Protein AF-0000000070550576 (afdb_homodimer)

InterPro domains:
  IPR000821 Alanine racemase [MF_01201] (7-374)
  IPR000821 Alanine racemase [PR00992] (31-47)
  IPR000821 Alanine racemase [PR00992] (67-85)
  IPR000821 Alanine racemase [PR00992] (128-140)
  IPR000821 Alanine racemase [PR00992] (167-178)
  IPR000821 Alanine racemase [PR00992] (214-241)
  IPR000821 Alanine racemase [PR00992] (267-282)
  IPR000821 Alanine racemase [PR00992] (284-299)
  IPR000821 Alanine racemase [PR00992] (305-322)
  IPR000821 Alanine racemase [PR00992] (357-370)
  IPR000821 Alanine racemase [PTHR30511] (5-376)
  IPR000821 Alanine racemase [TIGR00492] (6-375)
  IPR001608 Alanine racemase, N-terminal [PF01168] (12-239)
  IPR009006 Alanine racemase/group IV decarboxylase, C-terminal [G3DSA:2.40.37.10] (8-374)
  IPR009006 Alanine racemase/group IV decarboxylase, C-terminal [SSF50621] (244-381)
  IPR011079 Alanine racemase, C-terminal [PF00842] (251-374)
  IPR011079 Alanine racemase, C-terminal [SM01005] (251-375)
  IPR020622 Alanine racemase, pyridoxal-phosphate attachment site [PS00395] (36-46)
  IPR029066 PLP-binding barrel [G3DSA:3.20.20.10] (14-237)
  IPR029066 PLP-binding barrel [SSF51419] (12-252)

Radius of gyration: 27.5 Å; Cα contacts (8 Å, |Δi|>4): 1877; chains: 2; bounding box: 56×87×66 Å

Foldseek 3Di:
DPDPDQAKFKEFEVVLLLVLVVLLCVLLDDQAAEEEECELCLLQRHSQVSLVSCVVSPHQEYEYAEVVSVVVNLVSPRQHEYEHPYDDDLVCLVVCQVNVYEYEDFFLVVLVSSLVSLVVVPAAHEYEAEPELDLPDTGFDCPDPRVVVSLVSVLVSCPRHRYHHQYYEYEQNQLQPDDDVSVVSRVSSQVSLVVSQVSNCVVNVHHHNDYAYAEQSCSQPPSVRSGRYHYYRQSSQQADDSSVVSVRFHRMWMKGFFADKDWDAFQDQDEPPSPDTHHGTWIKTKGFAAVLQLQDQLCEQPDWKAFPVGTWTWHGTGDNGMTMTTCVPVVVRHGGGMIIRDGDRHHQQVVQVSSVHGSSSSSSSRDLQHKYFYDDPRDGPDIDRPDDD/DPDPDQAKFKEFEVVLLLVLVVLLCVLLDDQAAEEEECELCLLQRHSQVSLVSCVVSPHQEYEYAEVVSVVVNLVSPRQHEYEHPYDDDLVCLVVCQVNVYEYEDFFLVVLVSSLVSLVVVPAAHEYEAEPELDLPDTGFDCPDPRVVVSLVSVLCSCPRHRYHHQYYEYEQNQLQPDDPVSVVSRVSSQVSLVVSQVSNCVVNVHHHNDYAYAEQSCSQPPSVRSGRYHYYRVSSQQADDSSVVSVRFHRMWMKGFFADKDWDAFQDQDEPPSPDTHHGTFIKTKGFAAVLQLQDQLCEQPDWKAFPVGTWTWHGTGDNGMTMTTCVVVVVRHGGGMIIRDGDRHHQQVVQVSSVHGSSSSSSSRDLQHKYFYDDPRDGPDIDRPDDD

Solvent-accessible surface area (backbone atoms only — not comparable to full-atom values): 38717 Å² total; per-residue (Å²): 96,91,74,87,70,83,45,38,39,32,38,31,33,50,55,31,34,50,49,20,47,51,54,51,44,64,70,64,35,91,82,32,40,40,28,46,53,33,31,68,42,29,48,48,67,39,31,59,67,53,47,51,51,39,57,75,72,61,48,58,30,33,32,26,48,33,63,70,57,48,50,34,33,46,69,68,73,52,78,70,47,35,36,24,72,37,80,69,62,58,90,45,41,62,57,32,44,74,66,61,39,31,38,47,35,41,42,62,70,52,36,52,45,46,20,54,40,18,49,72,69,73,43,62,36,41,26,29,38,32,38,23,53,54,21,58,76,60,25,33,54,39,61,77,93,29,30,65,61,23,39,49,43,50,47,50,51,51,66,36,63,28,42,40,55,45,25,39,33,45,56,70,37,32,46,73,48,84,51,69,70,31,50,50,49,40,50,48,28,50,53,50,47,52,51,45,50,52,53,34,28,61,75,68,71,50,76,66,80,34,41,31,39,14,34,42,31,25,64,73,73,34,71,88,44,32,69,39,23,31,42,38,44,54,40,42,45,15,48,64,70,63,12,56,74,70,68,31,36,61,21,59,30,34,35,33,20,29,70,41,73,49,76,40,57,53,67,42,39,23,28,49,76,36,79,29,58,37,85,40,78,37,36,36,29,27,30,57,55,6,32,50,45,35,44,63,53,75,38,41,54,70,43,58,32,36,39,93,84,40,75,23,44,32,46,15,42,46,35,59,60,26,31,35,28,44,40,61,95,34,82,85,66,45,71,66,34,64,32,35,58,27,24,94,90,34,52,48,64,59,56,15,57,72,61,64,57,50,53,58,55,51,40,30,36,44,29,52,86,41,30,39,34,36,27,48,93,90,36,75,79,47,76,48,40,72,61,73,114,98,90,74,86,69,84,44,39,39,31,38,32,33,48,55,32,36,50,49,20,47,51,54,49,44,63,69,65,36,90,81,33,41,40,28,46,52,33,32,65,41,29,48,48,67,38,32,60,66,52,46,51,51,38,57,74,71,61,48,59,30,33,32,26,48,33,64,68,58,48,50,35,33,46,69,67,71,53,77,68,48,35,35,24,72,38,79,69,64,58,88,45,41,63,57,32,46,74,66,61,37,31,38,46,35,41,41,61,71,53,36,52,44,45,18,53,40,17,49,72,69,72,44,60,35,41,26,30,40,32,38,24,52,55,21,58,76,62,24,33,54,38,61,76,93,28,30,66,60,23,38,51,43,50,48,48,48,51,64,37,63,28,41,40,53,45,24,39,32,45,56,70,37,31,45,73,49,84,53,70,70,32,50,50,49,40,49,49,28,49,52,50,48,52,51,46,49,53,53,35,27,61,75,69,71,51,76,66,82,33,41,31,40,14,34,42,30,25,65,72,72,35,72,90,45,31,67,39,24,31,42,38,44,54,40,44,46,15,48,64,71,64,12,56,75,71,70,29,37,61,22,60,32,35,35,33,20,28,71,42,74,48,77,41,57,52,67,43,39,22,28,48,75,37,80,29,58,37,85,40,77,36,36,35,30,27,31,55,55,6,32,49,45,35,43,63,53,76,38,39,54,70,42,58,32,35,41,94,84,42,77,24,44,32,46,14,43,46,34,57,59,26,30,35,29,43,41,60,94,34,82,84,66,44,72,65,34,63,31,34,59,26,24,92,90,33,52,46,63,59,56,16,57,73,61,67,57,52,53,59,56,51,40,30,36,44,27,51,85,40,30,38,34,36,28,48,92,88,36,75,79,47,76,47,39,71,64,73,115

Sequence (778 aa):
MDSTLRRTWAEIDMDALAHNYETLRKRIGENVKFLGVVKADAYGHGSVQVSRLLQESGADYLAVSSIDEAVELRHNGITMPVLILGHTPKEEVSELIKNNITQAVTCRAKALEYSEEAVKCGGTLKIHIKVDTGMSRLGYLCDGDYFESGVEGICEGCTLPGLDAEGIFTHFAVSDEFGEEYESYTKHQFELFTSVIDEVEKKLGKKFKIRHCANTGAVARYPETWLDMVRPGLLLYGYGDFAQELGLKPVMSLKTTVSTIKTYPAGTAISYGGIYKTDRKTRMGVVPYGYADGYFRCLSNRYELMTEEGPAPQRGKICMDMCMIDLTDKMNVDVGSEVEIFGKANPIEHMAQLAGTIPYELTCAVSKRVPRMYIKDGKVYEKELLLRGMDSTLRRTWAEIDMDALAHNYETLRKRIGENVKFLGVVKADAYGHGSVQVSRLLQESGADYLAVSSIDEAVELRHNGITMPVLILGHTPKEEVSELIKNNITQAVTCRAKALEYSEEAVKCGGTLKIHIKVDTGMSRLGYLCDGDYFESGVEGICEGCTLPGLDAEGIFTHFAVSDEFGEEYESYTKHQFELFTSVIDEVEKKLGKKFKIRHCANTGAVARYPETWLDMVRPGLLLYGYGDFAQELGLKPVMSLKTTVSTIKTYPAGTAISYGGIYKTDRKTRMGVVPYGYADGYFRCLSNRYELMTEEGPAPQRGKICMDMCMIDLTDKMNVDVGSEVEIFGKANPIEHMAQLAGTIPYELTCAVSKRVPRMYIKDGKVYEKELLLRG

Organism: Lachnospira eligens (strain ATCC 27750 / DSM 3376 / VPI C15-48 / C15-B4) (NCBI:txid515620)

Secondary structure (DSSP, 8-state):
------SSEEEEEHHHHHHHHHHHHHHH-TTSEEEEE-HHHHHTT-HHHHHHHHHHHT--EEEESSHHHHHHHHHTT--S-EEE-S---GGGHHHHHHTTEEEEE-SHHHHHHHHHHHHHHT--EEEEEEEESSS-SSSEE-SGGGHHHHHHHHHHHHHSTTEEEEEEE---SSTT--SHHHHHHHHHHHHHHHHHHHHHHHHHTS--SEEEEE-HHHHHH-GGG-TTEE--SHHHHT-SHHHHHTT----EEEEEE--EEEEE-TT-EESGGG-EE-SS-EEEEEES--GGGT--GGGTTT-EEEETTEEEEEES---SS-EEEE-TT-TT--TT-EEEEESSSS-HHHHHHHHTS-HHHHHHHS-TTS-EEEEETTEEEEEE-----/------SSEEEEEHHHHHHHHHHHHHHH-TTSEEEEE-HHHHHTT-HHHHHHHHHHHT--EEEESSHHHHHHHHHTT--S-EEE-S---GGGHHHHHHTTEEEEE-SHHHHHHHHHHHHHHT--EEEEEEEESSS-SSSEE-SGGGHHHHHHHHHHHHHSTTEEEEEEE---SSTT--SHHHHHHHHHHHHHHHHHHHHHHHHHTS--SEEEEE-HHHHHH-GGG-TTEE--SHHHHT-SHHHHHTT----EEEEEE--EEEEE-TT-EESGGG-EE-SS-EEEEEES--GGGT--GGGTTT-EEEETTEEEEEES---SS-EEEE-TT-TT--TT-EEEEESSSS-HHHHHHHHTS-HHHHHHHS-TTS-EEEEETTEEEEEE-----

Structure (mmCIF, N/CA/C/O backbone):
data_AF-0000000070550576-model_v1
#
loop_
_entity.id
_entity.type
_entity.pdbx_description
1 polymer 'Alanine racemase'
#
loop_
_atom_site.group_PDB
_atom_site.id
_atom_site.type_symbol
_atom_site.label_atom_id
_atom_site.label_alt_id
_atom_site.label_comp_id
_atom_site.label_asym_id
_atom_site.label_entity_id
_atom_site.label_seq_id
_atom_site.pdbx_PDB_ins_code
_atom_site.Cartn_x
_atom_site.Cartn_y
_atom_site.Cartn_z
_atom_site.occupancy
_atom_site.B_iso_or_equiv
_atom_site.auth_seq_id
_atom_site.auth_comp_id
_atom_site.auth_asym_id
_atom_site.auth_atom_id
_atom_site.pdbx_PDB_model_num
ATOM 1 N N . MET A 1 1 ? 8.906 -11.703 12.453 1 40.28 1 MET A N 1
ATOM 2 C CA . MET A 1 1 ? 9.508 -12.945 11.969 1 40.28 1 MET A CA 1
ATOM 3 C C . MET A 1 1 ? 10.836 -12.664 11.266 1 40.28 1 MET A C 1
ATOM 5 O O . MET A 1 1 ? 11.023 -11.594 10.695 1 40.28 1 MET A O 1
ATOM 9 N N . ASP A 1 2 ? 11.883 -13.383 11.539 1 44.56 2 ASP A N 1
ATOM 10 C CA . ASP A 1 2 ? 13.18 -13.258 10.891 1 44.56 2 ASP A CA 1
ATOM 11 C C . ASP A 1 2 ? 13.133 -13.766 9.453 1 44.56 2 ASP A C 1
ATOM 13 O O . ASP A 1 2 ? 12.727 -14.906 9.211 1 44.56 2 ASP A O 1
ATOM 17 N N . SER A 1 3 ? 12.719 -12.945 8.523 1 50.88 3 SER A N 1
ATOM 18 C CA . SER A 1 3 ? 12.773 -13.445 7.152 1 50.88 3 SER A CA 1
ATOM 19 C C . SER A 1 3 ? 14.188 -13.359 6.586 1 50.88 3 SER A C 1
ATOM 21 O O . SER A 1 3 ? 14.852 -12.336 6.734 1 50.88 3 SER A O 1
ATOM 23 N N . THR A 1 4 ? 14.859 -14.5 6.285 1 49.84 4 THR A N 1
ATOM 24 C CA . THR A 1 4 ? 16.156 -14.602 5.617 1 49.84 4 THR A CA 1
ATOM 25 C C . THR A 1 4 ? 15.984 -14.562 4.102 1 49.84 4 THR A C 1
ATOM 27 O O . THR A 1 4 ? 16.922 -14.891 3.361 1 49.84 4 THR A O 1
ATOM 30 N N . LEU A 1 5 ? 14.711 -14.125 3.637 1 63.22 5 LEU A N 1
ATOM 31 C CA . LEU A 1 5 ? 14.492 -14.352 2.213 1 63.22 5 LEU A CA 1
ATOM 32 C C . LEU A 1 5 ? 15.094 -13.227 1.384 1 63.22 5 LEU A C 1
ATOM 34 O O . LEU A 1 5 ? 14.93 -12.047 1.719 1 63.22 5 LEU A O 1
ATOM 38 N N . ARG A 1 6 ? 16.109 -13.602 0.648 1 70.75 6 ARG A N 1
ATOM 39 C CA . ARG A 1 6 ? 16.547 -12.656 -0.373 1 70.75 6 ARG A CA 1
ATOM 40 C C . ARG A 1 6 ? 15.602 -12.648 -1.562 1 70.75 6 ARG A C 1
ATOM 42 O O . ARG A 1 6 ? 15.93 -13.164 -2.631 1 70.75 6 ARG A O 1
ATOM 49 N N . ARG A 1 7 ? 14.344 -12.211 -1.36 1 87.5 7 ARG A N 1
ATOM 50 C CA . ARG A 1 7 ? 13.344 -11.992 -2.396 1 87.5 7 ARG A CA 1
ATOM 51 C C . ARG A 1 7 ? 13.297 -10.523 -2.818 1 87.5 7 ARG A C 1
ATOM 53 O O . ARG A 1 7 ? 14.156 -10.062 -3.574 1 87.5 7 ARG A O 1
ATOM 60 N N . THR A 1 8 ? 12.562 -9.703 -2.242 1 94.38 8 THR A N 1
ATOM 61 C CA . THR A 1 8 ? 12.523 -8.25 -2.367 1 94.38 8 THR A CA 1
ATOM 62 C C . THR A 1 8 ? 12.664 -7.59 -1.001 1 94.38 8 THR A C 1
ATOM 64 O O . THR A 1 8 ? 12.07 -8.039 -0.019 1 94.38 8 THR A O 1
ATOM 67 N N . TRP A 1 9 ? 13.555 -6.629 -0.942 1 94.5 9 TRP A N 1
ATOM 68 C CA . TRP A 1 9 ? 13.742 -5.941 0.33 1 94.5 9 TRP A CA 1
ATOM 69 C C . TRP A 1 9 ? 13.992 -4.453 0.112 1 94.5 9 TRP A C 1
ATOM 71 O O . TRP A 1 9 ? 14.383 -4.035 -0.981 1 94.5 9 TRP A O 1
ATOM 81 N N . ALA A 1 10 ? 13.688 -3.688 1.14 1 96.69 10 ALA A N 1
ATOM 82 C CA . ALA A 1 10 ? 13.969 -2.254 1.146 1 96.69 10 ALA A CA 1
ATOM 83 C C . ALA A 1 10 ? 15.133 -1.929 2.074 1 96.69 10 ALA A C 1
ATOM 85 O O . ALA A 1 10 ? 15.133 -2.314 3.244 1 96.69 10 ALA A O 1
ATOM 86 N N . GLU A 1 11 ? 16.125 -1.354 1.552 1 97.44 11 GLU A N 1
ATOM 87 C CA . GLU A 1 11 ? 17.234 -0.852 2.363 1 97.44 11 GLU A CA 1
ATOM 88 C C . GLU A 1 11 ? 17 0.59 2.797 1 97.44 11 GLU A C 1
ATOM 90 O O . GLU A 1 11 ? 16.797 1.472 1.959 1 97.44 11 GLU A O 1
ATOM 95 N N . ILE A 1 12 ? 16.953 0.778 4.078 1 98.31 12 ILE A N 1
ATOM 96 C CA . ILE A 1 12 ? 16.812 2.115 4.645 1 98.31 12 ILE A CA 1
ATOM 97 C C . ILE A 1 12 ? 18.172 2.619 5.125 1 98.31 12 ILE A C 1
ATOM 99 O O . ILE A 1 12 ? 18.703 2.133 6.125 1 98.31 12 ILE A O 1
ATOM 103 N N . ASP A 1 13 ? 18.703 3.543 4.445 1 98.56 13 ASP A N 1
ATOM 104 C CA . ASP A 1 13 ? 20.031 4.09 4.719 1 98.56 13 ASP A CA 1
ATOM 105 C C . ASP A 1 13 ? 19.969 5.141 5.824 1 98.56 13 ASP A C 1
ATOM 107 O O . ASP A 1 13 ? 19.75 6.324 5.551 1 98.56 13 ASP A O 1
ATOM 111 N N . MET A 1 14 ? 20.344 4.723 7 1 98.5 14 MET A N 1
ATOM 112 C CA . MET A 1 14 ? 20.219 5.605 8.156 1 98.5 14 MET A CA 1
ATOM 113 C C . MET A 1 14 ? 21.297 6.688 8.133 1 98.5 14 MET A C 1
ATOM 115 O O . MET A 1 14 ? 21.109 7.766 8.695 1 98.5 14 MET A O 1
ATOM 119 N N . ASP A 1 15 ? 22.438 6.434 7.484 1 98.62 15 ASP A N 1
ATOM 120 C CA . ASP A 1 15 ? 23.453 7.469 7.305 1 98.62 15 ASP A CA 1
ATOM 121 C C . ASP A 1 15 ? 22.953 8.57 6.367 1 98.62 15 ASP A C 1
ATOM 123 O O . ASP A 1 15 ? 23.25 9.75 6.574 1 98.62 15 ASP A O 1
ATOM 127 N N . ALA A 1 16 ? 22.234 8.18 5.344 1 98.62 16 ALA A N 1
ATOM 128 C CA . ALA A 1 16 ? 21.641 9.164 4.445 1 98.62 16 ALA A CA 1
ATOM 129 C C . ALA A 1 16 ? 20.625 10.039 5.188 1 98.62 16 ALA A C 1
ATOM 131 O O . ALA A 1 16 ? 20.609 11.258 5 1 98.62 16 ALA A O 1
ATOM 132 N N . LEU A 1 17 ? 19.812 9.414 6.016 1 98.75 17 LEU A N 1
ATOM 133 C CA . LEU A 1 17 ? 18.844 10.156 6.805 1 98.75 17 LEU A CA 1
ATOM 134 C C . LEU A 1 17 ? 19.547 11.148 7.727 1 98.75 17 LEU A C 1
ATOM 136 O O . LEU A 1 17 ? 19.125 12.305 7.832 1 98.75 17 LEU A O 1
ATOM 140 N N . ALA A 1 18 ? 20.578 10.68 8.383 1 98.69 18 ALA A N 1
ATOM 141 C CA . ALA A 1 18 ? 21.344 11.547 9.258 1 98.69 18 ALA A CA 1
ATOM 142 C C . ALA A 1 18 ? 21.953 12.711 8.484 1 98.69 18 ALA A C 1
ATOM 144 O O . ALA A 1 18 ? 21.922 13.859 8.945 1 98.69 18 ALA A O 1
ATOM 145 N N . HIS A 1 19 ? 22.531 12.391 7.367 1 98.69 19 HIS A N 1
ATOM 146 C CA . HIS A 1 19 ? 23.109 13.414 6.504 1 98.69 19 HIS A CA 1
ATOM 147 C C . HIS A 1 19 ? 22.062 14.469 6.129 1 98.69 19 HIS A C 1
ATOM 149 O O . HIS A 1 19 ? 22.344 15.672 6.191 1 98.69 19 HIS A O 1
ATOM 155 N N . ASN A 1 20 ? 20.891 14.008 5.656 1 98.81 20 ASN A N 1
ATOM 156 C CA . ASN A 1 20 ? 19.812 14.906 5.266 1 98.81 20 ASN A CA 1
ATOM 157 C C . ASN A 1 20 ? 19.391 15.82 6.418 1 98.81 20 ASN A C 1
ATOM 159 O O . ASN A 1 20 ? 19.25 17.031 6.238 1 98.81 20 ASN A O 1
ATOM 163 N N . TYR A 1 21 ? 19.203 15.227 7.652 1 98.62 21 TYR A N 1
ATOM 164 C CA . TYR A 1 21 ? 18.844 16 8.836 1 98.62 21 TYR A CA 1
ATOM 165 C C . TYR A 1 21 ? 19.891 17.078 9.117 1 98.62 21 TYR A C 1
ATOM 167 O O . TYR A 1 21 ? 19.547 18.25 9.312 1 98.62 21 TYR A O 1
ATOM 175 N N . GLU A 1 22 ? 21.109 16.672 9.117 1 98.44 22 GLU A N 1
ATOM 176 C CA . GLU A 1 22 ? 22.203 17.594 9.438 1 98.44 22 GLU A CA 1
ATOM 177 C C . GLU A 1 22 ? 22.281 18.719 8.414 1 98.44 22 GLU A C 1
ATOM 179 O O . GLU A 1 22 ? 22.516 19.875 8.773 1 98.44 22 GLU A O 1
ATOM 184 N N . THR A 1 23 ? 22.172 18.344 7.152 1 98.56 23 THR A N 1
ATOM 185 C CA . THR A 1 23 ? 22.234 19.328 6.082 1 98.56 23 THR A CA 1
ATOM 186 C C . THR A 1 23 ? 21.109 20.359 6.227 1 98.56 23 THR A C 1
ATOM 188 O O . THR A 1 23 ? 21.328 21.562 6.102 1 98.56 23 THR A O 1
ATOM 191 N N . LEU A 1 24 ? 19.938 19.906 6.504 1 98.56 24 LEU A N 1
ATOM 192 C CA . LEU A 1 24 ? 18.781 20.781 6.672 1 98.56 24 LEU A CA 1
ATOM 193 C C . LEU A 1 24 ? 18.922 21.609 7.941 1 98.56 24 LEU A C 1
ATOM 195 O O . LEU A 1 24 ? 18.562 22.797 7.961 1 98.56 24 LEU A O 1
ATOM 199 N N . ARG A 1 25 ? 19.406 20.953 8.992 1 98.19 25 ARG A N 1
ATOM 200 C CA . ARG A 1 25 ? 19.656 21.672 10.242 1 98.19 25 ARG A CA 1
ATOM 201 C C . ARG A 1 25 ? 20.625 22.828 10.031 1 98.19 25 ARG A C 1
ATOM 203 O O . ARG A 1 25 ? 20.375 23.938 10.492 1 98.19 25 ARG A O 1
ATOM 210 N N . LYS A 1 26 ? 21.688 22.578 9.328 1 97.88 26 LYS A N 1
ATOM 211 C CA . LYS A 1 26 ? 22.656 23.625 9.016 1 97.88 26 LYS A CA 1
ATOM 212 C C . LYS A 1 26 ? 22.016 24.75 8.203 1 97.88 26 LYS A C 1
ATOM 214 O O . LYS A 1 26 ? 22.328 25.922 8.398 1 97.88 26 LYS A O 1
ATOM 219 N N . ARG A 1 27 ? 21.219 24.375 7.336 1 97.19 27 ARG A N 1
ATOM 220 C CA . ARG A 1 27 ? 20.562 25.344 6.465 1 97.19 27 ARG A CA 1
ATOM 221 C C . ARG A 1 27 ? 19.656 26.281 7.262 1 97.19 27 ARG A C 1
ATOM 223 O O . ARG A 1 27 ? 19.703 27.5 7.082 1 97.19 27 ARG A O 1
ATOM 230 N N . ILE A 1 28 ? 18.812 25.734 8.164 1 97.62 28 ILE A N 1
ATOM 231 C CA . ILE A 1 28 ? 17.781 26.531 8.812 1 97.62 28 ILE A CA 1
ATOM 232 C C . ILE A 1 28 ? 18.375 27.266 10.016 1 97.62 28 ILE A C 1
ATOM 234 O O . ILE A 1 28 ? 17.75 28.188 10.555 1 97.62 28 ILE A O 1
ATOM 238 N N . GLY A 1 29 ? 19.5 26.734 10.5 1 96.88 29 GLY A N 1
ATOM 239 C CA . GLY A 1 29 ? 20.156 27.359 11.641 1 96.88 29 GLY A CA 1
ATOM 240 C C . GLY A 1 29 ? 19.688 26.828 12.977 1 96.88 29 GLY A C 1
ATOM 241 O O . GLY A 1 29 ? 18.688 26.094 13.039 1 96.88 29 GLY A O 1
ATOM 242 N N . GLU A 1 30 ? 20.281 27.203 14.086 1 94.19 30 GLU A N 1
ATOM 243 C CA . GLU A 1 30 ? 20.062 26.641 15.414 1 94.19 30 GLU A CA 1
ATOM 244 C C . GLU A 1 30 ? 18.844 27.266 16.094 1 94.19 30 GLU A C 1
ATOM 246 O O . GLU A 1 30 ? 18.297 26.688 17.031 1 94.19 30 GLU A O 1
ATOM 251 N N . ASN A 1 31 ? 18.438 28.391 15.57 1 96.38 31 ASN A N 1
ATOM 252 C CA . ASN A 1 31 ? 17.375 29.125 16.234 1 96.38 31 ASN A CA 1
ATOM 253 C C . ASN A 1 31 ? 16 28.688 15.742 1 96.38 31 ASN A C 1
ATOM 255 O O . ASN A 1 31 ? 14.977 29.094 16.297 1 96.38 31 ASN A O 1
ATOM 259 N N . VAL A 1 32 ? 15.961 27.969 14.672 1 98.5 32 VAL A N 1
ATOM 260 C CA . VAL A 1 32 ? 14.711 27.453 14.125 1 98.5 32 VAL A CA 1
ATOM 261 C C . VAL A 1 32 ? 14.547 25.984 14.492 1 98.5 32 VAL A C 1
ATOM 263 O O . VAL A 1 32 ? 15.453 25.172 14.266 1 98.5 32 VAL A O 1
ATOM 266 N N . LYS A 1 33 ? 13.453 25.656 15.117 1 98.75 33 LYS A N 1
ATOM 267 C CA . LYS A 1 33 ? 13.18 24.281 15.5 1 98.75 33 LYS A CA 1
ATOM 268 C C . LYS A 1 33 ? 12.961 23.391 14.281 1 98.75 33 LYS A C 1
ATOM 270 O O . LYS A 1 33 ? 12.555 23.875 13.219 1 98.75 33 LYS A O 1
ATOM 275 N N . PHE A 1 34 ? 13.281 22.109 14.453 1 98.69 34 PHE A N 1
ATOM 276 C CA . PHE A 1 34 ? 13.141 21.125 13.391 1 98.69 34 PHE A CA 1
ATOM 277 C C . PHE A 1 34 ? 12.094 20.078 13.766 1 98.69 34 PHE A C 1
ATOM 279 O O . PHE A 1 34 ? 12.273 19.328 14.727 1 98.69 34 PHE A O 1
ATOM 286 N N . LEU A 1 35 ? 11.023 20.062 13.039 1 98.75 35 LEU A N 1
ATOM 287 C CA . LEU A 1 35 ? 10.016 19.016 13.203 1 98.75 35 LEU A CA 1
ATOM 288 C C . LEU A 1 35 ? 10.18 17.922 12.156 1 98.75 35 LEU A C 1
ATOM 290 O O . LEU A 1 35 ? 10.016 18.188 10.961 1 98.75 35 LEU A O 1
ATOM 294 N N . GLY A 1 36 ? 10.586 16.719 12.578 1 98.69 36 GLY A N 1
ATOM 295 C CA . GLY A 1 36 ? 10.664 15.586 11.672 1 98.69 36 GLY A CA 1
ATOM 296 C C . GLY A 1 36 ? 9.312 14.961 11.383 1 98.69 36 GLY A C 1
ATOM 297 O O . GLY A 1 36 ? 8.633 14.5 12.305 1 98.69 36 GLY A O 1
ATOM 298 N N . VAL A 1 37 ? 8.93 14.906 10.148 1 98.69 37 VAL A N 1
ATOM 299 C CA . VAL A 1 37 ? 7.652 14.305 9.766 1 98.69 37 VAL A CA 1
ATOM 300 C C . VAL A 1 37 ? 7.812 12.797 9.602 1 98.69 37 VAL A C 1
ATOM 302 O O . VAL A 1 37 ? 8.547 12.336 8.727 1 98.69 37 VAL A O 1
ATOM 305 N N . VAL A 1 38 ? 7.078 12.031 10.43 1 98.44 38 VAL A N 1
ATOM 306 C CA . VAL A 1 38 ? 7.254 10.586 10.406 1 98.44 38 VAL A CA 1
ATOM 307 C C . VAL A 1 38 ? 5.898 9.906 10.242 1 98.44 38 VAL A C 1
ATOM 309 O O . VAL A 1 38 ? 5.742 8.727 10.586 1 98.44 38 VAL A O 1
ATOM 312 N N . LYS A 1 39 ? 4.891 10.68 9.789 1 97.38 39 LYS A N 1
ATOM 313 C CA . LYS A 1 39 ? 3.578 10.078 9.555 1 97.38 39 LYS A CA 1
ATOM 314 C C . LYS A 1 39 ? 3.648 9.008 8.469 1 97.38 39 LYS A C 1
ATOM 316 O O . LYS A 1 39 ? 4.613 8.961 7.703 1 97.38 39 LYS A O 1
ATOM 321 N N . ALA A 1 40 ? 2.58 8.109 8.453 1 96.31 40 ALA A N 1
ATOM 322 C CA . ALA A 1 40 ? 2.506 7.031 7.473 1 96.31 40 ALA A CA 1
ATOM 323 C C . ALA A 1 40 ? 3.75 6.148 7.535 1 96.31 40 ALA A C 1
ATOM 325 O O . ALA A 1 40 ? 4.363 5.855 6.504 1 96.31 40 ALA A O 1
ATOM 326 N N . ASP A 1 41 ? 4.188 5.816 8.773 1 96.31 41 ASP A N 1
ATOM 327 C CA . ASP A 1 41 ? 5.363 4.984 9 1 96.31 41 ASP A CA 1
ATOM 328 C C . ASP A 1 41 ? 6.613 5.625 8.398 1 96.31 41 ASP A C 1
ATOM 330 O O . ASP A 1 41 ? 7.406 4.953 7.734 1 96.31 41 ASP A O 1
ATOM 334 N N . ALA A 1 42 ? 6.738 6.941 8.602 1 97.69 42 ALA A N 1
ATOM 335 C CA . ALA A 1 42 ? 7.828 7.73 8.031 1 97.69 42 ALA A CA 1
ATOM 336 C C . ALA A 1 42 ? 7.891 7.566 6.516 1 97.69 42 ALA A C 1
ATOM 338 O O . ALA A 1 42 ? 8.938 7.238 5.961 1 97.69 42 ALA A O 1
ATOM 339 N N . TYR A 1 43 ? 6.723 7.762 5.914 1 97.19 43 TYR A N 1
ATOM 340 C CA . TYR A 1 43 ? 6.582 7.641 4.465 1 97.19 43 TYR A CA 1
ATOM 341 C C . TYR A 1 43 ? 7.051 6.273 3.982 1 97.19 43 TYR A C 1
ATOM 343 O O . TYR A 1 43 ? 7.637 6.156 2.904 1 97.19 43 TYR A O 1
ATOM 351 N N . GLY A 1 44 ? 6.914 5.285 4.797 1 96.38 44 GLY A N 1
ATOM 352 C CA . GLY A 1 44 ? 7.262 3.92 4.434 1 96.38 44 GLY A CA 1
ATOM 353 C C . GLY A 1 44 ? 8.656 3.52 4.883 1 96.38 44 GLY A C 1
ATOM 354 O O . GLY A 1 44 ? 9.094 2.393 4.637 1 96.38 44 GLY A O 1
ATOM 355 N N . HIS A 1 45 ? 9.398 4.359 5.613 1 97.94 45 HIS A N 1
ATOM 356 C CA . HIS A 1 45 ? 10.797 4.121 5.938 1 97.94 45 HIS A CA 1
ATOM 357 C C . HIS A 1 45 ? 10.953 3.527 7.332 1 97.94 45 HIS A C 1
ATOM 359 O O . HIS A 1 45 ? 12.062 3.199 7.754 1 97.94 45 HIS A O 1
ATOM 365 N N . GLY A 1 46 ? 9.852 3.352 8.078 1 96.5 46 GLY A N 1
ATOM 366 C CA . GLY A 1 46 ? 9.93 2.883 9.453 1 96.5 46 GLY A CA 1
ATOM 367 C C . GLY A 1 46 ? 9.938 4.012 10.469 1 96.5 46 GLY A C 1
ATOM 368 O O . GLY A 1 46 ? 11 4.543 10.797 1 96.5 46 GLY A O 1
ATOM 369 N N . SER A 1 47 ? 8.789 4.277 11.023 1 97 47 SER A N 1
ATOM 370 C CA . SER A 1 47 ? 8.602 5.465 11.852 1 97 47 SER A CA 1
ATOM 371 C C . SER A 1 47 ? 9.398 5.371 13.148 1 97 47 SER A C 1
ATOM 373 O O . SER A 1 47 ? 9.953 6.367 13.617 1 97 47 SER A O 1
ATOM 375 N N . VAL A 1 48 ? 9.5 4.172 13.727 1 97.06 48 VAL A N 1
ATOM 376 C CA . VAL A 1 48 ? 10.172 4.004 15.016 1 97.06 48 VAL A CA 1
ATOM 377 C C . VAL A 1 48 ? 11.672 4.227 14.844 1 97.06 48 VAL A C 1
ATOM 379 O O . VAL A 1 48 ? 12.281 5.016 15.57 1 97.06 48 VAL A O 1
ATOM 382 N N . GLN A 1 49 ? 12.281 3.557 13.828 1 97.5 49 GLN A N 1
ATOM 383 C CA . GLN A 1 49 ? 13.719 3.656 13.586 1 97.5 49 GLN A CA 1
ATOM 384 C C . GLN A 1 49 ? 14.109 5.074 13.18 1 97.5 49 GLN A C 1
ATOM 386 O O . GLN A 1 49 ? 15.102 5.617 13.672 1 97.5 49 GLN A O 1
ATOM 391 N N . VAL A 1 50 ? 13.289 5.676 12.336 1 98.44 50 VAL A N 1
ATOM 392 C CA . VAL A 1 50 ? 13.547 7.039 11.875 1 98.44 50 VAL A CA 1
ATOM 393 C C . VAL A 1 50 ? 13.43 8.008 13.039 1 98.44 50 VAL A C 1
ATOM 395 O O . VAL A 1 50 ? 14.273 8.891 13.211 1 98.44 50 VAL A O 1
ATOM 398 N N . SER A 1 51 ? 12.406 7.84 13.859 1 98.62 51 SER A N 1
ATOM 399 C CA . SER A 1 51 ? 12.18 8.727 14.992 1 98.62 51 SER A CA 1
ATOM 400 C C . SER A 1 51 ? 13.305 8.617 16.016 1 98.62 51 SER A C 1
ATOM 402 O O . SER A 1 51 ? 13.703 9.617 16.609 1 98.62 51 SER A O 1
ATOM 404 N N . ARG A 1 52 ? 13.758 7.406 16.234 1 98.31 52 ARG A N 1
ATOM 405 C CA . ARG A 1 52 ? 14.875 7.215 17.156 1 98.31 52 ARG A CA 1
ATOM 406 C C . ARG A 1 52 ? 16.094 8.008 16.719 1 98.31 52 ARG A C 1
ATOM 408 O O . ARG A 1 52 ? 16.734 8.68 17.516 1 98.31 52 ARG A O 1
ATOM 415 N N . LEU A 1 53 ? 16.406 7.914 15.453 1 98.44 53 LEU A N 1
ATOM 416 C CA . LEU A 1 53 ? 17.547 8.641 14.922 1 98.44 53 LEU A CA 1
ATOM 417 C C . LEU A 1 53 ? 17.359 10.148 15.07 1 98.44 53 LEU A C 1
ATOM 419 O O . LEU A 1 53 ? 18.281 10.859 15.477 1 98.44 53 LEU A O 1
ATOM 423 N N . LEU A 1 54 ? 16.156 10.633 14.75 1 98.75 54 LEU A N 1
ATOM 424 C CA . LEU A 1 54 ? 15.883 12.062 14.82 1 98.75 54 LEU A CA 1
ATOM 425 C C . LEU A 1 54 ? 15.961 12.562 16.25 1 98.75 54 LEU A C 1
ATOM 427 O O . LEU A 1 54 ? 16.484 13.656 16.516 1 98.75 54 LEU A O 1
ATOM 431 N N . GLN A 1 55 ? 15.406 11.789 17.172 1 98.31 55 GLN A N 1
ATOM 432 C CA . GLN A 1 55 ? 15.484 12.133 18.594 1 98.31 55 GLN A CA 1
ATOM 433 C C . GLN A 1 55 ? 16.938 12.219 19.062 1 98.31 55 GLN A C 1
ATOM 435 O O . GLN A 1 55 ? 17.312 13.164 19.75 1 98.31 55 GLN A O 1
ATOM 440 N N . GLU A 1 56 ? 17.734 11.266 18.641 1 98 56 GLU A N 1
ATOM 441 C CA . GLU A 1 56 ? 19.156 11.234 19.031 1 98 56 GLU A CA 1
ATOM 442 C C . GLU A 1 56 ? 19.922 12.375 18.375 1 98 56 GLU A C 1
ATOM 444 O O . GLU A 1 56 ? 20.906 12.875 18.938 1 98 56 GLU A O 1
ATOM 449 N N . SER A 1 57 ? 19.469 12.766 17.234 1 97.75 57 SER A N 1
ATOM 450 C CA . SER A 1 57 ? 20.172 13.789 16.453 1 97.75 57 SER A CA 1
ATOM 451 C C . SER A 1 57 ? 19.797 15.188 16.938 1 97.75 57 SER A C 1
ATOM 453 O O . SER A 1 57 ? 20.453 16.172 16.562 1 97.75 57 SER A O 1
ATOM 455 N N . GLY A 1 58 ? 18.703 15.297 17.641 1 97.06 58 GLY A N 1
ATOM 456 C CA . GLY A 1 58 ? 18.391 16.594 18.234 1 97.06 58 GLY A CA 1
ATOM 457 C C . GLY A 1 58 ? 17.219 17.266 17.578 1 97.06 58 GLY A C 1
ATOM 458 O O . GLY A 1 58 ? 17.047 18.484 17.703 1 97.06 58 GLY A O 1
ATOM 459 N N . ALA A 1 59 ? 16.422 16.562 16.812 1 98.25 59 ALA A N 1
ATOM 460 C CA . ALA A 1 59 ? 15.18 17.141 16.312 1 98.25 59 ALA A CA 1
ATOM 461 C C . ALA A 1 59 ? 14.297 17.609 17.469 1 98.25 59 ALA A C 1
ATOM 463 O O . ALA A 1 59 ? 14.375 17.078 18.578 1 98.25 59 ALA A O 1
ATOM 464 N N . ASP A 1 60 ? 13.445 18.562 17.219 1 98.56 60 ASP A N 1
ATOM 465 C CA . ASP A 1 60 ? 12.719 19.219 18.297 1 98.56 60 ASP A CA 1
ATOM 466 C C . ASP A 1 60 ? 11.312 18.656 18.438 1 98.56 60 ASP A C 1
ATOM 468 O O . ASP A 1 60 ? 10.703 18.734 19.5 1 98.56 60 ASP A O 1
ATOM 472 N N . TYR A 1 61 ? 10.805 18.156 17.391 1 98.69 61 TYR A N 1
ATOM 473 C CA . TYR A 1 61 ? 9.422 17.703 17.312 1 98.69 61 TYR A CA 1
ATOM 474 C C . TYR A 1 61 ? 9.266 16.609 16.25 1 98.69 61 TYR A C 1
ATOM 476 O O . TYR A 1 61 ? 10.102 16.484 15.352 1 98.69 61 TYR A O 1
ATOM 484 N N . LEU A 1 62 ? 8.281 15.742 16.375 1 98.81 62 LEU A N 1
ATOM 485 C CA . LEU A 1 62 ? 7.848 14.844 15.312 1 98.81 62 LEU A CA 1
ATOM 486 C C . LEU A 1 62 ? 6.395 15.109 14.93 1 98.81 62 LEU A C 1
ATOM 488 O O . LEU A 1 62 ? 5.641 15.688 15.719 1 98.81 62 LEU A O 1
ATOM 492 N N . ALA A 1 63 ? 6.043 14.766 13.773 1 98.81 63 ALA A N 1
ATOM 493 C CA . ALA A 1 63 ? 4.652 14.875 13.344 1 98.81 63 ALA A CA 1
ATOM 494 C C . ALA A 1 63 ? 4.137 13.539 12.812 1 98.81 63 ALA A C 1
ATOM 496 O O . ALA A 1 63 ? 4.852 12.828 12.102 1 98.81 63 ALA A O 1
ATOM 497 N N . VAL A 1 64 ? 2.922 13.18 13.195 1 97.88 64 VAL A N 1
ATOM 498 C CA . VAL A 1 64 ? 2.219 11.992 12.719 1 97.88 64 VAL A CA 1
ATOM 499 C C . VAL A 1 64 ? 0.808 12.375 12.273 1 97.88 64 VAL A C 1
ATOM 501 O O . VAL A 1 64 ? 0.414 13.539 12.359 1 97.88 64 VAL A O 1
ATOM 504 N N . SER A 1 65 ? 0.108 11.375 11.734 1 95.56 65 SER A N 1
ATOM 505 C CA . SER A 1 65 ? -1.213 11.672 11.188 1 95.56 65 SER A CA 1
ATOM 506 C C . SER A 1 65 ? -2.316 11.281 12.164 1 95.56 65 SER A C 1
ATOM 508 O O . SER A 1 65 ? -3.434 11.797 12.086 1 95.56 65 SER A O 1
ATOM 510 N N . SER A 1 66 ? -2.01 10.383 13.141 1 93.5 66 SER A N 1
ATOM 511 C CA . SER A 1 66 ? -3.07 9.836 13.984 1 93.5 66 SER A CA 1
ATOM 512 C C . SER A 1 66 ? -2.547 9.484 15.367 1 93.5 66 SER A C 1
ATOM 514 O O . SER A 1 66 ? -1.336 9.375 15.57 1 93.5 66 SER A O 1
ATOM 516 N N . ILE A 1 67 ? -3.457 9.281 16.266 1 94.44 67 ILE A N 1
ATOM 517 C CA . ILE A 1 67 ? -3.092 8.945 17.625 1 94.44 67 ILE A CA 1
ATOM 518 C C . ILE A 1 67 ? -2.469 7.555 17.672 1 94.44 67 ILE A C 1
ATOM 520 O O . ILE A 1 67 ? -1.562 7.297 18.469 1 94.44 67 ILE A O 1
ATOM 524 N N . ASP A 1 68 ? -2.895 6.621 16.797 1 92.56 68 ASP A N 1
ATOM 525 C CA . ASP A 1 68 ? -2.299 5.289 16.75 1 92.56 68 ASP A CA 1
ATOM 526 C C . ASP A 1 68 ? -0.81 5.367 16.422 1 92.56 68 ASP A C 1
ATOM 528 O O . ASP A 1 68 ? 0.001 4.664 17.016 1 92.56 68 ASP A O 1
ATOM 532 N N . GLU A 1 69 ? -0.485 6.191 15.5 1 94.19 69 GLU A N 1
ATOM 533 C CA . GLU A 1 69 ? 0.916 6.383 15.133 1 94.19 69 GLU A CA 1
ATOM 534 C C . GLU A 1 69 ? 1.702 7.012 16.281 1 94.19 69 GLU A C 1
ATOM 536 O O . GLU A 1 69 ? 2.859 6.656 16.516 1 94.19 69 GLU A O 1
ATOM 541 N N . ALA A 1 70 ? 1.058 7.934 16.953 1 96.75 70 ALA A N 1
ATOM 542 C CA . ALA A 1 70 ? 1.72 8.602 18.078 1 96.75 70 ALA A CA 1
ATOM 543 C C . ALA A 1 70 ? 2 7.625 19.219 1 96.75 70 ALA A C 1
ATOM 545 O O . ALA A 1 70 ? 3.102 7.605 19.766 1 96.75 70 ALA A O 1
ATOM 546 N N . VAL A 1 71 ? 0.996 6.875 19.516 1 94.69 71 VAL A N 1
ATOM 547 C CA . VAL A 1 71 ? 1.112 5.918 20.609 1 94.69 71 VAL A CA 1
ATOM 548 C C . VAL A 1 71 ? 2.15 4.852 20.266 1 94.69 71 VAL A C 1
ATOM 550 O O . VAL A 1 71 ? 2.9 4.398 21.125 1 94.69 71 VAL A O 1
ATOM 553 N N . GLU A 1 72 ? 2.182 4.477 18.969 1 93.75 72 GLU A N 1
ATOM 554 C CA . GLU A 1 72 ? 3.215 3.553 18.5 1 93.75 72 GLU A CA 1
ATOM 555 C C . GLU A 1 72 ? 4.609 4.078 18.828 1 93.75 72 GLU A C 1
ATOM 557 O O . GLU A 1 72 ? 5.469 3.326 19.297 1 93.75 72 GLU A O 1
ATOM 562 N N . LEU A 1 73 ? 4.852 5.309 18.578 1 97.31 73 LEU A N 1
ATOM 563 C CA . LEU A 1 73 ? 6.145 5.918 18.859 1 97.31 73 LEU A CA 1
ATOM 564 C C . LEU A 1 73 ? 6.434 5.902 20.359 1 97.31 73 LEU A C 1
ATOM 566 O O . LEU A 1 73 ? 7.539 5.559 20.781 1 97.31 73 LEU A O 1
ATOM 570 N N . ARG A 1 74 ? 5.395 6.23 21.188 1 97.69 74 ARG A N 1
ATOM 571 C CA . ARG A 1 74 ? 5.562 6.238 22.641 1 97.69 74 ARG A CA 1
ATOM 572 C C . ARG A 1 74 ? 5.898 4.848 23.156 1 97.69 74 ARG A C 1
ATOM 574 O O . ARG A 1 74 ? 6.816 4.684 23.969 1 97.69 74 ARG A O 1
ATOM 581 N N . HIS A 1 75 ? 5.211 3.855 22.688 1 95.31 75 HIS A N 1
ATOM 582 C CA . HIS A 1 75 ? 5.418 2.475 23.109 1 95.31 75 HIS A CA 1
ATOM 583 C C . HIS A 1 75 ? 6.824 1.997 22.75 1 95.31 75 HIS A C 1
ATOM 585 O O . HIS A 1 75 ? 7.332 1.05 23.359 1 95.31 75 HIS A O 1
ATOM 591 N N . ASN A 1 76 ? 7.426 2.717 21.828 1 96 76 ASN A N 1
ATOM 592 C CA . ASN A 1 76 ? 8.742 2.283 21.375 1 96 76 ASN A CA 1
ATOM 593 C C . ASN A 1 76 ? 9.836 3.246 21.828 1 96 76 ASN A C 1
ATOM 595 O O . ASN A 1 76 ? 10.867 3.377 21.172 1 96 76 ASN A O 1
ATOM 599 N N . GLY A 1 77 ? 9.578 4.062 22.828 1 96.81 77 GLY A N 1
ATOM 600 C CA . GLY A 1 77 ? 10.617 4.77 23.578 1 96.81 77 GLY A CA 1
ATOM 601 C C . GLY A 1 77 ? 10.859 6.176 23.062 1 96.81 77 GLY A C 1
ATOM 602 O O . GLY A 1 77 ? 11.812 6.84 23.484 1 96.81 77 GLY A O 1
ATOM 603 N N . ILE A 1 78 ? 10.078 6.652 22.172 1 98.25 78 ILE A N 1
ATOM 604 C CA . ILE A 1 78 ? 10.211 8.031 21.703 1 98.25 78 ILE A CA 1
ATOM 605 C C . ILE A 1 78 ? 9.586 8.977 22.734 1 98.25 78 ILE A C 1
ATOM 607 O O . ILE A 1 78 ? 8.406 8.852 23.062 1 98.25 78 ILE A O 1
ATOM 611 N N . THR A 1 79 ? 10.336 9.977 23.141 1 98.06 79 THR A N 1
ATOM 612 C CA . THR A 1 79 ? 9.859 10.828 24.234 1 98.06 79 THR A CA 1
ATOM 613 C C . THR A 1 79 ? 9.711 12.273 23.75 1 98.06 79 THR A C 1
ATOM 615 O O . THR A 1 79 ? 9.086 13.094 24.438 1 98.06 79 THR A O 1
ATOM 618 N N . MET A 1 80 ? 10.328 12.625 22.641 1 97.12 80 MET A N 1
ATOM 619 C CA . MET A 1 80 ? 10.258 14.008 22.156 1 97.12 80 MET A CA 1
ATOM 620 C C . MET A 1 80 ? 8.82 14.391 21.828 1 97.12 80 MET A C 1
ATOM 622 O O . MET A 1 80 ? 7.965 13.523 21.641 1 97.12 80 MET A O 1
ATOM 626 N N . PRO A 1 81 ? 8.523 15.688 21.766 1 98.5 81 PRO A N 1
ATOM 627 C CA . PRO A 1 81 ? 7.168 16.125 21.438 1 98.5 81 PRO A CA 1
ATOM 628 C C . PRO A 1 81 ? 6.688 15.594 20.094 1 98.5 81 PRO A C 1
ATOM 630 O O . PRO A 1 81 ? 7.465 15.523 19.141 1 98.5 81 PRO A O 1
ATOM 633 N N . VAL A 1 82 ? 5.426 15.148 20.047 1 98.81 82 VAL A N 1
ATOM 634 C CA . VAL A 1 82 ? 4.801 14.625 18.844 1 98.81 82 VAL A CA 1
ATOM 635 C C . VAL A 1 82 ? 3.518 15.406 18.547 1 98.81 82 VAL A C 1
ATOM 637 O O . VAL A 1 82 ? 2.656 15.547 19.422 1 98.81 82 VAL A O 1
ATOM 640 N N . LEU A 1 83 ? 3.398 15.922 17.375 1 98.88 83 LEU A N 1
ATOM 641 C CA . LEU A 1 83 ? 2.219 16.641 16.906 1 98.88 83 LEU A CA 1
ATOM 642 C C . LEU A 1 83 ? 1.381 15.781 15.977 1 98.88 83 LEU A C 1
ATOM 644 O O . LEU A 1 83 ? 1.894 15.242 14.992 1 98.88 83 LEU A O 1
ATOM 648 N N . ILE A 1 84 ? 0.13 15.594 16.281 1 98.12 84 ILE A N 1
ATOM 649 C CA . ILE A 1 84 ? -0.794 14.938 15.359 1 98.12 84 ILE A CA 1
ATOM 650 C C . ILE A 1 84 ? -1.397 15.977 14.414 1 98.12 84 ILE A C 1
ATOM 652 O O . ILE A 1 84 ? -2.062 16.922 14.852 1 98.12 84 ILE A O 1
ATOM 656 N N . LEU A 1 85 ? -1.191 15.75 13.164 1 97.62 85 LEU A N 1
ATOM 657 C CA . LEU A 1 85 ? -1.686 16.672 12.148 1 97.62 85 LEU A CA 1
ATOM 658 C C . LEU A 1 85 ? -3.135 16.375 11.797 1 97.62 85 LEU A C 1
ATOM 660 O O . LEU A 1 85 ? -3.855 17.234 11.297 1 97.62 85 LEU A O 1
ATOM 664 N N . GLY A 1 86 ? -3.547 15.156 12 1 93.25 86 GLY A N 1
ATOM 665 C CA . GLY A 1 86 ? -4.883 14.727 11.625 1 93.25 86 GLY A CA 1
ATOM 666 C C . GLY A 1 86 ? -5.883 14.812 12.766 1 93.25 86 GLY A C 1
ATOM 667 O O . GLY A 1 86 ? -5.609 15.438 13.789 1 93.25 86 GLY A O 1
ATOM 668 N N . HIS A 1 87 ? -7.004 14.258 12.516 1 90 87 HIS A N 1
ATOM 669 C CA . HIS A 1 87 ? -8.117 14.297 13.453 1 90 87 HIS A CA 1
ATOM 670 C C . HIS A 1 87 ? -7.98 13.211 14.523 1 90 87 HIS A C 1
ATOM 672 O O . HIS A 1 87 ? -7.57 12.086 14.219 1 90 87 HIS A O 1
ATOM 678 N N . THR A 1 88 ? -8.273 13.609 15.75 1 93.31 88 THR A N 1
ATOM 679 C CA . THR A 1 88 ? -8.414 12.672 16.859 1 93.31 88 THR A CA 1
ATOM 680 C C . THR A 1 88 ? -9.805 12.766 17.484 1 93.31 88 THR A C 1
ATOM 682 O O . THR A 1 88 ? -10.266 13.859 17.828 1 93.31 88 THR A O 1
ATOM 685 N N . PRO A 1 89 ? -10.5 11.703 17.625 1 90.06 89 PRO A N 1
ATOM 686 C CA . PRO A 1 89 ? -11.805 11.75 18.281 1 90.06 89 PRO A CA 1
ATOM 687 C C . PRO A 1 89 ? -11.711 12.266 19.719 1 90.06 89 PRO A C 1
ATOM 689 O O . PRO A 1 89 ? -10.727 12.008 20.406 1 90.06 89 PRO A O 1
ATOM 692 N N . LYS A 1 90 ? -12.805 12.914 20.125 1 91.75 90 LYS A N 1
ATOM 693 C CA . LYS A 1 90 ? -12.805 13.555 21.438 1 91.75 90 LYS A CA 1
ATOM 694 C C . LYS A 1 90 ? -12.609 12.531 22.562 1 91.75 90 LYS A C 1
ATOM 696 O O . LYS A 1 90 ? -12.031 12.844 23.594 1 91.75 90 LYS A O 1
ATOM 701 N N . GLU A 1 91 ? -13.039 11.258 22.328 1 91.25 91 GLU A N 1
ATOM 702 C CA . GLU A 1 91 ? -12.953 10.195 23.328 1 91.25 91 GLU A CA 1
ATOM 703 C C . GLU A 1 91 ? -11.5 9.859 23.641 1 91.25 91 GLU A C 1
ATOM 705 O O . GLU A 1 91 ? -11.219 9.234 24.672 1 91.25 91 GLU A O 1
ATOM 710 N N . GLU A 1 92 ? -10.57 10.297 22.797 1 93.81 92 GLU A N 1
ATOM 711 C CA . GLU A 1 92 ? -9.164 9.93 22.938 1 93.81 92 GLU A CA 1
ATOM 712 C C . GLU A 1 92 ? -8.367 11.039 23.625 1 93.81 92 GLU A C 1
ATOM 714 O O . GLU A 1 92 ? -7.145 10.93 23.766 1 93.81 92 GLU A O 1
ATOM 719 N N . VAL A 1 93 ? -9.016 12.039 24.078 1 96.69 93 VAL A N 1
ATOM 720 C CA . VAL A 1 93 ? -8.32 13.188 24.641 1 96.69 93 VAL A CA 1
ATOM 721 C C . VAL A 1 93 ? -7.527 12.766 25.875 1 96.69 93 VAL A C 1
ATOM 723 O O . VAL A 1 93 ? -6.391 13.195 26.062 1 96.69 93 VAL A O 1
ATOM 726 N N . SER A 1 94 ? -8.148 11.883 26.688 1 96.88 94 SER A N 1
ATOM 727 C CA . SER A 1 94 ? -7.434 11.406 27.859 1 96.88 94 SER A CA 1
ATOM 728 C C . SER A 1 94 ? -6.141 10.695 27.469 1 96.88 94 SER A C 1
ATOM 730 O O . SER A 1 94 ? -5.121 10.844 28.141 1 96.88 94 SER A O 1
ATOM 732 N N . GLU A 1 95 ? -6.176 9.938 26.391 1 95.56 95 GLU A N 1
ATOM 733 C CA . GLU A 1 95 ? -4.992 9.234 25.906 1 95.56 95 GLU A CA 1
ATOM 734 C C . GLU A 1 95 ? -3.943 10.219 25.391 1 95.56 95 GLU A C 1
ATOM 736 O O . GLU A 1 95 ? -2.742 10 25.562 1 95.56 95 GLU A O 1
ATOM 741 N N . LEU A 1 96 ? -4.398 11.25 24.719 1 97.62 96 LEU A N 1
ATOM 742 C CA . LEU A 1 96 ? -3.486 12.289 24.25 1 97.62 96 LEU A CA 1
ATOM 743 C C . LEU A 1 96 ? -2.713 12.891 25.422 1 97.62 96 LEU A C 1
ATOM 745 O O . LEU A 1 96 ? -1.488 13.023 25.359 1 97.62 96 LEU A O 1
ATOM 749 N N . ILE A 1 97 ? -3.451 13.242 26.469 1 98.19 97 ILE A N 1
ATOM 750 C CA . ILE A 1 97 ? -2.869 13.898 27.625 1 98.19 97 ILE A CA 1
ATOM 751 C C . ILE A 1 97 ? -1.928 12.945 28.344 1 98.19 97 ILE A C 1
ATOM 753 O O . ILE A 1 97 ? -0.798 13.305 28.688 1 98.19 97 ILE A O 1
ATOM 757 N N . LYS A 1 98 ? -2.377 11.703 28.484 1 97.25 98 LYS A N 1
ATOM 758 C CA . LYS A 1 98 ? -1.586 10.68 29.172 1 97.25 98 LYS A CA 1
ATOM 759 C C . LYS A 1 98 ? -0.254 10.453 28.469 1 97.25 98 LYS A C 1
ATOM 761 O O . LYS A 1 98 ? 0.766 10.211 29.109 1 97.25 98 LYS A O 1
ATOM 766 N N . ASN A 1 99 ? -0.225 10.547 27.172 1 97.5 99 ASN A N 1
ATOM 767 C CA . ASN A 1 99 ? 0.964 10.242 26.391 1 97.5 99 ASN A CA 1
ATOM 768 C C . ASN A 1 99 ? 1.711 11.508 25.984 1 97.5 99 ASN A C 1
ATOM 770 O O . ASN A 1 99 ? 2.652 11.453 25.188 1 97.5 99 ASN A O 1
ATOM 774 N N . ASN A 1 100 ? 1.284 12.648 26.453 1 98 100 ASN A N 1
ATOM 775 C CA . ASN A 1 100 ? 1.91 13.938 26.156 1 98 100 ASN A CA 1
ATOM 776 C C . ASN A 1 100 ? 2.006 14.18 24.641 1 98 100 ASN A C 1
ATOM 778 O O . ASN A 1 100 ? 3.088 14.445 24.125 1 98 100 ASN A O 1
ATOM 782 N N . ILE A 1 101 ? 0.904 13.984 24 1 98.5 101 ILE A N 1
ATOM 783 C CA . ILE A 1 101 ? 0.805 14.188 22.562 1 98.5 101 ILE A CA 1
ATOM 784 C C . ILE A 1 101 ? 0.126 15.531 22.266 1 98.5 101 ILE A C 1
ATOM 786 O O . ILE A 1 101 ? -0.891 15.859 22.891 1 98.5 101 ILE A O 1
ATOM 790 N N . THR A 1 102 ? 0.708 16.328 21.391 1 98.81 102 THR A N 1
ATOM 791 C CA . THR A 1 102 ? 0.14 17.594 20.953 1 98.81 102 THR A CA 1
ATOM 792 C C . THR A 1 102 ? -0.848 17.375 19.812 1 98.81 102 THR A C 1
ATOM 794 O O . THR A 1 102 ? -0.591 16.578 18.906 1 98.81 102 THR A O 1
ATOM 797 N N . GLN A 1 103 ? -2.004 18.047 19.859 1 98.56 103 GLN A N 1
ATOM 798 C CA . GLN A 1 103 ? -3.068 17.844 18.875 1 98.56 103 GLN A CA 1
ATOM 799 C C . GLN A 1 103 ? -3.328 19.109 18.062 1 98.56 103 GLN A C 1
ATOM 801 O O . GLN A 1 103 ? -3.461 20.188 18.625 1 98.56 103 GLN A O 1
ATOM 806 N N . ALA A 1 104 ? -3.334 18.984 16.797 1 98.38 104 ALA A N 1
ATOM 807 C CA . ALA A 1 104 ? -3.791 20.094 15.953 1 98.38 104 ALA A CA 1
ATOM 808 C C . ALA A 1 104 ? -5.273 20.375 16.172 1 98.38 104 ALA A C 1
ATOM 810 O O . ALA A 1 104 ? -6.078 19.453 16.297 1 98.38 104 ALA A O 1
ATOM 811 N N . VAL A 1 105 ? -5.633 21.594 16.25 1 97.75 105 VAL A N 1
ATOM 812 C CA . VAL A 1 105 ? -7.02 22.047 16.312 1 97.75 105 VAL A CA 1
ATOM 813 C C . VAL A 1 105 ? -7.367 22.812 15.055 1 97.75 105 VAL A C 1
ATOM 815 O O . VAL A 1 105 ? -6.754 23.844 14.758 1 97.75 105 VAL A O 1
ATOM 818 N N . THR A 1 106 ? -8.406 22.344 14.391 1 96.19 106 THR A N 1
ATOM 819 C CA . THR A 1 106 ? -8.594 22.797 13.016 1 96.19 106 THR A CA 1
ATOM 820 C C . THR A 1 106 ? -9.875 23.625 12.898 1 96.19 106 THR A C 1
ATOM 822 O O . THR A 1 106 ? -10.18 24.141 11.82 1 96.19 106 THR A O 1
ATOM 825 N N . CYS A 1 107 ? -10.68 23.688 13.961 1 94.12 107 CYS A N 1
ATOM 826 C CA . CYS A 1 107 ? -11.898 24.5 13.953 1 94.12 107 CYS A CA 1
ATOM 827 C C . CYS A 1 107 ? -12.422 24.688 15.375 1 94.12 107 CYS A C 1
ATOM 829 O O . CYS A 1 107 ? -11.969 24.031 16.312 1 94.12 107 CYS A O 1
ATOM 831 N N . ARG A 1 108 ? -13.383 25.547 15.469 1 94.31 108 ARG A N 1
ATOM 832 C CA . ARG A 1 108 ? -13.969 25.891 16.766 1 94.31 108 ARG A CA 1
ATOM 833 C C . ARG A 1 108 ? -14.633 24.688 17.406 1 94.31 108 ARG A C 1
ATOM 835 O O . ARG A 1 108 ? -14.492 24.469 18.609 1 94.31 108 ARG A O 1
ATOM 842 N N . ALA A 1 109 ? -15.328 23.938 16.672 1 93.12 109 ALA A N 1
ATOM 843 C CA . ALA A 1 109 ? -16.047 22.781 17.203 1 93.12 109 ALA A CA 1
ATOM 844 C C . ALA A 1 109 ? -15.086 21.797 17.859 1 93.12 109 ALA A C 1
ATOM 846 O O . ALA A 1 109 ? -15.375 21.266 18.938 1 93.12 109 ALA A O 1
ATOM 847 N N . LYS A 1 110 ? -14 21.594 17.25 1 94.31 110 LYS A N 1
ATOM 848 C CA . LYS A 1 110 ? -13.008 20.672 17.797 1 94.31 110 LYS A CA 1
ATOM 849 C C . LYS A 1 110 ? -12.344 21.25 19.047 1 94.31 110 LYS A C 1
ATOM 851 O O . LYS A 1 110 ? -12.039 20.516 19.984 1 94.31 110 LYS A O 1
ATOM 856 N N . ALA A 1 111 ? -12.117 22.547 18.984 1 97 111 ALA A N 1
ATOM 857 C CA . ALA A 1 111 ? -11.562 23.203 20.172 1 97 111 ALA A CA 1
ATOM 858 C C . ALA A 1 111 ? -12.461 23 21.391 1 97 111 ALA A C 1
ATOM 860 O O . ALA A 1 111 ? -11.977 22.656 22.469 1 97 111 ALA A O 1
ATOM 861 N N . LEU A 1 112 ? -13.727 23.172 21.156 1 96.88 112 LEU A N 1
ATOM 862 C CA . LEU A 1 112 ? -14.695 23.031 22.234 1 96.88 112 LEU A CA 1
ATOM 863 C C . LEU A 1 112 ? -14.75 21.594 22.734 1 96.88 112 LEU A C 1
ATOM 865 O O . LEU A 1 112 ? -14.766 21.344 23.938 1 96.88 112 LEU A O 1
ATOM 869 N N . GLU A 1 113 ? -14.734 20.656 21.828 1 95.62 113 GLU A N 1
ATOM 870 C CA . GLU A 1 113 ? -14.75 19.234 22.172 1 95.62 113 GLU A CA 1
ATOM 871 C C . GLU A 1 113 ? -13.531 18.859 23.016 1 95.62 113 GLU A C 1
ATOM 873 O O . GLU A 1 113 ? -13.656 18.172 24.031 1 95.62 113 GLU A O 1
ATOM 878 N N . TYR A 1 114 ? -12.391 19.281 22.547 1 97.75 114 TYR A N 1
ATOM 879 C CA . TYR A 1 114 ? -11.141 18.938 23.219 1 97.75 114 TYR A CA 1
ATOM 880 C C . TYR A 1 114 ? -11.055 19.609 24.594 1 97.75 114 TYR A C 1
ATOM 882 O O . TYR A 1 114 ? -10.57 19.016 25.547 1 97.75 114 TYR A O 1
ATOM 890 N N . SER A 1 115 ? -11.531 20.844 24.641 1 98.62 115 SER A N 1
ATOM 891 C CA . SER A 1 115 ? -11.562 21.547 25.922 1 98.62 115 SER A CA 1
ATOM 892 C C . SER A 1 115 ? -12.43 20.828 26.938 1 98.62 115 SER A C 1
ATOM 894 O O . SER A 1 115 ? -12 20.578 28.062 1 98.62 115 SER A O 1
ATOM 896 N N . GLU A 1 116 ? -13.609 20.484 26.531 1 98.12 116 GLU A N 1
ATOM 897 C CA . GLU A 1 116 ? -14.547 19.797 27.406 1 98.12 116 GLU A CA 1
ATOM 898 C C . GLU A 1 116 ? -13.961 18.484 27.938 1 98.12 116 GLU A C 1
ATOM 900 O O . GLU A 1 116 ? -14.047 18.203 29.125 1 98.12 116 GLU A O 1
ATOM 905 N N . GLU A 1 117 ? -13.383 17.719 27.094 1 97.75 117 GLU A N 1
ATOM 906 C CA . GLU A 1 117 ? -12.828 16.422 27.469 1 97.75 117 GLU A CA 1
ATOM 907 C C . GLU A 1 117 ? -11.602 16.594 28.359 1 97.75 117 GLU A C 1
ATOM 909 O O . GLU A 1 117 ? -11.383 15.797 29.281 1 97.75 117 GLU A O 1
ATOM 914 N N . ALA A 1 118 ? -10.781 17.562 28.047 1 98.44 118 ALA A N 1
ATOM 915 C CA . ALA A 1 118 ? -9.586 17.812 28.844 1 98.44 118 ALA A CA 1
ATOM 916 C C . ALA A 1 118 ? -9.961 18.188 30.281 1 98.44 118 ALA A C 1
ATOM 918 O O . ALA A 1 118 ? -9.375 17.672 31.234 1 98.44 118 ALA A O 1
ATOM 919 N N . VAL A 1 119 ? -10.945 19.031 30.391 1 98.25 119 VAL A N 1
ATOM 920 C CA . VAL A 1 119 ? -11.422 19.453 31.719 1 98.25 119 VAL A CA 1
ATOM 921 C C . VAL A 1 119 ? -11.992 18.25 32.469 1 98.25 119 VAL A C 1
ATOM 923 O O . VAL A 1 119 ? -11.711 18.047 33.656 1 98.25 119 VAL A O 1
ATOM 926 N N . LYS A 1 120 ? -12.766 17.484 31.766 1 97.75 120 LYS A N 1
ATOM 927 C CA . LYS A 1 120 ? -13.414 16.312 32.344 1 97.75 120 LYS A CA 1
ATOM 928 C C . LYS A 1 120 ? -12.383 15.344 32.938 1 97.75 120 LYS A C 1
ATOM 930 O O . LYS A 1 120 ? -12.609 14.734 33.969 1 97.75 120 LYS A O 1
ATOM 935 N N . CYS A 1 121 ? -11.281 15.211 32.312 1 95.75 121 CYS A N 1
ATOM 936 C CA . CYS A 1 121 ? -10.297 14.242 32.781 1 95.75 121 CYS A CA 1
ATOM 937 C C . CYS A 1 121 ? -9.258 14.906 33.656 1 95.75 121 CYS A C 1
ATOM 939 O O . CYS A 1 121 ? -8.32 14.258 34.125 1 95.75 121 CYS A O 1
ATOM 941 N N . GLY A 1 122 ? -9.305 16.172 33.906 1 96 122 GLY A N 1
ATOM 942 C CA . GLY A 1 122 ? -8.469 16.906 34.844 1 96 122 GLY A CA 1
ATOM 943 C C . GLY A 1 122 ? -7.086 17.203 34.312 1 96 122 GLY A C 1
ATOM 944 O O . GLY A 1 122 ? -6.125 17.328 35.062 1 96 122 GLY A O 1
ATOM 945 N N . GLY A 1 123 ? -7.016 17.25 33 1 97.44 123 GLY A N 1
ATOM 946 C CA . GLY A 1 123 ? -5.715 17.5 32.406 1 97.44 123 GLY A CA 1
ATOM 947 C C . GLY A 1 123 ? -5.707 18.703 31.484 1 97.44 123 GLY A C 1
ATOM 948 O O . GLY A 1 123 ? -6.684 19.469 31.422 1 97.44 123 GLY A O 1
ATOM 949 N N . THR A 1 124 ? -4.555 18.953 30.906 1 98.5 124 THR A N 1
ATOM 950 C CA . THR A 1 124 ? -4.359 20.016 29.922 1 98.5 124 THR A CA 1
ATOM 951 C C . THR A 1 124 ? -3.824 19.438 28.609 1 98.5 124 THR A C 1
ATOM 953 O O . THR A 1 124 ? -2.809 18.75 28.609 1 98.5 124 THR A O 1
ATOM 956 N N . LEU A 1 125 ? -4.516 19.719 27.562 1 98.69 125 LEU A N 1
ATOM 957 C CA . LEU A 1 125 ? -4.113 19.234 26.234 1 98.69 125 LEU A CA 1
ATOM 958 C C . LEU A 1 125 ? -3.318 20.312 25.5 1 98.69 125 LEU A C 1
ATOM 960 O O . LEU A 1 125 ? -3.801 21.438 25.312 1 98.69 125 LEU A O 1
ATOM 964 N N . LYS A 1 126 ? -2.1 20.016 25.172 1 98.75 126 LYS A N 1
ATOM 965 C CA . LYS A 1 126 ? -1.304 20.906 24.328 1 98.75 126 LYS A CA 1
ATOM 966 C C . LYS A 1 126 ? -1.802 20.875 22.875 1 98.75 126 LYS A C 1
ATOM 968 O O . LYS A 1 126 ? -2.062 19.797 22.328 1 98.75 126 LYS A O 1
ATOM 973 N N . ILE A 1 127 ? -1.985 22.062 22.297 1 98.75 127 ILE A N 1
ATOM 974 C CA . ILE A 1 127 ? -2.568 22.094 20.953 1 98.75 127 ILE A CA 1
ATOM 975 C C . ILE A 1 127 ? -1.782 23.062 20.078 1 98.75 127 ILE A C 1
ATOM 977 O O . ILE A 1 127 ? -1.103 23.969 20.578 1 98.75 127 ILE A O 1
ATOM 981 N N . HIS A 1 128 ? -1.72 22.812 18.812 1 98.88 128 HIS A N 1
ATOM 982 C CA . HIS A 1 128 ? -1.358 23.781 17.781 1 98.88 128 HIS A CA 1
ATOM 983 C C . HIS A 1 128 ? -2.568 24.156 16.938 1 98.88 128 HIS A C 1
ATOM 985 O O . HIS A 1 128 ? -3.252 23.281 16.391 1 98.88 128 HIS A O 1
ATOM 991 N N . ILE A 1 129 ? -2.816 25.422 16.781 1 98.62 129 ILE A N 1
ATOM 992 C CA . ILE A 1 129 ? -3.961 25.906 16.016 1 98.62 129 ILE A CA 1
ATOM 993 C C . ILE A 1 129 ? -3.617 25.953 14.531 1 98.62 129 ILE A C 1
ATOM 995 O O . ILE A 1 129 ? -2.592 26.516 14.141 1 98.62 129 ILE A O 1
ATOM 999 N N . LYS A 1 130 ? -4.461 25.328 13.75 1 98.62 130 LYS A N 1
ATOM 1000 C CA . LYS A 1 130 ? -4.258 25.344 12.305 1 98.62 130 LYS A CA 1
ATOM 1001 C C . LYS A 1 130 ? -5.066 26.453 11.633 1 98.62 130 LYS A C 1
ATOM 1003 O O . LYS A 1 130 ? -6.254 26.609 11.93 1 98.62 130 LYS A O 1
ATOM 1008 N N . VAL A 1 131 ? -4.453 27.203 10.781 1 98.5 131 VAL A N 1
ATOM 1009 C CA . VAL A 1 131 ? -5.094 28.266 10.008 1 98.5 131 VAL A CA 1
ATOM 1010 C C . VAL A 1 131 ? -5.145 27.875 8.531 1 98.5 131 VAL A C 1
ATOM 1012 O O . VAL A 1 131 ? -4.141 27.438 7.965 1 98.5 131 VAL A O 1
ATOM 1015 N N . ASP A 1 132 ? -6.297 27.953 7.945 1 97.94 132 ASP A N 1
ATOM 1016 C CA . ASP A 1 132 ? -6.41 27.734 6.508 1 97.94 132 ASP A CA 1
ATOM 1017 C C . ASP A 1 132 ? -6.098 29 5.727 1 97.94 132 ASP A C 1
ATOM 1019 O O . ASP A 1 132 ? -6.926 29.906 5.648 1 97.94 132 ASP A O 1
ATOM 1023 N N . THR A 1 133 ? -4.961 28.969 5.109 1 97.56 133 THR A N 1
ATOM 1024 C CA . THR A 1 133 ? -4.555 30.172 4.391 1 97.56 133 THR A CA 1
ATOM 1025 C C . THR A 1 133 ? -4.676 29.969 2.881 1 97.56 133 THR A C 1
ATOM 1027 O O . THR A 1 133 ? -4.422 30.891 2.102 1 97.56 133 THR A O 1
ATOM 1030 N N . GLY A 1 134 ? -5.031 28.75 2.523 1 95.69 134 GLY A N 1
ATOM 1031 C CA . GLY A 1 134 ? -5.148 28.562 1.084 1 95.69 134 GLY A CA 1
ATOM 1032 C C . GLY A 1 134 ? -5.117 27.109 0.654 1 95.69 134 GLY A C 1
ATOM 1033 O O . GLY A 1 134 ? -5.473 26.797 -0.481 1 95.69 134 GLY A O 1
ATOM 1034 N N . MET A 1 135 ? -4.66 26.172 1.483 1 95.06 135 MET A N 1
ATOM 1035 C CA . MET A 1 135 ? -4.715 24.734 1.19 1 95.06 135 MET A CA 1
ATOM 1036 C C . MET A 1 135 ? -6.16 24.266 1.072 1 95.06 135 MET A C 1
ATOM 1038 O O . MET A 1 135 ? -6.453 23.344 0.32 1 95.06 135 MET A O 1
ATOM 1042 N N . SER A 1 136 ? -7.043 24.891 1.826 1 95.44 136 SER A N 1
ATOM 1043 C CA . SER A 1 136 ? -8.477 24.641 1.816 1 95.44 136 SER A CA 1
ATOM 1044 C C . SER A 1 136 ? -8.773 23.172 2.133 1 95.44 136 SER A C 1
ATOM 1046 O O . SER A 1 136 ? -9.406 22.469 1.335 1 95.44 136 SER A O 1
ATOM 1048 N N . ARG A 1 137 ? -8.359 22.703 3.26 1 93.62 137 ARG A N 1
ATOM 1049 C CA . ARG A 1 137 ? -8.484 21.328 3.75 1 93.62 137 ARG A CA 1
ATOM 1050 C C . ARG A 1 137 ? -8.812 21.312 5.238 1 93.62 137 ARG A C 1
ATOM 1052 O O . ARG A 1 137 ? -9.914 20.922 5.633 1 93.62 137 ARG A O 1
ATOM 1059 N N . LEU A 1 138 ? -7.961 21.875 6.027 1 93.69 138 LEU A N 1
ATOM 1060 C CA . LEU A 1 138 ? -8.125 22 7.473 1 93.69 138 LEU A CA 1
ATOM 1061 C C . LEU A 1 138 ? -7.773 23.406 7.934 1 93.69 138 LEU A C 1
ATOM 1063 O O . LEU A 1 138 ? -7.086 24.156 7.227 1 93.69 138 LEU A O 1
ATOM 1067 N N . GLY A 1 139 ? -8.352 23.766 9.109 1 96.81 139 GLY A N 1
ATOM 1068 C CA . GLY A 1 139 ? -7.926 25 9.742 1 96.81 139 GLY A CA 1
ATOM 1069 C C . GLY A 1 139 ? -9.023 26.047 9.797 1 96.81 139 GLY A C 1
ATOM 1070 O O . GLY A 1 139 ? -10.008 25.969 9.055 1 96.81 139 GLY A O 1
ATOM 1071 N N . TYR A 1 140 ? -8.836 27.062 10.609 1 96.81 140 TYR A N 1
ATOM 1072 C CA . TYR A 1 140 ? -9.742 28.188 10.711 1 96.81 140 TYR A CA 1
ATOM 1073 C C . TYR A 1 140 ? -9.734 29.016 9.43 1 96.81 140 TYR A C 1
ATOM 1075 O O . TYR A 1 140 ? -8.672 29.328 8.891 1 96.81 140 TYR A O 1
ATOM 1083 N N . LEU A 1 141 ? -10.898 29.266 8.945 1 95.31 141 LEU A N 1
ATOM 1084 C CA . LEU A 1 141 ? -11.016 30.156 7.797 1 95.31 141 LEU A CA 1
ATOM 1085 C C . LEU A 1 141 ? -10.75 31.609 8.195 1 95.31 141 LEU A C 1
ATOM 1087 O O . LEU A 1 141 ? -11.414 32.156 9.078 1 95.31 141 LEU A O 1
ATOM 1091 N N . CYS A 1 142 ? -9.766 32.188 7.516 1 94.88 142 CYS A N 1
ATOM 1092 C CA . CYS A 1 142 ? -9.383 33.531 7.93 1 94.88 142 CYS A CA 1
ATOM 1093 C C . CYS A 1 142 ? -9.188 34.438 6.719 1 94.88 142 CYS A C 1
ATOM 1095 O O . CYS A 1 142 ? -8.734 35.594 6.859 1 94.88 142 CYS A O 1
ATOM 1097 N N . ASP A 1 143 ? -9.477 33.969 5.574 1 93.12 143 ASP A N 1
ATOM 1098 C CA . ASP A 1 143 ? -9.258 34.781 4.371 1 93.12 143 ASP A CA 1
ATOM 1099 C C . ASP A 1 143 ? -10.461 35.656 4.062 1 93.12 143 ASP A C 1
ATOM 1101 O O . ASP A 1 143 ? -11.602 35.25 4.289 1 93.12 143 ASP A O 1
ATOM 1105 N N . GLY A 1 144 ? -10.172 36.812 3.604 1 92.06 144 GLY A N 1
ATOM 1106 C CA . GLY A 1 144 ? -11.227 37.719 3.18 1 92.06 144 GLY A CA 1
ATOM 1107 C C . GLY A 1 144 ? -12.219 38.031 4.281 1 92.06 144 GLY A C 1
ATOM 1108 O O . GLY A 1 144 ? -11.828 38.438 5.383 1 92.06 144 GLY A O 1
ATOM 1109 N N . ASP A 1 145 ? -13.539 37.719 3.984 1 92.69 145 ASP A N 1
ATOM 1110 C CA . ASP A 1 145 ? -14.633 38.094 4.879 1 92.69 145 ASP A CA 1
ATOM 1111 C C . ASP A 1 145 ? -14.594 37.25 6.16 1 92.69 145 ASP A C 1
ATOM 1113 O O . ASP A 1 145 ? -15.273 37.594 7.141 1 92.69 145 ASP A O 1
ATOM 1117 N N . TYR A 1 146 ? -13.711 36.312 6.211 1 94 146 TYR A N 1
ATOM 1118 C CA . TYR A 1 146 ? -13.664 35.438 7.367 1 94 146 TYR A CA 1
ATOM 1119 C C . TYR A 1 146 ? -12.57 35.875 8.344 1 94 146 TYR A C 1
ATOM 1121 O O . TYR A 1 146 ? -12.406 35.281 9.406 1 94 146 TYR A O 1
ATOM 1129 N N . PHE A 1 147 ? -11.82 36.906 7.984 1 96.31 147 PHE A N 1
ATOM 1130 C CA . PHE A 1 147 ? -10.648 37.281 8.766 1 96.31 147 PHE A CA 1
ATOM 1131 C C . PHE A 1 147 ? -11.031 37.531 10.227 1 96.31 147 PHE A C 1
ATOM 1133 O O . PHE A 1 147 ? -10.484 36.906 11.133 1 96.31 147 PHE A O 1
ATOM 1140 N N . GLU A 1 148 ? -12.039 38.375 10.453 1 96.75 148 GLU A N 1
ATOM 1141 C CA . GLU A 1 148 ? -12.414 38.781 11.805 1 96.75 148 GLU A CA 1
ATOM 1142 C C . GLU A 1 148 ? -12.984 37.594 12.586 1 96.75 148 GLU A C 1
ATOM 1144 O O . GLU A 1 148 ? -12.602 37.344 13.727 1 96.75 148 GLU A O 1
ATOM 1149 N N . SER A 1 149 ? -13.891 36.906 11.961 1 96.06 149 SER A N 1
ATOM 1150 C CA . SER A 1 149 ? -14.492 35.75 12.625 1 96.06 149 SER A CA 1
ATOM 1151 C C . SER A 1 149 ? -13.469 34.656 12.891 1 96.06 149 SER A C 1
ATOM 1153 O O . SER A 1 149 ? -13.531 33.969 13.914 1 96.06 149 SER A O 1
ATOM 1155 N N . GLY A 1 150 ? -12.57 34.469 11.93 1 96.94 150 GLY A N 1
ATOM 1156 C CA . GLY A 1 150 ? -11.492 33.5 12.125 1 96.94 150 GLY A CA 1
ATOM 1157 C C . GLY A 1 150 ? -10.594 33.844 13.289 1 96.94 150 GLY A C 1
ATOM 1158 O O . GLY A 1 150 ? -10.305 33 14.133 1 96.94 150 GLY A O 1
ATOM 1159 N N . VAL A 1 151 ? -10.203 35.062 13.328 1 97.94 151 VAL A N 1
ATOM 1160 C CA . VAL A 1 151 ? -9.344 35.562 14.406 1 97.94 151 VAL A CA 1
ATOM 1161 C C . VAL A 1 151 ? -10.055 35.375 15.75 1 97.94 151 VAL A C 1
ATOM 1163 O O . VAL A 1 151 ? -9.453 34.906 16.719 1 97.94 151 VAL A O 1
ATOM 1166 N N . GLU A 1 152 ? -11.328 35.719 15.773 1 97.69 152 GLU A N 1
ATOM 1167 C CA . GLU A 1 152 ? -12.109 35.594 17 1 97.69 152 GLU A CA 1
ATOM 1168 C C . GLU A 1 152 ? -12.188 34.125 17.422 1 97.69 152 GLU A C 1
ATOM 1170 O O . GLU A 1 152 ? -12.07 33.812 18.609 1 97.69 152 GLU A O 1
ATOM 1175 N N . GLY A 1 153 ? -12.445 33.281 16.484 1 97.31 153 GLY A N 1
ATOM 1176 C CA . GLY A 1 153 ? -12.5 31.859 16.781 1 97.31 153 GLY A CA 1
ATOM 1177 C C . GLY A 1 153 ? -11.195 31.312 17.328 1 97.31 153 GLY A C 1
ATOM 1178 O O . GLY A 1 153 ? -11.195 30.484 18.234 1 97.31 153 GLY A O 1
ATOM 1179 N N . ILE A 1 154 ? -10.117 31.719 16.75 1 98.44 154 ILE A N 1
ATOM 1180 C CA . ILE A 1 154 ? -8.797 31.281 17.188 1 98.44 154 ILE A CA 1
ATOM 1181 C C . ILE A 1 154 ? -8.539 31.781 18.609 1 98.44 154 ILE A C 1
ATOM 1183 O O . ILE A 1 154 ? -8.055 31.031 19.469 1 98.44 154 ILE A O 1
ATOM 1187 N N . CYS A 1 155 ? -8.844 33.094 18.875 1 98.38 155 CYS A N 1
ATOM 1188 C CA . CYS A 1 155 ? -8.688 33.625 20.219 1 98.38 155 CYS A CA 1
ATOM 1189 C C . CYS A 1 155 ? -9.469 32.812 21.234 1 98.38 155 CYS A C 1
ATOM 1191 O O . CYS A 1 155 ? -8.961 32.5 22.312 1 98.38 155 CYS A O 1
ATOM 1193 N N . GLU A 1 156 ? -10.656 32.5 20.844 1 97.69 156 GLU A N 1
ATOM 1194 C CA . GLU A 1 156 ? -11.477 31.656 21.703 1 97.69 156 GLU A CA 1
ATOM 1195 C C . GLU A 1 156 ? -10.805 30.312 21.969 1 97.69 156 GLU A C 1
ATOM 1197 O O . GLU A 1 156 ? -10.727 29.859 23.125 1 97.69 156 GLU A O 1
ATOM 1202 N N . GLY A 1 157 ? -10.344 29.672 20.953 1 97.31 157 GLY A N 1
ATOM 1203 C CA . GLY A 1 157 ? -9.672 28.391 21.094 1 97.31 157 GLY A CA 1
ATOM 1204 C C . GLY A 1 157 ? -8.453 28.453 21.984 1 97.31 157 GLY A C 1
ATOM 1205 O O . GLY A 1 157 ? -8.172 27.516 22.734 1 97.31 157 GLY A O 1
ATOM 1206 N N . CYS A 1 158 ? -7.797 29.547 21.969 1 97.94 158 CYS A N 1
ATOM 1207 C CA . CYS A 1 158 ? -6.57 29.734 22.734 1 97.94 158 CYS A CA 1
ATOM 1208 C C . CYS A 1 158 ? -6.879 29.922 24.219 1 97.94 158 CYS A C 1
ATOM 1210 O O . CYS A 1 158 ? -5.996 29.766 25.062 1 97.94 158 CYS A O 1
ATOM 1212 N N . THR A 1 159 ? -8.094 30.219 24.562 1 97.69 159 THR A N 1
ATOM 1213 C CA . THR A 1 159 ? -8.398 30.609 25.938 1 97.69 159 THR A CA 1
ATOM 1214 C C . THR A 1 159 ? -9.328 29.594 26.578 1 97.69 159 THR A C 1
ATOM 1216 O O . THR A 1 159 ? -9.719 29.766 27.75 1 97.69 159 THR A O 1
ATOM 1219 N N . LEU A 1 160 ? -9.688 28.594 25.859 1 98.25 160 LEU A N 1
ATOM 1220 C CA . LEU A 1 160 ? -10.57 27.578 26.406 1 98.25 160 LEU A CA 1
ATOM 1221 C C . LEU A 1 160 ? -9.883 26.812 27.547 1 98.25 160 LEU A C 1
ATOM 1223 O O . LEU A 1 160 ? -8.688 26.516 27.453 1 98.25 160 LEU A O 1
ATOM 1227 N N . PRO A 1 161 ? -10.633 26.531 28.609 1 98.31 161 PRO A N 1
ATOM 1228 C CA . PRO A 1 161 ? -10.031 25.781 29.703 1 98.31 161 PRO A CA 1
ATOM 1229 C C . PRO A 1 161 ? -9.539 24.391 29.266 1 98.31 161 PRO A C 1
ATOM 1231 O O . PRO A 1 161 ? -10.164 23.75 28.422 1 98.31 161 PRO A O 1
ATOM 1234 N N . GLY A 1 162 ? -8.484 24 29.828 1 98.44 162 GLY A N 1
ATOM 1235 C CA . GLY A 1 162 ? -7.961 22.672 29.578 1 98.44 162 GLY A CA 1
ATOM 1236 C C . GLY A 1 162 ? -7.113 22.609 28.312 1 98.44 162 GLY A C 1
ATOM 1237 O O . GLY A 1 162 ? -6.547 21.562 28 1 98.44 162 GLY A O 1
ATOM 1238 N N . LEU A 1 163 ? -6.992 23.656 27.594 1 98.62 163 LEU A N 1
ATOM 1239 C CA . LEU A 1 163 ? -6.16 23.703 26.391 1 98.62 163 LEU A CA 1
ATOM 1240 C C . LEU A 1 163 ? -4.945 24.594 26.609 1 98.62 163 LEU A C 1
ATOM 1242 O O . LEU A 1 163 ? -5.039 25.641 27.25 1 98.62 163 LEU A O 1
ATOM 1246 N N . ASP A 1 164 ? -3.812 24.125 26.203 1 98.56 164 ASP A N 1
ATOM 1247 C CA . ASP A 1 164 ? -2.59 24.922 26.141 1 98.56 164 ASP A CA 1
ATOM 1248 C C . ASP A 1 164 ? -2.178 25.172 24.688 1 98.56 164 ASP A C 1
ATOM 1250 O O . ASP A 1 164 ? -1.518 24.328 24.078 1 98.56 164 ASP A O 1
ATOM 1254 N N . ALA A 1 165 ? -2.535 26.297 24.172 1 98.44 165 ALA A N 1
ATOM 1255 C CA . ALA A 1 165 ? -2.234 26.656 22.781 1 98.44 165 ALA A CA 1
ATOM 1256 C C . ALA A 1 165 ? -0.766 27.031 22.625 1 98.44 165 ALA A C 1
ATOM 1258 O O . ALA A 1 165 ? -0.432 28.219 22.531 1 98.44 165 ALA A O 1
ATOM 1259 N N . GLU A 1 166 ? 0.005 26.016 22.422 1 98.5 166 GLU A N 1
ATOM 1260 C CA . GLU A 1 166 ? 1.449 26.203 22.312 1 98.5 166 GLU A CA 1
ATOM 1261 C C . GLU A 1 166 ? 1.822 26.828 20.969 1 98.5 166 GLU A C 1
ATOM 1263 O O . GLU A 1 166 ? 2.729 27.656 20.906 1 98.5 166 GLU A O 1
ATOM 1268 N N . GLY A 1 167 ? 1.092 26.375 19.969 1 98.75 167 GLY A N 1
ATOM 1269 C CA . GLY A 1 167 ? 1.554 26.812 18.656 1 98.75 167 GLY A CA 1
ATOM 1270 C C . GLY A 1 167 ? 0.421 27.125 17.703 1 98.75 167 GLY A C 1
ATOM 1271 O O . GLY A 1 167 ? -0.75 26.906 18.031 1 98.75 167 GLY A O 1
ATOM 1272 N N . ILE A 1 168 ? 0.759 27.672 16.531 1 98.88 168 ILE A N 1
ATOM 1273 C CA . ILE A 1 168 ? -0.12 28 15.406 1 98.88 168 ILE A CA 1
ATOM 1274 C C . ILE A 1 168 ? 0.592 27.703 14.086 1 98.88 168 ILE A C 1
ATOM 1276 O O . ILE A 1 168 ? 1.804 27.891 13.969 1 98.88 168 ILE A O 1
ATOM 1280 N N . PHE A 1 169 ? -0.181 27.125 13.125 1 98.88 169 PHE A N 1
ATOM 1281 C CA . PHE A 1 169 ? 0.509 26.766 11.898 1 98.88 169 PHE A CA 1
ATOM 1282 C C . PHE A 1 169 ? -0.451 26.766 10.711 1 98.88 169 PHE A C 1
ATOM 1284 O O . PHE A 1 169 ? -1.667 26.875 10.891 1 98.88 169 PHE A O 1
ATOM 1291 N N . THR A 1 170 ? 0.077 26.828 9.555 1 98.62 170 THR A N 1
ATOM 1292 C CA . THR A 1 170 ? -0.615 26.656 8.281 1 98.62 170 THR A CA 1
ATOM 1293 C C . THR A 1 170 ? 0.19 25.75 7.344 1 98.62 170 THR A C 1
ATOM 1295 O O . THR A 1 170 ? 1.19 25.156 7.75 1 98.62 170 THR A O 1
ATOM 1298 N N . HIS A 1 171 ? -0.331 25.422 6.188 1 98.06 171 HIS A N 1
ATOM 1299 C CA . HIS A 1 171 ? 0.33 24.578 5.199 1 98.06 171 HIS A CA 1
ATOM 1300 C C . HIS A 1 171 ? 0.231 25.188 3.805 1 98.06 171 HIS A C 1
ATOM 1302 O O . HIS A 1 171 ? -0.862 25.531 3.348 1 98.06 171 HIS A O 1
ATOM 1308 N N . PHE A 1 172 ? 1.363 25.328 3.182 1 97.88 172 PHE A N 1
ATOM 1309 C CA . PHE A 1 172 ? 1.382 25.922 1.847 1 97.88 172 PHE A CA 1
ATOM 1310 C C . PHE A 1 172 ? 0.888 24.922 0.808 1 97.88 172 PHE A C 1
ATOM 1312 O O . PHE A 1 172 ? 1.224 23.734 0.871 1 97.88 172 PHE A O 1
ATOM 1319 N N . ALA A 1 173 ? 0.17 25.406 -0.187 1 96.5 173 ALA A N 1
ATOM 1320 C CA . ALA A 1 173 ? -0.459 24.562 -1.197 1 96.5 173 ALA A CA 1
ATOM 1321 C C . ALA A 1 173 ? 0.465 24.344 -2.395 1 96.5 173 ALA A C 1
ATOM 1323 O O . ALA A 1 173 ? 0.384 23.328 -3.08 1 96.5 173 ALA A O 1
ATOM 1324 N N . VAL A 1 174 ? 1.358 25.375 -2.613 1 96.62 174 VAL A N 1
ATOM 1325 C CA . VAL A 1 174 ? 2.051 25.312 -3.896 1 96.62 174 VAL A CA 1
ATOM 1326 C C . VAL A 1 174 ? 3.48 25.828 -3.736 1 96.62 174 VAL A C 1
ATOM 1328 O O . VAL A 1 174 ? 4.051 26.406 -4.672 1 96.62 174 VAL A O 1
ATOM 1331 N N . SER A 1 175 ? 4.016 25.703 -2.551 1 95.94 175 SER A N 1
ATOM 1332 C CA . SER A 1 175 ? 5.355 26.219 -2.307 1 95.94 175 SER A CA 1
ATOM 1333 C C . SER A 1 175 ? 6.402 25.453 -3.104 1 95.94 175 SER A C 1
ATOM 1335 O O . SER A 1 175 ? 7.531 25.922 -3.273 1 95.94 175 SER A O 1
ATOM 1337 N N . ASP A 1 176 ? 6.078 24.25 -3.586 1 93.5 176 ASP A N 1
ATOM 1338 C CA . ASP A 1 176 ? 7.016 23.406 -4.332 1 93.5 176 ASP A CA 1
ATOM 1339 C C . ASP A 1 176 ? 6.82 23.578 -5.84 1 93.5 176 ASP A C 1
ATOM 1341 O O . ASP A 1 176 ? 7.449 22.875 -6.633 1 93.5 176 ASP A O 1
ATOM 1345 N N . GLU A 1 177 ? 5.938 24.484 -6.203 1 94 177 GLU A N 1
ATOM 1346 C CA . GLU A 1 177 ? 5.668 24.719 -7.617 1 94 177 GLU A CA 1
ATOM 1347 C C . GLU A 1 177 ? 6.43 25.938 -8.125 1 94 177 GLU A C 1
ATOM 1349 O O . GLU A 1 177 ? 6.652 26.891 -7.375 1 94 177 GLU A O 1
ATOM 1354 N N . PHE A 1 178 ? 6.738 25.891 -9.43 1 93.19 178 PHE A N 1
ATOM 1355 C CA . PHE A 1 178 ? 7.469 27 -10.039 1 93.19 178 PHE A CA 1
ATOM 1356 C C . PHE A 1 178 ? 6.531 27.875 -10.859 1 93.19 178 PHE A C 1
ATOM 1358 O O . PHE A 1 178 ? 5.562 27.391 -11.445 1 93.19 178 PHE A O 1
ATOM 1365 N N . GLY A 1 179 ? 6.879 29.109 -10.844 1 95.31 179 GLY A N 1
ATOM 1366 C CA . GLY A 1 179 ? 6.09 30.078 -11.586 1 95.31 179 GLY A CA 1
ATOM 1367 C C . GLY A 1 179 ? 5.625 31.25 -10.742 1 95.31 179 GLY A C 1
ATOM 1368 O O . GLY A 1 179 ? 5.414 31.109 -9.539 1 95.31 179 GLY A O 1
ATOM 1369 N N . GLU A 1 180 ? 5.422 32.344 -11.375 1 96.5 180 GLU A N 1
ATOM 1370 C CA . GLU A 1 180 ? 5.07 33.562 -10.688 1 96.5 180 GLU A CA 1
ATOM 1371 C C . GLU A 1 180 ? 3.74 33.438 -9.953 1 96.5 180 GLU A C 1
ATOM 1373 O O . GLU A 1 180 ? 3.574 33.969 -8.852 1 96.5 180 GLU A O 1
ATOM 1378 N N . GLU A 1 181 ? 2.863 32.812 -10.586 1 96.25 181 GLU A N 1
ATOM 1379 C CA . GLU A 1 181 ? 1.549 32.656 -9.977 1 96.25 181 GLU A CA 1
ATOM 1380 C C . GLU A 1 181 ? 1.637 31.844 -8.688 1 96.25 181 GLU A C 1
ATOM 1382 O O . GLU A 1 181 ? 0.941 32.156 -7.711 1 96.25 181 GLU A O 1
ATOM 1387 N N . TYR A 1 182 ? 2.461 30.844 -8.672 1 96.38 182 TYR A N 1
ATOM 1388 C CA . TYR A 1 182 ? 2.621 30 -7.492 1 96.38 182 TYR A CA 1
ATOM 1389 C C . TYR A 1 182 ? 3.402 30.734 -6.406 1 96.38 182 TYR A C 1
ATOM 1391 O O . TYR A 1 182 ? 3.105 30.578 -5.219 1 96.38 182 TYR A O 1
ATOM 1399 N N . GLU A 1 183 ? 4.383 31.469 -6.82 1 97.44 183 GLU A N 1
ATOM 1400 C CA . GLU A 1 183 ? 5.121 32.281 -5.863 1 97.44 183 GLU A CA 1
ATOM 1401 C C . GLU A 1 183 ? 4.203 33.312 -5.191 1 97.44 183 GLU A C 1
ATOM 1403 O O . GLU A 1 183 ? 4.262 33.5 -3.975 1 97.44 183 GLU A O 1
ATOM 1408 N N . SER A 1 184 ? 3.398 33.906 -6.016 1 97.81 184 SER A N 1
ATOM 1409 C CA . SER A 1 184 ? 2.459 34.906 -5.496 1 97.81 184 SER A CA 1
ATOM 1410 C C . SER A 1 184 ? 1.471 34.281 -4.523 1 97.81 184 SER A C 1
ATOM 1412 O O . SER A 1 184 ? 1.125 34.875 -3.502 1 97.81 184 SER A O 1
ATOM 1414 N N . TYR A 1 185 ? 1.03 33.125 -4.883 1 97.31 185 TYR A N 1
ATOM 1415 C CA . TYR A 1 185 ? 0.079 32.438 -4.031 1 97.31 185 TYR A CA 1
ATOM 1416 C C . TYR A 1 185 ? 0.708 32.094 -2.688 1 97.31 185 TYR A C 1
ATOM 1418 O O . TYR A 1 185 ? 0.083 32.25 -1.638 1 97.31 185 TYR A O 1
ATOM 1426 N N . THR A 1 186 ? 1.916 31.578 -2.689 1 98.06 186 THR A N 1
ATOM 1427 C CA . THR A 1 186 ? 2.631 31.234 -1.467 1 98.06 186 THR A CA 1
ATOM 1428 C C . THR A 1 186 ? 2.865 32.469 -0.602 1 98.06 186 THR A C 1
ATOM 1430 O O . THR A 1 186 ? 2.684 32.406 0.617 1 98.06 186 THR A O 1
ATOM 1433 N N . LYS A 1 187 ? 3.221 33.531 -1.24 1 98.12 187 LYS A N 1
ATOM 1434 C CA . LYS A 1 187 ? 3.414 34.781 -0.523 1 98.12 187 LYS A CA 1
ATOM 1435 C C . LYS A 1 187 ? 2.111 35.281 0.11 1 98.12 187 LYS A C 1
ATOM 1437 O O . LYS A 1 187 ? 2.107 35.75 1.238 1 98.12 187 LYS A O 1
ATOM 1442 N N . HIS A 1 188 ? 1.088 35.125 -0.634 1 97.62 188 HIS A N 1
ATOM 1443 C CA . HIS A 1 188 ? -0.22 35.5 -0.104 1 97.62 188 HIS A CA 1
ATOM 1444 C C . HIS A 1 188 ? -0.571 34.688 1.127 1 97.62 188 HIS A C 1
ATOM 1446 O O . HIS A 1 188 ? -1.049 35.219 2.127 1 97.62 188 HIS A O 1
ATOM 1452 N N . GLN A 1 189 ? -0.384 33.375 1.062 1 98.19 189 GLN A N 1
ATOM 1453 C CA . GLN A 1 189 ? -0.652 32.5 2.209 1 98.19 189 GLN A CA 1
ATOM 1454 C C . GLN A 1 189 ? 0.154 32.938 3.428 1 98.19 189 GLN A C 1
ATOM 1456 O O . GLN A 1 189 ? -0.364 32.969 4.547 1 98.19 189 GLN A O 1
ATOM 1461 N N . PHE A 1 190 ? 1.414 33.312 3.166 1 98.69 190 PHE A N 1
ATOM 1462 C CA . PHE A 1 190 ? 2.291 33.719 4.262 1 98.69 190 PHE A CA 1
ATOM 1463 C C . PHE A 1 190 ? 1.826 35.031 4.887 1 98.69 190 PHE A C 1
ATOM 1465 O O . PHE A 1 190 ? 1.785 35.156 6.113 1 98.69 190 PHE A O 1
ATOM 1472 N N . GLU A 1 191 ? 1.5 35.938 4.059 1 98.62 191 GLU A N 1
ATOM 1473 C CA . GLU A 1 191 ? 1.023 37.25 4.535 1 98.62 191 GLU A CA 1
ATOM 1474 C C . GLU A 1 191 ? -0.255 37.094 5.355 1 98.62 191 GLU A C 1
ATOM 1476 O O . GLU A 1 191 ? -0.4 37.719 6.406 1 98.62 191 GLU A O 1
ATOM 1481 N N . LEU A 1 192 ? -1.146 36.281 4.836 1 98.44 192 LEU A N 1
ATOM 1482 C CA . LEU A 1 192 ? -2.379 36.031 5.574 1 98.44 192 LEU A CA 1
ATOM 1483 C C . LEU A 1 192 ? -2.084 35.375 6.918 1 98.44 192 LEU A C 1
ATOM 1485 O O . LEU A 1 192 ? -2.648 35.781 7.941 1 98.44 192 LEU A O 1
ATOM 1489 N N . PHE A 1 193 ? -1.185 34.469 6.922 1 98.75 193 PHE A N 1
ATOM 1490 C CA . PHE A 1 193 ? -0.82 33.719 8.133 1 98.75 193 PHE A CA 1
ATOM 1491 C C . PHE A 1 193 ? -0.256 34.688 9.188 1 98.75 193 PHE A C 1
ATOM 1493 O O . PHE A 1 193 ? -0.686 34.656 10.344 1 98.75 193 PHE A O 1
ATOM 1500 N N . THR A 1 194 ? 0.648 35.469 8.758 1 98.75 194 THR A N 1
ATOM 1501 C CA . THR A 1 194 ? 1.296 36.375 9.695 1 98.75 194 THR A CA 1
ATOM 1502 C C . THR A 1 194 ? 0.321 37.469 10.172 1 98.75 194 THR A C 1
ATOM 1504 O O . THR A 1 194 ? 0.38 37.906 11.32 1 98.75 194 THR A O 1
ATOM 1507 N N . SER A 1 195 ? -0.57 37.906 9.305 1 98.69 195 SER A N 1
ATOM 1508 C CA . SER A 1 195 ? -1.593 38.875 9.711 1 98.69 195 SER A CA 1
ATOM 1509 C C . SER A 1 195 ? -2.508 38.281 10.781 1 98.69 195 SER A C 1
ATOM 1511 O O . SER A 1 195 ? -2.875 38.969 11.734 1 98.69 195 SER A O 1
ATOM 1513 N N . VAL A 1 196 ? -2.865 37 10.602 1 98.69 196 VAL A N 1
ATOM 1514 C CA . VAL A 1 196 ? -3.709 36.344 11.578 1 98.69 196 VAL A CA 1
ATOM 1515 C C . VAL A 1 196 ? -2.979 36.219 12.914 1 98.69 196 VAL A C 1
ATOM 1517 O O . VAL A 1 196 ? -3.553 36.531 13.969 1 98.69 196 VAL A O 1
ATOM 1520 N N . ILE A 1 197 ? -1.715 35.812 12.883 1 98.81 197 ILE A N 1
ATOM 1521 C CA . ILE A 1 197 ? -0.916 35.688 14.094 1 98.81 197 ILE A CA 1
ATOM 1522 C C . ILE A 1 197 ? -0.849 37 14.828 1 98.81 197 ILE A C 1
ATOM 1524 O O . ILE A 1 197 ? -1.083 37.062 16.031 1 98.81 197 ILE A O 1
ATOM 1528 N N . ASP A 1 198 ? -0.555 38.094 14.078 1 98.69 198 ASP A N 1
ATOM 1529 C CA . ASP A 1 198 ? -0.41 39.406 14.672 1 98.69 198 ASP A CA 1
ATOM 1530 C C . ASP A 1 198 ? -1.692 39.844 15.383 1 98.69 198 ASP A C 1
ATOM 1532 O O . ASP A 1 198 ? -1.647 40.344 16.516 1 98.69 198 ASP A O 1
ATOM 1536 N N . GLU A 1 199 ? -2.797 39.656 14.727 1 98.56 199 GLU A N 1
ATOM 1537 C CA . GLU A 1 199 ? -4.074 40.094 15.289 1 98.56 199 GLU A CA 1
ATOM 1538 C C . GLU A 1 199 ? -4.449 39.25 16.516 1 98.56 199 GLU A C 1
ATOM 1540 O O . GLU A 1 199 ? -4.988 39.75 17.484 1 98.56 199 GLU A O 1
ATOM 1545 N N . VAL A 1 200 ? -4.238 37.969 16.453 1 98.69 200 VAL A N 1
ATOM 1546 C CA . VAL A 1 200 ? -4.555 37.062 17.562 1 98.69 200 VAL A CA 1
ATOM 1547 C C . VAL A 1 200 ? -3.693 37.438 18.766 1 98.69 200 VAL A C 1
ATOM 1549 O O . VAL A 1 200 ? -4.199 37.531 19.891 1 98.69 200 VAL A O 1
ATOM 1552 N N . GLU A 1 201 ? -2.385 37.562 18.531 1 98.69 201 GLU A N 1
ATOM 1553 C CA . GLU A 1 201 ? -1.465 37.875 19.609 1 98.69 201 GLU A CA 1
ATOM 1554 C C . GLU A 1 201 ? -1.79 39.25 20.234 1 98.69 201 GLU A C 1
ATOM 1556 O O . GLU A 1 201 ? -1.684 39.406 21.453 1 98.69 201 GLU A O 1
ATOM 1561 N N . LYS A 1 202 ? -2.158 40.188 19.422 1 98.5 202 LYS A N 1
ATOM 1562 C CA . LYS A 1 202 ? -2.561 41.5 19.906 1 98.5 202 LYS A CA 1
ATOM 1563 C C . LYS A 1 202 ? -3.783 41.406 20.812 1 98.5 202 LYS A C 1
ATOM 1565 O O . LYS A 1 202 ? -3.801 41.969 21.906 1 98.5 202 LYS A O 1
ATOM 1570 N N . LYS A 1 203 ? -4.754 40.719 20.375 1 98.19 203 LYS A N 1
ATOM 1571 C CA . LYS A 1 203 ? -6 40.594 21.125 1 98.19 203 LYS A CA 1
ATOM 1572 C C . LYS A 1 203 ? -5.777 39.812 22.422 1 98.19 203 LYS A C 1
ATOM 1574 O O . LYS A 1 203 ? -6.414 40.125 23.438 1 98.19 203 LYS A O 1
ATOM 1579 N N . LEU A 1 204 ? -4.973 38.812 22.391 1 97.88 204 LEU A N 1
ATOM 1580 C CA . LEU A 1 204 ? -4.754 37.969 23.547 1 97.88 204 LEU A CA 1
ATOM 1581 C C . LEU A 1 204 ? -3.715 38.562 24.484 1 97.88 204 LEU A C 1
ATOM 1583 O O . LEU A 1 204 ? -3.648 38.219 25.656 1 97.88 204 LEU A O 1
ATOM 1587 N N . GLY A 1 205 ? -2.846 39.438 24.016 1 97.81 205 GLY A N 1
ATOM 1588 C CA . GLY A 1 205 ? -1.761 40.031 24.781 1 97.81 205 GLY A CA 1
ATOM 1589 C C . GLY A 1 205 ? -0.642 39.031 25.078 1 97.81 205 GLY A C 1
ATOM 1590 O O . GLY A 1 205 ? 0.048 39.156 26.094 1 97.81 205 GLY A O 1
ATOM 1591 N N . LYS A 1 206 ? -0.507 38.031 24.359 1 96.75 206 LYS A N 1
ATOM 1592 C CA . LYS A 1 206 ? 0.539 37.031 24.516 1 96.75 206 LYS A CA 1
ATOM 1593 C C . LYS A 1 206 ? 0.952 36.438 23.156 1 96.75 206 LYS A C 1
ATOM 1595 O O . LYS A 1 206 ? 0.157 36.438 22.219 1 96.75 206 LYS A O 1
ATOM 1600 N N . LYS A 1 207 ? 2.172 35.938 23.047 1 98.06 207 LYS A N 1
ATOM 1601 C CA . LYS A 1 207 ? 2.717 35.375 21.812 1 98.06 207 LYS A CA 1
ATOM 1602 C C . LYS A 1 207 ? 2.643 33.844 21.812 1 98.06 207 LYS A C 1
ATOM 1604 O O . LYS A 1 207 ? 2.717 33.219 22.859 1 98.06 207 LYS A O 1
ATOM 1609 N N . PHE A 1 208 ? 2.459 33.312 20.656 1 98.56 208 PHE A N 1
ATOM 1610 C CA . PHE A 1 208 ? 2.619 31.859 20.516 1 98.56 208 PHE A CA 1
ATOM 1611 C C . PHE A 1 208 ? 4.07 31.453 20.719 1 98.56 208 PHE A C 1
ATOM 1613 O O . PHE A 1 208 ? 4.988 32.188 20.328 1 98.56 208 PHE A O 1
ATOM 1620 N N . LYS A 1 209 ? 4.297 30.328 21.344 1 98.5 209 LYS A N 1
ATOM 1621 C CA . LYS A 1 209 ? 5.648 29.812 21.531 1 98.5 209 LYS A CA 1
ATOM 1622 C C . LYS A 1 209 ? 6.23 29.281 20.219 1 98.5 209 LYS A C 1
ATOM 1624 O O . LYS A 1 209 ? 7.441 29.359 20 1 98.5 209 LYS A O 1
ATOM 1629 N N . ILE A 1 210 ? 5.398 28.766 19.344 1 98.81 210 ILE A N 1
ATOM 1630 C CA . ILE A 1 210 ? 5.863 28.141 18.109 1 98.81 210 ILE A CA 1
ATOM 1631 C C . ILE A 1 210 ? 4.938 28.547 16.953 1 98.81 210 ILE A C 1
ATOM 1633 O O . ILE A 1 210 ? 3.76 28.188 16.953 1 98.81 210 ILE A O 1
ATOM 1637 N N . ARG A 1 211 ? 5.426 29.281 16 1 98.75 211 ARG A N 1
ATOM 1638 C CA . ARG A 1 211 ? 4.773 29.578 14.734 1 98.75 211 ARG A CA 1
ATOM 1639 C C . ARG A 1 211 ? 5.469 28.859 13.586 1 98.75 211 ARG A C 1
ATOM 1641 O O . ARG A 1 211 ? 6.688 28.969 13.422 1 98.75 211 ARG A O 1
ATOM 1648 N N . HIS A 1 212 ? 4.617 28.016 12.82 1 98.75 212 HIS A N 1
ATOM 1649 C CA . HIS A 1 212 ? 5.309 27.266 11.781 1 98.75 212 HIS A CA 1
ATOM 1650 C C . HIS A 1 212 ? 4.434 27.109 10.547 1 98.75 212 HIS A C 1
ATOM 1652 O O . HIS A 1 212 ? 3.217 26.938 10.656 1 98.75 212 HIS A O 1
ATOM 1658 N N . CYS A 1 213 ? 5.094 27.188 9.359 1 98.19 213 CYS A N 1
ATOM 1659 C CA . CYS A 1 213 ? 4.332 27.062 8.125 1 98.19 213 CYS A CA 1
ATOM 1660 C C . CYS A 1 213 ? 5.199 26.484 7.004 1 98.19 213 CYS A C 1
ATOM 1662 O O . CYS A 1 213 ? 4.691 26.141 5.941 1 98.19 213 CYS A O 1
ATOM 1664 N N . ALA A 1 214 ? 6.516 26.328 7.184 1 98.25 214 ALA A N 1
ATOM 1665 C CA . ALA A 1 214 ? 7.426 25.953 6.109 1 98.25 214 ALA A CA 1
ATOM 1666 C C . ALA A 1 214 ? 7.426 24.438 5.906 1 98.25 214 ALA A C 1
ATOM 1668 O O . ALA A 1 214 ? 8.023 23.703 6.691 1 98.25 214 ALA A O 1
ATOM 1669 N N . ASN A 1 215 ? 6.754 24.047 4.844 1 96.5 215 ASN A N 1
ATOM 1670 C CA . ASN A 1 215 ? 6.844 22.656 4.375 1 96.5 215 ASN A CA 1
ATOM 1671 C C . ASN A 1 215 ? 8.031 22.469 3.439 1 96.5 215 ASN A C 1
ATOM 1673 O O . ASN A 1 215 ? 8.914 23.328 3.354 1 96.5 215 ASN A O 1
ATOM 1677 N N . THR A 1 216 ? 8.109 21.312 2.777 1 94.31 216 THR A N 1
ATOM 1678 C CA . THR A 1 216 ? 9.25 20.938 1.946 1 94.31 216 THR A CA 1
ATOM 1679 C C . THR A 1 216 ? 9.625 22.078 0.999 1 94.31 216 THR A C 1
ATOM 1681 O O . THR A 1 216 ? 10.766 22.531 0.991 1 94.31 216 THR A O 1
ATOM 1684 N N . GLY A 1 217 ? 8.68 22.516 0.158 1 94.88 217 GLY A N 1
ATOM 1685 C CA . GLY A 1 217 ? 8.953 23.578 -0.799 1 94.88 217 GLY A CA 1
ATOM 1686 C C . GLY A 1 217 ? 9.406 24.875 -0.145 1 94.88 217 GLY A C 1
ATOM 1687 O O . GLY A 1 217 ? 10.336 25.531 -0.631 1 94.88 217 GLY A O 1
ATOM 1688 N N . ALA A 1 218 ? 8.82 25.219 0.999 1 97.5 218 ALA A N 1
ATOM 1689 C CA . ALA A 1 218 ? 9.117 26.484 1.678 1 97.5 218 ALA A CA 1
ATOM 1690 C C . ALA A 1 218 ? 10.477 26.438 2.363 1 97.5 218 ALA A C 1
ATOM 1692 O O . ALA A 1 218 ? 11.195 27.438 2.418 1 97.5 218 ALA A O 1
ATOM 1693 N N . VAL A 1 219 ? 10.82 25.266 2.875 1 97.88 219 VAL A N 1
ATOM 1694 C CA . VAL A 1 219 ? 12.141 25.109 3.482 1 97.88 219 VAL A CA 1
ATOM 1695 C C . VAL A 1 219 ? 13.227 25.344 2.432 1 97.88 219 VAL A C 1
ATOM 1697 O O . VAL A 1 219 ? 14.25 25.969 2.713 1 97.88 219 VAL A O 1
ATOM 1700 N N . ALA A 1 220 ? 12.938 24.922 1.244 1 96.75 220 ALA A N 1
ATOM 1701 C CA . ALA A 1 220 ? 13.914 25 0.164 1 96.75 220 ALA A CA 1
ATOM 1702 C C . ALA A 1 220 ? 13.945 26.406 -0.446 1 96.75 220 ALA A C 1
ATOM 1704 O O . ALA A 1 220 ? 15.016 26.906 -0.791 1 96.75 220 ALA A O 1
ATOM 1705 N N . ARG A 1 221 ? 12.773 27.109 -0.494 1 96.5 221 ARG A N 1
ATOM 1706 C CA . ARG A 1 221 ? 12.703 28.219 -1.425 1 96.5 221 ARG A CA 1
ATOM 1707 C C . ARG A 1 221 ? 12.398 29.531 -0.69 1 96.5 221 ARG A C 1
ATOM 1709 O O . ARG A 1 221 ? 12.664 30.609 -1.206 1 96.5 221 ARG A O 1
ATOM 1716 N N . TYR A 1 222 ? 11.82 29.438 0.472 1 97.75 222 TYR A N 1
ATOM 1717 C CA . TYR A 1 222 ? 11.289 30.641 1.098 1 97.75 222 TYR A CA 1
ATOM 1718 C C . TYR A 1 222 ? 11.773 30.766 2.539 1 97.75 222 TYR A C 1
ATOM 1720 O O . TYR A 1 222 ? 10.984 30.625 3.477 1 97.75 222 TYR A O 1
ATOM 1728 N N . PRO A 1 223 ? 12.992 31.188 2.789 1 97.69 223 PRO A N 1
ATOM 1729 C CA . PRO A 1 223 ? 13.547 31.25 4.141 1 97.69 223 PRO A CA 1
ATOM 1730 C C . PRO A 1 223 ? 12.773 32.188 5.055 1 97.69 223 PRO A C 1
ATOM 1732 O O . PRO A 1 223 ? 12.742 32 6.273 1 97.69 223 PRO A O 1
ATOM 1735 N N . GLU A 1 224 ? 12.102 33.156 4.504 1 97.56 224 GLU A N 1
ATOM 1736 C CA . GLU A 1 224 ? 11.336 34.125 5.297 1 97.56 224 GLU A CA 1
ATOM 1737 C C . GLU A 1 224 ? 10.156 33.438 5.988 1 97.56 224 GLU A C 1
ATOM 1739 O O . GLU A 1 224 ? 9.57 34 6.914 1 97.56 224 GLU A O 1
ATOM 1744 N N . THR A 1 225 ? 9.844 32.188 5.578 1 98.56 225 THR A N 1
ATOM 1745 C CA . THR A 1 225 ? 8.672 31.516 6.102 1 98.56 225 THR A CA 1
ATOM 1746 C C . THR A 1 225 ? 9.062 30.547 7.203 1 98.56 225 THR A C 1
ATOM 1748 O O . THR A 1 225 ? 8.203 29.844 7.75 1 98.56 225 THR A O 1
ATOM 1751 N N . TRP A 1 226 ? 10.312 30.453 7.617 1 98.56 226 TRP A N 1
ATOM 1752 C CA . TRP A 1 226 ? 10.781 29.406 8.523 1 98.56 226 TRP A CA 1
ATOM 1753 C C . TRP A 1 226 ? 10.227 29.625 9.93 1 98.56 226 TRP A C 1
ATOM 1755 O O . TRP A 1 226 ? 9.992 28.656 10.664 1 98.56 226 TRP A O 1
ATOM 1765 N N . LEU A 1 227 ? 10.07 30.969 10.336 1 98.38 227 LEU A N 1
ATOM 1766 C CA . LEU A 1 227 ? 9.523 31.359 11.641 1 98.38 227 LEU A CA 1
ATOM 1767 C C . LEU A 1 227 ? 10.188 30.562 12.758 1 98.38 227 LEU A C 1
ATOM 1769 O O . LEU A 1 227 ? 11.414 30.594 12.906 1 98.38 227 LEU A O 1
ATOM 1773 N N . ASP A 1 228 ? 9.398 29.828 13.602 1 98.75 228 ASP A N 1
ATOM 1774 C CA . ASP A 1 228 ? 9.969 29.219 14.805 1 98.75 228 ASP A CA 1
ATOM 1775 C C . ASP A 1 228 ? 10.305 27.75 14.562 1 98.75 228 ASP A C 1
ATOM 1777 O O . ASP A 1 228 ? 11.078 27.156 15.312 1 98.75 228 ASP A O 1
ATOM 1781 N N . MET A 1 229 ? 9.766 27.109 13.523 1 98.81 229 MET A N 1
ATOM 1782 C CA . MET A 1 229 ? 9.93 25.688 13.289 1 98.81 229 MET A CA 1
ATOM 1783 C C . MET A 1 229 ? 9.617 25.328 11.836 1 98.81 229 MET A C 1
ATOM 1785 O O . MET A 1 229 ? 8.672 25.859 11.25 1 98.81 229 MET A O 1
ATOM 1789 N N . VAL A 1 230 ? 10.398 24.469 11.242 1 98.75 230 VAL A N 1
ATOM 1790 C CA . VAL A 1 230 ? 10.141 24 9.883 1 98.75 230 VAL A CA 1
ATOM 1791 C C . VAL A 1 230 ? 9.727 22.516 9.914 1 98.75 230 VAL A C 1
ATOM 1793 O O . VAL A 1 230 ? 10.023 21.812 10.875 1 98.75 230 VAL A O 1
ATOM 1796 N N . ARG A 1 231 ? 8.992 22.094 8.898 1 98.44 231 ARG A N 1
ATOM 1797 C CA . ARG A 1 231 ? 8.469 20.734 8.812 1 98.44 231 ARG A CA 1
ATOM 1798 C C . ARG A 1 231 ? 8.812 20.094 7.473 1 98.44 231 ARG A C 1
ATOM 1800 O O . ARG A 1 231 ? 7.926 19.766 6.684 1 98.44 231 ARG A O 1
ATOM 1807 N N . PRO A 1 232 ? 10.078 19.891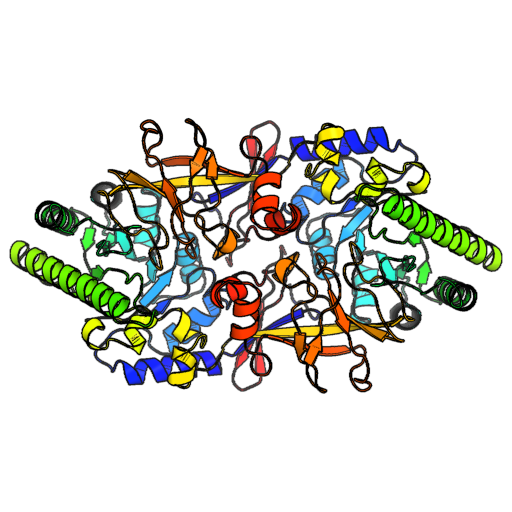 7.207 1 97.06 232 PRO A N 1
ATOM 1808 C CA . PRO A 1 232 ? 10.422 19.234 5.945 1 97.06 232 PRO A CA 1
ATOM 1809 C C . PRO A 1 232 ? 10.008 17.766 5.918 1 97.06 232 PRO A C 1
ATOM 1811 O O . PRO A 1 232 ? 10.469 16.969 6.738 1 97.06 232 PRO A O 1
ATOM 1814 N N . GLY A 1 233 ? 9.133 17.359 5.004 1 95.31 233 GLY A N 1
ATOM 1815 C CA . GLY A 1 233 ? 8.742 15.977 4.805 1 95.31 233 GLY A CA 1
ATOM 1816 C C . GLY A 1 233 ? 9.594 15.258 3.783 1 95.31 233 GLY A C 1
ATOM 1817 O O . GLY A 1 233 ? 10.609 14.648 4.133 1 95.31 233 GLY A O 1
ATOM 1818 N N . LEU A 1 234 ? 9.414 15.594 2.537 1 93.12 234 LEU A N 1
ATOM 1819 C CA . LEU A 1 234 ? 10.086 14.969 1.402 1 93.12 234 LEU A CA 1
ATOM 1820 C C . LEU A 1 234 ? 11.594 15.203 1.458 1 93.12 234 LEU A C 1
ATOM 1822 O O . LEU A 1 234 ? 12.375 14.312 1.127 1 93.12 234 LEU A O 1
ATOM 1826 N N . LEU A 1 235 ? 11.984 16.344 1.86 1 96.81 235 LEU A N 1
ATOM 1827 C CA . LEU A 1 235 ? 13.398 16.703 1.91 1 96.81 235 LEU A CA 1
ATOM 1828 C C . LEU A 1 235 ? 14.156 15.797 2.883 1 96.81 235 LEU A C 1
ATOM 1830 O O . LEU A 1 235 ? 15.281 15.383 2.605 1 96.81 235 LEU A O 1
ATOM 1834 N N . LEU A 1 236 ? 13.484 15.562 3.951 1 98.25 236 LEU A N 1
ATOM 1835 C CA . LEU A 1 236 ? 14.109 14.75 4.988 1 98.25 236 LEU A CA 1
ATOM 1836 C C . LEU A 1 236 ? 14.5 13.375 4.441 1 98.25 236 LEU A C 1
ATOM 1838 O O . LEU A 1 236 ? 15.5 12.797 4.867 1 98.25 236 LEU A O 1
ATOM 1842 N N . TYR A 1 237 ? 13.773 12.93 3.439 1 98.5 237 TYR A N 1
ATOM 1843 C CA . TYR A 1 237 ? 13.977 11.57 2.936 1 98.5 237 TYR A CA 1
ATOM 1844 C C . TYR A 1 237 ? 14.719 11.586 1.608 1 98.5 237 TYR A C 1
ATOM 1846 O O . TYR A 1 237 ? 14.961 10.531 1.014 1 98.5 237 TYR A O 1
ATOM 1854 N N . GLY A 1 238 ? 15.047 12.727 1.087 1 97.88 238 GLY A N 1
ATOM 1855 C CA . GLY A 1 238 ? 16.047 12.891 0.042 1 97.88 238 GLY A CA 1
ATOM 1856 C C . GLY A 1 238 ? 15.477 12.719 -1.355 1 97.88 238 GLY A C 1
ATOM 1857 O O . GLY A 1 238 ? 16.172 12.234 -2.256 1 97.88 238 GLY A O 1
ATOM 1858 N N . TYR A 1 239 ? 14.195 13.141 -1.561 1 96.88 239 TYR A N 1
ATOM 1859 C CA . TYR A 1 239 ? 13.594 12.938 -2.873 1 96.88 239 TYR A CA 1
ATOM 1860 C C . TYR A 1 239 ? 13.188 14.266 -3.498 1 96.88 239 TYR A C 1
ATOM 1862 O O . TYR A 1 239 ? 12.898 15.234 -2.787 1 96.88 239 TYR A O 1
ATOM 1870 N N . GLY A 1 240 ? 13.172 14.312 -4.84 1 93.81 240 GLY A N 1
ATOM 1871 C CA . GLY A 1 240 ? 12.672 15.461 -5.578 1 93.81 240 GLY A CA 1
ATOM 1872 C C . GLY A 1 240 ? 13.773 16.438 -5.98 1 93.81 240 GLY A C 1
ATOM 1873 O O . GLY A 1 240 ? 14.93 16.266 -5.586 1 93.81 240 GLY A O 1
ATOM 1874 N N . ASP A 1 241 ? 13.398 17.453 -6.672 1 92.12 241 ASP A N 1
ATOM 1875 C CA . ASP A 1 241 ? 14.336 18.406 -7.254 1 92.12 241 ASP A CA 1
ATOM 1876 C C . ASP A 1 241 ? 15.055 19.203 -6.168 1 92.12 241 ASP A C 1
ATOM 1878 O O . ASP A 1 241 ? 16.266 19.438 -6.254 1 92.12 241 ASP A O 1
ATOM 1882 N N . PHE A 1 242 ? 14.352 19.562 -5.191 1 95.44 242 PHE A N 1
ATOM 1883 C CA . PHE A 1 242 ? 14.938 20.375 -4.129 1 95.44 242 PHE A CA 1
ATOM 1884 C C . PHE A 1 242 ? 15.961 19.562 -3.336 1 95.44 242 PHE A C 1
ATOM 1886 O O . PHE A 1 242 ? 16.969 20.094 -2.893 1 95.44 242 PHE A O 1
ATOM 1893 N N . ALA A 1 243 ? 15.633 18.281 -3.137 1 96.31 243 ALA A N 1
ATOM 1894 C CA . ALA A 1 243 ? 16.594 17.422 -2.449 1 96.31 243 ALA A CA 1
ATOM 1895 C C . ALA A 1 243 ? 17.906 17.328 -3.219 1 96.31 243 ALA A C 1
ATOM 1897 O O . ALA A 1 243 ? 18.984 17.391 -2.625 1 96.31 243 ALA A O 1
ATOM 1898 N N . GLN A 1 244 ? 17.781 17.172 -4.52 1 94.69 244 GLN A N 1
ATOM 1899 C CA . GLN A 1 244 ? 18.969 17.109 -5.363 1 94.69 244 GLN A CA 1
ATOM 1900 C C . GLN A 1 244 ? 19.766 18.406 -5.285 1 94.69 244 GLN A C 1
ATOM 1902 O O . GLN A 1 244 ? 21 18.375 -5.156 1 94.69 244 GLN A O 1
ATOM 1907 N N . GLU A 1 245 ? 19.109 19.469 -5.336 1 95.75 245 GLU A N 1
ATOM 1908 C CA . GLU A 1 245 ? 19.75 20.781 -5.297 1 95.75 245 GLU A CA 1
ATOM 1909 C C . GLU A 1 245 ? 20.484 21 -3.979 1 95.75 245 GLU A C 1
ATOM 1911 O O . GLU A 1 245 ? 21.516 21.672 -3.941 1 95.75 245 GLU A O 1
ATOM 1916 N N . LEU A 1 246 ? 19.938 20.453 -2.943 1 97.19 246 LEU A N 1
ATOM 1917 C CA . LEU A 1 246 ? 20.484 20.688 -1.61 1 97.19 246 LEU A CA 1
ATOM 1918 C C . LEU A 1 246 ? 21.484 19.594 -1.235 1 97.19 246 LEU A C 1
ATOM 1920 O O . LEU A 1 246 ? 22 19.578 -0.113 1 97.19 246 LEU A O 1
ATOM 1924 N N . GLY A 1 247 ? 21.703 18.672 -2.17 1 97.5 247 GLY A N 1
ATOM 1925 C CA . GLY A 1 247 ? 22.672 17.594 -1.93 1 97.5 247 GLY A CA 1
ATOM 1926 C C . GLY A 1 247 ? 22.156 16.547 -0.959 1 97.5 247 GLY A C 1
ATOM 1927 O O . GLY A 1 247 ? 22.953 15.93 -0.244 1 97.5 247 GLY A O 1
ATOM 1928 N N . LEU A 1 248 ? 20.859 16.391 -0.83 1 98.31 248 LEU A N 1
ATOM 1929 C CA . LEU A 1 248 ? 20.281 15.375 0.042 1 98.31 248 LEU A CA 1
ATOM 1930 C C . LEU A 1 248 ? 20.297 14 -0.626 1 98.31 248 LEU A C 1
ATOM 1932 O O . LEU A 1 248 ? 20.453 13.906 -1.846 1 98.31 248 LEU A O 1
ATOM 1936 N N . LYS A 1 249 ? 20.25 12.977 0.157 1 98.25 249 LYS A N 1
ATOM 1937 C CA . LYS A 1 249 ? 20.422 11.617 -0.335 1 98.25 249 LYS A CA 1
ATOM 1938 C C . LYS A 1 249 ? 19.172 10.789 -0.129 1 98.25 249 LYS A C 1
ATOM 1940 O O . LYS A 1 249 ? 18.547 10.844 0.934 1 98.25 249 LYS A O 1
ATOM 1945 N N . PRO A 1 250 ? 18.766 10.047 -1.199 1 98.12 250 PRO A N 1
ATOM 1946 C CA . PRO A 1 250 ? 17.609 9.156 -1.011 1 98.12 250 PRO A CA 1
ATOM 1947 C C . PRO A 1 250 ? 17.844 8.125 0.094 1 98.12 250 PRO A C 1
ATOM 1949 O O . PRO A 1 250 ? 18.891 7.477 0.133 1 98.12 250 PRO A O 1
ATOM 1952 N N . VAL A 1 251 ? 16.859 7.941 0.925 1 98.56 251 VAL A N 1
ATOM 1953 C CA . VAL A 1 251 ? 17.016 7.148 2.141 1 98.56 251 VAL A CA 1
ATOM 1954 C C . VAL A 1 251 ? 16.641 5.695 1.861 1 98.56 251 VAL A C 1
ATOM 1956 O O . VAL A 1 251 ? 17.156 4.777 2.498 1 98.56 251 VAL A O 1
ATOM 1959 N N . MET A 1 252 ? 15.766 5.422 0.878 1 98.44 252 MET A N 1
ATOM 1960 C CA . MET A 1 252 ? 15.297 4.066 0.603 1 98.44 252 MET A CA 1
ATOM 1961 C C . MET A 1 252 ? 15.828 3.57 -0.738 1 98.44 252 MET A C 1
ATOM 1963 O O . MET A 1 252 ? 15.828 4.312 -1.723 1 98.44 252 MET A O 1
ATOM 1967 N N . SER A 1 253 ? 16.375 2.412 -0.783 1 98.12 253 SER A N 1
ATOM 1968 C CA . SER A 1 253 ? 16.609 1.635 -1.995 1 98.12 253 SER A CA 1
ATOM 1969 C C . SER A 1 253 ? 15.82 0.33 -1.979 1 98.12 253 SER A C 1
ATOM 1971 O O . SER A 1 253 ? 15.875 -0.422 -1.003 1 98.12 253 SER A O 1
ATOM 1973 N N . LEU A 1 254 ? 15.055 0.119 -2.982 1 98.19 254 LEU A N 1
ATOM 1974 C CA . LEU A 1 254 ? 14.281 -1.106 -3.125 1 98.19 254 LEU A CA 1
ATOM 1975 C C . LEU A 1 254 ? 14.953 -2.066 -4.102 1 98.19 254 LEU A C 1
ATOM 1977 O O . LEU A 1 254 ? 15.227 -1.703 -5.246 1 98.19 254 LEU A O 1
ATOM 1981 N N . LYS A 1 255 ? 15.188 -3.268 -3.633 1 97.31 255 LYS A N 1
ATOM 1982 C CA . LYS A 1 255 ? 15.945 -4.238 -4.41 1 97.31 255 LYS A CA 1
ATOM 1983 C C . LYS A 1 255 ? 15.25 -5.598 -4.426 1 97.31 255 LYS A C 1
ATOM 1985 O O . LYS A 1 255 ? 14.398 -5.871 -3.584 1 97.31 255 LYS A O 1
ATOM 1990 N N . THR A 1 256 ? 15.539 -6.305 -5.418 1 96.62 256 THR A N 1
ATOM 1991 C CA . THR A 1 256 ? 15.047 -7.668 -5.562 1 96.62 256 THR A CA 1
ATOM 1992 C C . THR A 1 256 ? 16.094 -8.562 -6.207 1 96.62 256 THR A C 1
ATOM 1994 O O . THR A 1 256 ? 17.266 -8.164 -6.344 1 96.62 256 THR A O 1
ATOM 1997 N N . THR A 1 257 ? 15.789 -9.836 -6.457 1 95.12 257 THR A N 1
ATOM 1998 C CA . THR A 1 257 ? 16.688 -10.773 -7.102 1 95.12 257 THR A CA 1
ATOM 1999 C C . THR A 1 257 ? 16 -11.484 -8.266 1 95.12 257 THR A C 1
ATOM 2001 O O . THR A 1 257 ? 14.781 -11.68 -8.242 1 95.12 257 THR A O 1
ATOM 2004 N N . VAL A 1 258 ? 16.797 -11.805 -9.234 1 95.88 258 VAL A N 1
ATOM 2005 C CA . VAL A 1 258 ? 16.266 -12.625 -10.312 1 95.88 258 VAL A CA 1
ATOM 2006 C C . VAL A 1 258 ? 15.969 -14.031 -9.805 1 95.88 258 VAL A C 1
ATOM 2008 O O . VAL A 1 258 ? 16.875 -14.711 -9.305 1 95.88 258 VAL A O 1
ATOM 2011 N N . SER A 1 259 ? 14.75 -14.438 -9.93 1 93.19 259 SER A N 1
ATOM 2012 C CA . SER A 1 259 ? 14.352 -15.727 -9.367 1 93.19 259 SER A CA 1
ATOM 2013 C C . SER A 1 259 ? 14.492 -16.844 -10.398 1 93.19 259 SER A C 1
ATOM 2015 O O . SER A 1 259 ? 14.742 -18 -10.039 1 93.19 259 SER A O 1
ATOM 2017 N N . THR A 1 260 ? 14.234 -16.594 -11.625 1 93.25 260 THR A N 1
ATOM 2018 C CA . THR A 1 260 ? 14.352 -17.547 -12.719 1 93.25 260 THR A CA 1
ATOM 2019 C C . THR A 1 260 ? 14.57 -16.828 -14.047 1 93.25 260 THR A C 1
ATOM 2021 O O . THR A 1 260 ? 14.297 -15.633 -14.164 1 93.25 260 THR A O 1
ATOM 2024 N N . ILE A 1 261 ? 15.219 -17.5 -14.906 1 96 261 ILE A N 1
ATOM 2025 C CA . ILE A 1 261 ? 15.438 -17 -16.25 1 96 261 ILE A CA 1
ATOM 2026 C C . ILE A 1 261 ? 14.984 -18.031 -17.281 1 96 261 ILE A C 1
ATOM 2028 O O . ILE A 1 261 ? 15.242 -19.234 -17.109 1 96 261 ILE A O 1
ATOM 2032 N N . LYS A 1 262 ? 14.297 -17.547 -18.297 1 95.25 262 LYS A N 1
ATOM 2033 C CA . LYS A 1 262 ? 13.883 -18.391 -19.406 1 95.25 262 LYS A CA 1
ATOM 2034 C C . LYS A 1 262 ? 14.133 -17.688 -20.75 1 95.25 262 LYS A C 1
ATOM 2036 O O . LYS A 1 262 ? 14.094 -16.469 -20.828 1 95.25 262 LYS A O 1
ATOM 2041 N N . THR A 1 263 ? 14.414 -18.5 -21.734 1 95.81 263 THR A N 1
ATOM 2042 C CA . THR A 1 263 ? 14.586 -17.953 -23.078 1 95.81 263 THR A CA 1
ATOM 2043 C C . THR A 1 263 ? 13.383 -18.297 -23.953 1 95.81 263 THR A C 1
ATOM 2045 O O . THR A 1 263 ? 13.031 -19.469 -24.094 1 95.81 263 THR A O 1
ATOM 2048 N N . TYR A 1 264 ? 12.797 -17.297 -24.516 1 96.69 264 TYR A N 1
ATOM 2049 C CA . TYR A 1 264 ? 11.609 -17.484 -25.344 1 96.69 264 TYR A CA 1
ATOM 2050 C C . TYR A 1 264 ? 11.914 -17.172 -26.812 1 96.69 264 TYR A C 1
ATOM 2052 O O . TYR A 1 264 ? 12.711 -16.266 -27.109 1 96.69 264 TYR A O 1
ATOM 2060 N N . PRO A 1 265 ? 11.32 -17.922 -27.75 1 95.88 265 PRO A N 1
ATOM 2061 C CA . PRO A 1 265 ? 11.445 -17.547 -29.156 1 95.88 265 PRO A CA 1
ATOM 2062 C C . PRO A 1 265 ? 10.695 -16.266 -29.5 1 95.88 265 PRO A C 1
ATOM 2064 O O . PRO A 1 265 ? 9.906 -15.773 -28.703 1 95.88 265 PRO A O 1
ATOM 2067 N N . ALA A 1 266 ? 10.984 -15.719 -30.688 1 96.94 266 ALA A N 1
ATOM 2068 C CA . ALA A 1 266 ? 10.219 -14.586 -31.203 1 96.94 266 ALA A CA 1
ATOM 2069 C C . ALA A 1 266 ? 8.734 -14.922 -31.297 1 96.94 266 ALA A C 1
ATOM 2071 O O . ALA A 1 266 ? 8.367 -16.062 -31.609 1 96.94 266 ALA A O 1
ATOM 2072 N N . GLY A 1 267 ? 7.895 -13.914 -30.906 1 96.44 267 GLY A N 1
ATOM 2073 C CA . GLY A 1 267 ? 6.457 -14.078 -31.047 1 96.44 267 GLY A CA 1
ATOM 2074 C C . GLY A 1 267 ? 5.781 -14.531 -29.766 1 96.44 267 GLY A C 1
ATOM 2075 O O . GLY A 1 267 ? 4.559 -14.688 -29.734 1 96.44 267 GLY A O 1
ATOM 2076 N N . THR A 1 268 ? 6.496 -14.742 -28.703 1 96.69 268 THR A N 1
ATOM 2077 C CA . THR A 1 268 ? 5.941 -15.211 -27.453 1 96.69 268 THR A CA 1
ATOM 2078 C C . THR A 1 268 ? 5.273 -14.07 -26.688 1 96.69 268 THR A C 1
ATOM 2080 O O . THR A 1 268 ? 5.902 -13.039 -26.438 1 96.69 268 THR A O 1
ATOM 2083 N N . ALA A 1 269 ? 3.955 -14.258 -26.328 1 97.06 269 ALA A N 1
ATOM 2084 C CA . ALA A 1 269 ? 3.254 -13.297 -25.484 1 97.06 269 ALA A CA 1
ATOM 2085 C C . ALA A 1 269 ? 3.662 -13.461 -24.016 1 97.06 269 ALA A C 1
ATOM 2087 O O . ALA A 1 269 ? 3.754 -14.578 -23.516 1 97.06 269 ALA A O 1
ATOM 2088 N N . ILE A 1 270 ? 3.99 -12.344 -23.359 1 97.81 270 ILE A N 1
ATOM 2089 C CA . ILE A 1 270 ? 4.512 -12.383 -22 1 97.81 270 ILE A CA 1
ATOM 2090 C C . ILE A 1 270 ? 3.441 -11.906 -21.031 1 97.81 270 ILE A C 1
ATOM 2092 O O . ILE A 1 270 ? 2.91 -10.805 -21.172 1 97.81 270 ILE A O 1
ATOM 2096 N N . SER A 1 271 ? 3.117 -12.688 -20 1 97.5 271 SER A N 1
ATOM 2097 C CA . SER A 1 271 ? 2.266 -12.312 -18.875 1 97.5 271 SER A CA 1
ATOM 2098 C C . SER A 1 271 ? 0.811 -12.172 -19.297 1 97.5 271 SER A C 1
ATOM 2100 O O . SER A 1 271 ? 0.423 -12.656 -20.359 1 97.5 271 SER A O 1
ATOM 2102 N N . TYR A 1 272 ? -0.041 -11.633 -18.422 1 95.81 272 TYR A N 1
ATOM 2103 C CA . TYR A 1 272 ? -1.474 -11.477 -18.641 1 95.81 272 TYR A CA 1
ATOM 2104 C C . TYR A 1 272 ? -1.741 -10.609 -19.875 1 95.81 272 TYR A C 1
ATOM 2106 O O . TYR A 1 272 ? -1.054 -9.609 -20.094 1 95.81 272 TYR A O 1
ATOM 2114 N N . GLY A 1 273 ? -2.691 -11.008 -20.641 1 93.69 273 GLY A N 1
ATOM 2115 C CA . GLY A 1 273 ? -3.166 -10.195 -21.75 1 93.69 273 GLY A CA 1
ATOM 2116 C C . GLY A 1 273 ? -2.217 -10.18 -22.938 1 93.69 273 GLY A C 1
ATOM 2117 O O . GLY A 1 273 ? -2.607 -9.828 -24.047 1 93.69 273 GLY A O 1
ATOM 2118 N N . GLY A 1 274 ? -0.95 -10.555 -22.688 1 95.19 274 GLY A N 1
ATOM 2119 C CA . GLY A 1 274 ? 0.024 -10.586 -23.766 1 95.19 274 GLY A CA 1
ATOM 2120 C C . GLY A 1 274 ? 0.281 -9.219 -24.375 1 95.19 274 GLY A C 1
ATOM 2121 O O . GLY A 1 274 ? 0.394 -9.094 -25.594 1 95.19 274 GLY A O 1
ATOM 2122 N N . ILE A 1 275 ? 0.369 -8.219 -23.531 1 95.06 275 ILE A N 1
ATOM 2123 C CA . ILE A 1 275 ? 0.477 -6.863 -24.062 1 95.06 275 ILE A CA 1
ATOM 2124 C C . ILE A 1 275 ? 1.872 -6.645 -24.641 1 95.06 275 ILE A C 1
ATOM 2126 O O . ILE A 1 275 ? 2.117 -5.645 -25.312 1 95.06 275 ILE A O 1
ATOM 2130 N N . TYR A 1 276 ? 2.775 -7.512 -24.328 1 97.62 276 TYR A N 1
ATOM 2131 C CA . TYR A 1 276 ? 4.105 -7.543 -24.922 1 97.62 276 TYR A CA 1
ATOM 2132 C C . TYR A 1 276 ? 4.367 -8.883 -25.609 1 97.62 276 TYR A C 1
ATOM 2134 O O . TYR A 1 276 ? 4.066 -9.938 -25.047 1 97.62 276 TYR A O 1
ATOM 2142 N N . LYS A 1 277 ? 4.895 -8.82 -26.781 1 97.94 277 LYS A N 1
ATOM 2143 C CA . LYS A 1 277 ? 5.332 -10 -27.516 1 97.94 277 LYS A CA 1
ATOM 2144 C C . LYS A 1 277 ? 6.801 -9.883 -27.922 1 97.94 277 LYS A C 1
ATOM 2146 O O . LYS A 1 277 ? 7.242 -8.836 -28.391 1 97.94 277 LYS A O 1
ATOM 2151 N N . THR A 1 278 ? 7.492 -10.938 -27.656 1 97.75 278 THR A N 1
ATOM 2152 C CA . THR A 1 278 ? 8.898 -10.93 -28.047 1 97.75 278 THR A CA 1
ATOM 2153 C C . THR A 1 278 ? 9.047 -10.797 -29.547 1 97.75 278 THR A C 1
ATOM 2155 O O . THR A 1 278 ? 8.25 -11.344 -30.312 1 97.75 278 THR A O 1
ATOM 2158 N N . ASP A 1 279 ? 10.062 -10.078 -29.984 1 97.19 279 ASP A N 1
ATOM 2159 C CA . ASP A 1 279 ? 10.289 -9.891 -31.406 1 97.19 279 ASP A CA 1
ATOM 2160 C C . ASP A 1 279 ? 11.531 -10.656 -31.875 1 97.19 279 ASP A C 1
ATOM 2162 O O . ASP A 1 279 ? 11.812 -10.727 -33.062 1 97.19 279 ASP A O 1
ATOM 2166 N N . ARG A 1 280 ? 12.289 -11.195 -31.016 1 97.81 280 ARG A N 1
ATOM 2167 C CA . ARG A 1 280 ? 13.461 -12.039 -31.203 1 97.81 280 ARG A CA 1
ATOM 2168 C C . ARG A 1 280 ? 13.625 -13.016 -30.047 1 97.81 280 ARG A C 1
ATOM 2170 O O . ARG A 1 280 ? 12.836 -12.992 -29.094 1 97.81 280 ARG A O 1
ATOM 2177 N N . LYS A 1 281 ? 14.586 -13.891 -30.25 1 97.19 281 LYS A N 1
ATOM 2178 C CA . LYS A 1 281 ? 14.922 -14.719 -29.109 1 97.19 281 LYS A CA 1
ATOM 2179 C C . LYS A 1 281 ? 15.227 -13.867 -27.875 1 97.19 281 LYS A C 1
ATOM 2181 O O . LYS A 1 281 ? 16.109 -13 -27.922 1 97.19 281 LYS A O 1
ATOM 2186 N N . THR A 1 282 ? 14.469 -14.055 -26.797 1 98 282 THR A N 1
ATOM 2187 C CA . THR A 1 282 ? 14.508 -13.133 -25.672 1 98 282 THR A CA 1
ATOM 2188 C C . THR A 1 282 ? 14.781 -13.891 -24.375 1 98 282 THR A C 1
ATOM 2190 O O . THR A 1 282 ? 14.094 -14.875 -24.062 1 98 282 THR A O 1
ATOM 2193 N N . ARG A 1 283 ? 15.844 -13.445 -23.656 1 98 283 ARG A N 1
ATOM 2194 C CA . ARG A 1 283 ? 16.156 -13.953 -22.328 1 98 283 ARG A CA 1
ATOM 2195 C C . ARG A 1 283 ? 15.375 -13.195 -21.266 1 98 283 ARG A C 1
ATOM 2197 O O . ARG A 1 283 ? 15.688 -12.047 -20.953 1 98 283 ARG A O 1
ATOM 2204 N N . MET A 1 284 ? 14.406 -13.859 -20.703 1 98.06 284 MET A N 1
ATOM 2205 C CA . MET A 1 284 ? 13.477 -13.203 -19.797 1 98.06 284 MET A CA 1
ATOM 2206 C C . MET A 1 284 ? 13.727 -13.625 -18.359 1 98.06 284 MET A C 1
ATOM 2208 O O . MET A 1 284 ? 13.773 -14.82 -18.047 1 98.06 284 MET A O 1
ATOM 2212 N N . GLY A 1 285 ? 13.977 -12.641 -17.453 1 97.75 285 GLY A N 1
ATOM 2213 C CA . GLY A 1 285 ? 14.062 -12.898 -16.031 1 97.75 285 GLY A CA 1
ATOM 2214 C C . GLY A 1 285 ? 12.766 -12.602 -15.297 1 97.75 285 GLY A C 1
ATOM 2215 O O . GLY A 1 285 ? 12.016 -11.711 -15.688 1 97.75 285 GLY A O 1
ATOM 2216 N N . VAL A 1 286 ? 12.523 -13.367 -14.242 1 97.31 286 VAL A N 1
ATOM 2217 C CA . VAL A 1 286 ? 11.406 -13.109 -13.344 1 97.31 286 VAL A CA 1
ATOM 2218 C C . VAL A 1 286 ? 11.922 -12.602 -12 1 97.31 286 VAL A C 1
ATOM 2220 O O . VAL A 1 286 ? 12.852 -13.18 -11.43 1 97.31 286 VAL A O 1
ATOM 2223 N N . VAL A 1 287 ? 11.383 -11.523 -11.531 1 97.19 287 VAL A N 1
ATOM 2224 C CA . VAL A 1 287 ? 11.734 -11.008 -10.211 1 97.19 287 VAL A CA 1
ATOM 2225 C C . VAL A 1 287 ? 10.5 -10.984 -9.32 1 97.19 287 VAL A C 1
ATOM 2227 O O . VAL A 1 287 ? 9.391 -10.695 -9.781 1 97.19 287 VAL A O 1
ATOM 2230 N N . PRO A 1 288 ? 10.68 -11.344 -8.062 1 96 288 PRO A N 1
ATOM 2231 C CA . PRO A 1 288 ? 9.547 -11.414 -7.141 1 96 288 PRO A CA 1
ATOM 2232 C C . PRO A 1 288 ? 9.133 -10.047 -6.609 1 96 288 PRO A C 1
ATOM 2234 O O . PRO A 1 288 ? 9.219 -9.797 -5.402 1 96 288 PRO A O 1
ATOM 2237 N N . TYR A 1 289 ? 8.633 -9.195 -7.395 1 96.62 289 TYR A N 1
ATOM 2238 C CA . TYR A 1 289 ? 8.078 -7.891 -7.066 1 96.62 289 TYR A CA 1
ATOM 2239 C C . TYR A 1 289 ? 6.863 -7.578 -7.938 1 96.62 289 TYR A C 1
ATOM 2241 O O . TYR A 1 289 ? 6.973 -7.523 -9.164 1 96.62 289 TYR A O 1
ATOM 2249 N N . GLY A 1 290 ? 5.715 -7.477 -7.367 1 98.06 290 GLY A N 1
ATOM 2250 C CA . GLY A 1 290 ? 4.453 -7.23 -8.047 1 98.06 290 GLY A CA 1
ATOM 2251 C C . GLY A 1 290 ? 3.605 -6.172 -7.367 1 98.06 290 GLY A C 1
ATOM 2252 O O . GLY A 1 290 ? 4.066 -5.5 -6.445 1 98.06 290 GLY A O 1
ATOM 2253 N N . TYR A 1 291 ? 2.367 -6.066 -7.863 1 98.12 291 TYR A N 1
ATOM 2254 C CA . TYR A 1 291 ? 1.574 -4.93 -7.402 1 98.12 291 TYR A CA 1
ATOM 2255 C C . TYR A 1 291 ? 1.169 -5.105 -5.941 1 98.12 291 TYR A C 1
ATOM 2257 O O . TYR A 1 291 ? 0.907 -4.125 -5.242 1 98.12 291 TYR A O 1
ATOM 2265 N N . ALA A 1 292 ? 1.12 -6.297 -5.387 1 97.25 292 ALA A N 1
ATOM 2266 C CA . ALA A 1 292 ? 0.81 -6.488 -3.971 1 97.25 292 ALA A CA 1
ATOM 2267 C C . ALA A 1 292 ? 1.976 -6.051 -3.09 1 97.25 292 ALA A C 1
ATOM 2269 O O . ALA A 1 292 ? 1.816 -5.879 -1.878 1 97.25 292 ALA A O 1
ATOM 2270 N N . ASP A 1 293 ? 3.143 -5.891 -3.719 1 96.62 293 ASP A N 1
ATOM 2271 C CA . ASP A 1 293 ? 4.328 -5.422 -3.006 1 96.62 293 ASP A CA 1
ATOM 2272 C C . ASP A 1 293 ? 4.457 -3.902 -3.096 1 96.62 293 ASP A C 1
ATOM 2274 O O . ASP A 1 293 ? 5.281 -3.301 -2.402 1 96.62 293 ASP A O 1
ATOM 2278 N N . GLY A 1 294 ? 3.699 -3.299 -3.934 1 97 294 GLY A N 1
ATOM 2279 C CA . GLY A 1 294 ? 3.758 -1.854 -4.082 1 97 294 GLY A CA 1
ATOM 2280 C C . GLY A 1 294 ? 4.145 -1.413 -5.48 1 97 294 GLY A C 1
ATOM 2281 O O . GLY A 1 294 ? 4.312 -0.219 -5.738 1 97 294 GLY A O 1
ATOM 2282 N N . TYR A 1 295 ? 4.34 -2.36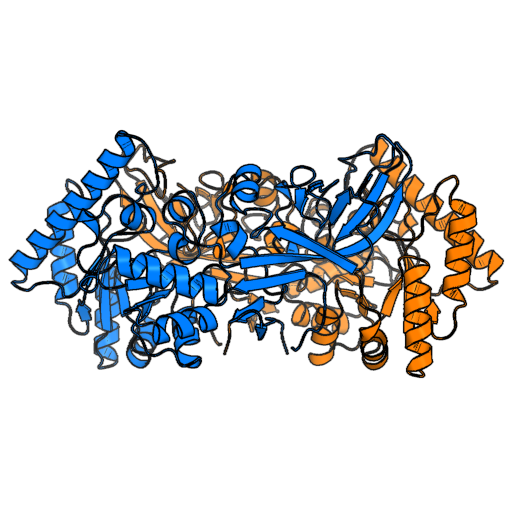7 -6.461 1 98.12 295 TYR A N 1
ATOM 2283 C CA . TYR A 1 295 ? 4.684 -2.047 -7.844 1 98.12 295 TYR A CA 1
ATOM 2284 C C . TYR A 1 295 ? 3.434 -1.72 -8.648 1 98.12 295 TYR A C 1
ATOM 2286 O O . TYR A 1 295 ? 2.752 -2.621 -9.148 1 98.12 295 TYR A O 1
ATOM 2294 N N . PHE A 1 296 ? 3.174 -0.454 -8.922 1 98.38 296 PHE A N 1
ATOM 2295 C CA . PHE A 1 296 ? 1.93 -0.057 -9.57 1 98.38 296 PHE A CA 1
ATOM 2296 C C . PHE A 1 296 ? 1.78 -0.744 -10.922 1 98.38 296 PHE A C 1
ATOM 2298 O O . PHE A 1 296 ? 2.697 -0.71 -11.742 1 98.38 296 PHE A O 1
ATOM 2305 N N . ARG A 1 297 ? 0.627 -1.274 -11.164 1 98.19 297 ARG A N 1
ATOM 2306 C CA . ARG A 1 297 ? 0.333 -2.004 -12.391 1 98.19 297 ARG A CA 1
ATOM 2307 C C . ARG A 1 297 ? 0.402 -1.084 -13.609 1 98.19 297 ARG A C 1
ATOM 2309 O O . ARG A 1 297 ? 0.698 -1.532 -14.719 1 98.19 297 ARG A O 1
ATOM 2316 N N . CYS A 1 298 ? 0.164 0.229 -13.414 1 98.19 298 CYS A N 1
ATOM 2317 C CA . CYS A 1 298 ? 0.172 1.184 -14.516 1 98.19 298 CYS A CA 1
ATOM 2318 C C . CYS A 1 298 ? 1.567 1.313 -15.117 1 98.19 298 CYS A C 1
ATOM 2320 O O . CYS A 1 298 ? 1.731 1.875 -16.203 1 98.19 298 CYS A O 1
ATOM 2322 N N . LEU A 1 299 ? 2.584 0.792 -14.5 1 98.69 299 LEU A N 1
ATOM 2323 C CA . LEU A 1 299 ? 3.959 0.859 -14.977 1 98.69 299 LEU A CA 1
ATOM 2324 C C . LEU A 1 299 ? 4.273 -0.317 -15.898 1 98.69 299 LEU A C 1
ATOM 2326 O O . LEU A 1 299 ? 5.383 -0.419 -16.422 1 98.69 299 LEU A O 1
ATOM 2330 N N . SER A 1 300 ? 3.299 -1.208 -16.156 1 98.62 300 SER A N 1
ATOM 2331 C CA . SER A 1 300 ? 3.488 -2.387 -17 1 98.62 300 SER A CA 1
ATOM 2332 C C . SER A 1 300 ? 4.055 -2.008 -18.359 1 98.62 300 SER A C 1
ATOM 2334 O O . SER A 1 300 ? 3.479 -1.179 -19.062 1 98.62 300 SER A O 1
ATOM 2336 N N . ASN A 1 301 ? 5.102 -2.631 -18.688 1 97.81 301 ASN A N 1
ATOM 2337 C CA . ASN A 1 3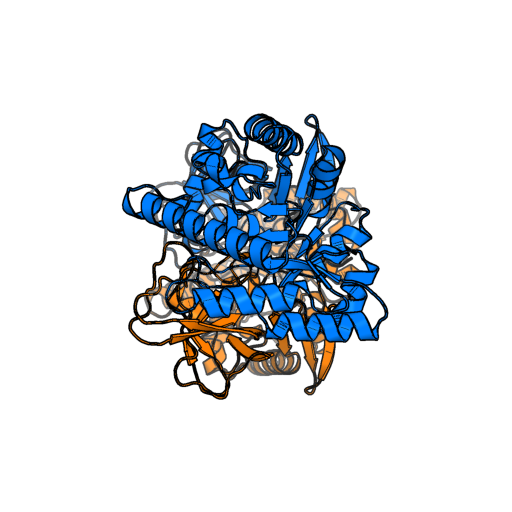01 ? 5.777 -2.473 -19.984 1 97.81 301 ASN A CA 1
ATOM 2338 C C . ASN A 1 301 ? 6.359 -1.071 -20.141 1 97.81 301 ASN A C 1
ATOM 2340 O O . ASN A 1 301 ? 6.57 -0.607 -21.266 1 97.81 301 ASN A O 1
ATOM 2344 N N . ARG A 1 302 ? 6.559 -0.283 -19.078 1 98.06 302 ARG A N 1
ATOM 2345 C CA . ARG A 1 302 ? 6.926 1.123 -19.203 1 98.06 302 ARG A CA 1
ATOM 2346 C C . ARG A 1 302 ? 8.164 1.449 -18.391 1 98.06 302 ARG A C 1
ATOM 2348 O O . ARG A 1 302 ? 8.812 2.475 -18.609 1 98.06 302 ARG A O 1
ATOM 2355 N N . TYR A 1 303 ? 8.531 0.61 -17.438 1 98.25 303 TYR A N 1
ATOM 2356 C CA . TYR A 1 303 ? 9.594 0.906 -16.5 1 98.25 303 TYR A CA 1
ATOM 2357 C C . TYR A 1 303 ? 10.781 -0.029 -16.703 1 98.25 303 TYR A C 1
ATOM 2359 O O . TYR A 1 303 ? 10.672 -1.039 -17.391 1 98.25 303 TYR A O 1
ATOM 2367 N N . GLU A 1 304 ? 11.922 0.368 -16.219 1 98.56 304 GLU A N 1
ATOM 2368 C CA . GLU A 1 304 ? 13.133 -0.447 -16.25 1 98.56 304 GLU A CA 1
ATOM 2369 C C . GLU A 1 304 ? 13.75 -0.585 -14.867 1 98.56 304 GLU A C 1
ATOM 2371 O O . GLU A 1 304 ? 13.766 0.37 -14.086 1 98.56 304 GLU A O 1
ATOM 2376 N N . LEU A 1 305 ? 14.211 -1.732 -14.555 1 98.62 305 LEU A N 1
ATOM 2377 C CA . LEU A 1 305 ? 14.961 -1.986 -13.336 1 98.62 305 LEU A CA 1
ATOM 2378 C C . LEU A 1 305 ? 16.469 -1.979 -13.617 1 98.62 305 LEU A C 1
ATOM 2380 O O . LEU A 1 305 ? 16.891 -2.244 -14.742 1 98.62 305 LEU A O 1
ATOM 2384 N N . MET A 1 306 ? 17.281 -1.688 -12.633 1 98.69 306 MET A N 1
ATOM 2385 C CA . MET A 1 306 ? 18.703 -1.52 -12.836 1 98.69 306 MET A CA 1
ATOM 2386 C C . MET A 1 306 ? 19.469 -2.775 -12.422 1 98.69 306 MET A C 1
ATOM 2388 O O . MET A 1 306 ? 19.406 -3.191 -11.266 1 98.69 306 MET A O 1
ATOM 2392 N N . THR A 1 307 ? 20.188 -3.387 -13.359 1 98.31 307 THR A N 1
ATOM 2393 C CA . THR A 1 307 ? 21.062 -4.52 -13.094 1 98.31 307 THR A CA 1
ATOM 2394 C C . THR A 1 307 ? 22.516 -4.078 -13.07 1 98.31 307 THR A C 1
ATOM 2396 O O . THR A 1 307 ? 22.828 -2.912 -13.32 1 98.31 307 THR A O 1
ATOM 2399 N N . GLU A 1 308 ? 23.391 -4.977 -12.789 1 96.75 308 GLU A N 1
ATOM 2400 C CA . GLU A 1 308 ? 24.828 -4.691 -12.82 1 96.75 308 GLU A CA 1
ATOM 2401 C C . GLU A 1 308 ? 25.297 -4.363 -14.234 1 96.75 308 GLU A C 1
ATOM 2403 O O . GLU A 1 308 ? 26.328 -3.729 -14.414 1 96.75 308 GLU A O 1
ATOM 2408 N N . GLU A 1 309 ? 24.5 -4.781 -15.234 1 97.88 309 GLU A N 1
ATOM 2409 C CA . GLU A 1 309 ? 24.875 -4.543 -16.625 1 97.88 309 GLU A CA 1
ATOM 2410 C C . GLU A 1 309 ? 24.016 -3.459 -17.25 1 97.88 309 GLU A C 1
ATOM 2412 O O . GLU A 1 309 ? 23.906 -3.373 -18.484 1 97.88 309 GLU A O 1
ATOM 2417 N N . GLY A 1 310 ? 23.359 -2.725 -16.406 1 97.56 310 GLY A N 1
ATOM 2418 C CA . GLY A 1 310 ? 22.547 -1.635 -16.906 1 97.56 310 GLY A CA 1
ATOM 2419 C C . GLY A 1 310 ? 21.062 -1.889 -16.766 1 97.56 310 GLY A C 1
ATOM 2420 O O . GLY A 1 310 ? 20.641 -2.82 -16.062 1 97.56 310 GLY A O 1
ATOM 2421 N N . PRO A 1 311 ? 20.234 -1.051 -17.406 1 98.31 311 PRO A N 1
ATOM 2422 C CA . PRO A 1 311 ? 18.781 -1.14 -17.25 1 98.31 311 PRO A CA 1
ATOM 2423 C C . PRO A 1 311 ? 18.172 -2.355 -17.953 1 98.31 311 PRO A C 1
ATOM 2425 O O . PRO A 1 311 ? 18.594 -2.701 -19.062 1 98.31 311 PRO A O 1
ATOM 2428 N N . ALA A 1 312 ? 17.297 -3.002 -17.344 1 98.69 312 ALA A N 1
ATOM 2429 C CA . ALA A 1 312 ? 16.5 -4.094 -17.891 1 98.69 312 ALA A CA 1
ATOM 2430 C C . ALA A 1 312 ? 15.023 -3.713 -17.953 1 98.69 312 ALA A C 1
ATOM 2432 O O . ALA A 1 312 ? 14.375 -3.525 -16.922 1 98.69 312 ALA A O 1
ATOM 2433 N N . PRO A 1 313 ? 14.406 -3.633 -19.125 1 98.69 313 PRO A N 1
ATOM 2434 C CA . PRO A 1 313 ? 13 -3.248 -19.25 1 98.69 313 PRO A CA 1
ATOM 2435 C C . PRO A 1 313 ? 12.047 -4.277 -18.656 1 98.69 313 PRO A C 1
ATOM 2437 O O . PRO A 1 313 ? 12.242 -5.484 -18.828 1 98.69 313 PRO A O 1
ATOM 2440 N N . GLN A 1 314 ? 11.141 -3.781 -17.859 1 98.75 314 GLN A N 1
ATOM 2441 C CA . GLN A 1 314 ? 10.031 -4.629 -17.438 1 98.75 314 GLN A CA 1
ATOM 2442 C C . GLN A 1 314 ? 9.102 -4.926 -18.609 1 98.75 314 GLN A C 1
ATOM 2444 O O . GLN A 1 314 ? 8.734 -4.023 -19.375 1 98.75 314 GLN A O 1
ATOM 2449 N N . ARG A 1 315 ? 8.703 -6.219 -18.859 1 98.69 315 ARG A N 1
ATOM 2450 C CA . ARG A 1 315 ? 7.906 -6.633 -20.016 1 98.69 315 ARG A CA 1
ATOM 2451 C C . ARG A 1 315 ? 6.645 -7.367 -19.562 1 98.69 315 ARG A C 1
ATOM 2453 O O . ARG A 1 315 ? 6.711 -8.289 -18.766 1 98.69 315 ARG A O 1
ATOM 2460 N N . GLY A 1 316 ? 5.504 -7.008 -20.297 1 98.31 316 GLY A N 1
ATOM 2461 C CA . GLY A 1 316 ? 4.23 -7.609 -19.922 1 98.31 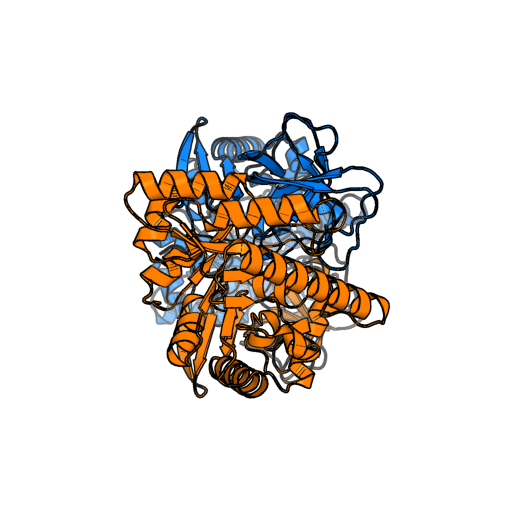316 GLY A CA 1
ATOM 2462 C C . GLY A 1 316 ? 3.594 -6.957 -18.719 1 98.31 316 GLY A C 1
ATOM 2463 O O . GLY A 1 316 ? 4.172 -6.047 -18.109 1 98.31 316 GLY A O 1
ATOM 2464 N N . LYS A 1 317 ? 2.395 -7.438 -18.359 1 98.19 317 LYS A N 1
ATOM 2465 C CA . LYS A 1 317 ? 1.681 -6.91 -17.188 1 98.19 317 LYS A CA 1
ATOM 2466 C C . LYS A 1 317 ? 2.387 -7.289 -15.898 1 98.19 317 LYS A C 1
ATOM 2468 O O . LYS A 1 317 ? 2.863 -8.414 -15.75 1 98.19 317 LYS A O 1
ATOM 2473 N N . ILE A 1 318 ? 2.531 -6.32 -15.031 1 98.5 318 ILE A N 1
ATOM 2474 C CA . ILE A 1 318 ? 2.984 -6.59 -13.672 1 98.5 318 ILE A CA 1
ATOM 2475 C C . ILE A 1 318 ? 1.96 -7.457 -12.945 1 98.5 318 ILE A C 1
ATOM 2477 O O . ILE A 1 318 ? 0.779 -7.109 -12.875 1 98.5 318 ILE A O 1
ATOM 2481 N N . CYS A 1 319 ? 2.4 -8.602 -12.43 1 97.88 319 CYS A N 1
ATOM 2482 C CA . CYS A 1 319 ? 1.527 -9.531 -11.719 1 97.88 319 CYS A CA 1
ATOM 2483 C C . CYS A 1 319 ? 1.46 -9.188 -10.234 1 97.88 319 CYS A C 1
ATOM 2485 O O . CYS A 1 319 ? 2.021 -8.172 -9.805 1 97.88 319 CYS A O 1
ATOM 2487 N N . MET A 1 320 ? 0.709 -9.953 -9.453 1 97.5 320 MET A N 1
ATOM 2488 C CA . MET A 1 320 ? 0.465 -9.648 -8.039 1 97.5 320 MET A CA 1
ATOM 2489 C C . MET A 1 320 ? 1.757 -9.734 -7.234 1 97.5 320 MET A C 1
ATOM 2491 O O . MET A 1 320 ? 2.039 -8.859 -6.414 1 97.5 320 MET A O 1
ATOM 2495 N N . ASP A 1 321 ? 2.59 -10.75 -7.605 1 97.06 321 ASP A N 1
ATOM 2496 C CA . ASP A 1 321 ? 3.715 -11.023 -6.719 1 97.06 321 ASP A CA 1
ATOM 2497 C C . ASP A 1 321 ? 5.035 -11.031 -7.488 1 97.06 321 ASP A C 1
ATOM 2499 O O . ASP A 1 321 ? 6.09 -11.312 -6.918 1 97.06 321 ASP A O 1
ATOM 2503 N N . MET A 1 322 ? 5 -10.789 -8.805 1 97.44 322 MET A N 1
ATOM 2504 C CA . MET A 1 322 ? 6.207 -10.875 -9.617 1 97.44 322 MET A CA 1
ATOM 2505 C C . MET A 1 322 ? 6.039 -10.102 -10.922 1 97.44 322 MET A C 1
ATOM 2507 O O . MET A 1 322 ? 4.934 -9.672 -11.258 1 97.44 322 MET A O 1
ATOM 2511 N N . CYS A 1 323 ? 7.098 -9.914 -11.578 1 98.19 323 CYS A N 1
ATOM 2512 C CA . CYS A 1 323 ? 7.098 -9.336 -12.922 1 98.19 323 CYS A CA 1
ATOM 2513 C C . CYS A 1 323 ? 8.273 -9.859 -13.742 1 98.19 323 CYS A C 1
ATOM 2515 O O . CYS A 1 323 ? 9.148 -10.547 -13.211 1 98.19 323 CYS A O 1
ATOM 2517 N N . MET A 1 324 ? 8.242 -9.617 -15.008 1 98.62 324 MET A N 1
ATOM 2518 C CA . MET A 1 324 ? 9.266 -10.102 -15.93 1 98.62 324 MET A CA 1
ATOM 2519 C C . MET A 1 324 ? 10.133 -8.945 -16.422 1 98.62 324 MET A C 1
ATOM 2521 O O . MET A 1 324 ? 9.633 -7.855 -16.688 1 98.62 324 MET A O 1
ATOM 2525 N N . ILE A 1 325 ? 11.391 -9.172 -16.516 1 98.75 325 ILE A N 1
ATOM 2526 C CA . ILE A 1 325 ? 12.312 -8.18 -17.062 1 98.75 325 ILE A CA 1
ATOM 2527 C C . ILE A 1 325 ? 13.125 -8.789 -18.203 1 98.75 325 ILE A C 1
ATOM 2529 O O . ILE A 1 325 ? 13.445 -9.977 -18.188 1 98.75 325 ILE A O 1
ATOM 2533 N N . ASP A 1 326 ? 13.422 -8.016 -19.172 1 98.81 326 ASP A N 1
ATOM 2534 C CA . ASP A 1 326 ? 14.188 -8.438 -20.344 1 98.81 326 ASP A CA 1
ATOM 2535 C C . ASP A 1 326 ? 15.688 -8.383 -20.078 1 98.81 326 ASP A C 1
ATOM 2537 O O . ASP A 1 326 ? 16.25 -7.301 -19.938 1 98.81 326 ASP A O 1
ATOM 2541 N N . LEU A 1 327 ? 16.281 -9.453 -20.078 1 98.56 327 LEU A N 1
ATOM 2542 C CA . LEU A 1 327 ? 17.703 -9.578 -19.781 1 98.56 327 LEU A CA 1
ATOM 2543 C C . LEU A 1 327 ? 18.484 -9.953 -21.031 1 98.56 327 LEU A C 1
ATOM 2545 O O . LEU A 1 327 ? 19.625 -10.422 -20.953 1 98.56 327 LEU A O 1
ATOM 2549 N N . THR A 1 328 ? 17.781 -9.602 -22.141 1 97.56 328 THR A N 1
ATOM 2550 C CA . THR A 1 328 ? 18.453 -9.906 -23.406 1 97.56 328 THR A CA 1
ATOM 2551 C C . THR A 1 328 ? 19.766 -9.133 -23.516 1 97.56 328 THR A C 1
ATOM 2553 O O . THR A 1 328 ? 19.797 -7.922 -23.297 1 97.56 328 THR A O 1
ATOM 2556 N N . ASP A 1 329 ? 20.938 -9.766 -23.812 1 95.25 329 ASP A N 1
ATOM 2557 C CA . ASP A 1 329 ? 22.266 -9.227 -24.016 1 95.25 329 ASP A CA 1
ATOM 2558 C C . ASP A 1 329 ? 22.953 -8.906 -22.688 1 95.25 329 ASP A C 1
ATOM 2560 O O . ASP A 1 329 ? 23.938 -8.18 -22.641 1 95.25 329 ASP A O 1
ATOM 2564 N N . LYS A 1 330 ? 22.25 -9.203 -21.594 1 97.56 330 LYS A N 1
ATOM 2565 C CA . LYS A 1 330 ? 22.844 -9.055 -20.266 1 97.56 330 LYS A CA 1
ATOM 2566 C C . LYS A 1 330 ? 23.219 -10.414 -19.672 1 97.56 330 LYS A C 1
ATOM 2568 O O . LYS A 1 330 ? 22.641 -10.844 -18.672 1 97.56 330 LYS A O 1
ATOM 2573 N N . MET A 1 331 ? 24.203 -10.945 -20.156 1 95.75 331 MET A N 1
ATOM 2574 C CA . MET A 1 331 ? 24.5 -12.367 -19.953 1 95.75 331 MET A CA 1
ATOM 2575 C C . MET A 1 331 ? 25.141 -12.609 -18.594 1 95.75 331 MET A C 1
ATOM 2577 O O . MET A 1 331 ? 25.188 -13.742 -18.125 1 95.75 331 MET A O 1
ATOM 2581 N N . ASN A 1 332 ? 25.578 -11.555 -17.938 1 96.38 332 ASN A N 1
ATOM 2582 C CA . ASN A 1 332 ? 26.172 -11.727 -16.609 1 96.38 332 ASN A CA 1
ATOM 2583 C C . ASN A 1 332 ? 25.125 -11.617 -15.516 1 96.38 332 ASN A C 1
ATOM 2585 O O . ASN A 1 332 ? 25.406 -11.906 -14.352 1 96.38 332 ASN A O 1
ATOM 2589 N N . VAL A 1 333 ? 23.969 -11.164 -15.867 1 97.69 333 VAL A N 1
ATOM 2590 C CA . VAL A 1 333 ? 22.859 -11.18 -14.922 1 97.69 333 VAL A CA 1
ATOM 2591 C C . VAL A 1 333 ? 22.219 -12.57 -14.883 1 97.69 333 VAL A C 1
ATOM 2593 O O . VAL A 1 333 ? 21.672 -13.039 -15.875 1 97.69 333 VAL A O 1
ATOM 2596 N N . ASP A 1 334 ? 22.344 -13.195 -13.766 1 95.56 334 ASP A N 1
ATOM 2597 C CA . ASP A 1 334 ? 21.875 -14.57 -13.625 1 95.56 334 ASP A CA 1
ATOM 2598 C C . ASP A 1 334 ? 20.922 -14.727 -12.445 1 95.56 334 ASP A C 1
ATOM 2600 O O . ASP A 1 334 ? 20.641 -13.75 -11.742 1 95.56 334 ASP A O 1
ATOM 2604 N N . VAL A 1 335 ? 20.375 -15.938 -12.305 1 93.31 335 VAL A N 1
ATOM 2605 C CA . VAL A 1 335 ? 19.547 -16.234 -11.141 1 93.31 335 VAL A CA 1
ATOM 2606 C C . VAL A 1 335 ? 20.297 -15.898 -9.859 1 93.31 335 VAL A C 1
ATOM 2608 O O . VAL A 1 335 ? 21.469 -16.266 -9.703 1 93.31 335 VAL A O 1
ATOM 2611 N N . GLY A 1 336 ? 19.625 -15.156 -9.023 1 92.06 336 GLY A N 1
ATOM 2612 C CA . GLY A 1 336 ? 20.266 -14.742 -7.789 1 92.06 336 GLY A CA 1
ATOM 2613 C C . GLY A 1 336 ? 20.859 -13.344 -7.863 1 92.06 336 GLY A C 1
ATOM 2614 O O . GLY A 1 336 ? 21.125 -12.727 -6.832 1 92.06 336 GLY A O 1
ATOM 2615 N N . SER A 1 337 ? 21 -12.844 -9.078 1 95.81 337 SER A N 1
ATOM 2616 C CA . SER A 1 337 ? 21.547 -11.5 -9.242 1 95.81 337 SER A CA 1
ATOM 2617 C C . SER A 1 337 ? 20.625 -10.453 -8.625 1 95.81 337 SER A C 1
ATOM 2619 O O . SER A 1 337 ? 19.391 -10.562 -8.734 1 95.81 337 SER A O 1
ATOM 2621 N N . GLU A 1 338 ? 21.234 -9.492 -7.98 1 96.19 338 GLU A N 1
ATOM 2622 C CA . GLU A 1 338 ? 20.5 -8.367 -7.41 1 96.19 338 GLU A CA 1
ATOM 2623 C C . GLU A 1 338 ? 20.109 -7.371 -8.492 1 96.19 338 GLU A C 1
ATOM 2625 O O . GLU A 1 338 ? 20.875 -7.09 -9.406 1 96.19 338 GLU A O 1
ATOM 2630 N N . VAL A 1 339 ? 18.922 -6.934 -8.391 1 97.81 339 VAL A N 1
ATOM 2631 C CA . VAL A 1 339 ? 18.359 -5.918 -9.273 1 97.81 339 VAL A CA 1
ATOM 2632 C C . VAL A 1 339 ? 17.75 -4.793 -8.445 1 97.81 339 VAL A C 1
ATOM 2634 O O . VAL A 1 339 ? 17.078 -5.051 -7.445 1 97.81 339 VAL A O 1
ATOM 2637 N N . GLU A 1 340 ? 18.047 -3.551 -8.781 1 98.5 340 GLU A N 1
ATOM 2638 C CA . GLU A 1 340 ? 17.484 -2.404 -8.07 1 98.5 340 GLU A CA 1
ATOM 2639 C C . GLU A 1 340 ? 16.219 -1.897 -8.75 1 98.5 340 GLU A C 1
ATOM 2641 O O . GLU A 1 340 ? 16.219 -1.579 -9.945 1 98.5 340 GLU A O 1
ATOM 2646 N N . ILE A 1 341 ? 15.164 -1.868 -8.039 1 98.62 341 ILE A N 1
ATOM 2647 C CA . ILE A 1 341 ? 13.906 -1.35 -8.562 1 98.62 341 ILE A CA 1
ATOM 2648 C C . ILE A 1 341 ? 13.945 0.177 -8.578 1 98.62 341 ILE A C 1
ATOM 2650 O O . ILE A 1 341 ? 13.719 0.796 -9.625 1 98.62 341 ILE A O 1
ATOM 2654 N N . PHE A 1 342 ? 14.195 0.789 -7.469 1 98.5 342 PHE A N 1
ATOM 2655 C CA . PHE A 1 342 ? 14.57 2.195 -7.375 1 98.5 342 PHE A CA 1
ATOM 2656 C C . PHE A 1 342 ? 15.578 2.414 -6.258 1 98.5 342 PHE A C 1
ATOM 2658 O O . PHE A 1 342 ? 15.695 1.59 -5.352 1 98.5 342 PHE A O 1
ATOM 2665 N N . GLY A 1 343 ? 16.344 3.441 -6.359 1 97.19 343 GLY A N 1
ATOM 2666 C CA . GLY A 1 343 ? 17.391 3.756 -5.406 1 97.19 343 GLY A CA 1
ATOM 2667 C C . GLY A 1 343 ? 18.453 4.688 -5.973 1 97.19 343 GLY A C 1
ATOM 2668 O O . GLY A 1 343 ? 18.125 5.625 -6.707 1 97.19 343 GLY A O 1
ATOM 2669 N N . LYS A 1 344 ? 19.688 4.453 -5.574 1 93.81 344 LYS A N 1
ATOM 2670 C CA . LYS A 1 344 ? 20.797 5.324 -5.973 1 93.81 344 LYS A CA 1
ATOM 2671 C C . LYS A 1 344 ? 21.062 5.215 -7.473 1 93.81 344 LYS A C 1
ATOM 2673 O O . LYS A 1 344 ? 21.328 6.219 -8.133 1 93.81 344 LYS A O 1
ATOM 2678 N N . ALA A 1 345 ? 20.953 4.023 -8.016 1 95.62 345 ALA A N 1
ATOM 2679 C CA . ALA A 1 345 ? 21.266 3.793 -9.422 1 95.62 345 ALA A CA 1
ATOM 2680 C C . ALA A 1 345 ? 20.047 4.02 -10.305 1 95.62 345 ALA A C 1
ATOM 2682 O O . ALA A 1 345 ? 20.172 4.195 -11.523 1 95.62 345 ALA A O 1
ATOM 2683 N N . ASN A 1 346 ? 18.906 4 -9.789 1 97.56 346 ASN A N 1
ATOM 2684 C CA . ASN A 1 346 ? 17.625 4.172 -10.469 1 97.56 346 ASN A CA 1
ATOM 2685 C C . ASN A 1 346 ? 16.703 5.102 -9.688 1 97.56 346 ASN A C 1
ATOM 2687 O O . ASN A 1 346 ? 15.789 4.645 -9 1 97.56 346 ASN A O 1
ATOM 2691 N N . PRO A 1 347 ? 16.859 6.387 -9.859 1 97.19 347 PRO A N 1
ATOM 2692 C CA . PRO A 1 347 ? 16.156 7.367 -9.039 1 97.19 347 PRO A CA 1
ATOM 2693 C C . PRO A 1 347 ? 14.633 7.195 -9.094 1 97.19 347 PRO A C 1
ATOM 2695 O O . PRO A 1 347 ? 14.07 7.012 -10.18 1 97.19 347 PRO A O 1
ATOM 2698 N N . ILE A 1 348 ? 13.984 7.301 -8 1 98 348 ILE A N 1
ATOM 2699 C CA . ILE A 1 348 ? 12.555 7.031 -7.844 1 98 348 ILE A CA 1
ATOM 2700 C C . ILE A 1 348 ? 11.75 8.078 -8.609 1 98 348 ILE A C 1
ATOM 2702 O O . ILE A 1 348 ? 10.594 7.836 -8.961 1 98 348 ILE A O 1
ATOM 2706 N N . GLU A 1 349 ? 12.336 9.289 -8.828 1 97.56 349 GLU A N 1
ATOM 2707 C CA . GLU A 1 349 ? 11.648 10.367 -9.547 1 97.56 349 GLU A CA 1
ATOM 2708 C C . GLU A 1 349 ? 11.242 9.922 -10.945 1 97.56 349 GLU A C 1
ATOM 2710 O O . GLU A 1 349 ? 10.195 10.328 -11.453 1 97.56 349 GLU A O 1
ATOM 2715 N N . HIS A 1 350 ? 12.078 9.07 -11.555 1 97.06 350 HIS A N 1
ATOM 2716 C CA . HIS A 1 350 ? 11.758 8.547 -12.883 1 97.06 350 HIS A CA 1
ATOM 2717 C C . HIS A 1 350 ? 10.523 7.656 -12.836 1 97.06 350 HIS A C 1
ATOM 2719 O O . HIS A 1 350 ? 9.633 7.781 -13.68 1 97.06 350 HIS A O 1
ATOM 2725 N N . MET A 1 351 ? 10.477 6.777 -11.891 1 98.31 351 MET A N 1
ATOM 2726 C CA . MET A 1 351 ? 9.305 5.922 -11.703 1 98.31 351 MET A CA 1
ATOM 2727 C C . MET A 1 351 ? 8.055 6.754 -11.461 1 98.31 351 MET A C 1
ATOM 2729 O O . MET A 1 351 ? 6.992 6.461 -12.016 1 98.31 351 MET A O 1
ATOM 2733 N N . ALA A 1 352 ? 8.188 7.77 -10.578 1 98.25 352 ALA A N 1
ATOM 2734 C CA . ALA A 1 352 ? 7.062 8.641 -10.25 1 98.25 352 ALA A CA 1
ATOM 2735 C C . ALA A 1 352 ? 6.523 9.336 -11.5 1 98.25 352 ALA A C 1
ATOM 2737 O O . ALA A 1 352 ? 5.309 9.398 -11.703 1 98.25 352 ALA A O 1
ATOM 2738 N N . GLN A 1 353 ? 7.406 9.828 -12.305 1 97.75 353 GLN A N 1
ATOM 2739 C CA . GLN A 1 353 ? 7.023 10.5 -13.539 1 97.75 353 GLN A CA 1
ATOM 2740 C C . GLN A 1 353 ? 6.246 9.562 -14.461 1 97.75 353 GLN A C 1
ATOM 2742 O O . GLN A 1 353 ? 5.184 9.93 -14.977 1 97.75 353 GLN A O 1
ATOM 2747 N N . LEU A 1 354 ? 6.723 8.359 -14.672 1 98.19 354 LEU A N 1
ATOM 2748 C CA . LEU A 1 354 ? 6.086 7.391 -15.555 1 98.19 354 LEU A CA 1
ATOM 2749 C C . LEU A 1 354 ? 4.723 6.973 -15.008 1 98.19 354 LEU A C 1
ATOM 2751 O O . LEU A 1 354 ? 3.793 6.719 -15.773 1 98.19 354 LEU A O 1
ATOM 2755 N N . ALA A 1 355 ? 4.645 6.906 -13.688 1 98 355 ALA A N 1
ATOM 2756 C CA . ALA A 1 355 ? 3.398 6.492 -13.055 1 98 355 ALA A CA 1
ATOM 2757 C C . ALA A 1 355 ? 2.42 7.656 -12.945 1 98 355 ALA A C 1
ATOM 2759 O O . ALA A 1 355 ? 1.263 7.469 -12.562 1 98 355 ALA A O 1
ATOM 2760 N N . GLY A 1 356 ? 2.881 8.867 -13.211 1 97.19 356 GLY A N 1
ATOM 2761 C CA . GLY A 1 356 ? 2.033 10.047 -13.094 1 97.19 356 GLY A CA 1
ATOM 2762 C C . GLY A 1 356 ? 1.735 10.422 -11.656 1 97.19 356 GLY A C 1
ATOM 2763 O O . GLY A 1 356 ? 0.619 10.828 -11.328 1 97.19 356 GLY A O 1
ATOM 2764 N N . THR A 1 357 ? 2.66 10.234 -10.805 1 97.5 357 THR A N 1
ATOM 2765 C CA . THR A 1 357 ? 2.471 10.516 -9.391 1 97.5 357 THR A CA 1
ATOM 2766 C C . THR A 1 357 ? 3.736 11.117 -8.781 1 97.5 357 THR A C 1
ATOM 2768 O O . THR A 1 357 ? 4.5 11.797 -9.477 1 97.5 357 THR A O 1
ATOM 2771 N N . ILE A 1 358 ? 3.869 11.031 -7.441 1 96.19 358 ILE A N 1
ATOM 2772 C CA . ILE A 1 358 ? 4.973 11.656 -6.715 1 96.19 358 ILE A CA 1
ATOM 2773 C C . ILE A 1 358 ? 5.77 10.586 -5.977 1 96.19 358 ILE A C 1
ATOM 2775 O O . ILE A 1 358 ? 5.262 9.492 -5.711 1 96.19 358 ILE A O 1
ATOM 2779 N N . PRO A 1 359 ? 7.035 10.812 -5.637 1 96.75 359 PRO A N 1
ATOM 2780 C CA . PRO A 1 359 ? 7.891 9.82 -4.984 1 96.75 359 PRO A CA 1
ATOM 2781 C C . PRO A 1 359 ? 7.285 9.281 -3.691 1 96.75 359 PRO A C 1
ATOM 2783 O O . PRO A 1 359 ? 7.395 8.086 -3.408 1 96.75 359 PRO A O 1
ATOM 2786 N N . TYR A 1 360 ? 6.613 10.062 -2.988 1 94.44 360 TYR A N 1
ATOM 2787 C CA . TYR A 1 360 ? 6.164 9.664 -1.661 1 94.44 360 TYR A CA 1
ATOM 2788 C C . TYR A 1 360 ? 5.023 8.648 -1.753 1 94.44 360 TYR A C 1
ATOM 2790 O O . TYR A 1 360 ? 4.891 7.777 -0.893 1 94.44 360 TYR A O 1
ATOM 2798 N N . GLU A 1 361 ? 4.168 8.859 -2.775 1 97.62 361 GLU A N 1
ATOM 2799 C CA . GLU A 1 361 ? 3.154 7.816 -2.92 1 97.62 361 GLU A CA 1
ATOM 2800 C C . GLU A 1 361 ? 3.797 6.449 -3.129 1 97.62 361 GLU A C 1
ATOM 2802 O O . GLU A 1 361 ? 3.332 5.449 -2.578 1 97.62 361 GLU A O 1
ATOM 2807 N N . LEU A 1 362 ? 4.891 6.445 -3.908 1 98.31 362 LEU A N 1
ATOM 2808 C CA . LEU A 1 362 ? 5.566 5.195 -4.246 1 98.31 362 LEU A CA 1
ATOM 2809 C C . LEU A 1 362 ? 6.27 4.613 -3.027 1 98.31 362 LEU A C 1
ATOM 2811 O O . LEU A 1 362 ? 6.227 3.402 -2.799 1 98.31 362 LEU A O 1
ATOM 2815 N N . THR A 1 363 ? 6.914 5.441 -2.178 1 98.12 363 THR A N 1
ATOM 2816 C CA . THR A 1 363 ? 7.582 4.93 -0.986 1 98.12 363 THR A CA 1
ATOM 2817 C C . THR A 1 363 ? 6.562 4.434 0.035 1 98.12 363 THR A C 1
ATOM 2819 O O . THR A 1 363 ? 6.781 3.42 0.699 1 98.12 363 THR A O 1
ATOM 2822 N N . CYS A 1 364 ? 5.43 5.141 0.127 1 97.5 364 CYS A N 1
ATOM 2823 C CA . CYS A 1 364 ? 4.367 4.723 1.036 1 97.5 364 CYS A CA 1
ATOM 2824 C C . CYS A 1 364 ? 3.742 3.41 0.577 1 97.5 364 CYS A C 1
ATOM 2826 O O . CYS A 1 364 ? 3.242 2.637 1.395 1 97.5 364 CYS A O 1
ATOM 2828 N N . ALA A 1 365 ? 3.822 3.162 -0.714 1 97.5 365 ALA A N 1
ATOM 2829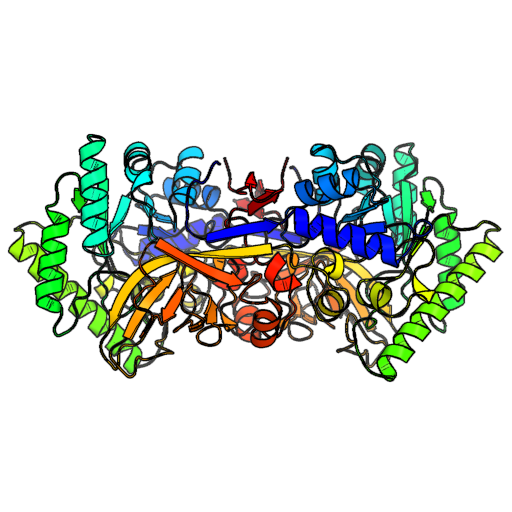 C CA . ALA A 1 365 ? 3.129 2.021 -1.311 1 97.5 365 ALA A CA 1
ATOM 2830 C C . ALA A 1 365 ? 3.918 0.732 -1.103 1 97.5 365 ALA A C 1
ATOM 2832 O O . ALA A 1 365 ? 3.387 -0.365 -1.293 1 97.5 365 ALA A O 1
ATOM 2833 N N . VAL A 1 366 ? 5.25 0.847 -0.784 1 97.06 366 VAL A N 1
ATOM 2834 C CA . VAL A 1 366 ? 6.012 -0.367 -0.508 1 97.06 366 VAL A CA 1
ATOM 2835 C C . VAL A 1 366 ? 5.379 -1.12 0.66 1 97.06 366 VAL A C 1
ATOM 2837 O O . VAL A 1 366 ? 5.375 -0.632 1.793 1 97.06 366 VAL A O 1
ATOM 2840 N N . SER A 1 367 ? 4.832 -2.23 0.341 1 93.88 367 SER A N 1
ATOM 2841 C CA . SER A 1 367 ? 4.004 -2.971 1.29 1 93.88 367 SER A CA 1
ATOM 2842 C C . SER A 1 367 ? 4.828 -3.461 2.475 1 93.88 367 SER A C 1
ATOM 2844 O O . SER A 1 367 ? 6.059 -3.521 2.4 1 93.88 367 SER A O 1
ATOM 2846 N N . LYS A 1 368 ? 4.133 -3.836 3.52 1 90.19 368 LYS A N 1
ATOM 2847 C CA . LYS A 1 368 ? 4.781 -4.285 4.75 1 90.19 368 LYS A CA 1
ATOM 2848 C C . LYS A 1 368 ? 5.262 -5.73 4.621 1 90.19 368 LYS A C 1
ATOM 2850 O O . LYS A 1 368 ? 6.043 -6.203 5.445 1 90.19 368 LYS A O 1
ATOM 2855 N N . ARG A 1 369 ? 4.887 -6.406 3.57 1 88.12 369 ARG A N 1
ATOM 2856 C CA . ARG A 1 369 ? 5.398 -7.754 3.348 1 88.12 369 ARG A CA 1
ATOM 2857 C C . ARG A 1 369 ? 6.801 -7.715 2.752 1 88.12 369 ARG A C 1
ATOM 2859 O O . ARG A 1 369 ? 7.48 -8.742 2.688 1 88.12 369 ARG A O 1
ATOM 2866 N N . VAL A 1 370 ? 7.246 -6.539 2.311 1 92.94 370 VAL A N 1
ATOM 2867 C CA . VAL A 1 370 ? 8.633 -6.305 1.931 1 92.94 370 VAL A CA 1
ATOM 2868 C C . VAL A 1 370 ? 9.453 -5.93 3.166 1 92.94 370 VAL A C 1
ATOM 2870 O O . VAL A 1 370 ? 9.211 -4.891 3.785 1 92.94 370 VAL A O 1
ATOM 2873 N N . PRO A 1 371 ? 10.352 -6.719 3.545 1 92.69 371 PRO A N 1
ATOM 2874 C CA . PRO A 1 371 ? 11.133 -6.395 4.742 1 92.69 371 PRO A CA 1
ATOM 2875 C C . PRO A 1 371 ? 11.984 -5.137 4.566 1 92.69 371 PRO A C 1
ATOM 2877 O O . PRO A 1 371 ? 12.484 -4.871 3.471 1 92.69 371 PRO A O 1
ATOM 2880 N N . ARG A 1 372 ? 12.109 -4.383 5.621 1 95.12 372 ARG A N 1
ATOM 2881 C CA . ARG A 1 372 ? 13.016 -3.238 5.691 1 95.12 372 ARG A CA 1
ATOM 2882 C C . ARG A 1 372 ? 14.312 -3.604 6.406 1 95.12 372 ARG A C 1
ATOM 2884 O O . ARG A 1 372 ? 14.281 -4.211 7.477 1 95.12 372 ARG A O 1
ATOM 2891 N N . MET A 1 373 ? 15.391 -3.328 5.789 1 95.62 373 MET A N 1
ATOM 2892 C CA . MET A 1 373 ? 16.719 -3.488 6.363 1 95.62 373 MET A CA 1
ATOM 2893 C C . MET A 1 373 ? 17.344 -2.135 6.68 1 95.62 373 MET A C 1
ATOM 2895 O O . MET A 1 373 ? 17.594 -1.337 5.777 1 95.62 373 MET A O 1
ATOM 2899 N N . TYR A 1 374 ? 17.562 -1.87 7.891 1 97.19 374 TYR A N 1
ATOM 2900 C CA . TYR A 1 374 ? 18.141 -0.596 8.305 1 97.19 374 TYR A CA 1
ATOM 2901 C C . TYR A 1 374 ? 19.656 -0.668 8.32 1 97.19 374 TYR A C 1
ATOM 2903 O O . TYR A 1 374 ? 20.234 -1.532 8.977 1 97.19 374 TYR A O 1
ATOM 2911 N N . ILE A 1 375 ? 20.234 0.209 7.605 1 97.31 375 ILE A N 1
ATOM 2912 C CA . ILE A 1 375 ? 21.688 0.161 7.375 1 97.31 375 ILE A CA 1
ATOM 2913 C C . ILE A 1 375 ? 22.344 1.375 8.016 1 97.31 375 ILE A C 1
ATOM 2915 O O . ILE A 1 375 ? 21.891 2.506 7.844 1 97.31 375 ILE A O 1
ATOM 2919 N N . LYS A 1 376 ? 23.359 1.177 8.742 1 96.44 376 LYS A N 1
ATOM 2920 C CA . LYS A 1 376 ? 24.219 2.193 9.344 1 96.44 376 LYS A CA 1
ATOM 2921 C C . LYS A 1 376 ? 25.688 1.814 9.211 1 96.44 376 LYS A C 1
ATOM 2923 O O . LYS A 1 376 ? 26.062 0.664 9.438 1 96.44 376 LYS A O 1
ATOM 2928 N N . ASP A 1 377 ? 26.5 2.688 8.836 1 94.88 377 ASP A N 1
ATOM 2929 C CA . ASP A 1 377 ? 27.922 2.453 8.617 1 94.88 377 ASP A CA 1
ATOM 2930 C C . ASP A 1 377 ? 28.141 1.239 7.719 1 94.88 377 ASP A C 1
ATOM 2932 O O . ASP A 1 377 ? 29 0.395 8.008 1 94.88 377 ASP A O 1
ATOM 2936 N N . GLY A 1 378 ? 27.297 1.12 6.785 1 89.62 378 GLY A N 1
ATOM 2937 C CA . GLY A 1 378 ? 27.438 0.091 5.766 1 89.62 378 GLY A CA 1
ATOM 2938 C C . GLY A 1 378 ? 27 -1.283 6.246 1 89.62 378 GLY A C 1
ATOM 2939 O O . GLY A 1 378 ? 27.141 -2.271 5.523 1 89.62 378 GLY A O 1
ATOM 2940 N N . LYS A 1 379 ? 26.406 -1.401 7.422 1 92.31 379 LYS A N 1
ATOM 2941 C CA . LYS A 1 379 ? 26 -2.686 7.988 1 92.31 379 LYS A CA 1
ATOM 2942 C C . LYS A 1 379 ? 24.531 -2.68 8.375 1 92.31 379 LYS A C 1
ATOM 2944 O O . LYS A 1 379 ? 24.016 -1.674 8.867 1 92.31 379 LYS A O 1
ATOM 2949 N N . VAL A 1 380 ? 23.938 -3.758 8.117 1 89.75 380 VAL A N 1
ATOM 2950 C CA . VAL A 1 380 ? 22.562 -3.93 8.578 1 89.75 380 VAL A CA 1
ATOM 2951 C C . VAL A 1 380 ? 22.547 -4.117 10.094 1 89.75 380 VAL A C 1
ATOM 2953 O O . VAL A 1 380 ? 23.172 -5.039 10.625 1 89.75 380 VAL A O 1
ATOM 2956 N N . TYR A 1 381 ? 21.859 -3.301 10.82 1 85.12 381 TYR A N 1
ATOM 2957 C CA . TYR A 1 381 ? 21.844 -3.451 12.273 1 85.12 381 TYR A CA 1
ATOM 2958 C C . TYR A 1 381 ? 20.469 -3.838 12.773 1 85.12 381 TYR A C 1
ATOM 2960 O O . TYR A 1 381 ? 20.312 -4.246 13.93 1 85.12 381 TYR A O 1
ATOM 2968 N N . GLU A 1 382 ? 19.469 -3.713 11.914 1 83.88 382 GLU A N 1
ATOM 2969 C CA . GLU A 1 382 ? 18.094 -4.07 12.258 1 83.88 382 GLU A CA 1
ATOM 2970 C C . GLU A 1 382 ? 17.297 -4.465 11.016 1 83.88 382 GLU A C 1
ATOM 2972 O O . GLU A 1 382 ? 17.547 -3.943 9.93 1 83.88 382 GLU A O 1
ATOM 2977 N N . LYS A 1 383 ? 16.453 -5.508 11.164 1 79.69 383 LYS A N 1
ATOM 2978 C CA . LYS A 1 383 ? 15.539 -5.961 10.133 1 79.69 383 LYS A CA 1
ATOM 2979 C C . LYS A 1 383 ? 14.102 -6.016 10.656 1 79.69 383 LYS A C 1
ATOM 2981 O O . LYS A 1 383 ? 13.883 -6.336 11.828 1 79.69 383 LYS A O 1
ATOM 2986 N N . GLU A 1 384 ? 13.164 -5.609 9.75 1 79.81 384 GLU A N 1
ATOM 2987 C CA . GLU A 1 384 ? 11.766 -5.648 10.164 1 79.81 384 GLU A CA 1
ATOM 2988 C C . GLU A 1 384 ? 10.875 -6.203 9.047 1 79.81 384 GLU A C 1
ATOM 2990 O O . GLU A 1 384 ? 11.031 -5.836 7.883 1 79.81 384 GLU A O 1
ATOM 2995 N N . LEU A 1 385 ? 10.086 -7.199 9.406 1 75.94 385 LEU A N 1
ATOM 2996 C CA . LEU A 1 385 ? 9.016 -7.723 8.57 1 75.94 385 LEU A CA 1
ATOM 2997 C C . LEU A 1 385 ? 7.688 -7.73 9.328 1 75.94 385 LEU A C 1
ATOM 2999 O O . LEU A 1 385 ? 7.574 -8.359 10.383 1 75.94 385 LEU A O 1
ATOM 3003 N N . LEU A 1 386 ? 6.754 -6.941 8.828 1 73 386 LEU A N 1
ATOM 3004 C CA . LEU A 1 386 ? 5.5 -6.777 9.562 1 73 386 LEU A CA 1
ATOM 3005 C C . LEU A 1 386 ? 4.469 -7.805 9.109 1 73 386 LEU A C 1
ATOM 3007 O O . LEU A 1 386 ? 3.555 -7.48 8.352 1 73 386 LEU A O 1
ATOM 3011 N N . LEU A 1 387 ? 4.684 -9.016 9.469 1 65.75 387 LEU A N 1
ATOM 3012 C CA . LEU A 1 387 ? 3.721 -10.109 9.359 1 65.75 387 LEU A CA 1
ATOM 3013 C C . LEU A 1 387 ? 3.262 -10.562 10.742 1 65.75 387 LEU A C 1
ATOM 3015 O O . LEU A 1 387 ? 3.887 -10.227 11.75 1 65.75 387 LEU A O 1
ATOM 3019 N N . ARG A 1 388 ? 2.059 -11.305 10.648 1 62.56 388 ARG A N 1
ATOM 3020 C CA . ARG A 1 388 ? 1.48 -11.758 11.914 1 62.56 388 ARG A CA 1
ATOM 3021 C C . ARG A 1 388 ? 2.277 -12.914 12.492 1 62.56 388 ARG A C 1
ATOM 3023 O O . ARG A 1 388 ? 2.635 -13.852 11.773 1 62.56 388 ARG A O 1
ATOM 3030 N N . GLY A 1 389 ? 2.875 -12.828 13.734 1 58.38 389 GLY A N 1
ATOM 3031 C CA . GLY A 1 389 ? 3.65 -13.867 14.398 1 58.38 389 GLY A CA 1
ATOM 3032 C C . GLY A 1 389 ? 2.791 -14.891 15.117 1 58.38 389 GLY A C 1
ATOM 3033 O O . GLY A 1 389 ? 1.613 -14.641 15.383 1 58.38 389 GLY A O 1
ATOM 3034 N N . MET B 1 1 ? -2.637 -3.43 18.5 1 40.59 1 MET B N 1
ATOM 3035 C CA . MET B 1 1 ? -3.184 -2.336 19.297 1 40.59 1 MET B CA 1
ATOM 3036 C C . MET B 1 1 ? -4.684 -2.189 19.062 1 40.59 1 MET B C 1
ATOM 3038 O O . MET B 1 1 ? -5.18 -2.5 17.984 1 40.59 1 MET B O 1
ATOM 3042 N N . ASP B 1 2 ? -5.492 -2.107 20.047 1 44.66 2 ASP B N 1
ATOM 3043 C CA . ASP B 1 2 ? -6.934 -1.902 19.953 1 44.66 2 ASP B CA 1
ATOM 3044 C C . ASP B 1 2 ? -7.258 -0.502 19.438 1 44.66 2 ASP B C 1
ATOM 3046 O O . ASP B 1 2 ? -6.82 0.495 20.016 1 44.66 2 ASP B O 1
ATOM 3050 N N . SER B 1 3 ? -7.203 -0.294 18.156 1 50.91 3 SER B N 1
ATOM 3051 C CA . SER B 1 3 ? -7.598 1.041 17.719 1 50.91 3 SER B CA 1
ATOM 3052 C C . SER B 1 3 ? -9.109 1.2 17.734 1 50.91 3 SER B C 1
ATOM 3054 O O . SER B 1 3 ? -9.836 0.331 17.25 1 50.91 3 SER B O 1
ATOM 3056 N N . THR B 1 4 ? -9.688 2.055 18.625 1 50.16 4 THR B N 1
ATOM 3057 C CA . THR B 1 4 ? -11.094 2.436 18.703 1 50.16 4 THR B CA 1
ATOM 3058 C C . THR B 1 4 ? -11.398 3.564 17.719 1 50.16 4 THR B C 1
ATOM 3060 O O . THR B 1 4 ? -12.461 4.191 17.797 1 50.16 4 THR B O 1
ATOM 3063 N N . LEU B 1 5 ? -10.398 3.814 16.703 1 63.19 5 LEU B N 1
ATOM 3064 C CA . LEU B 1 5 ? -10.602 5.059 15.977 1 63.19 5 LEU B CA 1
ATOM 3065 C C . LEU B 1 5 ? -11.578 4.852 14.82 1 63.19 5 LEU B C 1
ATOM 3067 O O . LEU B 1 5 ? -11.484 3.863 14.094 1 63.19 5 LEU B O 1
ATOM 3071 N N . ARG B 1 6 ? -12.727 5.477 14.969 1 70.94 6 ARG B N 1
ATOM 3072 C CA . ARG B 1 6 ? -13.586 5.559 13.797 1 70.94 6 ARG B CA 1
ATOM 3073 C C . ARG B 1 6 ? -13.039 6.562 12.789 1 70.94 6 ARG B C 1
ATOM 3075 O O . ARG B 1 6 ? -13.602 7.652 12.625 1 70.94 6 ARG B O 1
ATOM 3082 N N . ARG B 1 7 ? -11.852 6.312 12.203 1 87.5 7 ARG B N 1
ATOM 3083 C CA . ARG B 1 7 ? -11.242 7.074 11.117 1 87.5 7 ARG B CA 1
ATOM 3084 C C . ARG B 1 7 ? -11.531 6.43 9.766 1 87.5 7 ARG B C 1
ATOM 3086 O O . ARG B 1 7 ? -12.633 6.566 9.227 1 87.5 7 ARG B O 1
ATOM 3093 N N . THR B 1 8 ? -10.773 5.562 9.281 1 94.31 8 THR B N 1
ATOM 3094 C CA . THR B 1 8 ? -10.977 4.703 8.117 1 94.31 8 THR B CA 1
ATOM 3095 C C . THR B 1 8 ? -10.789 3.236 8.492 1 94.31 8 THR B C 1
ATOM 3097 O O . THR B 1 8 ? -9.867 2.895 9.234 1 94.31 8 THR B O 1
ATOM 3100 N N . TRP B 1 9 ? -11.742 2.428 8.094 1 94.56 9 TRP B N 1
ATOM 3101 C CA . TRP B 1 9 ? -11.633 1.008 8.406 1 94.56 9 TRP B CA 1
ATOM 3102 C C . TRP B 1 9 ? -12.141 0.154 7.25 1 94.56 9 TRP B C 1
ATOM 3104 O O . TRP B 1 9 ? -12.898 0.633 6.402 1 94.56 9 TRP B O 1
ATOM 3114 N N . ALA B 1 10 ? -11.656 -1.069 7.211 1 96.62 10 ALA B N 1
ATOM 3115 C CA . ALA B 1 10 ? -12.125 -2.057 6.242 1 96.62 10 ALA B CA 1
ATOM 3116 C C . ALA B 1 10 ? -12.984 -3.125 6.918 1 96.62 10 ALA B C 1
ATOM 3118 O O . ALA B 1 10 ? -12.562 -3.732 7.906 1 96.62 10 ALA B O 1
ATOM 3119 N N . GLU B 1 11 ? -14.164 -3.256 6.484 1 97.38 11 GLU B N 1
ATOM 3120 C CA . GLU B 1 11 ? -15.023 -4.344 6.941 1 97.38 11 GLU B CA 1
ATOM 3121 C C . GLU B 1 11 ? -14.859 -5.582 6.062 1 97.38 11 GLU B C 1
ATOM 3123 O O . GLU B 1 11 ? -15.055 -5.516 4.848 1 97.38 11 GLU B O 1
ATOM 3128 N N . ILE B 1 12 ? -14.469 -6.645 6.684 1 98.31 12 ILE B N 1
ATOM 3129 C CA . ILE B 1 12 ? -14.344 -7.926 5.996 1 98.31 12 ILE B CA 1
ATOM 3130 C C . ILE B 1 12 ? -15.555 -8.805 6.324 1 98.31 12 ILE B C 1
ATOM 3132 O O . ILE B 1 12 ? -15.68 -9.297 7.449 1 98.31 12 ILE B O 1
ATOM 3136 N N . ASP B 1 13 ? -16.391 -8.984 5.398 1 98.56 13 ASP B N 1
ATOM 3137 C CA . ASP B 1 13 ? -17.641 -9.734 5.566 1 98.56 13 ASP B CA 1
ATOM 3138 C C . ASP B 1 13 ? -17.391 -11.234 5.434 1 98.56 13 ASP B C 1
ATOM 3140 O O . ASP B 1 13 ? -17.438 -11.781 4.332 1 98.56 13 ASP B O 1
ATOM 3144 N N . MET B 1 14 ? -17.312 -11.875 6.555 1 98.5 14 MET B N 1
ATOM 3145 C CA . MET B 1 14 ? -16.969 -13.297 6.562 1 98.5 14 MET B CA 1
ATOM 3146 C C . MET B 1 14 ? -18.141 -14.141 6.074 1 98.5 14 MET B C 1
ATOM 3148 O O . MET B 1 14 ? -17.953 -15.242 5.555 1 98.5 14 MET B O 1
ATOM 3152 N N . ASP B 1 15 ? -19.391 -13.664 6.223 1 98.62 15 ASP B N 1
ATOM 3153 C CA . ASP B 1 15 ? -20.547 -14.352 5.664 1 98.62 15 ASP B CA 1
ATOM 3154 C C . ASP B 1 15 ? -20.516 -14.32 4.137 1 98.62 15 ASP B C 1
ATOM 3156 O O . ASP B 1 15 ? -20.891 -15.289 3.48 1 98.62 15 ASP B O 1
ATOM 3160 N N . ALA B 1 16 ? -20.094 -13.195 3.592 1 98.62 16 ALA B N 1
ATOM 3161 C CA . ALA B 1 16 ? -19.953 -13.102 2.143 1 98.62 16 ALA B CA 1
ATOM 3162 C C . ALA B 1 16 ? -18.891 -14.086 1.634 1 98.62 16 ALA B C 1
ATOM 3164 O O . ALA B 1 16 ? -19.094 -14.742 0.613 1 98.62 16 ALA B O 1
ATOM 3165 N N . LEU B 1 17 ? -17.781 -14.164 2.34 1 98.75 17 LEU B N 1
ATOM 3166 C CA . LEU B 1 17 ? -16.734 -15.102 1.968 1 98.75 17 LEU B CA 1
ATOM 3167 C C . LEU B 1 17 ? -17.25 -16.531 2 1 98.75 17 LEU B C 1
ATOM 3169 O O . LEU B 1 17 ? -16.984 -17.312 1.083 1 98.75 17 LEU B O 1
ATOM 3173 N N . ALA B 1 18 ? -17.953 -16.859 3.053 1 98.69 18 ALA B N 1
ATOM 3174 C CA . ALA B 1 18 ? -18.547 -18.188 3.176 1 98.69 18 ALA B CA 1
ATOM 3175 C C . ALA B 1 18 ? -19.516 -18.469 2.035 1 98.69 18 ALA B C 1
ATOM 3177 O O . ALA B 1 18 ? -19.5 -19.562 1.454 1 98.69 18 ALA B O 1
ATOM 3178 N N . HIS B 1 19 ? -20.344 -17.516 1.783 1 98.69 19 HIS B N 1
ATOM 3179 C CA . HIS B 1 19 ? -21.297 -17.641 0.683 1 98.69 19 HIS B CA 1
ATOM 3180 C C . HIS B 1 19 ? -20.578 -17.906 -0.637 1 98.69 19 HIS B C 1
ATOM 3182 O O . HIS B 1 19 ? -20.984 -18.781 -1.401 1 98.69 19 HIS B O 1
ATOM 3188 N N . ASN B 1 20 ? -19.547 -17.094 -0.934 1 98.81 20 ASN B N 1
ATOM 3189 C CA . ASN B 1 20 ? -18.781 -17.234 -2.168 1 98.81 20 ASN B CA 1
ATOM 3190 C C . ASN B 1 20 ? -18.172 -18.625 -2.273 1 98.81 20 ASN B C 1
ATOM 3192 O O . ASN B 1 20 ? -18.266 -19.281 -3.32 1 98.81 20 ASN B O 1
ATOM 3196 N N . TYR B 1 21 ? -17.531 -19.125 -1.157 1 98.62 21 TYR B N 1
ATOM 3197 C CA . TYR B 1 21 ? -16.938 -20.469 -1.131 1 98.62 21 TYR B CA 1
ATOM 3198 C C . TYR B 1 21 ? -17.984 -21.531 -1.434 1 98.62 21 TYR B C 1
ATOM 3200 O O . TYR B 1 21 ? -17.766 -22.391 -2.285 1 98.62 21 TYR B O 1
ATOM 3208 N N . GLU B 1 22 ? -19.078 -21.422 -0.767 1 98.5 22 GLU B N 1
ATOM 3209 C CA . GLU B 1 22 ? -20.141 -22.422 -0.921 1 98.5 22 GLU B CA 1
ATOM 3210 C C . GLU B 1 22 ? -20.688 -22.422 -2.342 1 98.5 22 GLU B C 1
ATOM 3212 O O . GLU B 1 22 ? -20.953 -23.484 -2.912 1 98.5 22 GLU B O 1
ATOM 3217 N N . THR B 1 23 ? -20.922 -21.234 -2.85 1 98.56 23 THR B N 1
ATOM 3218 C CA . THR B 1 23 ? -21.438 -21.094 -4.207 1 98.56 23 THR B CA 1
ATOM 3219 C C . THR B 1 23 ? -20.484 -21.719 -5.219 1 98.56 23 THR B C 1
ATOM 3221 O O . THR B 1 23 ? -20.906 -22.453 -6.109 1 98.56 23 THR B O 1
ATOM 3224 N N . LEU B 1 24 ? -19.234 -21.453 -5.074 1 98.56 24 LEU B N 1
ATOM 3225 C CA . LEU B 1 24 ? -18.234 -22 -5.977 1 98.56 24 LEU B CA 1
ATOM 3226 C C . LEU B 1 24 ? -18.078 -23.516 -5.785 1 98.56 24 LEU B C 1
ATOM 3228 O O . LEU B 1 24 ? -17.906 -24.25 -6.758 1 98.56 24 LEU B O 1
ATOM 3232 N N . ARG B 1 25 ? -18.125 -23.922 -4.523 1 98.19 25 ARG B N 1
ATOM 3233 C CA . ARG B 1 25 ? -18.078 -25.344 -4.223 1 98.19 25 ARG B CA 1
ATOM 3234 C C . ARG B 1 25 ? -19.219 -26.094 -4.91 1 98.19 25 ARG B C 1
ATOM 3236 O O . ARG B 1 25 ? -19 -27.141 -5.527 1 98.19 25 ARG B O 1
ATOM 3243 N N . LYS B 1 26 ? -20.391 -25.562 -4.82 1 97.88 26 LYS B N 1
ATOM 3244 C CA . LYS B 1 26 ? -21.547 -26.156 -5.477 1 97.88 26 LYS B CA 1
ATOM 3245 C C . LYS B 1 26 ? -21.359 -26.203 -6.992 1 97.88 26 LYS B C 1
ATOM 3247 O O . LYS B 1 26 ? -21.766 -27.172 -7.641 1 97.88 26 LYS B O 1
ATOM 3252 N N . ARG B 1 27 ? -20.828 -25.203 -7.496 1 97.19 27 ARG B N 1
ATOM 3253 C CA . ARG B 1 27 ? -20.609 -25.109 -8.938 1 97.19 27 ARG B CA 1
ATOM 3254 C C . ARG B 1 27 ? -19.656 -26.188 -9.422 1 97.19 27 ARG B C 1
ATOM 3256 O O . ARG B 1 27 ? -19.922 -26.859 -10.422 1 97.19 27 ARG B O 1
ATOM 3263 N N . ILE B 1 28 ? -18.5 -26.375 -8.734 1 97.56 28 ILE B N 1
ATOM 3264 C CA . ILE B 1 28 ? -17.438 -27.234 -9.258 1 97.56 28 ILE B CA 1
ATOM 3265 C C . ILE B 1 28 ? -17.734 -28.688 -8.891 1 97.56 28 ILE B C 1
ATOM 3267 O O . ILE B 1 28 ? -17.109 -29.609 -9.43 1 97.56 28 ILE B O 1
ATOM 3271 N N . GLY B 1 29 ? -18.594 -28.844 -7.859 1 96.88 29 GLY B N 1
ATOM 3272 C CA . GLY B 1 29 ? -18.938 -30.188 -7.438 1 96.88 29 GLY B CA 1
ATOM 3273 C C . GLY B 1 29 ? -18 -30.75 -6.383 1 96.88 29 GLY B C 1
ATOM 3274 O O . GLY B 1 29 ? -16.953 -30.172 -6.109 1 96.88 29 GLY B O 1
ATOM 3275 N N . GLU B 1 30 ? -18.281 -31.922 -5.812 1 94.19 30 GLU B N 1
ATOM 3276 C CA . GLU B 1 30 ? -17.594 -32.5 -4.66 1 94.19 30 GLU B CA 1
ATOM 3277 C C . GLU B 1 30 ? -16.312 -33.219 -5.086 1 94.19 30 GLU B C 1
ATOM 3279 O O . GLU B 1 30 ? -15.43 -33.469 -4.266 1 94.19 30 GLU B O 1
ATOM 3284 N N . ASN B 1 31 ? -16.25 -33.531 -6.344 1 96.38 31 ASN B N 1
ATOM 3285 C CA . ASN B 1 31 ? -15.141 -34.344 -6.805 1 96.38 31 ASN B CA 1
ATOM 3286 C C . ASN B 1 31 ? -13.938 -33.5 -7.207 1 96.38 31 ASN B C 1
ATOM 3288 O O . ASN B 1 31 ? -12.867 -34.062 -7.484 1 96.38 31 ASN B O 1
ATOM 3292 N N . VAL B 1 32 ? -14.133 -32.25 -7.34 1 98.44 32 VAL B N 1
ATOM 3293 C CA . VAL B 1 32 ? -13.055 -31.328 -7.68 1 98.44 32 VAL B CA 1
ATOM 3294 C C . VAL B 1 32 ? -12.578 -30.609 -6.422 1 98.44 32 VAL B C 1
ATOM 3296 O O . VAL B 1 32 ? -13.383 -30.031 -5.684 1 98.44 32 VAL B O 1
ATOM 3299 N N . LYS B 1 33 ? -11.312 -30.703 -6.141 1 98.75 33 LYS B N 1
ATOM 3300 C CA . LYS B 1 33 ? -10.742 -30.031 -4.969 1 98.75 33 LYS B CA 1
ATOM 3301 C C . LYS B 1 33 ? -10.781 -28.516 -5.121 1 98.75 33 LYS B C 1
ATOM 3303 O O . LYS B 1 33 ? -10.789 -28 -6.242 1 98.75 33 LYS B O 1
ATOM 3308 N N . PHE B 1 34 ? -10.836 -27.844 -3.98 1 98.69 34 PHE B N 1
ATOM 3309 C CA . PHE B 1 34 ? -10.898 -26.391 -3.924 1 98.69 34 PHE B CA 1
ATOM 3310 C C . PHE B 1 34 ? -9.648 -25.828 -3.252 1 98.69 34 PHE B C 1
ATOM 3312 O O . PHE B 1 34 ? -9.414 -26.062 -2.064 1 98.69 34 PHE B O 1
ATOM 3319 N N . LEU B 1 35 ? -8.867 -25.141 -4 1 98.75 35 LEU B N 1
ATOM 3320 C CA . LEU B 1 35 ? -7.715 -24.438 -3.439 1 98.75 35 LEU B CA 1
ATOM 3321 C C . LEU B 1 35 ? -8.039 -22.953 -3.209 1 98.75 35 LEU B C 1
ATOM 3323 O O . LEU B 1 35 ? -8.289 -22.219 -4.164 1 98.75 35 LEU B O 1
ATOM 3327 N N . GLY B 1 36 ? -8.117 -22.531 -1.951 1 98.69 36 GLY B N 1
ATOM 3328 C CA . GLY B 1 36 ? -8.305 -21.125 -1.627 1 98.69 36 GLY B CA 1
ATOM 3329 C C . GLY B 1 36 ? -7.039 -20.312 -1.752 1 98.69 36 GLY B C 1
ATOM 3330 O O . GLY B 1 36 ? -6.051 -20.578 -1.066 1 98.69 36 GLY B O 1
ATOM 3331 N N . VAL B 1 37 ? -7.043 -19.312 -2.574 1 98.69 37 VAL B N 1
ATOM 3332 C CA . VAL B 1 37 ? -5.879 -18.453 -2.758 1 98.69 37 VAL B CA 1
ATOM 3333 C C . VAL B 1 37 ? -5.863 -17.359 -1.691 1 98.69 37 VAL B C 1
ATOM 3335 O O . VAL B 1 37 ? -6.754 -16.5 -1.659 1 98.69 37 VAL B O 1
ATOM 3338 N N . VAL B 1 38 ? -4.816 -17.359 -0.853 1 98.5 38 VAL B N 1
ATOM 3339 C CA . VAL B 1 38 ? -4.785 -16.406 0.255 1 98.5 38 VAL B CA 1
ATOM 3340 C C . VAL B 1 38 ? -3.461 -15.648 0.249 1 98.5 38 VAL B C 1
ATOM 3342 O O . VAL B 1 38 ? -3.041 -15.109 1.276 1 98.5 38 VAL B O 1
ATOM 3345 N N . LYS B 1 39 ? -2.762 -15.68 -0.911 1 97.31 39 LYS B N 1
ATOM 3346 C CA . LYS B 1 39 ? -1.514 -14.93 -1.005 1 97.31 39 LYS B CA 1
ATOM 3347 C C . LYS B 1 39 ? -1.763 -13.43 -0.845 1 97.31 39 LYS B C 1
ATOM 3349 O O . LYS B 1 39 ? -2.898 -12.969 -0.965 1 97.31 39 LYS B O 1
ATOM 3354 N N . ALA B 1 40 ? -0.634 -12.68 -0.514 1 96.31 40 ALA B N 1
ATOM 3355 C CA . ALA B 1 40 ? -0.711 -11.234 -0.323 1 96.31 40 ALA B CA 1
ATOM 3356 C C . ALA B 1 40 ? -1.74 -10.875 0.745 1 96.31 40 ALA B C 1
ATOM 3358 O O . ALA B 1 40 ? -2.588 -10 0.532 1 96.31 40 ALA B O 1
ATOM 3359 N N . ASP B 1 41 ? -1.725 -11.641 1.868 1 96.38 41 ASP B N 1
ATOM 3360 C CA . ASP B 1 41 ? -2.646 -11.422 2.979 1 96.38 41 ASP B CA 1
ATOM 3361 C C . ASP B 1 41 ? -4.098 -11.57 2.527 1 96.38 41 ASP B C 1
ATOM 3363 O O . ASP B 1 41 ? -4.949 -10.75 2.867 1 96.38 41 ASP B O 1
ATOM 3367 N N . ALA B 1 42 ? -4.336 -12.602 1.714 1 97.69 42 ALA B N 1
ATOM 3368 C CA . ALA B 1 42 ? -5.648 -12.852 1.126 1 97.69 42 ALA B CA 1
ATOM 3369 C C . ALA B 1 42 ? -6.145 -11.633 0.354 1 97.69 42 ALA B C 1
ATOM 3371 O O . ALA B 1 42 ? -7.258 -11.156 0.586 1 97.69 42 ALA B O 1
ATOM 3372 N N . TYR B 1 43 ? -5.262 -11.148 -0.5 1 97.19 43 TYR B N 1
ATOM 3373 C CA . TYR B 1 43 ? -5.559 -9.984 -1.324 1 97.19 43 TYR B CA 1
ATOM 3374 C C . TYR B 1 43 ? -5.949 -8.789 -0.459 1 97.19 43 TYR B C 1
ATOM 3376 O O . TYR B 1 43 ? -6.816 -8 -0.838 1 97.19 43 TYR B O 1
ATOM 3384 N N . GLY B 1 44 ? -5.43 -8.719 0.721 1 96.38 44 GLY B N 1
ATOM 3385 C CA . GLY B 1 44 ? -5.68 -7.602 1.616 1 96.38 44 GLY B CA 1
ATOM 3386 C C . GLY B 1 44 ? -6.793 -7.867 2.607 1 96.38 44 GLY B C 1
ATOM 3387 O O . GLY B 1 44 ? -7.117 -7.008 3.43 1 96.38 44 GLY B O 1
ATOM 3388 N N . HIS B 1 45 ? -7.383 -9.07 2.645 1 97.94 45 HIS B N 1
ATOM 3389 C CA . HIS B 1 45 ? -8.57 -9.352 3.441 1 97.94 45 HIS B CA 1
ATOM 3390 C C . HIS B 1 45 ? -8.203 -10.008 4.766 1 97.94 45 HIS B C 1
ATOM 3392 O O . HIS B 1 45 ? -9.07 -10.258 5.605 1 97.94 45 HIS B O 1
ATOM 3398 N N . GLY B 1 46 ? -6.914 -10.289 5.004 1 96.56 46 GLY B N 1
ATOM 3399 C CA . GLY B 1 46 ? -6.5 -11.008 6.195 1 96.56 46 GLY B CA 1
ATOM 3400 C C . GLY B 1 46 ? -6.363 -12.5 5.977 1 96.56 46 GLY B C 1
ATOM 3401 O O . GLY B 1 46 ? -7.336 -13.25 6.109 1 96.56 46 GLY B O 1
ATOM 3402 N N . SER B 1 47 ? -5.141 -12.93 5.758 1 97 47 SER B N 1
ATOM 3403 C CA . SER B 1 47 ? -4.887 -14.297 5.312 1 97 47 SER B CA 1
ATOM 3404 C C . SER B 1 47 ? -5.223 -15.305 6.406 1 97 47 SER B C 1
ATOM 3406 O O . SER B 1 47 ? -5.738 -16.391 6.125 1 97 47 SER B O 1
ATOM 3408 N N . VAL B 1 48 ? -4.969 -14.953 7.676 1 97.06 48 VAL B N 1
ATOM 3409 C CA . VAL B 1 48 ? -5.184 -15.891 8.781 1 97.06 48 VAL B CA 1
ATOM 3410 C C . VAL B 1 48 ? -6.68 -16.125 8.969 1 97.06 48 VAL B C 1
ATOM 3412 O O . VAL B 1 48 ? -7.137 -17.266 9 1 97.06 48 VAL B O 1
ATOM 3415 N N . GLN B 1 49 ? -7.473 -15.023 9.047 1 97.5 49 GLN B N 1
ATOM 3416 C CA . GLN B 1 49 ? -8.914 -15.117 9.273 1 97.5 49 GLN B CA 1
ATOM 3417 C C . GLN B 1 49 ? -9.609 -15.805 8.094 1 97.5 49 GLN B C 1
ATOM 3419 O O . GLN B 1 49 ? -10.461 -16.672 8.289 1 97.5 49 GLN B O 1
ATOM 3424 N N . VAL B 1 50 ? -9.188 -15.461 6.902 1 98.38 50 VAL B N 1
ATOM 3425 C CA . VAL B 1 50 ? -9.758 -16.047 5.695 1 98.38 50 VAL B CA 1
ATOM 3426 C C . VAL B 1 50 ? -9.43 -17.547 5.645 1 98.38 50 VAL B C 1
ATOM 3428 O O . VAL B 1 50 ? -10.297 -18.359 5.352 1 98.38 50 VAL B O 1
ATOM 3431 N N . SER B 1 51 ? -8.188 -17.875 5.941 1 98.62 51 SER B N 1
ATOM 3432 C CA . SER B 1 51 ? -7.746 -19.266 5.898 1 98.62 51 SER B CA 1
ATOM 3433 C C . SER B 1 51 ? -8.484 -20.109 6.934 1 98.62 51 SER B C 1
ATOM 3435 O O . SER B 1 51 ? -8.812 -21.266 6.68 1 98.62 51 SER B O 1
ATOM 3437 N N . ARG B 1 52 ? -8.68 -19.547 8.102 1 98.31 52 ARG B N 1
ATOM 3438 C CA . ARG B 1 52 ? -9.414 -20.25 9.141 1 98.31 52 ARG B CA 1
ATOM 3439 C C . ARG B 1 52 ? -10.82 -20.625 8.664 1 98.31 52 ARG B C 1
ATOM 3441 O O . ARG B 1 52 ? -11.266 -21.75 8.844 1 98.31 52 ARG B O 1
ATOM 3448 N N . LEU B 1 53 ? -11.477 -19.672 8.062 1 98.44 53 LEU B N 1
ATOM 3449 C CA . LEU B 1 53 ? -12.82 -19.922 7.555 1 98.44 53 LEU B CA 1
ATOM 3450 C C . LEU B 1 53 ? -12.805 -21 6.473 1 98.44 53 LEU B C 1
ATOM 3452 O O . LEU B 1 53 ? -13.648 -21.891 6.473 1 98.44 53 LEU B O 1
ATOM 3456 N N . LEU B 1 54 ? -11.852 -20.906 5.555 1 98.75 54 LEU B N 1
ATOM 3457 C CA . LEU B 1 54 ? -11.773 -21.859 4.457 1 98.75 54 LEU B CA 1
ATOM 3458 C C . LEU B 1 54 ? -11.477 -23.266 4.977 1 98.75 54 LEU B C 1
ATOM 3460 O O . LEU B 1 54 ? -12.047 -24.25 4.488 1 98.75 54 LEU B O 1
ATOM 3464 N N . GLN B 1 55 ? -10.555 -23.359 5.926 1 98.31 55 GLN B N 1
ATOM 3465 C CA . GLN B 1 55 ? -10.242 -24.641 6.547 1 98.31 55 GLN B CA 1
ATOM 3466 C C . GLN B 1 55 ? -11.469 -25.25 7.215 1 98.31 55 GLN B C 1
ATOM 3468 O O . GLN B 1 55 ? -11.75 -26.438 7.047 1 98.31 55 GLN B O 1
ATOM 3473 N N . GLU B 1 56 ? -12.227 -24.438 7.918 1 98 56 GLU B N 1
ATOM 3474 C CA . GLU B 1 56 ? -13.43 -24.891 8.609 1 98 56 GLU B CA 1
ATOM 3475 C C . GLU B 1 56 ? -14.523 -25.266 7.613 1 98 56 GLU B C 1
ATOM 3477 O O . GLU B 1 56 ? -15.336 -26.156 7.883 1 98 56 GLU B O 1
ATOM 3482 N N . SER B 1 57 ? -14.5 -24.625 6.488 1 97.75 57 SER B N 1
ATOM 3483 C CA . SER B 1 57 ? -15.539 -24.828 5.488 1 97.75 57 SER B CA 1
ATOM 3484 C C . SER B 1 57 ? -15.25 -26.047 4.625 1 97.75 57 SER B C 1
ATOM 3486 O O . SER B 1 57 ? -16.125 -26.516 3.889 1 97.75 57 SER B O 1
ATOM 3488 N N . GLY B 1 58 ? -14.016 -26.484 4.629 1 97.06 58 GLY B N 1
ATOM 3489 C CA . GLY B 1 58 ? -13.727 -27.734 3.938 1 97.06 58 GLY B CA 1
ATOM 3490 C C . GLY B 1 58 ? -12.906 -27.531 2.676 1 97.06 58 GLY B C 1
ATOM 3491 O O . GLY B 1 58 ? -12.883 -28.406 1.804 1 97.06 58 GLY B O 1
ATOM 3492 N N . ALA B 1 59 ? -12.297 -26.375 2.496 1 98.25 59 ALA B N 1
ATOM 3493 C CA . ALA B 1 59 ? -11.359 -26.219 1.388 1 98.25 59 ALA B CA 1
ATOM 3494 C C . ALA B 1 59 ? -10.25 -27.266 1.462 1 98.25 59 ALA B C 1
ATOM 3496 O O . ALA B 1 59 ? -9.906 -27.734 2.545 1 98.25 59 ALA B O 1
ATOM 3497 N N . ASP B 1 60 ? -9.648 -27.578 0.356 1 98.56 60 ASP B N 1
ATOM 3498 C CA . ASP B 1 60 ? -8.727 -28.703 0.294 1 98.56 60 ASP B CA 1
ATOM 3499 C C . ASP B 1 60 ? -7.273 -28.234 0.363 1 98.56 60 ASP B C 1
ATOM 3501 O O . ASP B 1 60 ? -6.387 -29 0.758 1 98.56 60 ASP B O 1
ATOM 3505 N N . TYR B 1 61 ? -7.051 -27.062 -0.049 1 98.69 61 TYR B N 1
ATOM 3506 C CA . TYR B 1 61 ? -5.711 -26.5 -0.187 1 98.69 61 TYR B CA 1
ATOM 3507 C C . TYR B 1 61 ? -5.734 -24.984 -0.066 1 98.69 61 TYR B C 1
ATOM 3509 O O . TYR B 1 61 ? -6.781 -24.359 -0.256 1 98.69 61 TYR B O 1
ATOM 3517 N N . LEU B 1 62 ? -4.656 -24.359 0.338 1 98.81 62 LEU B N 1
ATOM 3518 C CA . LEU B 1 62 ? -4.441 -22.922 0.24 1 98.81 62 LEU B CA 1
ATOM 3519 C C . LEU B 1 62 ? -3.227 -22.609 -0.631 1 98.81 62 LEU B C 1
ATOM 3521 O O . LEU B 1 62 ? -2.355 -23.469 -0.815 1 98.81 62 LEU B O 1
ATOM 3525 N N . ALA B 1 63 ? -3.201 -21.469 -1.178 1 98.81 63 ALA B N 1
ATOM 3526 C CA . ALA B 1 63 ? -2.039 -21.031 -1.941 1 98.81 63 ALA B CA 1
ATOM 3527 C C . ALA B 1 63 ? -1.527 -19.688 -1.431 1 98.81 63 ALA B C 1
ATOM 3529 O O . ALA B 1 63 ? -2.318 -18.797 -1.107 1 98.81 63 ALA B O 1
ATOM 3530 N N . VAL B 1 64 ? -0.217 -19.562 -1.317 1 97.88 64 VAL B N 1
ATOM 3531 C CA . VAL B 1 64 ? 0.47 -18.328 -0.935 1 97.88 64 VAL B CA 1
ATOM 3532 C C . VAL B 1 64 ? 1.605 -18.047 -1.914 1 97.88 64 VAL B C 1
ATOM 3534 O O . VAL B 1 64 ? 1.843 -18.828 -2.842 1 97.88 64 VAL B O 1
ATOM 3537 N N . SER B 1 65 ? 2.234 -16.891 -1.729 1 95.62 65 SER B N 1
ATOM 3538 C CA . SER B 1 65 ? 3.27 -16.5 -2.676 1 95.62 65 SER B CA 1
ATOM 3539 C C . SER B 1 65 ? 4.664 -16.812 -2.141 1 95.62 65 SER B C 1
ATOM 3541 O O . SER B 1 65 ? 5.617 -16.922 -2.912 1 95.62 65 SER B O 1
ATOM 3543 N N . SER B 1 66 ? 4.801 -16.969 -0.793 1 93.62 66 SER B N 1
ATOM 3544 C CA . SER B 1 66 ? 6.137 -17.094 -0.214 1 93.62 66 SER B CA 1
ATOM 3545 C C . SER B 1 66 ? 6.121 -17.953 1.043 1 93.62 66 SER B C 1
ATOM 3547 O O . SER B 1 66 ? 5.059 -18.203 1.617 1 93.62 66 SER B O 1
ATOM 3549 N N . ILE B 1 67 ? 7.277 -18.359 1.441 1 94.44 67 ILE B N 1
ATOM 3550 C CA . ILE B 1 67 ? 7.406 -19.203 2.625 1 94.44 67 ILE B CA 1
ATOM 3551 C C . ILE B 1 67 ? 7.031 -18.406 3.871 1 94.44 67 ILE B C 1
ATOM 3553 O O . ILE B 1 67 ? 6.461 -18.953 4.816 1 94.44 67 ILE B O 1
ATOM 3557 N N . ASP B 1 68 ? 7.285 -17.078 3.896 1 92.69 68 ASP B N 1
ATOM 3558 C CA . ASP B 1 68 ? 6.898 -16.25 5.031 1 92.69 68 ASP B CA 1
ATOM 3559 C C . ASP B 1 68 ? 5.387 -16.266 5.238 1 92.69 68 ASP B C 1
ATOM 3561 O O . ASP B 1 68 ? 4.91 -16.375 6.371 1 92.69 68 ASP B O 1
ATOM 3565 N N . GLU B 1 69 ? 4.68 -16.172 4.18 1 94.31 69 GLU B N 1
ATOM 3566 C CA . GLU B 1 69 ? 3.221 -16.234 4.25 1 94.31 69 GLU B CA 1
ATOM 3567 C C . GLU B 1 69 ? 2.746 -17.609 4.719 1 94.31 69 GLU B C 1
ATOM 3569 O O . GLU B 1 69 ? 1.779 -17.719 5.477 1 94.31 69 GLU B O 1
ATOM 3574 N N . ALA B 1 70 ? 3.432 -18.625 4.242 1 96.75 70 ALA B N 1
ATOM 3575 C CA . ALA B 1 70 ? 3.057 -19.984 4.625 1 96.75 70 ALA B CA 1
ATOM 3576 C C . ALA B 1 70 ? 3.283 -20.219 6.113 1 96.75 70 ALA B C 1
ATOM 3578 O O . ALA B 1 70 ? 2.418 -20.766 6.801 1 96.75 70 ALA B O 1
ATOM 3579 N N . VAL B 1 71 ? 4.43 -19.812 6.547 1 94.69 71 VAL B N 1
ATOM 3580 C CA . VAL B 1 71 ? 4.793 -20 7.945 1 94.69 71 VAL B CA 1
ATOM 3581 C C . VAL B 1 71 ? 3.859 -19.188 8.836 1 94.69 71 VAL B C 1
ATOM 3583 O O . VAL B 1 71 ? 3.482 -19.641 9.922 1 94.69 71 VAL B O 1
ATOM 3586 N N . GLU B 1 72 ? 3.482 -17.984 8.344 1 93.81 72 GLU B N 1
ATOM 3587 C CA . GLU B 1 72 ? 2.5 -17.188 9.07 1 93.81 72 GLU B CA 1
ATOM 3588 C C . GLU B 1 72 ? 1.212 -17.969 9.305 1 93.81 72 GLU B C 1
ATOM 3590 O O . GLU B 1 72 ? 0.651 -17.938 10.398 1 93.81 72 GLU B O 1
ATOM 3595 N N . LEU B 1 73 ? 0.73 -18.625 8.32 1 97.31 73 LEU B N 1
ATOM 3596 C CA . LEU B 1 73 ? -0.486 -19.422 8.445 1 97.31 73 LEU B CA 1
ATOM 3597 C C . LEU B 1 73 ? -0.295 -20.562 9.445 1 97.31 73 LEU B C 1
ATOM 3599 O O . LEU B 1 73 ? -1.158 -20.797 10.297 1 97.31 73 LEU B O 1
ATOM 3603 N N . ARG B 1 74 ? 0.887 -21.234 9.375 1 97.69 74 ARG B N 1
ATOM 3604 C CA . ARG B 1 74 ? 1.174 -22.328 10.289 1 97.69 74 ARG B CA 1
ATOM 3605 C C . ARG B 1 74 ? 1.216 -21.844 11.734 1 97.69 74 ARG B C 1
ATOM 3607 O O . ARG B 1 74 ? 0.625 -22.469 12.617 1 97.69 74 ARG B O 1
ATOM 3614 N N . HIS B 1 75 ? 1.861 -20.75 11.977 1 95.38 75 HIS B N 1
ATOM 3615 C CA . HIS B 1 75 ? 1.99 -20.188 13.312 1 95.38 75 HIS B CA 1
ATOM 3616 C C . HIS B 1 75 ? 0.628 -19.797 13.883 1 95.38 75 HIS B C 1
ATOM 3618 O O . HIS B 1 75 ? 0.469 -19.688 15.094 1 95.38 75 HIS B O 1
ATOM 3624 N N . ASN B 1 76 ? -0.321 -19.672 12.977 1 96 76 ASN B N 1
ATOM 3625 C CA . ASN B 1 76 ? -1.639 -19.234 13.43 1 96 76 ASN B CA 1
ATOM 3626 C C . ASN B 1 76 ? -2.666 -20.359 13.32 1 96 76 ASN B C 1
ATOM 3628 O O . ASN B 1 76 ? -3.857 -20.094 13.141 1 96 76 ASN B O 1
ATOM 3632 N N . GLY B 1 77 ? -2.242 -21.594 13.25 1 96.81 77 GLY B N 1
ATOM 3633 C CA . GLY B 1 77 ? -3.09 -22.75 13.492 1 96.81 77 GLY B CA 1
ATOM 3634 C C . GLY B 1 77 ? -3.672 -23.344 12.219 1 96.81 77 GLY B C 1
ATOM 3635 O O . GLY B 1 77 ? -4.52 -24.234 12.273 1 96.81 77 GLY B O 1
ATOM 3636 N N . ILE B 1 78 ? -3.279 -22.891 11.102 1 98.25 78 ILE B N 1
ATOM 3637 C CA . ILE B 1 78 ? -3.742 -23.484 9.844 1 98.25 78 ILE B CA 1
ATOM 3638 C C . ILE B 1 78 ? -2.977 -24.781 9.57 1 98.25 78 ILE B C 1
ATOM 3640 O O . ILE B 1 78 ? -1.745 -24.766 9.508 1 98.25 78 ILE B O 1
ATOM 3644 N N . THR B 1 79 ? -3.701 -25.828 9.305 1 98.06 79 THR B N 1
ATOM 3645 C CA . THR B 1 79 ? -3.041 -27.125 9.18 1 98.06 79 THR B CA 1
ATOM 3646 C C . THR B 1 79 ? -3.246 -27.719 7.785 1 98.06 79 THR B C 1
ATOM 3648 O O . THR B 1 79 ? -2.572 -28.672 7.398 1 98.06 79 THR B O 1
ATOM 3651 N N . MET B 1 80 ? -4.211 -27.203 7.047 1 97.12 80 MET B N 1
ATOM 3652 C CA . MET B 1 80 ? -4.484 -27.766 5.723 1 97.12 80 MET B CA 1
ATOM 3653 C C . MET B 1 80 ? -3.291 -27.562 4.793 1 97.12 80 MET B C 1
ATOM 3655 O O . MET B 1 80 ? -2.418 -26.734 5.066 1 97.12 80 MET B O 1
ATOM 3659 N N . PRO B 1 81 ? -3.207 -28.328 3.703 1 98.5 81 PRO B N 1
ATOM 3660 C CA . PRO B 1 81 ? -2.096 -28.188 2.762 1 98.5 81 PRO B CA 1
ATOM 3661 C C . PRO B 1 81 ? -1.982 -26.766 2.201 1 98.5 81 PRO B C 1
ATOM 3663 O O . PRO B 1 81 ? -2.998 -26.125 1.914 1 98.5 81 PRO B O 1
ATOM 3666 N N . VAL B 1 82 ? -0.748 -26.281 2.127 1 98.81 82 VAL B N 1
ATOM 3667 C CA . VAL B 1 82 ? -0.454 -24.953 1.592 1 98.81 82 VAL B CA 1
ATOM 3668 C C . VAL B 1 82 ? 0.551 -25.078 0.448 1 98.81 82 VAL B C 1
ATOM 3670 O O . VAL B 1 82 ? 1.607 -25.688 0.601 1 98.81 82 VAL B O 1
ATOM 3673 N N . LEU B 1 83 ? 0.232 -24.531 -0.68 1 98.88 83 LEU B N 1
ATOM 3674 C CA . LEU B 1 83 ? 1.097 -24.5 -1.854 1 98.88 83 LEU B CA 1
ATOM 3675 C C . LEU B 1 83 ? 1.721 -23.125 -2.037 1 98.88 83 LEU B C 1
ATOM 3677 O O . LEU B 1 83 ? 1.01 -22.109 -2.08 1 98.88 83 LEU B O 1
ATOM 3681 N N . ILE B 1 84 ? 3.02 -23.047 -2.098 1 98.19 84 ILE B N 1
ATOM 3682 C CA . ILE B 1 84 ? 3.699 -21.797 -2.453 1 98.19 84 ILE B CA 1
ATOM 3683 C C . ILE B 1 84 ? 3.828 -21.703 -3.971 1 98.19 84 ILE B C 1
ATOM 3685 O O . ILE B 1 84 ? 4.453 -22.547 -4.605 1 98.19 84 ILE B O 1
ATOM 3689 N N . LEU B 1 85 ? 3.281 -20.656 -4.492 1 97.62 85 LEU B N 1
ATOM 3690 C CA . LEU B 1 85 ? 3.305 -20.453 -5.938 1 97.62 85 LEU B CA 1
ATOM 3691 C C . LEU B 1 85 ? 4.602 -19.781 -6.371 1 97.62 85 LEU B C 1
ATOM 3693 O O . LEU B 1 85 ? 5.004 -19.875 -7.531 1 97.62 85 LEU B O 1
ATOM 3697 N N . GLY B 1 86 ? 5.227 -19.078 -5.477 1 93.38 86 GLY B N 1
ATOM 3698 C CA . GLY B 1 86 ? 6.43 -18.312 -5.797 1 93.38 86 GLY B CA 1
ATOM 3699 C C . GLY B 1 86 ? 7.707 -19.078 -5.48 1 93.38 86 GLY B C 1
ATOM 3700 O O . GLY B 1 86 ? 7.676 -20.281 -5.242 1 93.38 86 GLY B O 1
ATOM 3701 N N . HIS B 1 87 ? 8.75 -18.359 -5.57 1 90.06 87 HIS B N 1
ATOM 3702 C CA . HIS B 1 87 ? 10.086 -18.922 -5.379 1 90.06 87 HIS B CA 1
ATOM 3703 C C . HIS B 1 87 ? 10.438 -19.016 -3.898 1 90.06 87 HIS B C 1
ATOM 3705 O O . HIS B 1 87 ? 10.117 -18.109 -3.121 1 90.06 87 HIS B O 1
ATOM 3711 N N . THR B 1 88 ? 11.039 -20.141 -3.541 1 93.38 88 THR B N 1
ATOM 3712 C CA . THR B 1 88 ? 11.641 -20.328 -2.227 1 93.38 88 THR B CA 1
ATOM 3713 C C . THR B 1 88 ? 13.133 -20.641 -2.355 1 93.38 88 THR B C 1
ATOM 3715 O O . THR B 1 88 ? 13.516 -21.562 -3.094 1 93.38 88 THR B O 1
ATOM 3718 N N . PRO B 1 89 ? 13.977 -19.938 -1.698 1 90.19 89 PRO B N 1
ATOM 3719 C CA . PRO B 1 89 ? 15.398 -20.281 -1.736 1 90.19 89 PRO B CA 1
ATOM 3720 C C . PRO B 1 89 ? 15.68 -21.688 -1.227 1 90.19 89 PRO B C 1
ATOM 3722 O O . PRO B 1 89 ? 14.992 -22.172 -0.319 1 90.19 89 PRO B O 1
ATOM 3725 N N . LYS B 1 90 ? 16.734 -22.266 -1.785 1 91.88 90 LYS B N 1
ATOM 3726 C CA . LYS B 1 90 ? 17.047 -23.672 -1.471 1 91.88 90 LYS B CA 1
ATOM 3727 C C . LYS B 1 90 ? 17.344 -23.844 0.015 1 91.88 90 LYS B C 1
ATOM 3729 O O . LYS B 1 90 ? 17.078 -24.891 0.59 1 91.88 90 LYS B O 1
ATOM 3734 N N . GLU B 1 91 ? 17.875 -22.766 0.682 1 91.31 91 GLU B N 1
ATOM 3735 C CA . GLU B 1 91 ? 18.25 -22.812 2.09 1 91.31 91 GLU B CA 1
ATOM 3736 C C . GLU B 1 91 ? 17.031 -23.047 2.98 1 91.31 91 GLU B C 1
ATOM 3738 O O . GLU B 1 91 ? 17.172 -23.422 4.145 1 91.31 91 GLU B O 1
ATOM 3743 N N . GLU B 1 92 ? 15.828 -22.844 2.436 1 93.88 92 GLU B N 1
ATOM 3744 C CA . GLU B 1 92 ? 14.609 -22.906 3.232 1 93.88 92 GLU B CA 1
ATOM 3745 C C . GLU B 1 92 ? 13.906 -24.25 3.066 1 93.88 92 GLU B C 1
ATOM 3747 O O . GLU B 1 92 ? 12.812 -24.453 3.6 1 93.88 92 GLU B O 1
ATOM 3752 N N . VAL B 1 93 ? 14.516 -25.141 2.395 1 96.69 93 VAL B N 1
ATOM 3753 C CA . VAL B 1 93 ? 13.875 -26.422 2.098 1 96.69 93 VAL B CA 1
ATOM 3754 C C . VAL B 1 93 ? 13.57 -27.156 3.398 1 96.69 93 VAL B C 1
ATOM 3756 O O . VAL B 1 93 ? 12.5 -27.75 3.545 1 96.69 93 VAL B O 1
ATOM 3759 N N . SER B 1 94 ? 14.531 -27.094 4.34 1 96.88 94 SER B N 1
ATOM 3760 C CA . SER B 1 94 ? 14.289 -27.75 5.621 1 96.88 94 SER B CA 1
ATOM 3761 C C . SER B 1 94 ? 13.055 -27.172 6.309 1 96.88 94 SER B C 1
ATOM 3763 O O . SER B 1 94 ? 12.281 -27.922 6.918 1 96.88 94 SER B O 1
ATOM 3765 N N . GLU B 1 95 ? 12.859 -25.875 6.207 1 95.62 95 GLU B N 1
ATOM 3766 C CA . GLU B 1 95 ? 11.688 -25.219 6.793 1 95.62 95 GLU B CA 1
ATOM 3767 C C . GLU B 1 95 ? 10.406 -25.625 6.078 1 95.62 95 GLU B C 1
ATOM 3769 O O . GLU B 1 95 ? 9.359 -25.781 6.711 1 95.62 95 GLU B O 1
ATOM 3774 N N . LEU B 1 96 ? 10.484 -25.766 4.773 1 97.62 96 LEU B N 1
ATOM 3775 C CA . LEU B 1 96 ? 9.336 -26.234 4.008 1 97.62 96 LEU B CA 1
ATOM 3776 C C . LEU B 1 96 ? 8.883 -27.609 4.496 1 97.62 96 LEU B C 1
ATOM 3778 O O . LEU B 1 96 ? 7.691 -27.812 4.742 1 97.62 96 LEU B O 1
ATOM 3782 N N . ILE B 1 97 ? 9.852 -28.5 4.645 1 98.12 97 ILE B N 1
ATOM 3783 C CA . ILE B 1 97 ? 9.57 -29.875 5.031 1 98.12 97 ILE B CA 1
ATOM 3784 C C . ILE B 1 97 ? 9.039 -29.906 6.461 1 98.12 97 ILE B C 1
ATOM 3786 O O . ILE B 1 97 ? 8.023 -30.562 6.742 1 98.12 97 ILE B O 1
ATOM 3790 N N . LYS B 1 98 ? 9.68 -29.125 7.328 1 97.25 98 LYS B N 1
ATOM 3791 C CA . LYS B 1 98 ? 9.289 -29.078 8.734 1 97.25 98 LYS B CA 1
ATOM 3792 C C . LYS B 1 98 ? 7.855 -28.594 8.891 1 97.25 98 LYS B C 1
ATOM 3794 O O . LYS B 1 98 ? 7.125 -29.062 9.766 1 97.25 98 LYS B O 1
ATOM 3799 N N . ASN B 1 99 ? 7.41 -27.703 8.055 1 97.44 99 ASN B N 1
ATOM 3800 C CA . ASN B 1 99 ? 6.094 -27.094 8.172 1 97.44 99 ASN B CA 1
ATOM 3801 C C . ASN B 1 99 ? 5.09 -27.734 7.219 1 97.44 99 ASN B C 1
ATOM 3803 O O . ASN B 1 99 ? 3.969 -27.234 7.07 1 97.44 99 ASN B O 1
ATOM 3807 N N . ASN B 1 100 ? 5.469 -28.781 6.527 1 97.94 100 ASN B N 1
ATOM 3808 C CA . ASN B 1 100 ? 4.609 -29.5 5.598 1 97.94 100 ASN B CA 1
ATOM 3809 C C . ASN B 1 100 ? 4.02 -28.562 4.543 1 97.94 100 ASN B C 1
ATOM 3811 O O . ASN B 1 100 ? 2.803 -28.516 4.359 1 97.94 100 ASN B O 1
ATOM 3815 N N . ILE B 1 101 ? 4.883 -27.781 3.957 1 98.5 101 ILE B N 1
ATOM 3816 C CA . ILE B 1 101 ? 4.5 -26.844 2.91 1 98.5 101 ILE B CA 1
ATOM 3817 C C . ILE B 1 101 ? 4.867 -27.422 1.543 1 98.5 101 ILE B C 1
ATOM 3819 O O . ILE B 1 101 ? 5.969 -27.938 1.355 1 98.5 101 ILE B O 1
ATOM 3823 N N . THR B 1 102 ? 3.938 -27.375 0.606 1 98.81 102 THR B N 1
ATOM 3824 C CA . THR B 1 102 ? 4.16 -27.812 -0.771 1 98.81 102 THR B CA 1
ATOM 3825 C C . THR B 1 102 ? 4.77 -26.672 -1.596 1 98.81 102 THR B C 1
ATOM 3827 O O . THR B 1 102 ? 4.367 -25.516 -1.468 1 98.81 102 THR B O 1
ATOM 3830 N N . GLN B 1 103 ? 5.77 -26.984 -2.422 1 98.56 103 GLN B N 1
ATOM 3831 C CA . GLN B 1 103 ? 6.5 -25.969 -3.178 1 98.56 103 GLN B CA 1
ATOM 3832 C C . GLN B 1 103 ? 6.316 -26.172 -4.68 1 98.56 103 GLN B C 1
ATOM 3834 O O . GLN B 1 103 ? 6.457 -27.281 -5.188 1 98.56 103 GLN B O 1
ATOM 3839 N N . ALA B 1 104 ? 5.953 -25.156 -5.367 1 98.38 104 ALA B N 1
ATOM 3840 C CA . ALA B 1 104 ? 5.965 -25.203 -6.828 1 98.38 104 ALA B CA 1
ATOM 3841 C C . ALA B 1 104 ? 7.387 -25.344 -7.359 1 98.38 104 ALA B C 1
ATOM 3843 O O . ALA B 1 104 ? 8.312 -24.703 -6.859 1 98.38 104 ALA B O 1
ATOM 3844 N N . VAL B 1 105 ? 7.578 -26.156 -8.305 1 97.75 105 VAL B N 1
ATOM 3845 C CA . VAL B 1 105 ? 8.836 -26.297 -9.031 1 97.75 105 VAL B CA 1
ATOM 3846 C C . VAL B 1 105 ? 8.664 -25.828 -10.469 1 97.75 105 VAL B C 1
ATOM 3848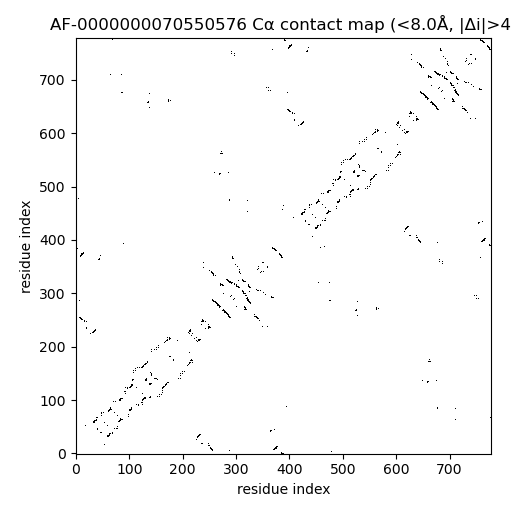 O O . VAL B 1 105 ? 7.848 -26.375 -11.211 1 97.75 105 VAL B O 1
ATOM 3851 N N . THR B 1 106 ? 9.516 -24.891 -10.844 1 96.12 106 THR B N 1
ATOM 3852 C CA . THR B 1 106 ? 9.211 -24.156 -12.062 1 96.12 106 THR B CA 1
ATOM 3853 C C . THR B 1 106 ? 10.258 -24.422 -13.133 1 96.12 106 THR B C 1
ATOM 3855 O O . THR B 1 106 ? 10.148 -23.938 -14.258 1 96.12 106 THR B O 1
ATOM 3858 N N . CYS B 1 107 ? 11.336 -25.141 -12.797 1 94.19 107 CYS B N 1
ATOM 3859 C CA . CYS B 1 107 ? 12.359 -25.5 -13.766 1 94.19 107 CYS B CA 1
ATOM 3860 C C . CYS B 1 107 ? 13.266 -26.594 -13.227 1 94.19 107 CYS B C 1
ATOM 3862 O O . CYS B 1 107 ? 13.219 -26.906 -12.031 1 94.19 107 CYS B O 1
ATOM 3864 N N . ARG B 1 108 ? 14.078 -27.094 -14.094 1 94.31 108 ARG B N 1
ATOM 3865 C CA . ARG B 1 108 ? 14.977 -28.203 -13.758 1 94.31 108 ARG B CA 1
ATOM 3866 C C . ARG B 1 108 ? 15.977 -27.781 -12.68 1 94.31 108 ARG B C 1
ATOM 3868 O O . ARG B 1 108 ? 16.25 -28.547 -11.75 1 94.31 108 ARG B O 1
ATOM 3875 N N . ALA B 1 109 ? 16.5 -26.641 -12.789 1 93.12 109 ALA B N 1
ATOM 3876 C CA . ALA B 1 109 ? 17.5 -26.172 -11.836 1 93.12 109 ALA B CA 1
ATOM 3877 C C . ALA B 1 109 ? 16.938 -26.141 -10.414 1 93.12 109 ALA B C 1
ATOM 3879 O O . ALA B 1 109 ? 17.625 -26.547 -9.469 1 93.12 109 ALA B O 1
ATOM 3880 N N . LYS B 1 110 ? 15.766 -25.719 -10.297 1 94.25 110 LYS B N 1
ATOM 3881 C CA . LYS B 1 110 ? 15.133 -25.656 -8.984 1 94.25 110 LYS B CA 1
ATOM 3882 C C . LYS B 1 110 ? 14.805 -27.047 -8.461 1 94.25 110 LYS B C 1
ATOM 3884 O O . LYS B 1 110 ? 14.914 -27.312 -7.258 1 94.25 110 LYS B O 1
ATOM 3889 N N . ALA B 1 111 ? 14.391 -27.891 -9.367 1 97 111 ALA B N 1
ATOM 3890 C CA . ALA B 1 111 ? 14.141 -29.281 -8.969 1 97 111 ALA B CA 1
ATOM 3891 C C . ALA B 1 111 ? 15.391 -29.906 -8.367 1 97 111 ALA B C 1
ATOM 3893 O O . ALA B 1 111 ? 15.312 -30.562 -7.316 1 97 111 ALA B O 1
ATOM 3894 N N . LEU B 1 112 ? 16.484 -29.672 -9.031 1 96.88 112 LEU B N 1
ATOM 3895 C CA . LEU B 1 112 ? 17.734 -30.25 -8.57 1 96.88 112 LEU B CA 1
ATOM 3896 C C . LEU B 1 112 ? 18.156 -29.656 -7.227 1 96.88 112 LEU B C 1
ATOM 3898 O O . LEU B 1 112 ? 18.562 -30.375 -6.324 1 96.88 112 LEU B O 1
ATOM 3902 N N . GLU B 1 113 ? 17.984 -28.359 -7.074 1 95.62 113 GLU B N 1
ATOM 3903 C CA . GLU B 1 113 ? 18.312 -27.688 -5.828 1 95.62 113 GLU B CA 1
ATOM 3904 C C . GLU B 1 113 ? 17.469 -28.219 -4.668 1 95.62 113 GLU B C 1
ATOM 3906 O O . GLU B 1 113 ? 18 -28.516 -3.594 1 95.62 113 GLU B O 1
ATOM 3911 N N . TYR B 1 114 ? 16.188 -28.312 -4.91 1 97.75 114 TYR B N 1
ATOM 3912 C CA . TYR B 1 114 ? 15.273 -28.766 -3.865 1 97.75 114 TYR B CA 1
ATOM 3913 C C . TYR B 1 114 ? 15.516 -30.219 -3.514 1 97.75 114 TYR B C 1
ATOM 3915 O O . TYR B 1 114 ? 15.445 -30.609 -2.344 1 97.75 114 TYR B O 1
ATOM 3923 N N . SER B 1 115 ? 15.812 -31.016 -4.531 1 98.62 115 SER B N 1
ATOM 3924 C CA . SER B 1 115 ? 16.125 -32.406 -4.301 1 98.62 115 SER B CA 1
ATOM 3925 C C . SER B 1 115 ? 17.359 -32.562 -3.422 1 98.62 115 SER B C 1
ATOM 3927 O O . SER B 1 115 ? 17.344 -33.312 -2.428 1 98.62 115 SER B O 1
ATOM 3929 N N . GLU B 1 116 ? 18.391 -31.875 -3.789 1 98.19 116 GLU B N 1
ATOM 3930 C CA . GLU B 1 116 ? 19.641 -31.938 -3.045 1 98.19 116 GLU B CA 1
ATOM 3931 C C . GLU B 1 116 ? 19.453 -31.547 -1.584 1 98.19 116 GLU B C 1
ATOM 3933 O O . GLU B 1 116 ? 19.938 -32.219 -0.678 1 98.19 116 GLU B O 1
ATOM 3938 N N . GLU B 1 117 ? 18.75 -30.5 -1.344 1 97.75 117 GLU B N 1
ATOM 3939 C CA . GLU B 1 117 ? 18.531 -30 0.011 1 97.75 117 GLU B CA 1
ATOM 3940 C C . GLU B 1 117 ? 17.625 -30.938 0.804 1 97.75 117 GLU B C 1
ATOM 3942 O O . GLU B 1 117 ? 17.828 -31.125 2.008 1 97.75 117 GLU B O 1
ATOM 3947 N N . ALA B 1 118 ? 16.625 -31.469 0.148 1 98.44 118 ALA B N 1
ATOM 3948 C CA . ALA B 1 118 ? 15.711 -32.406 0.814 1 98.44 118 ALA B CA 1
ATOM 3949 C C . ALA B 1 118 ? 16.453 -33.656 1.286 1 98.44 118 ALA B C 1
ATOM 3951 O O . ALA B 1 118 ? 16.281 -34.094 2.424 1 98.44 118 ALA B O 1
ATOM 3952 N N . VAL B 1 119 ? 17.297 -34.156 0.436 1 98.31 119 VAL B N 1
ATOM 3953 C CA . VAL B 1 119 ? 18.094 -35.312 0.771 1 98.31 119 VAL B CA 1
ATOM 3954 C C . VAL B 1 119 ? 19.031 -35 1.931 1 98.31 119 VAL B C 1
ATOM 3956 O O . VAL B 1 119 ? 19.156 -35.781 2.871 1 98.31 119 VAL B O 1
ATOM 3959 N N . LYS B 1 120 ? 19.641 -33.875 1.838 1 97.75 120 LYS B N 1
ATOM 3960 C CA . LYS B 1 120 ? 20.594 -33.438 2.855 1 97.75 120 LYS B CA 1
ATOM 3961 C C . LYS B 1 120 ? 19.938 -33.375 4.23 1 97.75 120 LYS B C 1
ATOM 3963 O O . LYS B 1 120 ? 20.562 -33.719 5.238 1 97.75 120 LYS B O 1
ATOM 3968 N N . CYS B 1 121 ? 18.719 -33 4.293 1 95.69 121 CYS B N 1
ATOM 3969 C CA . CYS B 1 121 ? 18.078 -32.844 5.594 1 95.69 121 CYS B CA 1
ATOM 3970 C C . CYS B 1 121 ? 17.297 -34.094 5.961 1 95.69 121 CYS B C 1
ATOM 3972 O O . CYS B 1 121 ? 16.641 -34.125 7.004 1 95.69 121 CYS B O 1
ATOM 3974 N N . GLY B 1 122 ? 17.234 -35.094 5.152 1 96 122 GLY B N 1
ATOM 3975 C CA . GLY B 1 122 ? 16.641 -36.375 5.434 1 96 122 GLY B CA 1
ATOM 3976 C C . GLY B 1 122 ? 15.125 -36.375 5.309 1 96 122 GLY B C 1
ATOM 3977 O O . GLY B 1 122 ? 14.438 -37.156 5.984 1 96 122 GLY B O 1
ATOM 3978 N N . GLY B 1 123 ? 14.648 -35.469 4.516 1 97.5 123 GLY B N 1
ATOM 3979 C CA . GLY B 1 123 ? 13.203 -35.375 4.367 1 97.5 123 GLY B CA 1
ATOM 3980 C C . GLY B 1 123 ? 12.742 -35.5 2.928 1 97.5 123 GLY B C 1
ATOM 3981 O O . GLY B 1 123 ? 13.539 -35.812 2.041 1 97.5 123 GLY B O 1
ATOM 3982 N N . THR B 1 124 ? 11.453 -35.375 2.764 1 98.5 124 THR B N 1
ATOM 3983 C CA . THR B 1 124 ? 10.82 -35.375 1.45 1 98.5 124 THR B CA 1
ATOM 3984 C C . THR B 1 124 ? 9.992 -34.125 1.25 1 98.5 124 THR B C 1
ATOM 3986 O O . THR B 1 124 ? 9.125 -33.812 2.07 1 98.5 124 THR B O 1
ATOM 3989 N N . LEU B 1 125 ? 10.281 -33.406 0.2 1 98.69 125 LEU B N 1
ATOM 3990 C CA . LEU B 1 125 ? 9.562 -32.188 -0.122 1 98.69 125 LEU B CA 1
ATOM 3991 C C . LEU B 1 125 ? 8.43 -32.469 -1.11 1 98.69 125 LEU B C 1
ATOM 3993 O O . LEU B 1 125 ? 8.664 -33 -2.197 1 98.69 125 LEU B O 1
ATOM 3997 N N . LYS B 1 126 ? 7.223 -32.188 -0.718 1 98.75 126 LYS B N 1
ATOM 3998 C CA . LYS B 1 126 ? 6.086 -32.281 -1.632 1 98.75 126 LYS B CA 1
ATOM 3999 C C . LYS B 1 126 ? 6.113 -31.109 -2.631 1 98.75 126 LYS B C 1
ATOM 4001 O O . LYS B 1 126 ? 6.336 -29.953 -2.25 1 98.75 126 LYS B O 1
ATOM 4006 N N . ILE B 1 127 ? 5.938 -31.438 -3.916 1 98.75 127 ILE B N 1
ATOM 4007 C CA . ILE B 1 127 ? 6.07 -30.391 -4.918 1 98.75 127 ILE B CA 1
ATOM 4008 C C . ILE B 1 127 ? 4.922 -30.484 -5.922 1 98.75 127 ILE B C 1
ATOM 4010 O O . ILE B 1 127 ? 4.309 -31.547 -6.078 1 98.75 127 ILE B O 1
ATOM 4014 N N . HIS B 1 128 ? 4.512 -29.406 -6.477 1 98.88 128 HIS B N 1
ATOM 4015 C CA . HIS B 1 128 ? 3.717 -29.328 -7.695 1 98.88 128 HIS B CA 1
ATOM 4016 C C . HIS B 1 128 ? 4.539 -28.781 -8.859 1 98.88 128 HIS B C 1
ATOM 4018 O O . HIS B 1 128 ? 5.145 -27.703 -8.742 1 98.88 128 HIS B O 1
ATOM 4024 N N . ILE B 1 129 ? 4.547 -29.453 -9.961 1 98.62 129 ILE B N 1
ATOM 4025 C CA . ILE B 1 129 ? 5.324 -29.062 -11.133 1 98.62 129 ILE B CA 1
ATOM 4026 C C . ILE B 1 129 ? 4.539 -28.047 -11.945 1 98.62 129 ILE B C 1
ATOM 4028 O O . ILE B 1 129 ? 3.375 -28.266 -12.281 1 98.62 129 ILE B O 1
ATOM 4032 N N . LYS B 1 130 ? 5.176 -26.938 -12.219 1 98.62 130 LYS B N 1
ATOM 4033 C CA . LYS B 1 130 ? 4.539 -25.906 -13.031 1 98.62 130 LYS B CA 1
ATOM 4034 C C . LYS B 1 130 ? 4.945 -26.031 -14.492 1 98.62 130 LYS B C 1
ATOM 4036 O O . LYS B 1 130 ? 6.125 -26.188 -14.812 1 98.62 130 LYS B O 1
ATOM 4041 N N . VAL B 1 131 ? 3.996 -25.984 -15.375 1 98.5 131 VAL B N 1
ATOM 4042 C CA . VAL B 1 131 ? 4.215 -26.016 -16.828 1 98.5 131 VAL B CA 1
ATOM 4043 C C . VAL B 1 131 ? 3.867 -24.672 -17.438 1 98.5 131 VAL B C 1
ATOM 4045 O O . VAL B 1 131 ? 2.811 -24.094 -17.141 1 98.5 131 VAL B O 1
ATOM 4048 N N . ASP B 1 132 ? 4.754 -24.125 -18.203 1 97.88 132 ASP B N 1
ATOM 4049 C CA . ASP B 1 132 ? 4.453 -22.906 -18.938 1 97.88 132 ASP B CA 1
ATOM 4050 C C . ASP B 1 132 ? 3.736 -23.203 -20.25 1 97.88 132 ASP B C 1
ATOM 4052 O O . ASP B 1 132 ? 4.363 -23.625 -21.219 1 97.88 132 ASP B O 1
ATOM 4056 N N . THR B 1 133 ? 2.488 -22.891 -20.25 1 97.56 133 THR B N 1
ATOM 4057 C CA . THR B 1 133 ? 1.713 -23.203 -21.438 1 97.56 133 THR B CA 1
ATOM 4058 C C . THR B 1 133 ? 1.395 -21.938 -22.234 1 97.56 133 THR B C 1
ATOM 4060 O O . THR B 1 133 ? 0.782 -22 -23.297 1 97.56 133 THR B O 1
ATOM 4063 N N . GLY B 1 134 ? 1.801 -20.828 -21.641 1 95.62 134 GLY B N 1
ATOM 4064 C CA . GLY B 1 134 ? 1.499 -19.625 -22.422 1 95.62 134 GLY B CA 1
ATOM 4065 C C . GLY B 1 134 ? 1.535 -18.359 -21.594 1 95.62 134 GLY B C 1
ATOM 4066 O O . GLY B 1 134 ? 1.555 -17.25 -22.141 1 95.62 134 GLY B O 1
ATOM 4067 N N . MET B 1 135 ? 1.496 -18.422 -20.25 1 94.88 135 MET B N 1
ATOM 4068 C CA . MET B 1 135 ? 1.661 -17.25 -19.391 1 94.88 135 MET B CA 1
ATOM 4069 C C . MET B 1 135 ? 3.051 -16.641 -19.547 1 94.88 135 MET B C 1
ATOM 4071 O O . MET B 1 135 ? 3.225 -15.43 -19.406 1 94.88 135 MET B O 1
ATOM 4075 N N . SER B 1 136 ? 4.023 -17.484 -19.844 1 95.38 136 SER B N 1
ATOM 4076 C CA . SER B 1 136 ? 5.41 -17.109 -20.094 1 95.38 136 SER B CA 1
ATOM 4077 C C . SER B 1 136 ? 5.996 -16.328 -18.906 1 95.38 136 SER B C 1
ATOM 4079 O O . SER B 1 136 ? 6.449 -15.195 -19.078 1 95.38 136 SER B O 1
ATOM 4081 N N . ARG B 1 137 ? 6.008 -16.906 -17.766 1 93.44 137 ARG B N 1
ATOM 4082 C CA . ARG B 1 137 ? 6.473 -16.344 -16.5 1 93.44 137 ARG B CA 1
ATOM 4083 C C . ARG B 1 137 ? 7.238 -17.391 -15.688 1 93.44 137 ARG B C 1
ATOM 4085 O O . ARG B 1 137 ? 8.445 -17.266 -15.484 1 93.44 137 ARG B O 1
ATOM 4092 N N . LEU B 1 138 ? 6.605 -18.453 -15.367 1 93.62 138 LEU B N 1
ATOM 4093 C CA . LEU B 1 138 ? 7.18 -19.594 -14.648 1 93.62 138 LEU B CA 1
ATOM 4094 C C . LEU B 1 138 ? 6.793 -20.906 -15.305 1 93.62 138 LEU B C 1
ATOM 4096 O O . LEU B 1 138 ? 5.82 -20.969 -16.062 1 93.62 138 LEU B O 1
ATOM 4100 N N . GLY B 1 139 ? 7.656 -21.922 -15.039 1 96.75 139 GLY B N 1
ATOM 4101 C CA . GLY B 1 139 ? 7.27 -23.266 -15.445 1 96.75 139 GLY B CA 1
ATOM 4102 C C . GLY B 1 139 ? 8.172 -23.844 -16.516 1 96.75 139 GLY B C 1
ATOM 4103 O O . GLY B 1 139 ? 8.875 -23.109 -17.219 1 96.75 139 GLY B O 1
ATOM 4104 N N . TYR B 1 140 ? 8.086 -25.141 -16.719 1 96.81 140 TYR B N 1
ATOM 4105 C CA . TYR B 1 140 ? 8.812 -25.828 -17.781 1 96.81 140 TYR B CA 1
ATOM 4106 C C . TYR B 1 140 ? 8.297 -25.438 -19.156 1 96.81 140 TYR B C 1
ATOM 4108 O O . TYR B 1 140 ? 7.086 -25.406 -19.391 1 96.81 140 TYR B O 1
ATOM 4116 N N . LEU B 1 141 ? 9.203 -25.078 -19.984 1 95.31 141 LEU B N 1
ATOM 4117 C CA . LEU B 1 141 ? 8.836 -24.797 -21.375 1 95.31 141 LEU B CA 1
ATOM 4118 C C . LEU B 1 141 ? 8.492 -26.078 -22.109 1 95.31 141 LEU B C 1
ATOM 4120 O O . LEU B 1 141 ? 9.32 -27 -22.188 1 95.31 141 LEU B O 1
ATOM 4124 N N . CYS B 1 142 ? 7.285 -26.094 -22.641 1 94.88 142 CYS B N 1
ATOM 4125 C CA . CYS B 1 142 ? 6.855 -27.344 -23.266 1 94.88 142 CYS B CA 1
ATOM 4126 C C . CYS B 1 142 ? 6.18 -27.078 -24.609 1 94.88 142 CYS B C 1
ATOM 4128 O O . CYS B 1 142 ? 5.645 -28 -25.234 1 94.88 142 CYS B O 1
ATOM 4130 N N . ASP B 1 143 ? 6.156 -25.875 -25.031 1 93.12 143 ASP B N 1
ATOM 4131 C CA . ASP B 1 143 ? 5.465 -25.547 -26.281 1 93.12 143 ASP B CA 1
ATOM 4132 C C . ASP B 1 143 ? 6.383 -25.734 -27.484 1 93.12 143 ASP B C 1
ATOM 4134 O O . ASP B 1 143 ? 7.582 -25.469 -27.406 1 93.12 143 ASP B O 1
ATOM 4138 N N . GLY B 1 144 ? 5.805 -26.188 -28.531 1 92.12 144 GLY B N 1
ATOM 4139 C CA . GLY B 1 144 ? 6.535 -26.328 -29.781 1 92.12 144 GLY B CA 1
ATOM 4140 C C . GLY B 1 144 ? 7.762 -27.219 -29.656 1 92.12 144 GLY B C 1
ATOM 4141 O O . GLY B 1 144 ? 7.672 -28.344 -29.172 1 92.12 144 GLY B O 1
ATOM 4142 N N . ASP B 1 145 ? 8.977 -26.594 -30 1 92.62 145 ASP B N 1
ATOM 4143 C CA . ASP B 1 145 ? 10.227 -27.344 -30.078 1 92.62 145 ASP B CA 1
ATOM 4144 C C . ASP B 1 145 ? 10.695 -27.75 -28.688 1 92.62 145 ASP B C 1
ATOM 4146 O O . ASP B 1 145 ? 11.586 -28.609 -28.547 1 92.62 145 ASP B O 1
ATOM 4150 N N . TYR B 1 146 ? 10.016 -27.297 -27.688 1 93.88 146 TYR B N 1
ATOM 4151 C CA . TYR B 1 146 ? 10.445 -27.578 -26.328 1 93.88 146 TYR B CA 1
ATOM 4152 C C . TYR B 1 146 ? 9.656 -28.734 -25.719 1 93.88 146 TYR B C 1
ATOM 4154 O O . TYR B 1 146 ? 9.914 -29.156 -24.594 1 93.88 146 TYR B O 1
ATOM 4162 N N . PHE B 1 147 ? 8.695 -29.266 -26.484 1 96.31 147 PHE B N 1
ATOM 4163 C CA . PHE B 1 147 ? 7.777 -30.266 -25.938 1 96.31 147 PHE B CA 1
ATOM 4164 C C . PHE B 1 147 ? 8.547 -31.453 -25.359 1 96.31 147 PHE B C 1
ATOM 4166 O O . PHE B 1 147 ? 8.406 -31.781 -24.188 1 96.31 147 PHE B O 1
ATOM 4173 N N . GLU B 1 148 ? 9.453 -32.031 -26.156 1 96.75 148 GLU B N 1
ATOM 4174 C CA . GLU B 1 148 ? 10.164 -33.25 -25.734 1 96.75 148 GLU B CA 1
ATOM 4175 C C . GLU B 1 148 ? 11.109 -32.969 -24.578 1 96.75 148 GLU B C 1
ATOM 4177 O O . GLU B 1 148 ? 11.133 -33.688 -23.594 1 96.75 148 GLU B O 1
ATOM 4182 N N . SER B 1 149 ? 11.859 -31.906 -24.719 1 96 149 SER B N 1
ATOM 4183 C CA . SER B 1 149 ? 12.805 -31.547 -23.656 1 96 149 SER B CA 1
ATOM 4184 C C . SER B 1 149 ? 12.07 -31.172 -22.375 1 96 149 SER B C 1
ATOM 4186 O O . SER B 1 149 ? 12.547 -31.469 -21.281 1 96 149 SER B O 1
ATOM 4188 N N . GLY B 1 150 ? 10.953 -30.469 -22.531 1 96.94 150 GLY B N 1
ATOM 4189 C CA . GLY B 1 150 ? 10.141 -30.125 -21.375 1 96.94 150 GLY B CA 1
ATOM 4190 C C . GLY B 1 150 ? 9.602 -31.344 -20.656 1 96.94 150 GLY B C 1
ATOM 4191 O O . GLY B 1 150 ? 9.703 -31.438 -19.422 1 96.94 150 GLY B O 1
ATOM 4192 N N . VAL B 1 151 ? 9.07 -32.219 -21.422 1 97.94 151 VAL B N 1
ATOM 4193 C CA . VAL B 1 151 ? 8.523 -33.469 -20.875 1 97.94 151 VAL B CA 1
ATOM 4194 C C . VAL B 1 151 ? 9.625 -34.25 -20.156 1 97.94 151 VAL B C 1
ATOM 4196 O O . VAL B 1 151 ? 9.43 -34.75 -19.047 1 97.94 151 VAL B O 1
ATOM 4199 N N . GLU B 1 152 ? 10.781 -34.312 -20.781 1 97.62 152 GLU B N 1
ATOM 4200 C CA . GLU B 1 152 ? 11.914 -35.031 -20.172 1 97.62 152 GLU B CA 1
ATOM 4201 C C . GLU B 1 152 ? 12.328 -34.344 -18.859 1 97.62 152 GLU B C 1
ATOM 4203 O O . GLU B 1 152 ? 12.625 -35.031 -17.875 1 97.62 152 GLU B O 1
ATOM 4208 N N . GLY B 1 153 ? 12.406 -33.094 -18.891 1 97.25 153 GLY B N 1
ATOM 4209 C CA . GLY B 1 153 ? 12.75 -32.344 -17.688 1 97.25 153 GLY B CA 1
ATOM 4210 C C . GLY B 1 153 ? 11.766 -32.562 -16.547 1 97.25 153 GLY B C 1
ATOM 4211 O O . GLY B 1 153 ? 12.164 -32.688 -15.391 1 97.25 153 GLY B O 1
ATOM 4212 N N . ILE B 1 154 ? 10.508 -32.562 -16.859 1 98.44 154 ILE B N 1
ATOM 4213 C CA . ILE B 1 154 ? 9.469 -32.781 -15.875 1 98.44 154 ILE B CA 1
ATOM 4214 C C . ILE B 1 154 ? 9.586 -34.219 -15.305 1 98.44 154 ILE B C 1
ATOM 4216 O O . ILE B 1 154 ? 9.508 -34.406 -14.094 1 98.44 154 ILE B O 1
ATOM 4220 N N . CYS B 1 155 ? 9.773 -35.219 -16.203 1 98.38 155 CYS B N 1
ATOM 4221 C CA . CYS B 1 155 ? 9.961 -36.594 -15.758 1 98.38 155 CYS B CA 1
ATOM 4222 C C . CYS B 1 155 ? 11.125 -36.688 -14.781 1 98.38 155 CYS B C 1
ATOM 4224 O O . CYS B 1 155 ? 11.016 -37.344 -13.75 1 98.38 155 CYS B O 1
ATOM 4226 N N . GLU B 1 156 ? 12.172 -36 -15.148 1 97.69 156 GLU B N 1
ATOM 4227 C CA . GLU B 1 156 ? 13.328 -36 -14.258 1 97.69 156 GLU B CA 1
ATOM 4228 C C . GLU B 1 156 ? 12.969 -35.406 -12.898 1 97.69 156 GLU B C 1
ATOM 4230 O O . GLU B 1 156 ? 13.305 -35.969 -11.859 1 97.69 156 GLU B O 1
ATOM 4235 N N . GLY B 1 157 ? 12.312 -34.281 -12.906 1 97.25 157 GLY B N 1
ATOM 4236 C CA . GLY B 1 157 ? 11.898 -33.625 -11.672 1 97.25 157 GLY B CA 1
ATOM 4237 C C . GLY B 1 157 ? 11.023 -34.5 -10.805 1 97.25 157 GLY B C 1
ATOM 4238 O O . GLY B 1 157 ? 11.117 -34.469 -9.57 1 97.25 157 GLY B O 1
ATOM 4239 N N . CYS B 1 158 ? 10.242 -35.312 -11.414 1 97.94 158 CYS B N 1
ATOM 4240 C CA . CYS B 1 158 ? 9.297 -36.156 -10.711 1 97.94 158 CYS B CA 1
ATOM 4241 C C . CYS B 1 158 ? 10.016 -37.344 -10.055 1 97.94 158 CYS B C 1
ATOM 4243 O O . CYS B 1 158 ? 9.469 -38 -9.172 1 97.94 158 CYS B O 1
ATOM 4245 N N . THR B 1 159 ? 11.219 -37.625 -10.445 1 97.56 159 THR B N 1
ATOM 4246 C CA . THR B 1 159 ? 11.875 -38.844 -9.992 1 97.56 159 THR B CA 1
ATOM 4247 C C . THR B 1 159 ? 13.102 -38.531 -9.141 1 97.56 159 THR B C 1
ATOM 4249 O O . THR B 1 159 ? 13.797 -39.438 -8.68 1 97.56 159 THR B O 1
ATOM 4252 N N . LEU B 1 160 ? 13.359 -37.281 -8.969 1 98.25 160 LEU B N 1
ATOM 4253 C CA . LEU B 1 160 ? 14.5 -36.906 -8.148 1 98.25 160 LEU B CA 1
ATOM 4254 C C . LEU B 1 160 ? 14.312 -37.344 -6.699 1 98.25 160 LEU B C 1
ATOM 4256 O O . LEU B 1 160 ? 13.203 -37.25 -6.16 1 98.25 160 LEU B O 1
ATOM 4260 N N . PRO B 1 161 ? 15.375 -37.812 -6.074 1 98.31 161 PRO B N 1
ATOM 4261 C CA . PRO B 1 161 ? 15.258 -38.219 -4.668 1 98.31 161 PRO B CA 1
ATOM 4262 C C . PRO B 1 161 ? 14.852 -37.062 -3.762 1 98.31 161 PRO B C 1
ATOM 4264 O O . PRO B 1 161 ? 15.281 -35.906 -3.98 1 98.31 161 PRO B O 1
ATOM 4267 N N . GLY B 1 162 ? 14.094 -37.344 -2.816 1 98.44 162 GLY B N 1
ATOM 4268 C CA . GLY B 1 162 ? 13.703 -36.344 -1.831 1 98.44 162 GLY B CA 1
ATOM 4269 C C . GLY B 1 162 ? 12.531 -35.5 -2.273 1 98.44 162 GLY B C 1
ATOM 4270 O O . GLY B 1 162 ? 12.055 -34.656 -1.519 1 98.44 162 GLY B O 1
ATOM 4271 N N . LEU B 1 163 ? 12.047 -35.688 -3.449 1 98.62 163 LEU B N 1
ATOM 4272 C CA . LEU B 1 163 ? 10.891 -34.938 -3.941 1 98.62 163 LEU B CA 1
ATOM 4273 C C . LEU B 1 163 ? 9.688 -35.875 -4.102 1 98.62 163 LEU B C 1
ATOM 4275 O O . LEU B 1 163 ? 9.828 -37.031 -4.508 1 98.62 163 LEU B O 1
ATOM 4279 N N . ASP B 1 164 ? 8.57 -35.406 -3.654 1 98.56 164 ASP B N 1
ATOM 4280 C CA . ASP B 1 164 ? 7.281 -36.062 -3.906 1 98.56 164 ASP B CA 1
ATOM 4281 C C . ASP B 1 164 ? 6.414 -35.219 -4.832 1 98.56 164 ASP B C 1
ATOM 4283 O O . ASP B 1 164 ? 5.727 -34.312 -4.383 1 98.56 164 ASP B O 1
ATOM 4287 N N . ALA B 1 165 ? 6.426 -35.531 -6.086 1 98.44 165 ALA B N 1
ATOM 4288 C CA . ALA B 1 165 ? 5.668 -34.781 -7.09 1 98.44 165 ALA B CA 1
ATOM 4289 C C . ALA B 1 165 ? 4.184 -35.125 -7.016 1 98.44 165 ALA B C 1
ATOM 4291 O O . ALA B 1 165 ? 3.672 -35.875 -7.844 1 98.44 165 ALA B O 1
ATOM 4292 N N . GLU B 1 166 ? 3.541 -34.438 -6.141 1 98.44 166 GLU B N 1
ATOM 4293 C CA . GLU B 1 166 ? 2.121 -34.656 -5.898 1 98.44 166 GLU B CA 1
ATOM 4294 C C . GLU B 1 166 ? 1.269 -34.156 -7.051 1 98.44 166 GLU B C 1
ATOM 4296 O O . GLU B 1 166 ? 0.275 -34.781 -7.43 1 98.44 166 GLU B O 1
ATOM 4301 N N . GLY B 1 167 ? 1.714 -33.031 -7.547 1 98.75 167 GLY B N 1
ATOM 4302 C CA . GLY B 1 167 ? 0.816 -32.406 -8.508 1 98.75 167 GLY B CA 1
ATOM 4303 C C . GLY B 1 167 ? 1.543 -31.734 -9.664 1 98.75 167 GLY B C 1
ATOM 4304 O O . GLY B 1 167 ? 2.775 -31.672 -9.68 1 98.75 167 GLY B O 1
ATOM 4305 N N . ILE B 1 168 ? 0.787 -31.281 -10.672 1 98.88 168 ILE B N 1
ATOM 4306 C CA . ILE B 1 168 ? 1.225 -30.547 -11.859 1 98.88 168 ILE B CA 1
ATOM 4307 C C . ILE B 1 168 ? 0.193 -29.469 -12.211 1 98.88 168 ILE B C 1
ATOM 4309 O O . ILE B 1 168 ? -1.012 -29.688 -12.055 1 98.88 168 ILE B O 1
ATOM 4313 N N . PHE B 1 169 ? 0.701 -28.281 -12.602 1 98.88 169 PHE B N 1
ATOM 4314 C CA . PHE B 1 169 ? -0.271 -27.219 -12.852 1 98.88 169 PHE B CA 1
ATOM 4315 C C . PHE B 1 169 ? 0.266 -26.219 -13.867 1 98.88 169 PHE B C 1
ATOM 4317 O O . PHE B 1 169 ? 1.451 -26.25 -14.203 1 98.88 169 PHE B O 1
ATOM 4324 N N . THR B 1 170 ? -0.59 -25.469 -14.438 1 98.62 170 THR B N 1
ATOM 4325 C CA . THR B 1 170 ? -0.304 -24.312 -15.289 1 98.62 170 THR B CA 1
ATOM 4326 C C . THR B 1 170 ? -1.222 -23.141 -14.945 1 98.62 170 THR B C 1
ATOM 4328 O O . THR B 1 170 ? -1.955 -23.188 -13.953 1 98.62 170 THR B O 1
ATOM 4331 N N . HIS B 1 171 ? -1.043 -22 -15.562 1 98 171 HIS B N 1
ATOM 4332 C CA . HIS B 1 171 ? -1.848 -20.812 -15.328 1 98 171 HIS B CA 1
ATOM 4333 C C . HIS B 1 171 ? -2.27 -20.172 -16.641 1 98 171 HIS B C 1
ATOM 4335 O O . HIS B 1 171 ? -1.431 -19.906 -17.516 1 98 171 HIS B O 1
ATOM 4341 N N . PHE B 1 172 ? -3.541 -19.953 -16.781 1 97.88 172 PHE B N 1
ATOM 4342 C CA . PHE B 1 172 ? -4.055 -19.359 -18.016 1 97.88 172 PHE B CA 1
ATOM 4343 C C . PHE B 1 172 ? -3.768 -17.875 -18.047 1 97.88 172 PHE B C 1
ATOM 4345 O O . PHE B 1 172 ? -3.904 -17.188 -17.031 1 97.88 172 PHE B O 1
ATOM 4352 N N . ALA B 1 173 ? -3.461 -17.359 -19.219 1 96.5 173 ALA B N 1
ATOM 4353 C CA . ALA B 1 173 ? -3.057 -15.961 -19.391 1 96.5 173 ALA B CA 1
ATOM 4354 C C . ALA B 1 173 ? -4.266 -15.07 -19.672 1 96.5 173 ALA B C 1
ATOM 4356 O O . ALA B 1 173 ? -4.254 -13.883 -19.359 1 96.5 173 ALA B O 1
ATOM 4357 N N . VAL B 1 174 ? -5.324 -15.719 -20.281 1 96.62 174 VAL B N 1
ATOM 4358 C CA . VAL B 1 174 ? -6.363 -14.828 -20.797 1 96.62 174 VAL B CA 1
ATOM 4359 C C . VAL B 1 174 ? -7.73 -15.484 -20.641 1 96.62 174 VAL B C 1
ATOM 4361 O O . VAL B 1 174 ? -8.633 -15.258 -21.438 1 96.62 174 VAL B O 1
ATOM 4364 N N . SER B 1 175 ? -7.848 -16.344 -19.672 1 95.94 175 SER B N 1
ATOM 4365 C CA . SER B 1 175 ? -9.109 -17.062 -19.5 1 95.94 175 SER B CA 1
ATOM 4366 C C . SER B 1 175 ? -10.234 -16.109 -19.094 1 95.94 175 SER B C 1
ATOM 4368 O O . SER B 1 175 ? -11.414 -16.453 -19.188 1 95.94 175 SER B O 1
ATOM 4370 N N . ASP B 1 176 ? -9.898 -14.922 -18.578 1 93.5 176 ASP B N 1
ATOM 4371 C CA . ASP B 1 176 ? -10.891 -13.953 -18.125 1 93.5 176 ASP B CA 1
ATOM 4372 C C . ASP B 1 176 ? -11.188 -12.922 -19.219 1 93.5 176 ASP B C 1
ATOM 4374 O O . ASP B 1 176 ? -11.93 -11.961 -18.984 1 93.5 176 ASP B O 1
ATOM 4378 N N . GLU B 1 177 ? -10.602 -13.109 -20.359 1 93.94 177 GLU B N 1
ATOM 4379 C CA . GLU B 1 177 ? -10.812 -12.18 -21.469 1 93.94 177 GLU B CA 1
ATOM 4380 C C . GLU B 1 177 ? -11.859 -12.719 -22.438 1 93.94 177 GLU B C 1
ATOM 4382 O O . GLU B 1 177 ? -11.969 -13.93 -22.625 1 93.94 177 GLU B O 1
ATOM 4387 N N . PHE B 1 178 ? -12.547 -11.773 -23.078 1 93.25 178 PHE B N 1
ATOM 4388 C CA . PHE B 1 178 ? -13.578 -12.148 -24.047 1 93.25 178 PHE B CA 1
ATOM 4389 C C . PHE B 1 178 ? -13.07 -11.992 -25.469 1 93.25 178 PHE B C 1
ATOM 4391 O O . PHE B 1 178 ? -12.273 -11.094 -25.75 1 93.25 178 PHE B O 1
ATOM 4398 N N . GLY B 1 179 ? -13.562 -12.859 -26.266 1 95.25 179 GLY B N 1
ATOM 4399 C CA . GLY B 1 179 ? -13.18 -12.828 -27.672 1 95.25 179 GLY B CA 1
ATOM 4400 C C . GLY B 1 179 ? -12.656 -14.164 -28.172 1 95.25 179 GLY B C 1
ATOM 4401 O O . GLY B 1 179 ? -12.062 -14.93 -27.422 1 95.25 179 GLY B O 1
ATOM 4402 N N . GLU B 1 180 ? -12.82 -14.383 -29.406 1 96.5 180 GLU B N 1
ATOM 4403 C CA . GLU B 1 180 ? -12.453 -15.656 -30.031 1 96.5 180 GLU B CA 1
ATOM 4404 C C . GLU B 1 180 ? -10.961 -15.922 -29.891 1 96.5 180 GLU B C 1
ATOM 4406 O O . GLU B 1 180 ? -10.539 -17.062 -29.688 1 96.5 180 GLU B O 1
ATOM 4411 N N . GLU B 1 181 ? -10.242 -14.922 -30.094 1 96.25 181 GLU B N 1
ATOM 4412 C CA . GLU B 1 181 ? -8.789 -15.078 -30 1 96.25 181 GLU B CA 1
ATOM 4413 C C . GLU B 1 181 ? -8.359 -15.516 -28.609 1 96.25 181 GLU B C 1
ATOM 4415 O O . GLU B 1 181 ? -7.453 -16.328 -28.469 1 96.25 181 GLU B O 1
ATOM 4420 N N . TYR B 1 182 ? -8.984 -14.984 -27.609 1 96.38 182 TYR B N 1
ATOM 4421 C CA . TYR B 1 182 ? -8.656 -15.32 -26.234 1 96.38 182 TYR B CA 1
ATOM 4422 C C . TYR B 1 182 ? -9.156 -16.719 -25.875 1 96.38 182 TYR B C 1
ATOM 4424 O O . TYR B 1 182 ? -8.492 -17.453 -25.156 1 96.38 182 TYR B O 1
ATOM 4432 N N . GLU B 1 183 ? -10.32 -17.031 -26.375 1 97.44 183 GLU B N 1
ATOM 4433 C CA . GLU B 1 183 ? -10.828 -18.391 -26.188 1 97.44 183 GLU B CA 1
ATOM 4434 C C . GLU B 1 183 ? -9.906 -19.422 -26.812 1 97.44 183 GLU B C 1
ATOM 4436 O O . GLU B 1 183 ? -9.617 -20.453 -26.203 1 97.44 183 GLU B O 1
ATOM 4441 N N . SER B 1 184 ? -9.5 -19.094 -28 1 97.88 184 SER B N 1
ATOM 4442 C CA . SER B 1 184 ? -8.594 -20 -28.703 1 97.88 184 SER B CA 1
ATOM 4443 C C . SER B 1 184 ? -7.277 -20.156 -27.953 1 97.88 184 SER B C 1
ATOM 4445 O O . SER B 1 184 ? -6.727 -21.266 -27.891 1 97.88 184 SER B O 1
ATOM 4447 N N . TYR B 1 185 ? -6.805 -19.094 -27.484 1 97.31 185 TYR B N 1
ATOM 4448 C CA . TYR B 1 185 ? -5.547 -19.125 -26.734 1 97.31 185 TYR B CA 1
ATOM 4449 C C . TYR B 1 185 ? -5.676 -19.969 -25.484 1 97.31 185 TYR B C 1
ATOM 4451 O O . TYR B 1 185 ? -4.789 -20.766 -25.172 1 97.31 185 TYR B O 1
ATOM 4459 N N . THR B 1 186 ? -6.742 -19.812 -24.734 1 98.06 186 THR B N 1
ATOM 4460 C CA . THR B 1 186 ? -6.992 -20.578 -23.531 1 98.06 186 THR B CA 1
ATOM 4461 C C . THR B 1 186 ? -7.121 -22.062 -23.844 1 98.06 186 THR B C 1
ATOM 4463 O O . THR B 1 186 ? -6.57 -22.906 -23.141 1 98.06 186 THR B O 1
ATOM 4466 N N . LYS B 1 187 ? -7.809 -22.359 -24.906 1 98.12 187 LYS B N 1
ATOM 4467 C CA . LYS B 1 187 ? -7.953 -23.734 -25.344 1 98.12 187 LYS B CA 1
ATOM 4468 C C . LYS B 1 187 ? -6.598 -24.344 -25.719 1 98.12 187 LYS B C 1
ATOM 4470 O O . LYS B 1 187 ? -6.324 -25.5 -25.406 1 98.12 187 LYS B O 1
ATOM 4475 N N . HIS B 1 188 ? -5.848 -23.562 -26.375 1 97.69 188 HIS B N 1
ATOM 4476 C CA . HIS B 1 188 ? -4.508 -24.016 -26.734 1 97.69 188 HIS B CA 1
ATOM 4477 C C . HIS B 1 188 ? -3.682 -24.328 -25.5 1 97.69 188 HIS B C 1
ATOM 4479 O O . HIS B 1 188 ? -3.004 -25.359 -25.438 1 97.69 188 HIS B O 1
ATOM 4485 N N . GLN B 1 189 ? -3.689 -23.453 -24.516 1 98.25 189 GLN B N 1
ATOM 4486 C CA . GLN B 1 189 ? -2.963 -23.688 -23.281 1 98.25 189 GLN B CA 1
ATOM 4487 C C . GLN B 1 189 ? -3.412 -25 -22.625 1 98.25 189 GLN B C 1
ATOM 4489 O O . GLN B 1 189 ? -2.584 -25.766 -22.125 1 98.25 189 GLN B O 1
ATOM 4494 N N . PHE B 1 190 ? -4.73 -25.219 -22.656 1 98.69 190 PHE B N 1
ATOM 4495 C CA . PHE B 1 190 ? -5.273 -26.406 -22.016 1 98.69 190 PHE B CA 1
ATOM 4496 C C . PHE B 1 190 ? -4.832 -27.672 -22.75 1 98.69 190 PHE B C 1
ATOM 4498 O O . PHE B 1 190 ? -4.438 -28.656 -22.125 1 98.69 190 PHE B O 1
ATOM 4505 N N . GLU B 1 191 ? -4.922 -27.625 -24.031 1 98.62 191 GLU B N 1
ATOM 4506 C CA . GLU B 1 191 ? -4.512 -28.75 -24.859 1 98.62 191 GLU B CA 1
ATOM 4507 C C . GLU B 1 191 ? -3.035 -29.078 -24.641 1 98.62 191 GLU B C 1
ATOM 4509 O O . GLU B 1 191 ? -2.666 -30.25 -24.516 1 98.62 191 GLU B O 1
ATOM 4514 N N . LEU B 1 192 ? -2.236 -28.047 -24.625 1 98.44 192 LEU B N 1
ATOM 4515 C CA . LEU B 1 192 ? -0.814 -28.25 -24.391 1 98.44 192 LEU B CA 1
ATOM 4516 C C . LEU B 1 192 ? -0.586 -28.859 -23 1 98.44 192 LEU B C 1
ATOM 4518 O O . LEU B 1 192 ? 0.202 -29.797 -22.859 1 98.44 192 LEU B O 1
ATOM 4522 N N . PHE B 1 193 ? -1.292 -28.391 -22.047 1 98.75 193 PHE B N 1
ATOM 4523 C CA . PHE B 1 193 ? -1.159 -28.859 -20.672 1 98.75 193 PHE B CA 1
ATOM 4524 C C . PHE B 1 193 ? -1.503 -30.328 -20.562 1 98.75 193 PHE B C 1
ATOM 4526 O O . PHE B 1 193 ? -0.741 -31.109 -19.984 1 98.75 193 PHE B O 1
ATOM 4533 N N . THR B 1 194 ? -2.604 -30.672 -21.141 1 98.75 194 THR B N 1
ATOM 4534 C CA . THR B 1 194 ? -3.057 -32.062 -21.047 1 98.75 194 THR B CA 1
ATOM 4535 C C . THR B 1 194 ? -2.146 -32.969 -21.859 1 98.75 194 THR B C 1
ATOM 4537 O O . THR B 1 194 ? -1.911 -34.125 -21.469 1 98.75 194 THR B O 1
ATOM 4540 N N . SER B 1 195 ? -1.638 -32.5 -22.969 1 98.69 195 SER B N 1
ATOM 4541 C CA . SER B 1 195 ? -0.689 -33.281 -23.75 1 98.69 195 SER B CA 1
ATOM 4542 C C . SER B 1 195 ? 0.583 -33.562 -22.953 1 98.69 195 SER B C 1
ATOM 4544 O O . SER B 1 195 ? 1.123 -34.656 -23.016 1 98.69 195 SER B O 1
ATOM 4546 N N . VAL B 1 196 ? 1.057 -32.531 -22.25 1 98.69 196 VAL B N 1
ATOM 4547 C CA . VAL B 1 196 ? 2.246 -32.688 -21.422 1 98.69 196 VAL B CA 1
ATOM 4548 C C . VAL B 1 196 ? 1.982 -33.719 -20.312 1 98.69 196 VAL B C 1
ATOM 4550 O O . VAL B 1 196 ? 2.803 -34.625 -20.078 1 98.69 196 VAL B O 1
ATOM 4553 N N . ILE B 1 197 ? 0.843 -33.594 -19.641 1 98.81 197 ILE B N 1
ATOM 4554 C CA . ILE B 1 197 ? 0.483 -34.5 -18.562 1 98.81 197 ILE B CA 1
ATOM 4555 C C . ILE B 1 197 ? 0.454 -35.938 -19.078 1 98.81 197 ILE B C 1
ATOM 4557 O O . ILE B 1 197 ? 1.036 -36.844 -18.484 1 98.81 197 ILE B O 1
ATOM 4561 N N . ASP B 1 198 ? -0.207 -36.125 -20.219 1 98.62 198 ASP B N 1
ATOM 4562 C CA . ASP B 1 198 ? -0.352 -37.469 -20.812 1 98.62 198 ASP B CA 1
ATOM 4563 C C . ASP B 1 198 ? 1.012 -38.094 -21.094 1 98.62 198 ASP B C 1
ATOM 4565 O O . ASP B 1 198 ? 1.245 -39.25 -20.766 1 98.62 198 ASP B O 1
ATOM 4569 N N . GLU B 1 199 ? 1.877 -37.344 -21.703 1 98.56 199 GLU B N 1
ATOM 4570 C CA . GLU B 1 199 ? 3.191 -37.844 -22.062 1 98.56 199 GLU B CA 1
ATOM 4571 C C . GLU B 1 199 ? 4.035 -38.156 -20.828 1 98.56 199 GLU B C 1
ATOM 4573 O O . GLU B 1 199 ? 4.766 -39.125 -20.797 1 98.56 199 GLU B O 1
ATOM 4578 N N . VAL B 1 200 ? 4.004 -37.281 -19.859 1 98.69 200 VAL B N 1
ATOM 4579 C CA . VAL B 1 200 ? 4.77 -37.469 -18.625 1 98.69 200 VAL B CA 1
ATOM 4580 C C . VAL B 1 200 ? 4.281 -38.719 -17.891 1 98.69 200 VAL B C 1
ATOM 4582 O O . VAL B 1 200 ? 5.082 -39.562 -17.453 1 98.69 200 VAL B O 1
ATOM 4585 N N . GLU B 1 201 ? 2.949 -38.812 -17.734 1 98.69 201 GLU B N 1
ATOM 4586 C CA . GLU B 1 201 ? 2.375 -39.969 -17.031 1 98.69 201 GLU B CA 1
ATOM 4587 C C . GLU B 1 201 ? 2.68 -41.281 -17.766 1 98.69 201 GLU B C 1
ATOM 4589 O O . GLU B 1 201 ? 2.93 -42.312 -17.125 1 98.69 201 GLU B O 1
ATOM 4594 N N . LYS B 1 202 ? 2.641 -41.25 -19.062 1 98.5 202 LYS B N 1
ATOM 4595 C CA . LYS B 1 202 ? 2.982 -42.406 -19.875 1 98.5 202 LYS B CA 1
ATOM 4596 C C . LYS B 1 202 ? 4.426 -42.844 -19.625 1 98.5 202 LYS B C 1
ATOM 4598 O O . LYS B 1 202 ? 4.695 -44.031 -19.406 1 98.5 202 LYS B O 1
ATOM 4603 N N . LYS B 1 203 ? 5.301 -41.938 -19.688 1 98.19 203 LYS B N 1
ATOM 4604 C CA . LYS B 1 203 ? 6.723 -42.219 -19.516 1 98.19 203 LYS B CA 1
ATOM 4605 C C . LYS B 1 203 ? 7.023 -42.688 -18.109 1 98.19 203 LYS B C 1
ATOM 4607 O O . LYS B 1 203 ? 7.879 -43.562 -17.906 1 98.19 203 LYS B O 1
ATOM 4612 N N . LEU B 1 204 ? 6.395 -42.125 -17.141 1 97.81 204 LEU B N 1
ATOM 4613 C CA . LEU B 1 204 ? 6.668 -42.438 -15.742 1 97.81 204 LEU B CA 1
ATOM 4614 C C . LEU B 1 204 ? 5.895 -43.688 -15.312 1 97.81 204 LEU B C 1
ATOM 4616 O O . LEU B 1 204 ? 6.246 -44.344 -14.32 1 97.81 204 LEU B O 1
ATOM 4620 N N . GLY B 1 205 ? 4.812 -44.031 -15.969 1 97.75 205 GLY B N 1
ATOM 4621 C CA . GLY B 1 205 ? 3.953 -45.156 -15.602 1 97.75 205 GLY B CA 1
ATOM 4622 C C . GLY B 1 205 ? 3.123 -44.875 -14.359 1 97.75 205 GLY B C 1
ATOM 4623 O O . GLY B 1 205 ? 2.77 -45.812 -13.625 1 97.75 205 GLY B O 1
ATOM 4624 N N . LYS B 1 206 ? 2.9 -43.688 -14 1 96.69 206 LYS B N 1
ATOM 4625 C CA . LYS B 1 206 ? 2.102 -43.312 -12.844 1 96.69 206 LYS B CA 1
ATOM 4626 C C . LYS B 1 206 ? 1.384 -41.969 -13.102 1 96.69 206 LYS B C 1
ATOM 4628 O O . LYS B 1 206 ? 1.839 -41.156 -13.914 1 96.69 206 LYS B O 1
ATOM 4633 N N . LYS B 1 207 ? 0.283 -41.719 -12.414 1 98 207 LYS B N 1
ATOM 4634 C CA . LYS B 1 207 ? -0.531 -40.531 -12.586 1 98 207 LYS B CA 1
ATOM 4635 C C . LYS B 1 207 ? -0.246 -39.5 -11.484 1 98 207 LYS B C 1
ATOM 4637 O O . LYS B 1 207 ? 0.099 -39.875 -10.359 1 98 207 LYS B O 1
ATOM 4642 N N . PHE B 1 208 ? -0.344 -38.281 -11.836 1 98.5 208 PHE B N 1
ATOM 4643 C CA . PHE B 1 208 ? -0.333 -37.25 -10.805 1 98.5 208 PHE B CA 1
ATOM 4644 C C . PHE B 1 208 ? -1.576 -37.344 -9.93 1 98.5 208 PHE B C 1
ATOM 4646 O O . PHE B 1 208 ? -2.666 -37.625 -10.414 1 98.5 208 PHE B O 1
ATOM 4653 N N . LYS B 1 209 ? -1.44 -37.062 -8.656 1 98.44 209 LYS B N 1
ATOM 4654 C CA . LYS B 1 209 ? -2.582 -37.062 -7.746 1 98.44 209 LYS B CA 1
ATOM 4655 C C . LYS B 1 209 ? -3.457 -35.844 -7.973 1 98.44 209 LYS B C 1
ATOM 4657 O O . LYS B 1 209 ? -4.672 -35.875 -7.781 1 98.44 209 LYS B O 1
ATOM 4662 N N . ILE B 1 210 ? -2.865 -34.719 -8.367 1 98.81 210 ILE B N 1
ATOM 4663 C CA . ILE B 1 210 ? -3.594 -33.469 -8.516 1 98.81 210 ILE B CA 1
ATOM 4664 C C . ILE B 1 210 ? -3.133 -32.75 -9.781 1 98.81 210 ILE B C 1
ATOM 4666 O O . ILE B 1 210 ? -1.975 -32.344 -9.883 1 98.81 210 ILE B O 1
ATOM 4670 N N . ARG B 1 211 ? -3.994 -32.625 -10.75 1 98.75 211 ARG B N 1
ATOM 4671 C CA . ARG B 1 211 ? -3.812 -31.766 -11.93 1 98.75 211 ARG B CA 1
ATOM 4672 C C . ARG B 1 211 ? -4.715 -30.547 -11.875 1 98.75 211 ARG B C 1
ATOM 4674 O O . ARG B 1 211 ? -5.93 -30.672 -11.688 1 98.75 211 ARG B O 1
ATOM 4681 N N . HIS B 1 212 ? -4.027 -29.312 -11.969 1 98.75 212 HIS B N 1
ATOM 4682 C CA . HIS B 1 212 ? -4.895 -28.141 -11.82 1 98.75 212 HIS B CA 1
ATOM 4683 C C . HIS B 1 212 ? -4.43 -27 -12.711 1 98.75 212 HIS B C 1
ATOM 4685 O O . HIS B 1 212 ? -3.227 -26.797 -12.906 1 98.75 212 HIS B O 1
ATOM 4691 N N . CYS B 1 213 ? -5.418 -26.266 -13.289 1 98.19 213 CYS B N 1
ATOM 4692 C CA . CYS B 1 213 ? -5.066 -25.172 -14.172 1 98.19 213 CYS B CA 1
ATOM 4693 C C . CYS B 1 213 ? -6.145 -24.094 -14.148 1 98.19 213 CYS B C 1
ATOM 4695 O O . CYS B 1 213 ? -5.945 -23 -14.688 1 98.19 213 CYS B O 1
ATOM 4697 N N . ALA B 1 214 ? -7.309 -24.312 -13.523 1 98.25 214 ALA B N 1
ATOM 4698 C CA . ALA B 1 214 ? -8.438 -23.391 -13.609 1 98.25 214 ALA B CA 1
ATOM 4699 C C . ALA B 1 214 ? -8.289 -22.234 -12.617 1 98.25 214 ALA B C 1
ATOM 4701 O O . ALA B 1 214 ? -8.516 -22.422 -11.414 1 98.25 214 ALA B O 1
ATOM 4702 N N . ASN B 1 215 ? -7.93 -21.109 -13.164 1 96.5 215 ASN B N 1
ATOM 4703 C CA . ASN B 1 215 ? -7.961 -19.859 -12.398 1 96.5 215 ASN B CA 1
ATOM 4704 C C . ASN B 1 215 ? -9.336 -19.203 -12.453 1 96.5 215 ASN B C 1
ATOM 4706 O O . ASN B 1 215 ? -10.312 -19.844 -12.859 1 96.5 215 ASN B O 1
ATOM 4710 N N . THR B 1 216 ? -9.453 -17.969 -11.977 1 94.31 216 THR B N 1
ATOM 4711 C CA . THR B 1 216 ? -10.734 -17.266 -11.859 1 94.31 216 THR B CA 1
ATOM 4712 C C . THR B 1 216 ? -11.531 -17.375 -13.148 1 94.31 216 THR B C 1
ATOM 4714 O O . THR B 1 216 ? -12.68 -17.828 -13.148 1 94.31 216 THR B O 1
ATOM 4717 N N . GLY B 1 217 ? -10.961 -16.906 -14.273 1 94.88 217 GLY B N 1
ATOM 4718 C CA . GLY B 1 217 ? -11.656 -16.953 -15.547 1 94.88 217 GLY B CA 1
ATOM 4719 C C . GLY B 1 217 ? -12.07 -18.344 -15.969 1 94.88 217 GLY B C 1
ATOM 4720 O O . GLY B 1 217 ? -13.18 -18.547 -16.453 1 94.88 217 GLY B O 1
ATOM 4721 N N . ALA B 1 218 ? -11.219 -19.328 -15.719 1 97.5 218 ALA B N 1
ATOM 4722 C CA . ALA B 1 218 ? -11.461 -20.703 -16.141 1 97.5 218 ALA B CA 1
ATOM 4723 C C . ALA B 1 218 ? -12.531 -21.375 -15.281 1 97.5 218 ALA B C 1
ATOM 4725 O O . ALA B 1 218 ? -13.328 -22.172 -15.773 1 97.5 218 ALA B O 1
ATOM 4726 N N . VAL B 1 219 ? -12.531 -21.031 -14.008 1 97.81 219 VAL B N 1
ATOM 4727 C CA . VAL B 1 219 ? -13.57 -21.562 -13.133 1 97.81 219 VAL B CA 1
ATOM 4728 C C . VAL B 1 219 ? -14.945 -21.094 -13.602 1 97.81 219 VAL B C 1
ATOM 4730 O O . VAL B 1 219 ? -15.906 -21.859 -13.578 1 97.81 219 VAL B O 1
ATOM 4733 N N . ALA B 1 220 ? -14.977 -19.906 -14.086 1 96.75 220 ALA B N 1
ATOM 4734 C CA . ALA B 1 220 ? -16.234 -19.297 -14.5 1 96.75 220 ALA B CA 1
ATOM 4735 C C . ALA B 1 220 ? -16.656 -19.781 -15.883 1 96.75 220 ALA B C 1
ATOM 4737 O O . ALA B 1 220 ? -17.828 -20.016 -16.141 1 96.75 220 ALA B O 1
ATOM 4738 N N . ARG B 1 221 ? -15.664 -20.047 -16.797 1 96.5 221 ARG B N 1
ATOM 4739 C CA . ARG B 1 221 ? -16.047 -20.078 -18.203 1 96.5 221 ARG B CA 1
ATOM 4740 C C . ARG B 1 221 ? -15.711 -21.438 -18.812 1 96.5 221 ARG B C 1
ATOM 4742 O O . ARG B 1 221 ? -16.266 -21.812 -19.844 1 96.5 221 ARG B O 1
ATOM 4749 N N . TYR B 1 222 ? -14.797 -22.156 -18.234 1 97.75 222 TYR B N 1
ATOM 4750 C CA . TYR B 1 222 ? -14.281 -23.328 -18.906 1 97.75 222 TYR B CA 1
ATOM 4751 C C . TYR B 1 222 ? -14.305 -24.547 -17.984 1 97.75 222 TYR B C 1
ATOM 4753 O O . TYR B 1 222 ? -13.25 -25.031 -17.562 1 97.75 222 TYR B O 1
ATOM 4761 N N . PRO B 1 223 ? -15.43 -25.172 -17.766 1 97.69 223 PRO B N 1
ATOM 4762 C CA . PRO B 1 223 ? -15.555 -26.297 -16.828 1 97.69 223 PRO B CA 1
ATOM 4763 C C . PRO B 1 223 ? -14.672 -27.484 -17.219 1 97.69 223 PRO B C 1
ATOM 4765 O O . PRO B 1 223 ? -14.25 -28.25 -16.344 1 97.69 223 PRO B O 1
ATOM 4768 N N . GLU B 1 224 ? -14.352 -27.625 -18.469 1 97.56 224 GLU B N 1
ATOM 4769 C CA . GLU B 1 224 ? -13.523 -28.734 -18.938 1 97.56 224 GLU B CA 1
ATOM 4770 C C . GLU B 1 224 ? -12.109 -28.625 -18.375 1 97.56 224 GLU B C 1
ATOM 4772 O O . GLU B 1 224 ? -11.344 -29.594 -18.422 1 97.56 224 GLU B O 1
ATOM 4777 N N . THR B 1 225 ? -11.773 -27.469 -17.812 1 98.62 225 THR B N 1
ATOM 4778 C CA . THR B 1 225 ? -10.406 -27.234 -17.344 1 98.62 225 THR B CA 1
ATOM 4779 C C . THR B 1 225 ? -10.297 -27.453 -15.836 1 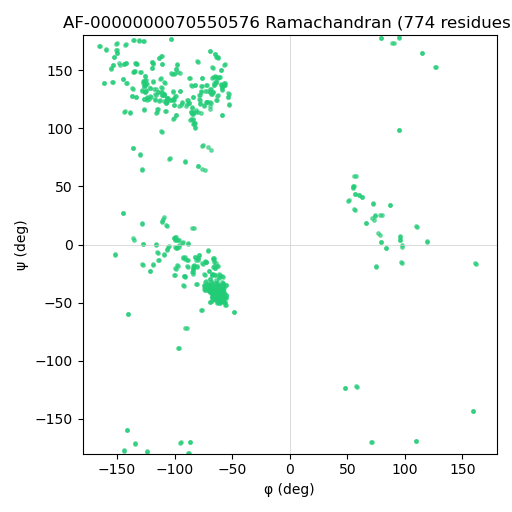98.62 225 THR B C 1
ATOM 4781 O O . THR B 1 225 ? -9.227 -27.281 -15.258 1 98.62 225 THR B O 1
ATOM 4784 N N . TRP B 1 226 ? -11.344 -27.891 -15.141 1 98.56 226 TRP B N 1
ATOM 4785 C CA . TRP B 1 226 ? -11.352 -27.938 -13.688 1 98.56 226 TRP B CA 1
ATOM 4786 C C . TRP B 1 226 ? -10.43 -29.031 -13.164 1 98.56 226 TRP B C 1
ATOM 4788 O O . TRP B 1 226 ? -9.852 -28.906 -12.086 1 98.56 226 TRP B O 1
ATOM 4798 N N . LEU B 1 227 ? -10.344 -30.203 -13.969 1 98.38 227 LEU B N 1
ATOM 4799 C CA . LEU B 1 227 ? -9.492 -31.328 -13.641 1 98.38 227 LEU B CA 1
ATOM 4800 C C . LEU B 1 227 ? -9.656 -31.734 -12.172 1 98.38 227 LEU B C 1
ATOM 4802 O O . LEU B 1 227 ? -10.773 -32.031 -11.727 1 98.38 227 LEU B O 1
ATOM 4806 N N . ASP B 1 228 ? -8.555 -31.766 -11.375 1 98.75 228 ASP B N 1
ATOM 4807 C CA . ASP B 1 228 ? -8.625 -32.312 -10.031 1 98.75 228 ASP B CA 1
ATOM 4808 C C . ASP B 1 228 ? -8.812 -31.219 -8.984 1 98.75 228 ASP B C 1
ATOM 4810 O O . ASP B 1 228 ? -9.234 -31.5 -7.859 1 98.75 228 ASP B O 1
ATOM 4814 N N . MET B 1 229 ? -8.531 -29.969 -9.305 1 98.81 229 MET B N 1
ATOM 4815 C CA . MET B 1 229 ? -8.555 -28.875 -8.344 1 98.81 229 MET B CA 1
ATOM 4816 C C . MET B 1 229 ? -8.648 -27.531 -9.047 1 98.81 229 MET B C 1
ATOM 4818 O O . MET B 1 229 ? -8.023 -27.312 -10.086 1 98.81 229 MET B O 1
ATOM 4822 N N . VAL B 1 230 ? -9.445 -26.625 -8.523 1 98.75 230 VAL B N 1
ATOM 4823 C CA . VAL B 1 230 ? -9.562 -25.266 -9.07 1 98.75 230 VAL B CA 1
ATOM 4824 C C . VAL B 1 230 ? -8.953 -24.266 -8.094 1 98.75 230 VAL B C 1
ATOM 4826 O O . VAL B 1 230 ? -8.844 -24.547 -6.902 1 98.75 230 VAL B O 1
ATOM 4829 N N . ARG B 1 231 ? -8.516 -23.125 -8.609 1 98.5 231 ARG B N 1
ATOM 4830 C CA . ARG B 1 231 ? -7.859 -22.094 -7.824 1 98.5 231 ARG B CA 1
ATOM 4831 C C . ARG B 1 231 ? -8.516 -20.734 -8.047 1 98.5 231 ARG B C 1
ATOM 4833 O O . ARG B 1 231 ? -7.875 -19.812 -8.562 1 98.5 231 ARG B O 1
ATOM 4840 N N . PRO B 1 232 ? -9.742 -20.578 -7.66 1 97 232 PRO B N 1
ATOM 4841 C CA . PRO B 1 232 ? -10.367 -19.266 -7.824 1 97 232 PRO B CA 1
ATOM 4842 C C . PRO B 1 232 ? -9.781 -18.203 -6.883 1 97 232 PRO B C 1
ATOM 4844 O O . PRO B 1 232 ? -9.891 -18.344 -5.664 1 97 232 PRO B O 1
ATOM 4847 N N . GLY B 1 233 ? -9.156 -17.172 -7.406 1 95.25 233 GLY B N 1
ATOM 4848 C CA . GLY B 1 233 ? -8.656 -16.047 -6.625 1 95.25 233 GLY B CA 1
ATOM 4849 C C . GLY B 1 233 ? -9.672 -14.938 -6.445 1 95.25 233 GLY B C 1
ATOM 4850 O O . GLY B 1 233 ? -10.445 -14.945 -5.48 1 95.25 233 GLY B O 1
ATOM 4851 N N . LEU B 1 234 ? -9.938 -14.211 -7.5 1 93.25 234 LEU B N 1
ATOM 4852 C CA . LEU B 1 234 ? -10.82 -13.055 -7.508 1 93.25 234 LEU B CA 1
ATOM 4853 C C . LEU B 1 234 ? -12.258 -13.461 -7.195 1 93.25 234 LEU B C 1
ATOM 4855 O O . LEU B 1 234 ? -12.977 -12.742 -6.5 1 93.25 234 LEU B O 1
ATOM 4859 N N . LEU B 1 235 ? -12.672 -14.57 -7.672 1 96.81 235 LEU B N 1
ATOM 4860 C CA . LEU B 1 235 ? -14.039 -15.039 -7.473 1 96.81 235 LEU B CA 1
ATOM 4861 C C . LEU B 1 235 ? -14.32 -15.266 -5.988 1 96.81 235 LEU B C 1
ATOM 4863 O O . LEU B 1 235 ? -15.406 -14.945 -5.508 1 96.81 235 LEU B O 1
ATOM 4867 N N . LEU B 1 236 ? -13.328 -15.805 -5.379 1 98.25 236 LEU B N 1
ATOM 4868 C CA . LEU B 1 236 ? -13.492 -16.125 -3.965 1 98.25 236 LEU B CA 1
ATOM 4869 C C . LEU B 1 236 ? -13.828 -14.867 -3.16 1 98.25 236 LEU B C 1
ATOM 4871 O O . LEU B 1 236 ? -14.555 -14.938 -2.168 1 98.25 236 LEU B O 1
ATOM 4875 N N . TYR B 1 237 ? -13.398 -13.734 -3.646 1 98.5 237 TYR B N 1
ATOM 4876 C CA . TYR B 1 237 ? -13.547 -12.5 -2.887 1 98.5 237 TYR B CA 1
ATOM 4877 C C . TYR B 1 237 ? -14.656 -11.633 -3.469 1 98.5 237 TYR B C 1
ATOM 4879 O O . TYR B 1 237 ? -14.922 -10.539 -2.971 1 98.5 237 TYR B O 1
ATOM 4887 N N . GLY B 1 238 ? -15.273 -12.055 -4.531 1 97.88 238 GLY B N 1
ATOM 4888 C CA . GLY B 1 238 ? -16.547 -11.523 -4.977 1 97.88 238 GLY B CA 1
ATOM 4889 C C . GLY B 1 238 ? -16.422 -10.305 -5.863 1 97.88 238 GLY B C 1
ATOM 4890 O O . GLY B 1 238 ? -17.281 -9.414 -5.84 1 97.88 238 GLY B O 1
ATOM 4891 N N . TYR B 1 239 ? -15.336 -10.25 -6.691 1 96.94 239 TYR B N 1
ATOM 4892 C CA . TYR B 1 239 ? -15.141 -9.062 -7.516 1 96.94 239 TYR B CA 1
ATOM 4893 C C . TYR B 1 239 ? -15.141 -9.422 -9 1 96.94 239 TYR B C 1
ATOM 4895 O O . TYR B 1 239 ? -14.781 -10.539 -9.375 1 96.94 239 TYR B O 1
ATOM 4903 N N . GLY B 1 240 ? -15.547 -8.461 -9.844 1 93.88 240 GLY B N 1
ATOM 4904 C CA . GLY B 1 240 ? -15.469 -8.602 -11.289 1 93.88 240 GLY B CA 1
ATOM 4905 C C . GLY B 1 240 ? -16.766 -9.102 -11.914 1 93.88 240 GLY B C 1
ATOM 4906 O O . GLY B 1 240 ? -17.703 -9.445 -11.203 1 93.88 240 GLY B O 1
ATOM 4907 N N . ASP B 1 241 ? -16.766 -9.211 -13.188 1 92.06 241 ASP B N 1
ATOM 4908 C CA . ASP B 1 241 ? -17.953 -9.547 -13.961 1 92.06 241 ASP B CA 1
ATOM 4909 C C . ASP B 1 241 ? -18.422 -10.977 -13.68 1 92.06 241 ASP B C 1
ATOM 4911 O O . ASP B 1 241 ? -19.609 -11.234 -13.523 1 92.06 241 ASP B O 1
ATOM 4915 N N . PHE B 1 242 ? -17.5 -11.828 -13.562 1 95.38 242 PHE B N 1
ATOM 4916 C CA . PHE B 1 242 ? -17.844 -13.227 -13.344 1 95.38 242 PHE B CA 1
ATOM 4917 C C . PHE B 1 242 ? -18.453 -13.422 -11.953 1 95.38 242 PHE B C 1
ATOM 4919 O O . PHE B 1 242 ? -19.344 -14.242 -11.773 1 95.38 242 PHE B O 1
ATOM 4926 N N . ALA B 1 243 ? -17.906 -12.68 -10.992 1 96.38 243 ALA B N 1
ATOM 4927 C CA . ALA B 1 243 ? -18.469 -12.75 -9.648 1 96.38 243 ALA B CA 1
ATOM 4928 C C . ALA B 1 243 ? -19.938 -12.312 -9.648 1 96.38 243 ALA B C 1
ATOM 4930 O O . ALA B 1 243 ? -20.781 -12.945 -9.008 1 96.38 243 ALA B O 1
ATOM 4931 N N . GLN B 1 244 ? -20.203 -11.227 -10.344 1 94.69 244 GLN B N 1
ATOM 4932 C CA . GLN B 1 244 ? -21.562 -10.734 -10.438 1 94.69 244 GLN B CA 1
ATOM 4933 C C . GLN B 1 244 ? -22.484 -11.758 -11.109 1 94.69 244 GLN B C 1
ATOM 4935 O O . GLN B 1 244 ? -23.594 -12.016 -10.633 1 94.69 244 GLN B O 1
ATOM 4940 N N . GLU B 1 245 ? -22.016 -12.336 -12.125 1 95.69 245 GLU B N 1
ATOM 4941 C CA . GLU B 1 245 ? -22.797 -13.32 -12.875 1 95.69 245 GLU B CA 1
ATOM 4942 C C . GLU B 1 245 ? -23.109 -14.547 -12.023 1 95.69 245 GLU B C 1
ATOM 4944 O O . GLU B 1 245 ? -24.172 -15.156 -12.172 1 95.69 245 GLU B O 1
ATOM 4949 N N . LEU B 1 246 ? -22.203 -14.867 -11.156 1 97.19 246 LEU B N 1
ATOM 4950 C CA . LEU B 1 246 ? -22.344 -16.078 -10.359 1 97.19 246 LEU B CA 1
ATOM 4951 C C . LEU B 1 246 ? -23.016 -15.781 -9.023 1 97.19 246 LEU B C 1
ATOM 4953 O O . LEU B 1 246 ? -23.156 -16.672 -8.18 1 97.19 246 LEU B O 1
ATOM 4957 N N . GLY B 1 247 ? -23.375 -14.508 -8.836 1 97.5 247 GLY B N 1
ATOM 4958 C CA . GLY B 1 247 ? -24.062 -14.117 -7.613 1 97.5 2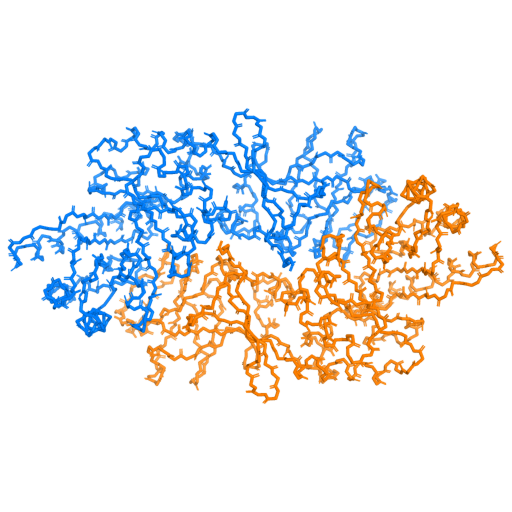47 GLY B CA 1
ATOM 4959 C C . GLY B 1 247 ? -23.141 -14.07 -6.406 1 97.5 247 GLY B C 1
ATOM 4960 O O . GLY B 1 247 ? -23.578 -14.305 -5.277 1 97.5 247 GLY B O 1
ATOM 4961 N N . LEU B 1 248 ? -21.844 -13.867 -6.602 1 98.31 248 LEU B N 1
ATOM 4962 C CA . LEU B 1 248 ? -20.891 -13.766 -5.508 1 98.31 248 LEU B CA 1
ATOM 4963 C C . LEU B 1 248 ? -20.922 -12.367 -4.891 1 98.31 248 LEU B C 1
ATOM 4965 O O . LEU B 1 248 ? -21.438 -11.422 -5.504 1 98.31 248 LEU B O 1
ATOM 4969 N N . LYS B 1 249 ? -20.484 -12.258 -3.682 1 98.31 249 LYS B N 1
ATOM 4970 C CA . LYS B 1 249 ? -20.625 -11.016 -2.916 1 98.31 249 LYS B CA 1
ATOM 4971 C C . LYS B 1 249 ? -19.25 -10.445 -2.561 1 98.31 249 LYS B C 1
ATOM 4973 O O . LYS B 1 249 ? -18.344 -11.172 -2.15 1 98.31 249 LYS B O 1
ATOM 4978 N N . PRO B 1 250 ? -19.094 -9.117 -2.777 1 98.12 250 PRO B N 1
ATOM 4979 C CA . PRO B 1 250 ? -17.828 -8.508 -2.359 1 98.12 250 PRO B CA 1
ATOM 4980 C C . PRO B 1 250 ? -17.562 -8.672 -0.865 1 98.12 250 PRO B C 1
ATOM 4982 O O . PRO B 1 250 ? -18.438 -8.414 -0.042 1 98.12 250 PRO B O 1
ATOM 4985 N N . VAL B 1 251 ? -16.359 -9.023 -0.527 1 98.62 251 VAL B N 1
ATOM 4986 C CA . VAL B 1 251 ? -16.031 -9.414 0.836 1 98.62 251 VAL B CA 1
ATOM 4987 C C . VAL B 1 251 ? -15.555 -8.195 1.624 1 98.62 251 VAL B C 1
ATOM 4989 O O . VAL B 1 251 ? -15.734 -8.133 2.842 1 98.62 251 VAL B O 1
ATOM 4992 N N . MET B 1 252 ? -14.984 -7.184 0.963 1 98.44 252 MET B N 1
ATOM 4993 C CA . MET B 1 252 ? -14.438 -6.02 1.654 1 98.44 252 MET B CA 1
ATOM 4994 C C . MET B 1 252 ? -15.273 -4.777 1.375 1 98.44 252 MET B C 1
ATOM 4996 O O . MET B 1 252 ? -15.68 -4.539 0.235 1 98.44 252 MET B O 1
ATOM 5000 N N . SER B 1 253 ? -15.633 -4.055 2.377 1 98.12 253 SER B N 1
ATOM 5001 C CA . SER B 1 253 ? -16.125 -2.68 2.297 1 98.12 253 SER B CA 1
ATOM 5002 C C . SER B 1 253 ? -15.188 -1.719 3.027 1 98.12 253 SER B C 1
ATOM 5004 O O . SER B 1 253 ? -14.844 -1.945 4.191 1 98.12 253 SER B O 1
ATOM 5006 N N . LEU B 1 254 ? -14.742 -0.736 2.346 1 98.19 254 LEU B N 1
ATOM 5007 C CA . LEU B 1 254 ? -13.883 0.289 2.928 1 98.19 254 LEU B CA 1
ATOM 5008 C C . LEU B 1 254 ? -14.688 1.546 3.256 1 98.19 254 LEU B C 1
ATOM 5010 O O . LEU B 1 254 ? -15.352 2.107 2.385 1 98.19 254 LEU B O 1
ATOM 5014 N N . LYS B 1 255 ? -14.578 1.971 4.496 1 97.31 255 LYS B N 1
ATOM 5015 C CA . LYS B 1 255 ? -15.398 3.08 4.98 1 97.31 255 LYS B CA 1
ATOM 5016 C C . LYS B 1 255 ? -14.547 4.086 5.754 1 97.31 255 LYS B C 1
ATOM 5018 O O . LYS B 1 255 ? -13.445 3.766 6.203 1 97.31 255 LYS B O 1
ATOM 5023 N N . THR B 1 256 ? -15.031 5.238 5.77 1 96.62 256 THR B N 1
ATOM 5024 C CA . THR B 1 256 ? -14.414 6.312 6.535 1 96.62 256 THR B CA 1
ATOM 5025 C C . THR B 1 256 ? -15.477 7.227 7.137 1 96.62 256 THR B C 1
ATOM 5027 O O . THR B 1 256 ? -16.672 6.898 7.125 1 96.62 256 THR B O 1
ATOM 5030 N N . THR B 1 257 ? -15.078 8.305 7.828 1 95.12 257 THR B N 1
ATOM 5031 C CA . THR B 1 257 ? -16 9.273 8.422 1 95.12 257 THR B CA 1
ATOM 5032 C C . THR B 1 257 ? -15.602 10.695 8.031 1 95.12 257 THR B C 1
ATOM 5034 O O . THR B 1 257 ? -14.422 10.984 7.832 1 95.12 257 THR B O 1
ATOM 5037 N N . VAL B 1 258 ? -16.594 11.5 7.938 1 95.88 258 VAL B N 1
ATOM 5038 C CA . VAL B 1 258 ? -16.312 12.914 7.727 1 95.88 258 VAL B CA 1
ATOM 5039 C C . VAL B 1 258 ? -15.688 13.508 8.992 1 95.88 258 VAL B C 1
ATOM 5041 O O . VAL B 1 258 ? -16.281 13.453 10.07 1 95.88 258 VAL B O 1
ATOM 5044 N N . SER B 1 259 ? -14.516 14.055 8.836 1 93.19 259 SER B N 1
ATOM 5045 C CA . SER B 1 259 ? -13.789 14.547 10 1 93.19 259 SER B CA 1
ATOM 5046 C C . SER B 1 259 ? -14.07 16.016 10.25 1 93.19 259 SER B C 1
ATOM 5048 O O . SER B 1 259 ? -14.031 16.484 11.391 1 93.19 259 SER B O 1
ATOM 5050 N N . THR B 1 260 ? -14.25 16.797 9.234 1 93.31 260 THR B N 1
ATOM 5051 C CA . THR B 1 260 ? -14.555 18.219 9.32 1 93.31 260 THR B CA 1
ATOM 5052 C C . THR B 1 260 ? -15.273 18.688 8.062 1 93.31 260 THR B C 1
ATOM 5054 O O . THR B 1 260 ? -15.211 18.031 7.023 1 93.31 260 THR B O 1
ATOM 5057 N N . ILE B 1 261 ? -16.062 19.672 8.234 1 96 261 ILE B N 1
ATOM 5058 C CA . ILE B 1 261 ? -16.75 20.312 7.117 1 96 261 ILE B CA 1
ATOM 5059 C C . ILE B 1 261 ? -16.484 21.812 7.137 1 96 261 ILE B C 1
ATOM 5061 O O . ILE B 1 261 ? -16.5 22.438 8.203 1 96 261 ILE B O 1
ATOM 5065 N N . LYS B 1 262 ? -16.203 22.344 5.961 1 95.31 262 LYS B N 1
ATOM 5066 C CA . LYS B 1 262 ? -16.047 23.781 5.781 1 95.31 262 LYS B CA 1
ATOM 5067 C C . LYS B 1 262 ? -16.781 24.266 4.543 1 95.31 262 LYS B C 1
ATOM 5069 O O . LYS B 1 262 ? -16.953 23.531 3.574 1 95.31 262 LYS B O 1
ATOM 5074 N N . THR B 1 263 ? -17.25 25.484 4.637 1 95.81 263 THR B N 1
ATOM 5075 C CA . THR B 1 263 ? -17.891 26.094 3.486 1 95.81 263 THR B CA 1
ATOM 5076 C C . THR B 1 263 ? -16.984 27.141 2.844 1 95.81 263 THR B C 1
ATOM 5078 O O . THR B 1 263 ? -16.531 28.062 3.516 1 95.81 263 THR B O 1
ATOM 5081 N N . TYR B 1 264 ? -16.75 27 1.583 1 96.69 264 TYR B N 1
ATOM 5082 C CA . TYR B 1 264 ? -15.867 27.891 0.851 1 96.69 264 TYR B CA 1
ATOM 5083 C C . TYR B 1 264 ? -16.641 28.719 -0.162 1 96.69 264 TYR B C 1
ATOM 5085 O O . TYR B 1 264 ? -17.609 28.234 -0.754 1 96.69 264 TYR B O 1
ATOM 5093 N N . PRO B 1 265 ? -16.266 30 -0.356 1 95.94 265 PRO B N 1
ATOM 5094 C CA . PRO B 1 265 ? -16.875 30.781 -1.438 1 95.94 265 PRO B CA 1
ATOM 5095 C C . PRO B 1 265 ? -16.453 30.297 -2.822 1 95.94 265 PRO B C 1
ATOM 5097 O O . PRO B 1 265 ? -15.539 29.469 -2.941 1 95.94 265 PRO B O 1
ATOM 5100 N N . ALA B 1 266 ? -17.172 30.766 -3.857 1 96.94 266 ALA B N 1
ATOM 5101 C CA . ALA B 1 266 ? -16.766 30.516 -5.238 1 96.94 266 ALA B CA 1
ATOM 5102 C C . ALA B 1 266 ? -15.352 31.016 -5.5 1 96.94 266 ALA B C 1
ATOM 5104 O O . ALA B 1 266 ? -14.938 32.031 -4.961 1 96.94 266 ALA B O 1
ATOM 5105 N N . GLY B 1 267 ? -14.578 30.172 -6.27 1 96.44 267 GLY B N 1
ATOM 5106 C CA . GLY B 1 267 ? -13.242 30.594 -6.672 1 96.44 267 GLY B CA 1
ATOM 5107 C C . GLY B 1 267 ? -12.148 30.031 -5.777 1 96.44 267 GLY B C 1
ATOM 5108 O O . GLY B 1 267 ? -10.961 30.281 -6.016 1 96.44 267 GLY B O 1
ATOM 5109 N N . THR B 1 268 ? -12.477 29.297 -4.758 1 96.69 268 THR B N 1
ATOM 5110 C CA . THR B 1 268 ? -11.5 28.75 -3.824 1 96.69 268 THR B CA 1
ATOM 5111 C C . THR B 1 268 ? -10.805 27.516 -4.422 1 96.69 268 THR B C 1
ATOM 5113 O O . THR B 1 268 ? -11.461 26.562 -4.828 1 96.69 268 THR B O 1
ATOM 5116 N N . ALA B 1 269 ? -9.43 27.562 -4.477 1 97.12 269 ALA B N 1
ATOM 5117 C CA . ALA B 1 269 ? -8.641 26.406 -4.891 1 97.12 269 ALA B CA 1
ATOM 5118 C C . ALA B 1 269 ? -8.555 25.375 -3.77 1 97.12 269 ALA B C 1
ATOM 5120 O O . ALA B 1 269 ? -8.328 25.719 -2.609 1 97.12 269 ALA B O 1
ATOM 5121 N N . ILE B 1 270 ? -8.82 24.109 -4.105 1 97.88 270 ILE B N 1
ATOM 5122 C CA . ILE B 1 270 ? -8.883 23.062 -3.098 1 97.88 270 ILE B CA 1
ATOM 5123 C C . ILE B 1 270 ? -7.645 22.172 -3.193 1 97.88 270 ILE B C 1
ATOM 5125 O O . ILE B 1 270 ? -7.344 21.625 -4.258 1 97.88 270 ILE B O 1
ATOM 5129 N N . SER B 1 271 ? -6.91 21.984 -2.08 1 97.56 271 SER B N 1
ATOM 5130 C CA . SER B 1 271 ? -5.816 21.016 -1.941 1 97.56 271 SER B CA 1
ATOM 5131 C C . SER B 1 271 ? -4.598 21.453 -2.75 1 97.56 271 SER B C 1
ATOM 5133 O O . SER B 1 271 ? -4.488 22.609 -3.145 1 97.56 271 SER B O 1
ATOM 5135 N N . TYR B 1 272 ? -3.609 20.578 -2.891 1 95.88 272 TYR B N 1
ATOM 5136 C CA . TYR B 1 272 ? -2.352 20.828 -3.584 1 95.88 272 TYR B CA 1
ATOM 5137 C C . TYR B 1 272 ? -2.602 21.203 -5.043 1 95.88 272 TYR B C 1
ATOM 5139 O O . TYR B 1 272 ? -3.461 20.609 -5.699 1 95.88 272 TYR B O 1
ATOM 5147 N N . GLY B 1 273 ? -1.888 22.172 -5.5 1 93.75 273 GLY B N 1
ATOM 5148 C CA . GLY B 1 273 ? -1.9 22.516 -6.914 1 93.75 273 GLY B CA 1
ATOM 5149 C C . GLY B 1 273 ? -3.16 23.25 -7.336 1 93.75 273 GLY B C 1
ATOM 5150 O O . GLY B 1 273 ? -3.188 23.891 -8.383 1 93.75 273 GLY B O 1
ATOM 5151 N N . GLY B 1 274 ? -4.223 23.141 -6.523 1 95.12 274 GLY B N 1
ATOM 5152 C CA . GLY B 1 274 ? -5.465 23.812 -6.848 1 95.12 274 GLY B CA 1
ATOM 5153 C C . GLY B 1 274 ? -6.09 23.328 -8.141 1 95.12 274 GLY B C 1
ATOM 5154 O O . GLY B 1 274 ? -6.59 24.141 -8.93 1 95.12 274 GLY B O 1
ATOM 5155 N N . ILE B 1 275 ? -6.051 22.031 -8.352 1 95.06 275 ILE B N 1
ATOM 5156 C CA . ILE B 1 275 ? -6.508 21.5 -9.633 1 95.06 275 ILE B CA 1
ATOM 5157 C C . ILE B 1 275 ? -8.031 21.594 -9.711 1 95.06 275 ILE B C 1
ATOM 5159 O O . ILE B 1 275 ? -8.609 21.406 -10.781 1 95.06 275 ILE B O 1
ATOM 5163 N N . TYR B 1 276 ? -8.656 21.812 -8.609 1 97.69 276 TYR B N 1
ATOM 5164 C CA . TYR B 1 276 ? -10.094 22.078 -8.531 1 97.69 276 TYR B CA 1
ATOM 5165 C C . TYR B 1 276 ? -10.359 23.438 -7.879 1 97.69 276 TYR B C 1
ATOM 5167 O O . TYR B 1 276 ? -9.758 23.766 -6.852 1 97.69 276 TYR B O 1
ATOM 5175 N N . LYS B 1 277 ? -11.234 24.172 -8.477 1 98 277 LYS B N 1
ATOM 5176 C CA . LYS B 1 277 ? -11.703 25.438 -7.918 1 98 277 LYS B CA 1
ATOM 5177 C C . LYS B 1 277 ? -13.227 25.453 -7.789 1 98 277 LYS B C 1
ATOM 5179 O O . LYS B 1 277 ? -13.938 25.047 -8.711 1 98 277 LYS B O 1
ATOM 5184 N N . THR B 1 278 ? -13.641 25.875 -6.637 1 97.75 278 THR B N 1
ATOM 5185 C CA . THR B 1 278 ? -15.086 25.953 -6.441 1 97.75 278 THR B CA 1
ATOM 5186 C C . THR B 1 278 ? -15.703 26.969 -7.398 1 97.75 278 THR B C 1
ATOM 5188 O O . THR B 1 278 ? -15.102 28 -7.688 1 97.75 278 THR B O 1
ATOM 5191 N N . ASP B 1 279 ? -16.891 26.672 -7.871 1 97.25 279 ASP B N 1
ATOM 5192 C CA . ASP B 1 279 ? -17.578 27.578 -8.789 1 97.25 279 ASP B CA 1
ATOM 5193 C C . ASP B 1 279 ? -18.781 28.25 -8.133 1 97.25 279 ASP B C 1
ATOM 5195 O O . ASP B 1 279 ? -19.406 29.125 -8.711 1 97.25 279 ASP B O 1
ATOM 5199 N N . ARG B 1 280 ? -19.141 27.859 -6.977 1 97.81 280 ARG B N 1
ATOM 5200 C CA . ARG B 1 280 ? -20.188 28.375 -6.102 1 97.81 280 ARG B CA 1
ATOM 5201 C C . ARG B 1 280 ? -19.844 28.141 -4.637 1 97.81 280 ARG B C 1
ATOM 5203 O O . ARG B 1 280 ? -18.812 27.531 -4.324 1 97.81 280 ARG B O 1
ATOM 5210 N N . LYS B 1 281 ? -20.688 28.734 -3.818 1 97.19 281 LYS B N 1
ATOM 5211 C CA . LYS B 1 281 ? -20.531 28.375 -2.41 1 97.19 281 LYS B CA 1
ATOM 5212 C C . LYS B 1 281 ? -20.562 26.875 -2.213 1 97.19 281 LYS B C 1
ATOM 5214 O O . LYS B 1 281 ? -21.531 26.203 -2.609 1 97.19 281 LYS B O 1
ATOM 5219 N N . THR B 1 282 ? -19.5 26.297 -1.662 1 98 282 THR B N 1
ATOM 5220 C CA . THR B 1 282 ? -19.312 24.859 -1.647 1 98 282 THR B CA 1
ATOM 5221 C C . THR B 1 282 ? -19.062 24.359 -0.228 1 98 282 THR B C 1
ATOM 5223 O O . THR B 1 282 ? -18.188 24.875 0.47 1 98 282 THR B O 1
ATOM 5226 N N . ARG B 1 283 ? -19.906 23.375 0.194 1 98 283 ARG B N 1
ATOM 5227 C CA . ARG B 1 283 ? -19.719 22.688 1.461 1 98 283 ARG B CA 1
ATOM 5228 C C . ARG B 1 283 ? -18.766 21.5 1.302 1 98 283 ARG B C 1
ATOM 5230 O O . ARG B 1 283 ? -19.125 20.469 0.737 1 98 283 ARG B O 1
ATOM 5237 N N . MET B 1 284 ? -17.578 21.672 1.828 1 98.06 284 MET B N 1
ATOM 5238 C CA . MET B 1 284 ? -16.516 20.703 1.598 1 98.06 284 MET B CA 1
ATOM 5239 C C . MET B 1 284 ? -16.25 19.875 2.854 1 98.06 284 MET B C 1
ATOM 5241 O O . MET B 1 284 ? -16.031 20.438 3.93 1 98.06 284 MET B O 1
ATOM 5245 N N . GLY B 1 285 ? -16.375 18.531 2.734 1 97.75 285 GLY B N 1
ATOM 5246 C CA . GLY B 1 285 ? -15.969 17.625 3.807 1 97.75 285 GLY B CA 1
ATOM 5247 C C . GLY B 1 285 ? -14.562 17.078 3.639 1 97.75 285 GLY B C 1
ATOM 5248 O O . GLY B 1 285 ? -14.094 16.891 2.514 1 97.75 285 GLY B O 1
ATOM 5249 N N . VAL B 1 286 ? -13.906 16.844 4.754 1 97.38 286 VAL B N 1
ATOM 5250 C CA . VAL B 1 286 ? -12.609 16.172 4.758 1 97.38 286 VAL B CA 1
ATOM 5251 C C . VAL B 1 286 ? -12.758 14.773 5.355 1 97.38 286 VAL B C 1
ATOM 5253 O O . VAL B 1 286 ? -13.375 14.602 6.406 1 97.38 286 VAL B O 1
ATOM 5256 N N . VAL B 1 287 ? -12.258 13.789 4.672 1 97.19 287 VAL B N 1
ATOM 5257 C CA . VAL B 1 287 ? -12.258 12.43 5.195 1 97.19 287 VAL B CA 1
ATOM 5258 C C . VAL B 1 287 ? -10.82 11.93 5.336 1 97.19 287 VAL B C 1
ATOM 5260 O O . VAL B 1 287 ? -9.961 12.234 4.504 1 97.19 287 VAL B O 1
ATOM 5263 N N . PRO B 1 288 ? -10.555 11.211 6.414 1 96 288 PRO B N 1
ATOM 5264 C CA . PRO B 1 288 ? -9.195 10.734 6.676 1 96 288 PRO B CA 1
ATOM 5265 C C . PRO B 1 288 ? -8.836 9.5 5.859 1 96 288 PRO B C 1
ATOM 5267 O O . PRO B 1 288 ? -8.578 8.43 6.426 1 96 288 PRO B O 1
ATOM 5270 N N . TYR B 1 289 ? -8.719 9.594 4.609 1 96.69 289 TYR B N 1
ATOM 5271 C CA . TYR B 1 289 ? -8.289 8.562 3.668 1 96.69 289 TYR B CA 1
ATOM 5272 C C . TYR B 1 289 ? -7.461 9.172 2.541 1 96.69 289 TYR B C 1
ATOM 5274 O O . TYR B 1 289 ? -7.945 10.023 1.797 1 96.69 289 TYR B O 1
ATOM 5282 N N . GLY B 1 290 ? -6.219 8.844 2.459 1 98.06 290 GLY B N 1
ATOM 5283 C CA . GLY B 1 290 ? -5.273 9.359 1.48 1 98.06 290 GLY B CA 1
ATOM 5284 C C . GLY B 1 290 ? -4.418 8.281 0.847 1 98.06 290 GLY B C 1
ATOM 5285 O O . GLY B 1 290 ? -4.664 7.094 1.041 1 98.06 290 GLY B O 1
ATOM 5286 N N . TYR B 1 291 ? -3.422 8.75 0.071 1 98.12 291 TYR B N 1
ATOM 5287 C CA . TYR B 1 291 ? -2.693 7.777 -0.73 1 98.12 291 TYR B CA 1
ATOM 5288 C C . TYR B 1 291 ? -1.84 6.875 0.153 1 98.12 291 TYR B C 1
ATOM 5290 O O . TYR B 1 291 ? -1.517 5.746 -0.229 1 98.12 291 TYR B O 1
ATOM 5298 N N . ALA B 1 292 ? -1.452 7.258 1.354 1 97.31 292 ALA B N 1
ATOM 5299 C CA . ALA B 1 292 ? -0.699 6.383 2.248 1 97.31 292 ALA B CA 1
ATOM 5300 C C . ALA B 1 292 ? -1.588 5.277 2.812 1 97.31 292 ALA B C 1
ATOM 5302 O O . ALA B 1 292 ? -1.091 4.293 3.365 1 97.31 292 ALA B O 1
ATOM 5303 N N . ASP B 1 293 ? -2.906 5.473 2.672 1 96.62 293 ASP B N 1
ATOM 5304 C CA . ASP B 1 293 ? -3.869 4.473 3.119 1 96.62 293 ASP B CA 1
ATOM 5305 C C . ASP B 1 293 ? -4.238 3.518 1.984 1 96.62 293 ASP B C 1
ATOM 5307 O O . ASP B 1 293 ? -4.895 2.5 2.211 1 96.62 293 ASP B O 1
ATOM 5311 N N . GLY B 1 294 ? -3.859 3.834 0.798 1 97 294 GLY B N 1
ATOM 5312 C CA . GLY B 1 294 ? -4.164 2.98 -0.34 1 97 294 GLY B CA 1
ATOM 5313 C C . GLY B 1 294 ? -5.02 3.668 -1.387 1 97 294 GLY B C 1
ATOM 5314 O O . GLY B 1 294 ? -5.43 3.043 -2.367 1 97 294 GLY B O 1
ATOM 5315 N N . TYR B 1 295 ? -5.371 4.992 -1.194 1 98.19 295 TYR B N 1
ATOM 5316 C CA . TYR B 1 295 ? -6.164 5.754 -2.156 1 98.19 295 TYR B CA 1
ATOM 5317 C C . TYR B 1 295 ? -5.281 6.309 -3.268 1 98.19 295 TYR B C 1
ATOM 5319 O O . TYR B 1 295 ? -4.656 7.359 -3.107 1 98.19 295 TYR B O 1
ATOM 5327 N N . PHE B 1 296 ? -5.312 5.715 -4.445 1 98.44 296 PHE B N 1
ATOM 5328 C CA . PHE B 1 296 ? -4.398 6.105 -5.512 1 98.44 296 PHE B CA 1
ATOM 5329 C C . PHE B 1 296 ? -4.57 7.578 -5.859 1 98.44 296 PHE B C 1
ATOM 5331 O O . PHE B 1 296 ? -5.691 8.039 -6.098 1 98.44 296 PHE B O 1
ATOM 5338 N N . ARG B 1 297 ? -3.484 8.273 -5.965 1 98.19 297 ARG B N 1
ATOM 5339 C CA . ARG B 1 297 ? -3.475 9.703 -6.254 1 98.19 297 ARG B CA 1
ATOM 5340 C C . ARG B 1 297 ? -4.043 9.984 -7.641 1 98.19 297 ARG B C 1
ATOM 5342 O O . ARG B 1 297 ? -4.598 11.062 -7.883 1 98.19 297 ARG B O 1
ATOM 5349 N N . CYS B 1 298 ? -3.955 9.008 -8.57 1 98.25 298 CYS B N 1
ATOM 5350 C CA . CYS B 1 298 ? -4.434 9.195 -9.938 1 98.25 298 CYS B CA 1
ATOM 5351 C C . CYS B 1 298 ? -5.949 9.359 -9.969 1 98.25 298 CYS B C 1
ATOM 5353 O O . CYS B 1 298 ? -6.516 9.766 -10.984 1 98.25 298 CYS B O 1
ATOM 5355 N N . LEU B 1 299 ? -6.641 9.102 -8.898 1 98.69 299 LEU B N 1
ATOM 5356 C CA . LEU B 1 299 ? -8.094 9.219 -8.812 1 98.69 299 LEU B CA 1
ATOM 5357 C C . LEU B 1 299 ? -8.5 10.633 -8.398 1 98.69 299 LEU B C 1
ATOM 5359 O O . LEU B 1 299 ? -9.695 10.93 -8.297 1 98.69 299 LEU B O 1
ATOM 5363 N N . SER B 1 300 ? -7.535 11.547 -8.195 1 98.62 300 SER B N 1
ATOM 5364 C CA . SER B 1 300 ? -7.805 12.914 -7.773 1 98.62 300 SER B CA 1
ATOM 5365 C C . SER B 1 300 ? -8.812 13.594 -8.703 1 98.62 300 SER B C 1
ATOM 5367 O O . SER B 1 300 ? -8.602 13.641 -9.914 1 98.62 300 SER B O 1
ATOM 5369 N N . ASN B 1 301 ? -9.812 14.102 -8.133 1 97.88 301 ASN B N 1
ATOM 5370 C CA . ASN B 1 301 ? -10.859 14.852 -8.812 1 97.88 301 ASN B CA 1
ATOM 5371 C C . ASN B 1 301 ? -11.656 13.961 -9.758 1 97.88 301 ASN B C 1
ATOM 5373 O O . ASN B 1 301 ? -12.273 14.453 -10.711 1 97.88 301 ASN B O 1
ATOM 5377 N N . ARG B 1 302 ? -11.633 12.625 -9.633 1 98.06 302 ARG B N 1
ATOM 5378 C CA . ARG B 1 302 ? -12.219 11.75 -10.641 1 98.06 302 ARG B CA 1
ATOM 5379 C C . ARG B 1 302 ? -13.18 10.75 -10 1 98.06 302 ARG B C 1
ATOM 5381 O O . ARG B 1 302 ? -14.008 10.148 -10.688 1 98.06 302 ARG B O 1
ATOM 5388 N N . TYR B 1 303 ? -13.109 10.555 -8.711 1 98.25 303 TYR B N 1
ATOM 5389 C CA . TYR B 1 303 ? -13.867 9.516 -8.031 1 98.25 303 TYR B CA 1
ATOM 5390 C C . TYR B 1 303 ? -14.914 10.117 -7.098 1 98.25 303 TYR B C 1
ATOM 5392 O O . TYR B 1 303 ? -14.875 11.312 -6.805 1 98.25 303 TYR B O 1
ATOM 5400 N N . GLU B 1 304 ? -15.891 9.32 -6.742 1 98.62 304 GLU B N 1
ATOM 5401 C CA . GLU B 1 304 ? -16.922 9.719 -5.797 1 98.62 304 GLU B CA 1
ATOM 5402 C C . GLU B 1 304 ? -17.062 8.695 -4.668 1 98.62 304 GLU B C 1
ATOM 5404 O O . GLU B 1 304 ? -16.969 7.488 -4.898 1 98.62 304 GLU B O 1
ATOM 5409 N N . LEU B 1 305 ? -17.234 9.164 -3.498 1 98.62 305 LEU B N 1
ATOM 5410 C CA . LEU B 1 305 ? -17.531 8.32 -2.344 1 98.62 305 LEU B CA 1
ATOM 5411 C C . LEU B 1 305 ? -19.016 8.305 -2.053 1 98.62 305 LEU B C 1
ATOM 5413 O O . LEU B 1 305 ? -19.734 9.258 -2.391 1 98.62 305 LEU B O 1
ATOM 5417 N N . MET B 1 306 ? -19.531 7.281 -1.423 1 98.69 306 MET B N 1
ATOM 5418 C CA . MET B 1 306 ? -20.969 7.117 -1.23 1 98.69 306 MET B CA 1
ATOM 5419 C C . MET B 1 306 ? -21.375 7.531 0.178 1 98.69 306 MET B C 1
ATOM 5421 O O . MET B 1 306 ? -20.906 6.957 1.161 1 98.69 306 MET B O 1
ATOM 5425 N N . THR B 1 307 ? -22.25 8.523 0.276 1 98.25 307 THR B N 1
ATOM 5426 C CA . THR B 1 307 ? -22.828 8.945 1.545 1 98.25 307 THR B CA 1
ATOM 5427 C C . THR B 1 307 ? -24.266 8.43 1.683 1 98.25 307 THR B C 1
ATOM 5429 O O . THR B 1 307 ? -24.797 7.801 0.764 1 98.25 307 THR B O 1
ATOM 5432 N N . GLU B 1 308 ? -24.875 8.688 2.789 1 96.69 308 GLU B N 1
ATOM 5433 C CA . GLU B 1 308 ? -26.266 8.32 3.002 1 96.69 308 GLU B CA 1
ATOM 5434 C C . GLU B 1 308 ? -27.188 9.086 2.053 1 96.69 308 GLU B C 1
ATOM 5436 O O . GLU B 1 308 ? -28.312 8.648 1.789 1 96.69 308 GLU B O 1
ATOM 5441 N N . GLU B 1 309 ? -26.688 10.211 1.511 1 97.88 309 GLU B N 1
ATOM 5442 C CA . GLU B 1 309 ? -27.5 11.023 0.616 1 97.88 309 GLU B CA 1
ATOM 5443 C C . GLU B 1 309 ? -27.031 10.891 -0.831 1 97.88 309 GLU B C 1
ATOM 5445 O O . GLU B 1 309 ? -27.312 11.758 -1.663 1 97.88 309 GLU B O 1
ATOM 5450 N N . GLY B 1 310 ? -26.266 9.867 -1.062 1 97.56 310 GLY B N 1
ATOM 5451 C CA . GLY B 1 310 ? -25.812 9.641 -2.422 1 97.56 310 GLY B CA 1
ATOM 5452 C C . GLY B 1 310 ? -24.328 9.906 -2.604 1 97.56 310 GLY B C 1
ATOM 5453 O O . GLY B 1 310 ? -23.594 10.078 -1.626 1 97.56 310 GLY B O 1
ATOM 5454 N N . PRO B 1 311 ? -23.859 9.945 -3.873 1 98.31 311 PRO B N 1
ATOM 5455 C CA . PRO B 1 311 ? -22.438 10.094 -4.152 1 98.31 311 PRO B CA 1
ATOM 5456 C C . PRO B 1 311 ? -21.922 11.5 -3.869 1 98.31 311 PRO B C 1
ATOM 5458 O O . PRO B 1 311 ? -22.609 12.484 -4.148 1 98.31 311 PRO B O 1
ATOM 5461 N N . ALA B 1 312 ? -20.812 11.617 -3.285 1 98.69 312 ALA B N 1
ATOM 5462 C CA . ALA B 1 312 ? -20.078 12.859 -3.059 1 98.69 312 ALA B CA 1
ATOM 5463 C C . ALA B 1 312 ? -18.766 12.867 -3.832 1 98.69 312 ALA B C 1
ATOM 5465 O O . ALA B 1 312 ? -17.859 12.07 -3.549 1 98.69 312 ALA B O 1
ATOM 5466 N N . PRO B 1 313 ? -18.562 13.758 -4.777 1 98.69 313 PRO B N 1
ATOM 5467 C CA . PRO B 1 313 ? -17.328 13.797 -5.574 1 98.69 313 PRO B CA 1
ATOM 5468 C C . PRO B 1 313 ? -16.094 14.164 -4.742 1 98.69 313 PRO B C 1
ATOM 5470 O O . PRO B 1 313 ? -16.172 15.07 -3.9 1 98.69 313 PRO B O 1
ATOM 5473 N N . GLN B 1 314 ? -15.078 13.383 -4.91 1 98.75 314 GLN B N 1
ATOM 5474 C CA . GLN B 1 314 ? -13.781 13.797 -4.375 1 98.75 314 GLN B CA 1
ATOM 5475 C C . GLN B 1 314 ? -13.227 14.992 -5.148 1 98.75 314 GLN B C 1
ATOM 5477 O O . GLN B 1 314 ? -13.234 15.008 -6.379 1 98.75 314 GLN B O 1
ATOM 5482 N N . ARG B 1 315 ? -12.75 16.078 -4.465 1 98.69 315 ARG B N 1
ATOM 5483 C CA . ARG B 1 315 ? -12.289 17.312 -5.094 1 98.69 315 ARG B CA 1
ATOM 5484 C C . ARG B 1 315 ? -10.859 17.656 -4.676 1 98.69 315 ARG B C 1
ATOM 5486 O O . ARG B 1 315 ? -10.547 17.656 -3.482 1 98.69 315 ARG B O 1
ATOM 5493 N N . GLY B 1 316 ? -10.055 18.109 -5.723 1 98.31 316 GLY B N 1
ATOM 5494 C CA . GLY B 1 316 ? -8.656 18.406 -5.453 1 98.31 316 GLY B CA 1
ATOM 5495 C C . GLY B 1 316 ? -7.777 17.172 -5.395 1 98.31 316 GLY B C 1
ATOM 5496 O O . GLY B 1 316 ? -8.266 16.047 -5.516 1 98.31 316 GLY B O 1
ATOM 5497 N N . LYS B 1 317 ? -6.473 17.391 -5.199 1 98.19 317 LYS B N 1
ATOM 5498 C CA . LYS B 1 317 ? -5.52 16.297 -5.109 1 98.19 317 LYS B CA 1
ATOM 5499 C C . LYS B 1 317 ? -5.73 15.484 -3.83 1 98.19 317 LYS B C 1
ATOM 5501 O O . LYS B 1 317 ? -5.977 16.062 -2.766 1 98.19 317 LYS B O 1
ATOM 5506 N N . ILE B 1 318 ? -5.742 14.188 -3.98 1 98.5 318 ILE B N 1
ATOM 5507 C CA . ILE B 1 318 ? -5.715 13.297 -2.826 1 98.5 318 ILE B CA 1
ATOM 5508 C C . ILE B 1 318 ? -4.402 13.484 -2.062 1 98.5 318 ILE B C 1
ATOM 5510 O O . ILE B 1 318 ? -3.32 13.375 -2.641 1 98.5 318 ILE B O 1
ATOM 5514 N N . CYS B 1 319 ? -4.496 13.797 -0.771 1 97.88 319 CYS B N 1
ATOM 5515 C CA . CYS B 1 319 ? -3.328 14 0.076 1 97.88 319 CYS B CA 1
ATOM 5516 C C . CYS B 1 319 ? -2.857 12.688 0.689 1 97.88 319 CYS B C 1
ATOM 5518 O O . CYS B 1 319 ? -3.393 11.625 0.375 1 97.88 319 CYS B O 1
ATOM 5520 N N . MET B 1 320 ? -1.804 12.734 1.496 1 97.5 320 MET B N 1
ATOM 5521 C CA . MET B 1 320 ? -1.183 11.531 2.041 1 97.5 320 MET B CA 1
ATOM 5522 C C . MET B 1 320 ? -2.137 10.805 2.984 1 97.5 320 MET B C 1
ATOM 5524 O O . MET B 1 320 ? -2.271 9.578 2.92 1 97.5 320 MET B O 1
ATOM 5528 N N . ASP B 1 321 ? -2.891 11.625 3.77 1 97.06 321 ASP B N 1
ATOM 5529 C CA . ASP B 1 321 ? -3.637 10.992 4.852 1 97.06 321 ASP B CA 1
ATOM 5530 C C . ASP B 1 321 ? -5.113 11.375 4.801 1 97.06 321 ASP B C 1
ATOM 5532 O O . ASP B 1 321 ? -5.891 10.992 5.672 1 97.06 321 ASP B O 1
ATOM 5536 N N . MET B 1 322 ? -5.516 12.195 3.824 1 97.5 322 MET B N 1
ATOM 5537 C CA . MET B 1 322 ? -6.895 12.68 3.77 1 97.5 322 MET B CA 1
ATOM 5538 C C . MET B 1 322 ? -7.246 13.156 2.365 1 97.5 322 MET B C 1
ATOM 5540 O O . MET B 1 322 ? -6.371 13.273 1.506 1 97.5 322 MET B O 1
ATOM 5544 N N . CYS B 1 323 ? -8.484 13.375 2.148 1 98.19 323 CYS B N 1
ATOM 5545 C CA . CYS B 1 323 ? -8.969 13.984 0.918 1 98.19 323 CYS B CA 1
ATOM 5546 C C . CYS B 1 323 ? -10.258 14.766 1.173 1 98.19 323 CYS B C 1
ATOM 5548 O O . CYS B 1 323 ? -10.82 14.703 2.268 1 98.19 323 CYS B O 1
ATOM 5550 N N . MET B 1 324 ? -10.633 15.547 0.219 1 98.69 324 MET B N 1
ATOM 5551 C CA . MET B 1 324 ? -11.812 16.406 0.332 1 98.69 324 MET B CA 1
ATOM 5552 C C . MET B 1 324 ? -12.945 15.883 -0.548 1 98.69 324 MET B C 1
ATOM 5554 O O . MET B 1 324 ? -12.711 15.438 -1.671 1 98.69 324 MET B O 1
ATOM 5558 N N . ILE B 1 325 ? -14.133 15.922 -0.055 1 98.75 325 ILE B N 1
ATOM 5559 C CA . ILE B 1 325 ? -15.305 15.531 -0.831 1 98.75 325 ILE B CA 1
ATOM 5560 C C . ILE B 1 325 ? -16.328 16.656 -0.819 1 98.75 325 ILE B C 1
ATOM 5562 O O . ILE B 1 325 ? -16.469 17.391 0.173 1 98.75 325 ILE B O 1
ATOM 5566 N N . ASP B 1 326 ? -17.031 16.828 -1.883 1 98.75 326 ASP B N 1
ATOM 5567 C CA . ASP B 1 326 ? -18.047 17.859 -2.047 1 98.75 326 ASP B CA 1
ATOM 5568 C C . ASP B 1 326 ? -19.391 17.422 -1.466 1 98.75 326 ASP B C 1
ATOM 5570 O O . ASP B 1 326 ? -20.031 16.516 -2.006 1 98.75 326 ASP B O 1
ATOM 5574 N N . LEU B 1 327 ? -19.781 18.031 -0.473 1 98.56 327 LEU B N 1
ATOM 5575 C CA . LEU B 1 327 ? -21.016 17.688 0.228 1 98.56 327 LEU B CA 1
ATOM 5576 C C . LEU B 1 327 ? -22.078 18.766 -0.008 1 98.56 327 LEU B C 1
ATOM 5578 O O . LEU B 1 327 ? -23.062 18.844 0.741 1 98.56 327 LEU B O 1
ATOM 5582 N N . THR B 1 328 ? -21.812 19.438 -1.147 1 97.5 328 THR B N 1
ATOM 5583 C CA . THR B 1 328 ? -22.781 20.484 -1.472 1 97.5 328 THR B CA 1
ATOM 5584 C C . THR B 1 328 ? -24.156 19.875 -1.711 1 97.5 328 THR B C 1
ATOM 5586 O O . THR B 1 328 ? -24.297 18.906 -2.465 1 97.5 328 THR B O 1
ATOM 5589 N N . ASP B 1 329 ? -25.25 20.328 -1.067 1 95.12 329 ASP B N 1
ATOM 5590 C CA . ASP B 1 329 ? -26.656 19.938 -1.181 1 95.12 329 ASP B CA 1
ATOM 5591 C C . ASP B 1 329 ? -26.922 18.656 -0.404 1 95.12 329 ASP B C 1
ATOM 5593 O O . ASP B 1 329 ? -27.953 18.016 -0.601 1 95.12 329 ASP B O 1
ATOM 5597 N N . LYS B 1 330 ? -25.906 18.141 0.259 1 97.56 330 LYS B N 1
ATOM 5598 C CA . LYS B 1 330 ? -26.062 16.984 1.134 1 97.56 330 LYS B CA 1
ATOM 5599 C C . LYS B 1 330 ? -26.047 17.406 2.604 1 97.56 330 LYS B C 1
ATOM 5601 O O . LYS B 1 330 ? -25.125 17.031 3.344 1 97.56 330 LYS B O 1
ATOM 5606 N N . MET B 1 331 ? -27.047 17.953 3.018 1 95.5 331 MET B N 1
ATOM 5607 C CA . MET B 1 331 ? -27.062 18.703 4.266 1 95.5 331 MET B CA 1
ATOM 5608 C C . MET B 1 331 ? -27.219 17.766 5.465 1 95.5 331 MET B C 1
ATOM 5610 O O . MET B 1 331 ? -26.953 18.156 6.602 1 95.5 331 MET B O 1
ATOM 5614 N N . ASN B 1 332 ? -27.578 16.516 5.219 1 96.31 332 ASN B N 1
ATOM 5615 C CA . ASN B 1 332 ? -27.703 15.578 6.324 1 96.31 332 ASN B CA 1
ATOM 5616 C C . ASN B 1 332 ? -26.391 14.836 6.578 1 96.31 332 ASN B C 1
ATOM 5618 O O . ASN B 1 332 ? -26.266 14.125 7.574 1 96.31 332 ASN B O 1
ATOM 5622 N N . VAL B 1 333 ? -25.469 14.969 5.68 1 97.69 333 VAL B N 1
ATOM 5623 C CA . VAL B 1 333 ? -24.141 14.43 5.918 1 97.69 333 VAL B CA 1
ATOM 5624 C C . VAL B 1 333 ? -23.344 15.406 6.777 1 97.69 333 VAL B C 1
ATOM 5626 O O . VAL B 1 333 ? -23.062 16.531 6.355 1 97.69 333 VAL B O 1
ATOM 5629 N N . ASP B 1 334 ? -23 14.984 7.941 1 95.56 334 ASP B N 1
ATOM 5630 C CA . ASP B 1 334 ? -22.344 15.852 8.906 1 95.56 334 ASP B CA 1
ATOM 5631 C C . ASP B 1 334 ? -21.047 15.211 9.43 1 95.56 334 ASP B C 1
ATOM 5633 O O . ASP B 1 334 ? -20.719 14.094 9.055 1 95.56 334 ASP B O 1
ATOM 5637 N N . VAL B 1 335 ? -20.328 15.992 10.25 1 93.38 335 VAL B N 1
ATOM 5638 C CA . VAL B 1 335 ? -19.141 15.445 10.914 1 93.38 335 VAL B CA 1
ATOM 5639 C C . VAL B 1 335 ? -19.516 14.172 11.656 1 93.38 335 VAL B C 1
ATOM 5641 O O . VAL B 1 335 ? -20.516 14.133 12.383 1 93.38 335 VAL B O 1
ATOM 5644 N N . GLY B 1 336 ? -18.719 13.156 11.398 1 92.06 336 GLY B N 1
ATOM 5645 C CA . GLY B 1 336 ? -19 11.875 12.031 1 92.06 336 GLY B CA 1
ATOM 5646 C C . GLY B 1 336 ? -19.781 10.93 11.133 1 92.06 336 GLY B C 1
ATOM 5647 O O . GLY B 1 336 ? -19.812 9.727 11.375 1 92.06 336 GLY B O 1
ATOM 5648 N N . SER B 1 337 ? -20.359 11.477 10.078 1 95.81 337 SER B N 1
ATOM 5649 C CA . SER B 1 337 ? -21.109 10.633 9.156 1 95.81 337 SER B CA 1
ATOM 5650 C C . SER B 1 337 ? -20.203 9.625 8.469 1 95.81 337 SER B C 1
ATOM 5652 O O . SER B 1 337 ? -19.078 9.945 8.109 1 95.81 337 SER B O 1
ATOM 5654 N N . GLU B 1 338 ? -20.734 8.422 8.344 1 96.19 338 GLU B N 1
ATOM 5655 C CA . GLU B 1 338 ? -20.031 7.363 7.625 1 96.19 338 GLU B CA 1
ATOM 5656 C C . GLU B 1 338 ? -20.125 7.562 6.117 1 96.19 338 GLU B C 1
ATOM 5658 O O . GLU B 1 338 ? -21.172 7.945 5.598 1 96.19 338 GLU B O 1
ATOM 5663 N N . VAL B 1 339 ? -19.047 7.367 5.488 1 97.81 339 VAL B N 1
ATOM 5664 C CA . VAL B 1 339 ? -18.922 7.43 4.035 1 97.81 339 VAL B CA 1
ATOM 5665 C C . VAL B 1 339 ? -18.25 6.164 3.512 1 97.81 339 VAL B C 1
ATOM 5667 O O . VAL B 1 339 ? -17.266 5.695 4.086 1 97.81 339 VAL B O 1
ATOM 5670 N N . GLU B 1 340 ? -18.812 5.547 2.49 1 98.5 340 GLU B N 1
ATOM 5671 C CA . GLU B 1 340 ? -18.234 4.348 1.9 1 98.5 340 GLU B CA 1
ATOM 5672 C C . GLU B 1 340 ? -17.328 4.691 0.728 1 98.5 340 GLU B C 1
ATOM 5674 O O . GLU B 1 340 ? -17.75 5.355 -0.221 1 98.5 340 GLU B O 1
ATOM 5679 N N . ILE B 1 341 ? -16.125 4.305 0.814 1 98.62 341 ILE B N 1
ATOM 5680 C CA . ILE B 1 341 ? -15.172 4.523 -0.268 1 98.62 341 ILE B CA 1
ATOM 5681 C C . ILE B 1 341 ? -15.43 3.527 -1.396 1 98.62 341 ILE B C 1
ATOM 5683 O O . ILE B 1 341 ? -15.625 3.922 -2.547 1 98.62 341 ILE B O 1
ATOM 5687 N N . PHE B 1 342 ? -15.414 2.27 -1.102 1 98.5 342 PHE B N 1
ATOM 5688 C CA . PHE B 1 342 ? -15.93 1.221 -1.97 1 98.5 342 PHE B CA 1
ATOM 5689 C C . PHE B 1 342 ? -16.578 0.109 -1.148 1 98.5 342 PHE B C 1
ATOM 5691 O O . PHE B 1 342 ? -16.297 -0.031 0.044 1 98.5 342 PHE B O 1
ATOM 5698 N N . GLY B 1 343 ? -17.469 -0.604 -1.74 1 97.19 343 GLY B N 1
ATOM 5699 C CA . GLY B 1 343 ? -18.203 -1.664 -1.077 1 97.19 343 GLY B CA 1
ATOM 5700 C C . GLY B 1 343 ? -19.516 -2.01 -1.78 1 97.19 343 GLY B C 1
ATOM 5701 O O . GLY B 1 343 ? -19.562 -2.029 -3.012 1 97.19 343 GLY B O 1
ATOM 5702 N N . LYS B 1 344 ? -20.531 -2.33 -0.981 1 93.81 344 LYS B N 1
ATOM 5703 C CA . LYS B 1 344 ? -21.812 -2.766 -1.526 1 93.81 344 LYS B CA 1
ATOM 5704 C C . LYS B 1 344 ? -22.5 -1.627 -2.262 1 93.81 344 LYS B C 1
ATOM 5706 O O . LYS B 1 344 ? -23.109 -1.839 -3.314 1 93.81 344 LYS B O 1
ATOM 5711 N N . ALA B 1 345 ? -22.391 -0.425 -1.748 1 95.69 345 ALA B N 1
ATOM 5712 C CA . ALA B 1 345 ? -23.094 0.72 -2.324 1 95.69 345 ALA B CA 1
ATOM 5713 C C . ALA B 1 345 ? -22.234 1.396 -3.398 1 95.69 345 ALA B C 1
ATOM 5715 O O . ALA B 1 345 ? -22.75 2.166 -4.211 1 95.69 345 ALA B O 1
ATOM 5716 N N . ASN B 1 346 ? -21 1.183 -3.42 1 97.62 346 ASN B N 1
ATOM 5717 C CA . ASN B 1 346 ? -20.031 1.753 -4.348 1 97.62 346 ASN B CA 1
ATOM 5718 C C . ASN B 1 346 ? -19.047 0.698 -4.852 1 97.62 346 ASN B C 1
ATOM 5720 O O . ASN B 1 346 ? -17.922 0.623 -4.379 1 97.62 346 ASN B O 1
ATOM 5724 N N . PRO B 1 347 ? -19.438 -0.046 -5.848 1 97.25 347 PRO B N 1
ATOM 5725 C CA . PRO B 1 347 ? -18.656 -1.198 -6.297 1 97.25 347 PRO B CA 1
ATOM 5726 C C . PRO B 1 347 ? -17.219 -0.825 -6.672 1 97.25 347 PRO B C 1
ATOM 5728 O O . PRO B 1 347 ? -17 0.176 -7.359 1 97.25 347 PRO B O 1
ATOM 5731 N N . ILE B 1 348 ? -16.297 -1.609 -6.289 1 98.06 348 ILE B N 1
ATOM 5732 C CA . ILE B 1 348 ? -14.867 -1.346 -6.438 1 98.06 348 ILE B CA 1
ATOM 5733 C C . ILE B 1 348 ? -14.492 -1.352 -7.918 1 98.06 348 ILE B C 1
ATOM 5735 O O . ILE B 1 348 ? -13.477 -0.771 -8.312 1 98.06 348 ILE B O 1
ATOM 5739 N N . GLU B 1 349 ? -15.273 -2.07 -8.773 1 97.62 349 GLU B N 1
ATOM 5740 C CA . GLU B 1 349 ? -15.008 -2.156 -10.203 1 97.62 349 GLU B CA 1
ATOM 5741 C C . GLU B 1 349 ? -14.992 -0.771 -10.852 1 97.62 349 GLU B C 1
ATOM 5743 O O . GLU B 1 349 ? -14.219 -0.518 -11.773 1 97.62 349 GLU B O 1
ATOM 5748 N N . HIS B 1 350 ? -15.844 0.119 -10.32 1 97.06 350 HIS B N 1
ATOM 5749 C CA . HIS B 1 350 ? -15.875 1.485 -10.828 1 97.06 350 HIS B CA 1
ATOM 5750 C C . HIS B 1 350 ? -14.578 2.217 -10.523 1 97.06 350 HIS B C 1
ATOM 5752 O O . HIS B 1 350 ? -14.016 2.887 -11.398 1 97.06 350 HIS B O 1
ATOM 5758 N N . MET B 1 351 ? -14.117 2.107 -9.32 1 98.31 351 MET B N 1
ATOM 5759 C CA . MET B 1 351 ? -12.844 2.695 -8.93 1 98.31 351 MET B CA 1
ATOM 5760 C C . MET B 1 351 ? -11.703 2.146 -9.781 1 98.31 351 MET B C 1
ATOM 5762 O O . MET B 1 351 ? -10.836 2.9 -10.219 1 98.31 351 MET B O 1
ATOM 5766 N N . ALA B 1 352 ? -11.703 0.818 -9.961 1 98.25 352 ALA B N 1
ATOM 5767 C CA . ALA B 1 352 ? -10.664 0.159 -10.75 1 98.25 352 ALA B CA 1
ATOM 5768 C C . ALA B 1 352 ? -10.641 0.692 -12.18 1 98.25 352 ALA B C 1
ATOM 5770 O O . ALA B 1 352 ? -9.57 0.975 -12.719 1 98.25 352 ALA B O 1
ATOM 5771 N N . GLN B 1 353 ? -11.789 0.836 -12.758 1 97.75 353 GLN B N 1
ATOM 5772 C CA . GLN B 1 353 ? -11.898 1.357 -14.117 1 97.75 353 GLN B CA 1
ATOM 5773 C C . GLN B 1 353 ? -11.32 2.766 -14.219 1 97.75 353 GLN B C 1
ATOM 5775 O O . GLN B 1 353 ? -10.531 3.053 -15.117 1 97.75 353 GLN B O 1
ATOM 5780 N N . LEU B 1 354 ? -11.656 3.646 -13.305 1 98.19 354 LEU B N 1
ATOM 5781 C CA . LEU B 1 354 ? -11.195 5.027 -13.32 1 98.19 354 LEU B CA 1
ATOM 5782 C C . LEU B 1 354 ? -9.688 5.094 -13.094 1 98.19 354 LEU B C 1
ATOM 5784 O O . LEU B 1 354 ? -9.008 5.957 -13.656 1 98.19 354 LEU B O 1
ATOM 5788 N N . ALA B 1 355 ? -9.195 4.172 -12.281 1 98.06 355 ALA B N 1
ATOM 5789 C CA . ALA B 1 355 ? -7.77 4.152 -11.969 1 98.06 355 ALA B CA 1
ATOM 5790 C C . ALA B 1 355 ? -6.98 3.447 -13.07 1 98.06 355 ALA B C 1
ATOM 5792 O O . ALA B 1 355 ? -5.746 3.455 -13.055 1 98.06 355 ALA B O 1
ATOM 5793 N N . GLY B 1 356 ? -7.664 2.779 -13.992 1 97.25 356 GLY B N 1
ATOM 5794 C CA . GLY B 1 356 ? -6.992 2.037 -15.047 1 97.25 356 GLY B CA 1
ATOM 5795 C C . GLY B 1 356 ? -6.324 0.768 -14.547 1 97.25 356 GLY B C 1
ATOM 5796 O O . GLY B 1 356 ? -5.234 0.418 -15 1 97.25 356 GLY B O 1
ATOM 5797 N N . THR B 1 357 ? -6.91 0.144 -13.617 1 97.5 357 THR B N 1
ATOM 5798 C CA . THR B 1 357 ? -6.336 -1.064 -13.031 1 97.5 357 THR B CA 1
ATOM 5799 C C . THR B 1 357 ? -7.43 -2.086 -12.727 1 97.5 357 THR B C 1
ATOM 5801 O O . THR B 1 357 ? -8.461 -2.121 -13.406 1 97.5 357 THR B O 1
ATOM 5804 N N . ILE B 1 358 ? -7.137 -3.043 -11.812 1 96.19 358 ILE B N 1
ATOM 5805 C CA . ILE B 1 358 ? -8.039 -4.145 -11.5 1 96.19 358 ILE B CA 1
ATOM 5806 C C . ILE B 1 358 ? -8.414 -4.098 -10.023 1 96.19 358 ILE B C 1
ATOM 5808 O O . ILE B 1 358 ? -7.699 -3.502 -9.211 1 96.19 358 ILE B O 1
ATOM 5812 N N . PRO B 1 359 ? -9.539 -4.68 -9.602 1 96.81 359 PRO B N 1
ATOM 5813 C CA . PRO B 1 359 ? -10 -4.629 -8.211 1 96.81 359 PRO B CA 1
ATOM 5814 C C . PRO B 1 359 ? -8.961 -5.145 -7.223 1 96.81 359 PRO B C 1
ATOM 5816 O O . PRO B 1 359 ? -8.805 -4.578 -6.137 1 96.81 359 PRO B O 1
ATOM 5819 N N . TYR B 1 360 ? -8.234 -6.078 -7.582 1 94.38 360 TYR B N 1
ATOM 5820 C CA . TYR B 1 360 ? -7.355 -6.73 -6.621 1 94.38 360 TYR B CA 1
ATOM 5821 C C . TYR B 1 360 ? -6.156 -5.848 -6.293 1 94.38 360 TYR B C 1
ATOM 5823 O O . TYR B 1 360 ? -5.629 -5.891 -5.18 1 94.38 360 TYR B O 1
ATOM 5831 N N . GLU B 1 361 ? -5.68 -5.102 -7.328 1 97.69 361 GLU B N 1
ATOM 5832 C CA . GLU B 1 361 ? -4.621 -4.168 -6.961 1 97.69 361 GLU B CA 1
ATOM 5833 C C . GLU B 1 361 ? -5.094 -3.201 -5.875 1 97.69 361 GLU B C 1
ATOM 5835 O O . GLU B 1 361 ? -4.344 -2.885 -4.949 1 97.69 361 GLU B O 1
ATOM 5840 N N . LEU B 1 362 ? -6.367 -2.781 -6.008 1 98.31 362 LEU B N 1
ATOM 5841 C CA . LEU B 1 362 ? -6.926 -1.803 -5.082 1 98.31 362 LEU B CA 1
ATOM 5842 C C . LEU B 1 362 ? -7.133 -2.418 -3.703 1 98.31 362 LEU B C 1
ATOM 5844 O O . LEU B 1 362 ? -6.852 -1.779 -2.688 1 98.31 362 LEU B O 1
ATOM 5848 N N . THR B 1 363 ? -7.59 -3.676 -3.604 1 98.12 363 THR B N 1
ATOM 5849 C CA . THR B 1 363 ? -7.781 -4.312 -2.303 1 98.12 363 THR B CA 1
ATOM 5850 C C . THR B 1 363 ? -6.441 -4.594 -1.638 1 98.12 363 THR B C 1
ATOM 5852 O O . THR B 1 363 ? -6.305 -4.457 -0.42 1 98.12 363 THR B O 1
ATOM 5855 N N . CYS B 1 364 ? -5.445 -4.965 -2.443 1 97.44 364 CYS B N 1
ATOM 5856 C CA . CYS B 1 364 ? -4.109 -5.211 -1.916 1 97.44 364 CYS B CA 1
ATOM 5857 C C . CYS B 1 364 ? -3.471 -3.92 -1.419 1 97.44 364 CYS B C 1
ATOM 5859 O O . CYS B 1 364 ? -2.639 -3.941 -0.51 1 97.44 364 CYS B O 1
ATOM 5861 N N . ALA B 1 365 ? -3.906 -2.816 -1.99 1 97.5 365 ALA B N 1
ATOM 5862 C CA . ALA B 1 365 ? -3.275 -1.525 -1.723 1 97.5 365 ALA B CA 1
ATOM 5863 C C . ALA B 1 365 ? -3.768 -0.939 -0.403 1 97.5 365 ALA B C 1
ATOM 5865 O O . ALA B 1 365 ? -3.168 -0.001 0.128 1 97.5 365 ALA B O 1
ATOM 5866 N N . VAL B 1 366 ? -4.941 -1.431 0.113 1 97.12 366 VAL B N 1
ATOM 5867 C CA . VAL B 1 366 ? -5.402 -0.941 1.408 1 97.12 366 VAL B CA 1
ATOM 5868 C C . VAL B 1 366 ? -4.34 -1.219 2.471 1 97.12 366 VAL B C 1
ATOM 5870 O O . VAL B 1 366 ? -4.059 -2.377 2.789 1 97.12 366 VAL B O 1
ATOM 5873 N N . SER B 1 367 ? -3.764 -0.173 2.932 1 93.88 367 SER B N 1
ATOM 5874 C CA . SER B 1 367 ? -2.59 -0.271 3.791 1 93.88 367 SER B CA 1
ATOM 5875 C C . SER B 1 367 ? -2.932 -0.943 5.117 1 93.88 367 SER B C 1
ATOM 5877 O O . SER B 1 367 ? -4.102 -1.022 5.496 1 93.88 367 SER B O 1
ATOM 5879 N N . LYS B 1 368 ? -1.903 -1.369 5.809 1 90.25 368 LYS B N 1
ATOM 5880 C CA . LYS B 1 368 ? -2.072 -2.072 7.078 1 90.25 368 LYS B CA 1
ATOM 5881 C C . LYS B 1 368 ? -2.352 -1.093 8.211 1 90.25 368 LYS B C 1
ATOM 5883 O O . LYS B 1 368 ? -2.77 -1.499 9.305 1 90.25 368 LYS B O 1
ATOM 5888 N N . ARG B 1 369 ? -2.219 0.176 7.965 1 88.19 369 ARG B N 1
ATOM 5889 C CA . ARG B 1 369 ? -2.576 1.157 8.984 1 88.19 369 ARG B CA 1
ATOM 5890 C C . ARG B 1 369 ? -4.086 1.375 9.031 1 88.19 369 ARG B C 1
ATOM 5892 O O . ARG B 1 369 ? -4.598 2.006 9.953 1 88.19 369 ARG B O 1
ATOM 5899 N N . VAL B 1 370 ? -4.812 0.863 8.039 1 92.88 370 VAL B N 1
ATOM 5900 C CA . VAL B 1 370 ? -6.27 0.794 8.062 1 92.88 370 VAL B CA 1
ATOM 5901 C C . VAL B 1 370 ? -6.715 -0.482 8.773 1 92.88 370 VAL B C 1
ATOM 5903 O O . VAL B 1 370 ? -6.445 -1.589 8.297 1 92.88 370 VAL B O 1
ATOM 5906 N N . PRO B 1 371 ? -7.336 -0.365 9.867 1 92.56 371 PRO B N 1
ATOM 5907 C CA . PRO B 1 371 ? -7.75 -1.575 10.578 1 92.56 371 PRO B CA 1
ATOM 5908 C C . PRO B 1 371 ? -8.781 -2.393 9.812 1 92.56 371 PRO B C 1
ATOM 5910 O O . PRO B 1 371 ? -9.625 -1.825 9.109 1 92.56 371 PRO B O 1
ATOM 5913 N N . ARG B 1 372 ? -8.695 -3.699 9.938 1 95.19 372 ARG B N 1
ATOM 5914 C CA . ARG B 1 372 ? -9.688 -4.629 9.406 1 95.19 372 ARG B CA 1
ATOM 5915 C C . ARG B 1 372 ? -10.641 -5.102 10.5 1 95.19 372 ARG B C 1
ATOM 5917 O O . ARG B 1 372 ? -10.195 -5.484 11.586 1 95.19 372 ARG B O 1
ATOM 5924 N N . MET B 1 373 ? -11.891 -4.973 10.258 1 95.56 373 MET B N 1
ATOM 5925 C CA . MET B 1 373 ? -12.938 -5.484 11.133 1 95.56 373 MET B CA 1
ATOM 5926 C C . MET B 1 373 ? -13.625 -6.699 10.516 1 95.56 373 MET B C 1
ATOM 5928 O O . MET B 1 373 ? -14.25 -6.59 9.461 1 95.56 373 MET B O 1
ATOM 5932 N N . TYR B 1 374 ? -13.492 -7.801 11.117 1 97.19 374 TYR B N 1
ATOM 5933 C CA . TYR B 1 374 ? -14.094 -9.023 10.602 1 97.19 374 TYR B CA 1
ATOM 5934 C C . TYR B 1 374 ? -15.516 -9.203 11.125 1 97.19 374 TYR B C 1
ATOM 5936 O O . TYR B 1 374 ? -15.734 -9.203 12.336 1 97.19 374 TYR B O 1
ATOM 5944 N N . ILE B 1 375 ? -16.406 -9.336 10.234 1 97.31 375 ILE B N 1
ATOM 5945 C CA . ILE B 1 375 ? -17.828 -9.336 10.57 1 97.31 375 ILE B CA 1
ATOM 5946 C C . ILE B 1 375 ? -18.422 -10.703 10.266 1 97.31 375 ILE B C 1
ATOM 5948 O O . ILE B 1 375 ? -18.203 -11.258 9.18 1 97.31 375 ILE B O 1
ATOM 5952 N N . LYS B 1 376 ? -19.125 -11.266 11.156 1 96.44 376 LYS B N 1
ATOM 5953 C CA . LYS B 1 376 ? -19.906 -12.5 11.031 1 96.44 376 LYS B CA 1
ATOM 5954 C C . LYS B 1 376 ? -21.281 -12.352 11.68 1 96.44 376 LYS B C 1
ATOM 5956 O O . LYS B 1 376 ? -21.391 -11.82 12.781 1 96.44 376 LYS B O 1
ATOM 5961 N N . ASP B 1 377 ? -22.281 -12.758 11.055 1 94.94 377 ASP B N 1
ATOM 5962 C CA . ASP B 1 377 ? -23.641 -12.641 11.539 1 94.94 377 ASP B CA 1
ATOM 5963 C C . ASP B 1 377 ? -23.953 -11.203 11.969 1 94.94 377 ASP B C 1
ATOM 5965 O O . ASP B 1 377 ? -24.531 -10.984 13.031 1 94.94 377 ASP B O 1
ATOM 5969 N N . GLY B 1 378 ? -23.438 -10.312 11.234 1 89.94 378 GLY B N 1
ATOM 5970 C CA . GLY B 1 378 ? -23.719 -8.906 11.43 1 89.94 378 GLY B CA 1
ATOM 5971 C C . GLY B 1 378 ? -22.969 -8.297 12.602 1 89.94 378 GLY B C 1
ATOM 5972 O O . GLY B 1 378 ? -23.188 -7.133 12.945 1 89.94 378 GLY B O 1
ATOM 5973 N N . LYS B 1 379 ? -22.016 -9.008 13.18 1 92.81 379 LYS B N 1
ATOM 5974 C CA . LYS B 1 379 ? -21.281 -8.531 14.352 1 92.81 379 LYS B CA 1
ATOM 5975 C C . LYS B 1 379 ? -19.766 -8.602 14.125 1 92.81 379 LYS B C 1
ATOM 5977 O O . LYS B 1 379 ? -19.281 -9.562 13.531 1 92.81 379 LYS B O 1
ATOM 5982 N N . VAL B 1 380 ? -19.156 -7.637 14.594 1 89.5 380 VAL B N 1
ATOM 5983 C CA . VAL B 1 380 ? -17.703 -7.664 14.578 1 89.5 380 VAL B CA 1
ATOM 5984 C C . VAL B 1 380 ? -17.188 -8.656 15.625 1 89.5 380 VAL B C 1
ATOM 5986 O O . VAL B 1 380 ? -17.5 -8.531 16.812 1 89.5 380 VAL B O 1
ATOM 5989 N N . TYR B 1 381 ? -16.438 -9.617 15.242 1 85.19 381 TYR B N 1
ATOM 5990 C CA . TYR B 1 381 ? -15.969 -10.594 16.219 1 85.19 381 TYR B CA 1
ATOM 5991 C C . TYR B 1 381 ? -14.453 -10.516 16.391 1 85.19 381 TYR B C 1
ATOM 5993 O O . TYR B 1 381 ? -13.891 -11.078 17.328 1 85.19 381 TYR B O 1
ATOM 6001 N N . GLU B 1 382 ? -13.781 -9.812 15.484 1 83.75 382 GLU B N 1
ATOM 6002 C CA . GLU B 1 382 ? -12.336 -9.641 15.531 1 83.75 382 GLU B CA 1
ATOM 6003 C C . GLU B 1 382 ? -11.906 -8.359 14.828 1 83.75 382 GLU B C 1
ATOM 6005 O O . GLU B 1 382 ? -12.539 -7.93 13.867 1 83.75 382 GLU B O 1
ATOM 6010 N N . LYS B 1 383 ? -10.93 -7.656 15.422 1 79.12 383 LYS B N 1
ATOM 6011 C CA . LYS B 1 383 ? -10.305 -6.469 14.844 1 79.12 383 LYS B CA 1
ATOM 6012 C C . LYS B 1 383 ? -8.789 -6.625 14.758 1 79.12 383 LYS B C 1
ATOM 6014 O O . LYS B 1 383 ? -8.18 -7.242 15.633 1 79.12 383 LYS B O 1
ATOM 6019 N N . GLU B 1 384 ? -8.25 -6.094 13.633 1 79.5 384 GLU B N 1
ATOM 6020 C CA . GLU B 1 384 ? -6.801 -6.176 13.477 1 79.5 384 GLU B CA 1
ATOM 6021 C C . GLU B 1 384 ? -6.227 -4.863 12.945 1 79.5 384 GLU B C 1
ATOM 6023 O O . GLU B 1 384 ? -6.789 -4.262 12.023 1 79.5 384 GLU B O 1
ATOM 6028 N N . LEU B 1 385 ? -5.223 -4.355 13.641 1 76.12 385 LEU B N 1
ATOM 6029 C CA . LEU B 1 385 ? -4.395 -3.24 13.195 1 76.12 385 LEU B CA 1
ATOM 6030 C C . LEU B 1 385 ? -2.914 -3.605 13.25 1 76.12 385 LEU B C 1
ATOM 6032 O O . LEU B 1 385 ? -2.398 -3.965 14.312 1 76.12 385 LEU B O 1
ATOM 6036 N N . LEU B 1 386 ? -2.287 -3.619 12.094 1 72.62 386 LEU B N 1
ATOM 6037 C CA . LEU B 1 386 ? -0.908 -4.086 12.023 1 72.62 386 LEU B CA 1
ATOM 6038 C C . LEU B 1 386 ? 0.068 -2.928 12.203 1 72.62 386 LEU B C 1
ATOM 6040 O O . LEU B 1 386 ? 0.646 -2.443 11.227 1 72.62 386 LEU B O 1
ATOM 6044 N N . LEU B 1 387 ? 0.141 -2.418 13.375 1 65.69 387 LEU B N 1
ATOM 6045 C CA . LEU B 1 387 ? 1.165 -1.479 13.82 1 65.69 387 LEU B CA 1
ATOM 6046 C C . LEU B 1 387 ? 2.09 -2.133 14.844 1 65.69 387 LEU B C 1
ATOM 6048 O O . LEU B 1 387 ? 1.77 -3.189 15.391 1 65.69 387 LEU B O 1
ATOM 6052 N N . ARG B 1 388 ? 3.309 -1.405 14.984 1 62.69 388 ARG B N 1
ATOM 6053 C CA . ARG B 1 388 ? 4.309 -1.958 15.891 1 62.69 388 ARG B CA 1
ATOM 6054 C C . ARG B 1 388 ? 3.902 -1.747 17.344 1 62.69 388 ARG B C 1
ATOM 6056 O O . ARG B 1 388 ? 3.473 -0.654 17.719 1 62.69 388 ARG B O 1
ATOM 6063 N N . GLY B 1 389 ? 3.701 -2.814 18.188 1 58.22 389 GLY B N 1
ATOM 6064 C CA . GLY B 1 389 ? 3.318 -2.74 19.594 1 58.22 389 GLY B CA 1
ATOM 6065 C C . GLY B 1 389 ? 4.492 -2.479 20.516 1 58.22 389 GLY B C 1
ATOM 6066 O O . GLY B 1 389 ? 5.648 -2.645 20.125 1 58.22 389 GLY B O 1
#

pLDDT: mean 95.77, std 6.91, range [40.28, 98.88]

Nearest PDB structures (foldseek):
  4lut-assembly1_B  TM=9.330E-01  e=1.380E-43  Clostridioides difficile 630
  5irp-assembly1_B  TM=9.139E-01  e=6.882E-42  Bacillus subtilis subsp. subtilis str. 168
  4lus-assembly1_A  TM=9.312E-01  e=4.715E-41  Clostridioides difficile 630
  1rcq-assembly1_A-2  TM=8.942E-01  e=1.057E-38  Pseudomonas aeruginosa
  4beu-assembly1_A-2  TM=9.104E-01  e=5.093E-35  Vibrio cholerae